Protein 6DBB (pdb70)

Solvent-accessible surface area: 63034 Å² total; per-residue (Å²): 142,70,62,32,108,82,0,8,75,49,1,99,12,75,43,86,143,53,57,33,145,66,15,71,1,51,3,1,8,50,15,46,81,35,12,50,0,50,52,15,68,60,67,34,1,101,134,44,4,63,27,0,51,90,4,9,74,96,0,102,107,14,85,16,48,44,10,0,46,1,1,99,22,8,0,66,11,0,104,116,10,56,46,29,0,1,31,0,0,0,18,1,4,3,5,24,46,72,47,0,60,33,2,0,56,56,0,0,58,0,0,60,59,0,40,38,11,4,189,86,23,143,27,107,119,65,97,36,158,128,118,27,45,112,45,50,16,34,29,58,18,30,3,0,0,0,0,14,6,21,25,12,48,2,0,2,16,6,2,28,0,1,4,0,0,3,0,0,0,0,0,1,0,2,17,2,12,63,83,1,0,2,0,0,1,0,0,34,25,1,2,50,60,0,16,132,36,0,71,168,97,44,91,31,39,13,14,78,82,0,6,15,6,1,10,1,100,178,67,0,7,93,27,1,6,59,20,97,89,0,39,0,0,0,0,23,21,63,30,64,43,0,112,118,12,30,60,53,5,72,155,62,170,24,83,33,3,27,9,12,4,0,3,2,0,0,0,0,0,61,51,11,70,24,89,77,0,13,167,20,0,6,112,8,2,0,4,13,1,0,4,39,38,10,1,1,4,2,0,1,0,34,137,71,11,10,146,112,0,5,71,96,0,44,162,26,13,80,91,14,119,9,8,52,2,79,116,105,62,11,49,0,4,1,0,8,26,141,71,18,29,62,51,0,56,113,0,2,40,15,0,131,138,58,50,12,58,30,109,34,1,95,96,38,128,53,65,83,92,66,1,16,0,1,49,4,0,6,0,79,8,98,141,29,14,67,0,0,65,101,52,11,54,0,2,4,0,4,0,8,48,11,76,94,35,101,76,0,10,93,48,1,37,59,5,52,9,1,3,0,0,0,0,1,2,102,37,132,176,35,12,95,72,0,94,45,116,73,2,12,46,18,25,15,40,22,43,51,96,9,0,42,16,55,144,30,44,34,38,25,0,0,69,83,74,0,28,39,9,64,3,1,0,67,69,9,14,62,26,0,3,111,142,24,94,44,70,60,87,149,44,231,147,144,118,155,48,165,74,85,193,140,145,210,99,67,33,104,75,1,10,70,45,0,96,12,77,36,84,142,54,59,34,144,65,15,73,1,53,4,1,16,53,15,46,80,36,13,50,0,50,52,17,71,59,68,35,1,99,133,43,4,63,28,0,49,94,4,10,76,94,0,104,106,15,84,18,48,45,10,0,48,1,2,98,17,9,0,54,13,0,107,127,25,62,53,26,0,1,58,0,0,0,20,1,4,3,5,23,47,75,41,0,58,34,3,0,57,51,0,0,59,0,1,60,61,0,41,38,9,4,188,84,23,145,26,109,118,64,98,36,162,130,107,26,45,113,48,48,18,36,27,57,16,30,3,0,0,0,0,14,5,20,26,13,48,2,0,2,19,7,1,25,0,2,6,0,0,3,0,0,0,0,0,1,0,3,17,3,11,64,85,1,0,2,0,0,1,0,0,32,22,0,1,45,46,0,13,139,77,0,78,150,94,41,102,45,39,10,12,77,81,0,6,15,5,1,8,2,102,177,71,0,8,89,24,2,6,60,20,96,89,0,38,0,0,0,0,22,20,61,30,63,46,0,96,97,12,29,125,54,5,71,159,58,169,25,81,32,4,26,9,11,4,0,4,2,0,0,0,0,0,64,51,11,68,28,87,77,0,12,166,21,0,7,114,7,2,0,3,12,2,0,4,39,37,11,0,1,4,2,0,1,0,36,139,70,13,22,88,114,0,6,71,91,0,46,164,27,13,83,92,14,91,10,7,64,1,58,98,98,62,12,46,0,5,1,1,7,24,143,68,18,30,62,53,0,56,119,0,2,42,13,0,131,148,57,44,11,121,31,110,33,1,98,95,36,134,52,68,85,93,67,1,17,6,2,49,4,0,6,0,70,8,101,59,29,30,64,0,0,64,102,51,13,55,0,2,4,1,5,0,8,44,12,85,82,34,93,80,0,11,92,48,1,36,60,4,50,10,1,3,0,0,0,0,1,2,101,35,127,174,34,12,94,75,0,93,47,118,74,3,13,44,18,25,16,40,22,44,50,96,10,0,41,14,56,144,26,43,34,38,25,0,0,70,82,74,0,29,40,9,61,3,0,0,68,70,9,12,63,26,0,3,111,142,21,93,44,69,60,87,152,40,232,141,150,120,158,50,164,84,84,102,136,143,209,99,31,107,95,17,10,75,48,1,97,14,76,41,85,142,51,62,30,143,65,13,79,0,45,4,2,13,56,15,46,78,34,16,48,0,50,54,18,67,74,69,35,1,106,135,44,3,61,25,0,45,95,4,9,78,92,0,103,108,14,85,18,50,44,10,0,47,0,3,100,17,11,0,62,10,0,105,123,14,60,64,41,0,0,24,0,0,0,22,1,5,3,8,23,54,74,43,0,58,32,3,0,57,53,0,0,57,0,2,66,58,0,39,38,12,4,188,87,23,141,27,106,118,66,98,33,161,128,116,26,46,111,46,49,19,34,29,58,18,30,2,0,0,0,0,17,7,20,29,13,45,2,0,3,21,6,4,25,0,3,6,0,0,4,0,0,0,0,0,1,0,2,11,4,14,52,89,1,0,2,0,0,1,0,0,32,25,0,2,49,65,0,15,134,62,1,79,150,87,48,99,44,39,12,12,80,84,0,5,15,6,3,8,2,99,69,75,1,6,104,30,2,2,58,22,96,91,0,39,0,0,1,0,21,20,61,28,58,40,0,113,120,12,31,63,53,5,71,96,61,169,23,84,34,4,26,10,13,5,0,4,2,0,0,0,0,0,63,54,10,70,23,89,78,0,12,164,20,0,6,110,7,3,0,5,12,1,0,5,42,36,10,0,1,5,2,0,0,0,32,141,74,12,24,90,113,0,4,70,90,0,42,163,26,11,80,92,12,116,8,7,71,2,89,51,111,64,11,51,0,4,1,0,7,23,141,68,16,30,56,52,0,56,121,0,2,40,13,0,129,144,57,52,11,101,28,87,33,1,97,89,37,97,56,43,86,91,66,1,11,4,1,48,4,0,6,0,72,10,100,58,29,30,64,0,0,65,108,52,13,51,0,2,4,0,5,1,7,50,12,84,78,27,83,79,0,8,92,48,1,38,61,5,52,10,2,3,1,0,0,0,0,2,102,36,129,173,34,12,95,69,0,91,50,117,84,3,12,45,19,26,16,38,22,45,47,96,10,1,40,15,54,140,29,46,34,37,26,0,0,70,80,72,0,30,39,9,60,3,0,0,69,69,8,13,61,27,0,4,110,144,24,92,45,70,60,87,152,43,232,145,147,122,150,52,159,82,84,101,138,145,210

Secondary structure (DSSP, 8-state):
---HHHHHHHTT--GGGTEEEEEEEE-TTT--EEEEE----HHHHHHHHHHHHHHHHHHTTS-HHHHHHHHHHHHHHHHHTHHHHHHHHHHHH---HHHHHHHHHHHHHHHHHHHHHTT----EEE--SSTTEEEEEEEEE-S-EEEE--SSSTTHHHHHHHHHHHHTT--EEEE--TT-HHHHHHHHHHHHHHHHHHHHHSTTTS-TTSEEE--SSHHHHHHHHH-TT--EEEEES-HHHHHHHHHHHHHTT-EEEEE----EEEEE-TT--HHHHHHHHHHHHHGGGG-STT-EEEEEEEGGGHHHHHHHHHHHHHH--BS-TTSTT--B--BSSHHHHHHHHHHHHHHHHTT-EEEE--EE--S-TT-BEE--EEEE-SS--HHHHS--SSSEEEEEEESSHHHHHHHHHTSS--SEEEEE-S-HHHHHHHHSTTS--SSEEEESS-TT---TTSEE--SGGG-S--EESTTGGGGGEEEEEEEEE---PPPP-TT-----/--HHHHHHHTT--GGGTEEEEEEEE-TTT--EEEEE----HHHHHHHHHHHHHHHHHHTTS-HHHHHHHHHHHHHHHHHTHHHHHHHHHHHH---HHHHHHHHHHHHHHHHHHHHHTT----EEE--SSTTEEEEEEEEE-S-EEEE--SSSTTHHHHHHHHHHHHTT--EEEE--TT-HHHHHHHHHHHHHHHHHHHHHSTTTS-TTSEEE---SHHHHHHHHH-TT--EEEEES-HHHHHHHHHHHHHTT-EEEEE----EEEEE-TT--HHHHHHHHHHHHHGGGG-STT-EEEEEEEGGGHHHHHHHHHHHHHHSPBS-TTSTT--B--BSSHHHHHHHHHHHHHHHHTT-EEES--EE--S-TT-BEE--EEEE-SS--HHHHS--SSSEEEEEEESSHHHHHHHHHTSS--SEEEEE-S-HHHHHHHHSTTS--SSEEEESS-TT---TTSEE--SGGG-S--EESTTGGGGGEEEEEEEEE---PPPP-TT-----/-HHHHHHHTT--GGGTEEEEEEEE-TTT--EEEEE----HHHHHHHHHHHHHHHHHHTTS-HHHHHHHHHHHHHHHHHTHHHHHHHHHHHH---HHHHHHHHHHHHHHHHHHHHHTT----EEE--SSTTEEEEEEEEE-S-EEEE--SSSTTHHHHHHHHHHHHTT--EEEE--TT-HHHHHHHHHHHHHHHHHHHHHSTTTS-TTSEEE--SSHHHHHHHHH-TT--EEEEES-HHHHHHHHHHHHHTT-EEEEE----EEEEE-TT--HHHHHHHHHHHHHGGGG-STT-EEEEEEEGGGHHHHHHHHHHHHHHSPBS-TTSTT--B--BSSHHHHHHHHHHHHHHHHTT-EEES--B---S-TT-B-B--EEEE-SS--HHHHS--SSSEEEEEEESSHHHHHHHHHTSS--SEEEEE-S-HHHHHHHHSTTS--SSEEEESS-TT---TTSEE--SGGG-S--EESTTGGGGGEEEEEEEEE---PPPP-TT-----

Foldseek 3Di:
DADLVSLCVLLVHDCVVFADADAFAAFLLFRDTPGHGDFDDLVSLVVLLVLQQVLLVQLQPFQLLLLLVLLLLLLVLLVSSLQSLLVLLCRQQVAFSVVSSVLSVLLSVLSVVLNVCLVDQDWFWDDDPDPQKTKTKHWTFDEEEEEEEERNSQPNSCSLVCSLLSSRSYAYEYEYPSSRVVSVSSSVSSSLVSVVVSCVVVPPRGDSSRYHYGYDDVSSVVSQLQDPRHQEYEHEEALVVQVVSVVNCVVSVGYYQFQHAALEEEEEDPAFDLVLVLVQLLCQQCASQLQDSLRYAEYEYAPVCCVPRVVSNVVVLVPAAEHRSHDDRHRHTFDNWDVLLVLQVVLVVVQVVQVKDKDWFAFDDPPHPTHTITRAIEIEGAACDDSSLDDRSGRYHYYYYDHDLLVSQCSRAVHQWAFFYEYGHPDVVSLVQLVDPSHRQWPHYYYSHGRPPDGQADWGFIDGSSNPGTTGHDVSSSSSIDMDMDMGRPDPDDDDCPPPDPDD/DDPVVLCVLLVHDCVVFADAAAFAAFLQFRHTPGHGDFDDLVRLVVLLVLQQVLLVQLQPQQLLLLLVLLLLLLVLLVVSLQSLLVLLCRQQVAFSVVSSVLSVLLSVLSVVLNVCLVDQDWFWDDDPDPQKTKTKHWGFDEEEEEEEERNSQPNSVSLVCSLLSSRSYAYEYEYPSSRVVSVSSSVSSSLVSVVVSCVVVPPRGDSSRYHYGYDDVSSVVSQLQPLRHQEYEHEEALVVQVVSVVSCVVSVGYYQFQHAALEEEEEDPAFPLVLVLVQLLCQQCASQLQDSLRYAEYEYAPVCCVPRVVSNVVVLVPAAEHRSHDPRHRHTFHNWDVLLVLQVVLVVVQVVQVKDKDWFAWDDPPRPTHTITRQMEIEGAACDDSSLDDRSGRYHYYYYDHDLLVSQCRRAVRQWAFFYEYGHPDVVSLVCLVDPSHRQWPHYYYSHGSPPDGQADWGFIDGSSNPGTTGHDVSSSSSIDMDMDMGRPDPDDDDCPPPPPDD/DLVVLCVQLVHDCVVFADAAFFAAFLQFRDGPGHGDFDDLVSLVVLQVLQQVQLVQLQPFQLLLLLVLLLLLLVLLVSSLQSLLVLLCRQQVAFSVVSSVLSVLLSVLSVVLNVCSVDQDWFWDDDPDPQKTKTKHWTFDEEEEEEEESNSQPNSCSLVCSLLSSRSYAYAYEYASSRVVSVSSSVSSSLVSVVVSCVVPPPRGDSSRYHYGYDHVVSVVSQLQDLRHQEYEHEEALVVQVVSVVNCVVSVGYYQFQHAALEEEEEDPAFPLVLVLVQLLCQQCASQLQDSLRHAEYEYAPVCCVPRVVSNVVVLVPADEHRSHDPRHRHTFHNWDVLLVLQVVLVVVQVVQVKDKDWFAFDDDPRPTHTITRQIEIEHAACDDSSLDDRSGRYHYYYYDHDLLVSQCSRAVRQWAFFYEYGHPDVVSLVQCVDPSHRQWPHYYYSHGSVPDGQADWGFIDGSSNPGTTGHDVSSSSSIDMDMDMGRPDPDDPDCPPPDPDD

Structure (mmCIF, N/CA/C/O backbone):
data_6DBB
#
_entry.id   6DBB
#
_cell.length_a   110.670
_cell.length_b   124.980
_cell.length_c   246.200
_cell.angle_alpha   90.000
_cell.angle_beta   90.000
_cell.angle_gamma   90.000
#
_symmetry.space_group_name_H-M   'I 2 2 2'
#
loop_
_entity.id
_entity.type
_entity.pdbx_description
1 polymer 'Putative aldehyde dehydrogenase family protein'
2 non-polymer NICOTINAMIDE-ADENINE-DINUCLEOTIDE
3 non-polymer 'BETA-6-HYDROXY-1,4,5,6-TETRHYDRONICOTINAMIDE ADENINE DINUCLEOTIDE'
4 non-polymer 1,2-ETHANEDIOL
5 water water
#
loop_
_atom_site.group_PDB
_atom_site.id
_atom_site.type_symbol
_atom_site.label_atom_id
_atom_site.label_alt_id
_atom_site.label_comp_id
_atom_site.label_asym_id
_atom_site.label_entity_id
_atom_site.label_seq_id
_atom_site.pdbx_PDB_ins_code
_atom_site.Cartn_x
_atom_site.Cartn_y
_atom_site.Cartn_z
_atom_site.occupancy
_atom_site.B_iso_or_equiv
_atom_site.auth_seq_id
_atom_site.auth_comp_id
_atom_site.auth_asym_id
_atom_site.auth_atom_id
_atom_site.pdbx_PDB_model_num
ATOM 1 N N . HIS A 1 8 ? 42.123 17.102 107.642 1.00 86.02 0 HIS A N 1
ATOM 2 C CA . HIS A 1 8 ? 42.172 16.870 106.200 1.00 89.31 0 HIS A CA 1
ATOM 3 C C . HIS A 1 8 ? 42.677 15.463 105.860 1.00 90.82 0 HIS A C 1
ATOM 4 O O . HIS A 1 8 ? 43.881 15.200 105.877 1.00 96.75 0 HIS A O 1
ATOM 6 N N . MET A 1 9 ? 41.746 14.562 105.555 1.00 80.80 1 MET A N 1
ATOM 7 C CA . MET A 1 9 ? 42.052 13.200 105.136 1.00 65.49 1 MET A CA 1
ATOM 8 C C . MET A 1 9 ? 41.786 13.077 103.643 1.00 55.54 1 MET A C 1
ATOM 9 O O . MET A 1 9 ? 40.697 13.427 103.177 1.00 62.11 1 MET A O 1
ATOM 14 N N . GLN A 1 10 ? 42.770 12.581 102.896 1.00 53.23 2 GLN A N 1
ATOM 15 C CA . GLN A 1 10 ? 42.589 12.422 101.462 1.00 51.25 2 GLN A CA 1
ATOM 16 C C . GLN A 1 10 ? 41.681 11.227 101.179 1.00 54.00 2 GLN A C 1
ATOM 17 O O . GLN A 1 10 ? 41.408 10.396 102.053 1.00 48.89 2 GLN A O 1
ATOM 19 N N . PHE A 1 11 ? 41.229 11.136 99.925 1.00 51.31 3 PHE A N 1
ATOM 20 C CA . PHE A 1 11 ? 40.258 10.109 99.550 1.00 45.30 3 PHE A CA 1
ATOM 21 C C . PHE A 1 11 ? 40.798 8.703 99.825 1.00 45.01 3 PHE A C 1
ATOM 22 O O . PHE A 1 11 ? 40.116 7.868 100.435 1.00 34.57 3 PHE A O 1
ATOM 30 N N . ASN A 1 12 ? 42.041 8.436 99.419 1.00 45.25 4 ASN A N 1
ATOM 31 C CA . ASN A 1 12 ? 42.608 7.111 99.637 1.00 43.93 4 ASN A CA 1
ATOM 32 C C . ASN A 1 12 ? 42.817 6.826 101.117 1.00 40.80 4 ASN A C 1
ATOM 33 O O . ASN A 1 12 ? 42.709 5.670 101.535 1.00 49.60 4 ASN A O 1
ATOM 38 N N . ASP A 1 13 ? 43.099 7.857 101.923 1.00 43.32 5 ASP A N 1
ATOM 39 C CA . ASP A 1 13 ? 43.164 7.668 103.372 1.00 42.79 5 ASP A CA 1
ATOM 40 C C . ASP A 1 13 ? 41.811 7.243 103.928 1.00 41.82 5 ASP A C 1
ATOM 41 O O . ASP A 1 13 ? 41.729 6.405 104.832 1.00 36.37 5 ASP A O 1
ATOM 46 N N . ILE A 1 14 ? 40.738 7.834 103.413 1.00 41.38 6 ILE A N 1
ATOM 47 C CA . ILE A 1 14 ? 39.397 7.478 103.859 1.00 35.15 6 ILE A CA 1
ATOM 48 C C . ILE A 1 14 ? 39.115 6.013 103.558 1.00 35.02 6 ILE A C 1
ATOM 49 O O . ILE A 1 14 ? 38.692 5.249 104.432 1.00 32.63 6 ILE A O 1
ATOM 54 N N . LEU A 1 15 ? 39.370 5.595 102.314 1.00 34.85 7 LEU A N 1
ATOM 55 C CA . LEU A 1 15 ? 39.163 4.198 101.949 1.00 36.27 7 LEU A CA 1
ATOM 56 C C . LEU A 1 15 ? 39.980 3.270 102.840 1.00 33.05 7 LEU A C 1
ATOM 57 O O . LEU A 1 15 ? 39.474 2.250 103.321 1.00 33.22 7 LEU A O 1
ATOM 62 N N . ALA A 1 16 ? 41.237 3.618 103.095 1.00 34.52 8 ALA A N 1
ATOM 63 C CA . ALA A 1 16 ? 42.072 2.736 103.898 1.00 38.08 8 ALA A CA 1
ATOM 64 C C . ALA A 1 16 ? 41.543 2.625 105.324 1.00 44.14 8 ALA A C 1
ATOM 65 O O . ALA A 1 16 ? 41.464 1.521 105.875 1.00 48.54 8 ALA A O 1
ATOM 67 N N . ALA A 1 17 ? 41.157 3.754 105.929 1.00 42.84 9 ALA A N 1
ATOM 68 C CA . ALA A 1 17 ? 40.631 3.738 107.293 1.00 40.03 9 ALA A CA 1
ATOM 69 C C . ALA A 1 17 ? 39.300 2.992 107.390 1.00 42.17 9 ALA A C 1
ATOM 70 O O . ALA A 1 17 ? 38.972 2.437 108.448 1.00 35.56 9 ALA A O 1
ATOM 72 N N . LEU A 1 18 ? 38.506 3.000 106.325 1.00 35.06 10 LEU A N 1
ATOM 73 C CA . LEU A 1 18 ? 37.278 2.216 106.285 1.00 35.02 10 LEU A CA 1
ATOM 74 C C . LEU A 1 18 ? 37.534 0.760 105.913 1.00 41.30 10 LEU A C 1
ATOM 75 O O . LEU A 1 18 ? 36.586 -0.028 105.874 1.00 40.88 10 LEU A O 1
ATOM 80 N N . ASP A 1 19 ? 38.788 0.400 105.630 1.00 40.49 11 ASP A N 1
ATOM 81 C CA . ASP A 1 19 ? 39.176 -0.946 105.185 1.00 44.48 11 ASP A CA 1
ATOM 82 C C . ASP A 1 19 ? 38.472 -1.327 103.884 1.00 42.31 11 ASP A C 1
ATOM 83 O O . ASP A 1 19 ? 38.107 -2.485 103.665 1.00 40.04 11 ASP A O 1
ATOM 88 N N . ILE A 1 20 ? 38.317 -0.353 102.999 1.00 33.78 12 ILE A N 1
ATOM 89 C CA . ILE A 1 20 ? 37.769 -0.590 101.672 1.00 35.78 12 ILE A CA 1
ATOM 90 C C . ILE A 1 20 ? 38.921 -0.824 100.701 1.00 36.16 12 ILE A C 1
ATOM 91 O O . ILE A 1 20 ? 39.782 0.042 100.526 1.00 37.14 12 ILE A O 1
ATOM 96 N N . ASP A 1 21 ? 38.925 -1.985 100.053 1.00 39.14 13 ASP A N 1
ATOM 97 C CA . ASP A 1 21 ? 39.885 -2.297 98.995 1.00 37.27 13 ASP A CA 1
ATOM 98 C C . ASP A 1 21 ? 39.210 -2.021 97.655 1.00 34.83 13 ASP A C 1
ATOM 99 O O . ASP A 1 21 ? 38.449 -2.851 97.148 1.00 32.01 13 ASP A O 1
ATOM 104 N N . LEU A 1 22 ? 39.520 -0.865 97.068 1.00 40.58 14 LEU A N 1
ATOM 105 C CA . LEU A 1 22 ? 38.860 -0.439 95.835 1.00 46.82 14 LEU A CA 1
ATOM 106 C C . LEU A 1 22 ? 39.085 -1.412 94.684 1.00 44.07 14 LEU A C 1
ATOM 107 O O . LEU A 1 22 ? 38.240 -1.507 93.785 1.00 45.40 14 LEU A O 1
ATOM 112 N N . ALA A 1 23 ? 40.195 -2.155 94.696 1.00 38.00 15 ALA A N 1
ATOM 113 C CA . ALA A 1 23 ? 40.449 -3.106 93.617 1.00 42.00 15 ALA A CA 1
ATOM 114 C C . ALA A 1 23 ? 39.312 -4.109 93.466 1.00 42.92 15 ALA A C 1
ATOM 115 O O . ALA A 1 23 ? 39.058 -4.602 92.363 1.00 49.75 15 ALA A O 1
ATOM 117 N N . GLN A 1 24 ? 38.606 -4.406 94.551 1.00 34.83 16 GLN A N 1
ATOM 118 C CA . GLN A 1 24 ? 37.499 -5.343 94.504 1.00 33.14 16 GLN A CA 1
ATOM 119 C C . GLN A 1 24 ? 36.227 -4.731 93.921 1.00 34.02 16 GLN A C 1
ATOM 120 O O . GLN A 1 24 ? 35.297 -5.474 93.593 1.00 38.14 16 GLN A O 1
ATOM 126 N N . TRP A 1 25 ? 36.165 -3.407 93.774 1.00 32.16 17 TRP A N 1
ATOM 127 C CA . TRP A 1 25 ? 34.965 -2.731 93.285 1.00 34.18 17 TRP A CA 1
ATOM 128 C C . TRP A 1 25 ? 35.174 -1.969 91.986 1.00 33.47 17 TRP A C 1
ATOM 129 O O . TRP A 1 25 ? 34.184 -1.523 91.389 1.00 32.64 17 TRP A O 1
ATOM 140 N N . LYS A 1 26 ? 36.423 -1.807 91.546 1.00 28.36 18 LYS A N 1
ATOM 141 C CA . LYS A 1 26 ? 36.752 -1.011 90.375 1.00 30.72 18 LYS A CA 1
ATOM 142 C C . LYS A 1 26 ? 36.200 -1.660 89.110 1.00 31.25 18 LYS A C 1
ATOM 143 O O . LYS A 1 26 ? 36.036 -2.881 89.031 1.00 29.69 18 LYS A O 1
ATOM 145 N N . GLY A 1 27 ? 35.942 -0.828 88.115 1.00 30.35 19 GLY A N 1
ATOM 146 C CA . GLY A 1 27 ? 35.498 -1.301 86.820 1.00 27.63 19 GLY A CA 1
ATOM 147 C C . GLY A 1 27 ? 35.453 -0.135 85.867 1.00 32.71 19 GLY A C 1
ATOM 148 O O . GLY A 1 27 ? 36.050 0.912 86.127 1.00 33.08 19 GLY A O 1
ATOM 149 N N . ASN A 1 28 ? 34.710 -0.291 84.770 1.00 32.38 20 ASN A N 1
ATOM 150 C CA . ASN A 1 28 ? 34.554 0.828 83.843 1.00 26.34 20 ASN A CA 1
ATOM 151 C C . ASN A 1 28 ? 33.106 0.985 83.410 1.00 34.44 20 ASN A C 1
ATOM 152 O O . ASN A 1 28 ? 32.809 1.170 82.224 1.00 37.50 20 ASN A O 1
ATOM 157 N N . ALA A 1 29 ? 32.178 0.841 84.348 1.00 30.03 21 ALA A N 1
ATOM 158 C CA . ALA A 1 29 ? 30.761 1.018 84.059 1.00 29.07 21 ALA A CA 1
ATOM 159 C C . ALA A 1 29 ? 30.153 2.229 84.738 1.00 31.21 21 ALA A C 1
ATOM 160 O O . ALA A 1 29 ? 29.405 2.969 84.102 1.00 37.36 21 ALA A O 1
ATOM 162 N N . LEU A 1 30 ? 30.459 2.469 86.011 1.00 25.71 22 LEU A N 1
ATOM 163 C CA . LEU A 1 30 ? 29.767 3.488 86.792 1.00 23.06 22 LEU A CA 1
ATOM 164 C C . LEU A 1 30 ? 30.789 4.480 87.326 1.00 28.20 22 LEU A C 1
ATOM 165 O O . LEU A 1 30 ? 31.679 4.102 88.092 1.00 31.58 22 LEU A O 1
ATOM 170 N N . THR A 1 31 ? 30.652 5.744 86.948 1.00 27.90 23 THR A N 1
ATOM 171 C CA . THR A 1 31 ? 31.577 6.773 87.400 1.00 25.42 23 THR A CA 1
ATOM 172 C C . THR A 1 31 ? 31.089 7.386 88.709 1.00 30.34 23 THR A C 1
ATOM 173 O O . THR A 1 31 ? 29.981 7.920 88.770 1.00 28.73 23 THR A O 1
ATOM 177 N N . ALA A 1 32 ? 31.928 7.316 89.745 1.00 32.09 24 ALA A N 1
ATOM 178 C CA . ALA A 1 32 ? 31.633 7.914 91.043 1.00 27.97 24 ALA A CA 1
ATOM 179 C C . ALA A 1 32 ? 32.259 9.302 91.081 1.00 30.01 24 ALA A C 1
ATOM 180 O O . ALA A 1 32 ? 33.480 9.439 91.176 1.00 28.36 24 ALA A O 1
ATOM 182 N N . ARG A 1 33 ? 31.410 10.323 91.026 1.00 27.62 25 ARG A N 1
ATOM 183 C CA . ARG A 1 33 ? 31.796 11.717 90.902 1.00 29.64 25 ARG A CA 1
ATOM 184 C C . ARG A 1 33 ? 31.530 12.442 92.219 1.00 28.90 25 ARG A C 1
ATOM 185 O O . ARG A 1 33 ? 30.570 12.130 92.932 1.00 26.12 25 ARG A O 1
ATOM 193 N N . SER A 1 34 ? 32.398 13.433 92.540 1.00 26.48 26 SER A N 1
ATOM 194 C CA . SER A 1 34 ? 32.230 14.313 93.695 1.00 28.17 26 SER A CA 1
ATOM 195 C C . SER A 1 34 ? 31.584 15.621 93.275 1.00 27.14 26 SER A C 1
ATOM 196 O O . SER A 1 34 ? 32.093 16.282 92.357 1.00 27.78 26 SER A O 1
ATOM 199 N N . PRO A 1 35 ? 30.481 16.026 93.910 1.00 22.83 27 PRO A N 1
ATOM 200 C CA . PRO A 1 35 ? 29.884 17.339 93.595 1.00 25.86 27 PRO A CA 1
ATOM 201 C C . PRO A 1 35 ? 30.761 18.508 93.988 1.00 24.41 27 PRO A C 1
ATOM 202 O O . PRO A 1 35 ? 30.513 19.637 93.532 1.00 25.26 27 PRO A O 1
ATOM 206 N N . LEU A 1 36 ? 31.766 18.271 94.827 1.00 24.63 28 LEU A N 1
ATOM 207 C CA . LEU A 1 36 ? 32.604 19.358 95.326 1.00 27.96 28 LEU A CA 1
ATOM 208 C C . LEU A 1 36 ? 33.344 20.053 94.199 1.00 28.59 28 LEU A C 1
ATOM 209 O O . LEU A 1 36 ? 33.452 21.285 94.178 1.00 27.55 28 LEU A O 1
ATOM 214 N N . ASP A 1 37 ? 33.897 19.274 93.284 1.00 28.07 29 ASP A N 1
ATOM 215 C CA . ASP A 1 37 ? 34.664 19.809 92.175 1.00 28.51 29 ASP A CA 1
ATOM 216 C C . ASP A 1 37 ? 34.321 19.141 90.853 1.00 28.76 29 ASP A C 1
ATOM 217 O O . ASP A 1 37 ? 34.982 19.429 89.857 1.00 36.73 29 ASP A O 1
ATOM 222 N N . GLY A 1 38 ? 33.341 18.230 90.816 1.00 29.85 30 GLY A N 1
ATOM 223 C CA . GLY A 1 38 ? 33.026 17.508 89.597 1.00 32.94 30 GLY A CA 1
ATOM 224 C C . GLY A 1 38 ? 33.993 16.398 89.239 1.00 38.08 30 GLY A C 1
ATOM 225 O O . GLY A 1 38 ? 33.792 15.728 88.219 1.00 38.36 30 GLY A O 1
ATOM 226 N N . ALA A 1 39 ? 35.027 16.171 90.041 1.00 34.80 31 ALA A N 1
ATOM 227 C CA . ALA A 1 39 ? 36.061 15.210 89.686 1.00 35.11 31 ALA A CA 1
ATOM 228 C C . ALA A 1 39 ? 35.576 13.777 89.876 1.00 33.59 31 ALA A C 1
ATOM 229 O O . ALA A 1 39 ? 34.719 13.493 90.717 1.00 26.87 31 ALA A O 1
ATOM 231 N N . THR A 1 40 ? 36.142 12.869 89.089 1.00 28.51 32 THR A N 1
ATOM 232 C CA . THR A 1 40 ? 35.898 11.444 89.278 1.00 32.11 32 THR A CA 1
ATOM 233 C C . THR A 1 40 ? 36.638 10.936 90.517 1.00 29.08 32 THR A C 1
ATOM 234 O O . THR A 1 40 ? 37.861 11.058 90.608 1.00 36.54 32 THR A O 1
ATOM 238 N N . LEU A 1 41 ? 35.899 10.361 91.473 1.00 28.62 33 LEU A N 1
ATOM 239 C CA . LEU A 1 41 ? 36.549 9.735 92.624 1.00 30.06 33 LEU A CA 1
ATOM 240 C C . LEU A 1 41 ? 37.060 8.344 92.285 1.00 34.29 33 LEU A C 1
ATOM 241 O O . LEU A 1 41 ? 38.143 7.944 92.733 1.00 35.38 33 LEU A O 1
ATOM 246 N N . ALA A 1 42 ? 36.291 7.604 91.496 1.00 32.08 34 ALA A N 1
ATOM 247 C CA . ALA A 1 42 ? 36.615 6.239 91.112 1.00 29.92 34 ALA A CA 1
ATOM 248 C C . ALA A 1 42 ? 35.644 5.838 90.014 1.00 30.57 34 ALA A C 1
ATOM 249 O O . ALA A 1 42 ? 34.588 6.459 89.844 1.00 26.74 34 ALA A O 1
ATOM 251 N N . THR A 1 43 ? 36.002 4.786 89.282 1.00 28.71 35 THR A N 1
ATOM 252 C CA . THR A 1 43 ? 35.102 4.167 88.316 1.00 30.05 35 THR A CA 1
ATOM 253 C C . THR A 1 43 ? 34.897 2.715 88.708 1.00 29.49 35 THR A C 1
ATOM 254 O O . THR A 1 43 ? 35.867 1.996 88.972 1.00 25.54 35 THR A O 1
ATOM 258 N N . LEU A 1 44 ? 33.640 2.285 88.715 1.00 27.10 36 LEU A N 1
ATOM 259 C CA . LEU A 1 44 ? 33.221 1.071 89.391 1.00 27.73 36 LEU A CA 1
ATOM 260 C C . LEU A 1 44 ? 32.584 0.073 88.434 1.00 28.89 36 LEU A C 1
ATOM 261 O O . LEU A 1 44 ? 32.014 0.439 87.400 1.00 27.47 36 LEU A O 1
ATOM 266 N N . ALA A 1 45 ? 32.675 -1.197 88.815 1.00 28.71 37 ALA A N 1
ATOM 267 C CA . ALA A 1 45 ? 31.867 -2.241 88.218 1.00 27.07 37 ALA A CA 1
ATOM 268 C C . ALA A 1 45 ? 30.436 -2.126 88.727 1.00 31.86 37 ALA A C 1
ATOM 269 O O . ALA A 1 45 ? 30.173 -1.518 89.770 1.00 27.51 37 ALA A O 1
ATOM 271 N N . VAL A 1 46 ? 29.497 -2.692 87.964 1.00 29.84 38 VAL A N 1
ATOM 272 C CA . VAL A 1 46 ? 28.090 -2.715 88.351 1.00 26.00 38 VAL A CA 1
ATOM 273 C C . VAL A 1 46 ? 27.539 -4.133 88.248 1.00 33.79 38 VAL A C 1
ATOM 274 O O . VAL A 1 46 ? 28.077 -4.988 87.540 1.00 29.00 38 VAL A O 1
ATOM 278 N N . ASP A 1 47 ? 26.432 -4.362 88.955 1.00 24.20 39 ASP A N 1
ATOM 279 C CA . ASP A 1 47 ? 25.707 -5.622 88.845 1.00 27.05 39 ASP A CA 1
ATOM 280 C C . ASP A 1 47 ? 24.942 -5.696 87.527 1.00 25.38 39 ASP A C 1
ATOM 281 O O . ASP A 1 47 ? 24.380 -4.697 87.067 1.00 33.66 39 ASP A O 1
ATOM 286 N N . THR A 1 48 ? 24.937 -6.890 86.911 1.00 27.42 40 THR A N 1
ATOM 287 C CA . THR A 1 48 ? 24.014 -7.210 85.821 1.00 22.95 40 THR A CA 1
ATOM 288 C C . THR A 1 48 ? 22.642 -7.539 86.412 1.00 25.12 40 THR A C 1
ATOM 289 O O . THR A 1 48 ? 22.528 -7.792 87.614 1.00 24.35 40 THR A O 1
ATOM 293 N N . PRO A 1 49 ? 21.575 -7.538 85.594 1.00 26.54 41 PRO A N 1
ATOM 294 C CA . PRO A 1 49 ? 20.295 -8.061 86.101 1.00 23.12 41 PRO A CA 1
ATOM 295 C C . PRO A 1 49 ? 20.417 -9.456 86.708 1.00 26.91 41 PRO A C 1
ATOM 296 O O . PRO A 1 49 ? 19.850 -9.704 87.775 1.00 21.83 41 PRO A O 1
ATOM 300 N N . ALA A 1 50 ? 21.181 -10.360 86.086 1.00 24.92 42 ALA A N 1
ATOM 301 C CA . ALA A 1 50 ? 21.345 -11.696 86.658 1.00 26.72 42 ALA A CA 1
ATOM 302 C C . ALA A 1 50 ? 22.091 -11.655 87.989 1.00 25.00 42 ALA A C 1
ATOM 303 O O . ALA A 1 50 ? 21.749 -12.407 88.912 1.00 26.46 42 ALA A O 1
ATOM 305 N N . ASP A 1 51 ? 23.123 -10.804 88.107 1.00 25.93 43 ASP A N 1
ATOM 306 C CA . ASP A 1 51 ? 23.784 -10.634 89.403 1.00 23.42 43 ASP A CA 1
ATOM 307 C C . ASP A 1 51 ? 22.766 -10.238 90.462 1.00 20.00 43 ASP A C 1
ATOM 308 O O . ASP A 1 51 ? 22.766 -10.771 91.578 1.00 24.88 43 ASP A O 1
ATOM 313 N N . ALA A 1 52 ? 21.901 -9.273 90.128 1.00 25.38 44 ALA A N 1
ATOM 314 C CA . ALA A 1 52 ? 20.910 -8.805 91.092 1.00 22.06 44 ALA A CA 1
ATOM 315 C C . ALA A 1 52 ? 19.990 -9.944 91.509 1.00 19.15 44 ALA A C 1
ATOM 316 O O . ALA A 1 52 ? 19.685 -10.107 92.696 1.00 22.07 44 ALA A O 1
ATOM 318 N N . GLU A 1 53 ? 19.538 -10.750 90.544 1.00 23.42 45 GLU A N 1
ATOM 319 C CA . GLU A 1 53 ? 18.690 -11.892 90.883 1.00 22.33 45 GLU A CA 1
ATOM 320 C C . GLU A 1 53 ? 19.414 -12.857 91.809 1.00 26.05 45 GLU A C 1
ATOM 321 O O . GLU A 1 53 ? 18.829 -13.369 92.773 1.00 22.17 45 GLU A O 1
ATOM 327 N N . ARG A 1 54 ? 20.682 -13.138 91.518 1.00 21.73 46 ARG A N 1
ATOM 328 C CA . ARG A 1 54 ? 21.431 -14.061 92.363 1.00 23.52 46 ARG A CA 1
ATOM 329 C C . ARG A 1 54 ? 21.547 -13.533 93.782 1.00 20.36 46 ARG A C 1
ATOM 330 O O . ARG A 1 54 ? 21.406 -14.296 94.742 1.00 27.50 46 ARG A O 1
ATOM 338 N N . LYS A 1 55 ? 21.821 -12.232 93.939 1.00 19.68 47 LYS A N 1
ATOM 339 C CA . LYS A 1 55 ? 21.900 -11.656 95.283 1.00 27.48 47 LYS A CA 1
ATOM 340 C C . LYS A 1 55 ? 20.554 -11.715 95.995 1.00 27.37 47 LYS A C 1
ATOM 341 O O . LYS A 1 55 ? 20.498 -11.939 97.209 1.00 21.09 47 LYS A O 1
ATOM 347 N N . ILE A 1 56 ? 19.458 -11.529 95.258 1.00 23.53 48 ILE A N 1
ATOM 348 C CA . ILE A 1 56 ? 18.143 -11.639 95.884 1.00 21.84 48 ILE A CA 1
ATOM 349 C C . ILE A 1 56 ? 17.892 -13.076 96.337 1.00 25.17 48 ILE A C 1
ATOM 350 O O . ILE A 1 56 ? 17.394 -13.305 97.446 1.00 19.68 48 ILE A O 1
ATOM 355 N N . ASP A 1 57 ? 18.271 -14.065 95.511 1.00 21.62 49 ASP A N 1
ATOM 356 C CA . ASP A 1 57 ? 18.163 -15.462 95.943 1.00 26.15 49 ASP A CA 1
ATOM 357 C C . ASP A 1 57 ? 18.963 -15.709 97.220 1.00 28.10 49 ASP A C 1
ATOM 358 O O . ASP A 1 57 ? 18.496 -16.402 98.135 1.00 25.06 49 ASP A O 1
ATOM 363 N N . ALA A 1 58 ? 20.185 -15.180 97.291 1.00 28.06 50 ALA A N 1
ATOM 364 C CA . ALA A 1 58 ? 20.994 -15.397 98.490 1.00 26.51 50 ALA A CA 1
ATOM 365 C C . ALA A 1 58 ? 20.377 -14.712 99.701 1.00 23.60 50 ALA A C 1
ATOM 366 O O . ALA A 1 58 ? 20.387 -15.269 100.806 1.00 24.78 50 ALA A O 1
ATOM 368 N N . ALA A 1 59 ? 19.829 -13.501 99.520 1.00 24.23 51 ALA A N 1
ATOM 369 C CA . ALA A 1 59 ? 19.187 -12.826 100.646 1.00 25.36 51 ALA A CA 1
ATOM 370 C C . ALA A 1 59 ? 17.963 -13.588 101.123 1.00 24.27 51 ALA A C 1
ATOM 371 O O . ALA A 1 59 ? 17.637 -13.551 102.316 1.00 26.05 51 ALA A O 1
ATOM 373 N N . HIS A 1 60 ? 17.247 -14.241 100.205 1.00 21.92 52 HIS A N 1
ATOM 374 C CA . HIS A 1 60 ? 16.088 -15.020 100.621 1.00 26.66 52 HIS A CA 1
ATOM 375 C C . HIS A 1 60 ? 16.524 -16.241 101.423 1.00 31.43 52 HIS A C 1
ATOM 376 O O . HIS A 1 60 ? 15.910 -16.573 102.447 1.00 28.26 52 HIS A O 1
ATOM 383 N N . ASP A 1 61 ? 17.590 -16.916 100.980 1.00 22.54 53 ASP A N 1
ATOM 384 C CA . ASP A 1 61 ? 18.133 -18.006 101.786 1.00 30.13 53 ASP A CA 1
ATOM 385 C C . ASP A 1 61 ? 18.587 -17.496 103.150 1.00 27.36 53 ASP A C 1
ATOM 386 O O . ASP A 1 61 ? 18.355 -18.148 104.172 1.00 28.67 53 ASP A O 1
ATOM 391 N N . ALA A 1 62 ? 19.216 -16.318 103.186 1.00 24.09 54 ALA A N 1
ATOM 392 C CA . ALA A 1 62 ? 19.602 -15.731 104.466 1.00 26.84 54 ALA A CA 1
ATOM 393 C C . ALA A 1 62 ? 18.375 -15.491 105.346 1.00 25.91 54 ALA A C 1
ATOM 394 O O . ALA A 1 62 ? 18.383 -15.820 106.538 1.00 25.18 54 ALA A O 1
ATOM 396 N N . PHE A 1 63 ? 17.304 -14.948 104.764 1.00 23.79 55 PHE A N 1
ATOM 397 C CA . PHE A 1 63 ? 16.074 -14.706 105.515 1.00 22.58 55 PHE A CA 1
ATOM 398 C C . PHE A 1 63 ? 15.557 -15.978 106.168 1.00 24.66 55 PHE A C 1
ATOM 399 O O . PHE A 1 63 ? 15.152 -15.959 107.340 1.00 22.88 55 PHE A O 1
ATOM 407 N N . LEU A 1 64 ? 15.584 -17.102 105.435 1.00 27.05 56 LEU A N 1
ATOM 408 C CA . LEU A 1 64 ? 15.048 -18.351 105.974 1.00 26.34 56 LEU A CA 1
ATOM 409 C C . LEU A 1 64 ? 15.786 -18.788 107.237 1.00 30.80 56 LEU A C 1
ATOM 410 O O . LEU A 1 64 ? 15.187 -19.404 108.126 1.00 30.52 56 LEU A O 1
ATOM 415 N N . LYS A 1 65 ? 17.078 -18.484 107.331 1.00 28.33 57 LYS A N 1
ATOM 416 C CA . LYS A 1 65 ? 17.836 -18.748 108.552 1.00 31.66 57 LYS A CA 1
ATOM 417 C C . LYS A 1 65 ? 17.591 -17.677 109.611 1.00 32.15 57 LYS A C 1
ATOM 418 O O . LYS A 1 65 ? 17.353 -17.991 110.779 1.00 33.67 57 LYS A O 1
ATOM 424 N N . TRP A 1 66 ? 17.656 -16.404 109.220 1.00 32.45 58 TRP A N 1
ATOM 425 C CA . TRP A 1 66 ? 17.602 -15.310 110.189 1.00 28.07 58 TRP A CA 1
ATOM 426 C C . TRP A 1 66 ? 16.249 -15.234 110.891 1.00 26.14 58 TRP A C 1
ATOM 427 O O . TRP A 1 66 ? 16.186 -14.876 112.072 1.00 25.69 58 TRP A O 1
ATOM 438 N N . ARG A 1 67 ? 15.164 -15.602 110.199 1.00 25.50 59 ARG A N 1
ATOM 439 C CA . ARG A 1 67 ? 13.827 -15.400 110.754 1.00 22.81 59 ARG A CA 1
ATOM 440 C C . ARG A 1 67 ? 13.550 -16.258 111.981 1.00 25.66 59 ARG A C 1
ATOM 441 O O . ARG A 1 67 ? 12.596 -15.975 112.708 1.00 29.80 59 ARG A O 1
ATOM 449 N N . THR A 1 68 ? 14.339 -17.296 112.233 1.00 21.63 60 THR A N 1
ATOM 450 C CA . THR A 1 68 ? 14.176 -18.084 113.446 1.00 27.18 60 THR A CA 1
ATOM 451 C C . THR A 1 68 ? 15.201 -17.751 114.521 1.00 28.88 60 THR A C 1
ATOM 452 O O . THR A 1 68 ? 15.183 -18.378 115.579 1.00 29.06 60 THR A O 1
ATOM 456 N N . VAL A 1 69 ? 16.097 -16.810 114.271 1.00 20.44 61 VAL A N 1
ATOM 457 C CA . VAL A 1 69 ? 17.002 -16.321 115.315 1.00 24.79 61 VAL A CA 1
ATOM 458 C C . VAL A 1 69 ? 16.218 -15.417 116.265 1.00 23.66 61 VAL A C 1
ATOM 459 O O . VAL A 1 69 ? 15.531 -14.491 115.797 1.00 26.81 61 VAL A O 1
ATOM 463 N N . PRO A 1 70 ? 16.275 -15.643 117.582 1.00 22.43 62 PRO A N 1
ATOM 464 C CA . PRO A 1 70 ? 15.531 -14.776 118.501 1.00 20.39 62 PRO A CA 1
ATOM 465 C C . PRO A 1 70 ? 15.839 -13.311 118.242 1.00 19.71 62 PRO A C 1
ATOM 466 O O . PRO A 1 70 ? 16.998 -12.930 118.056 1.00 26.71 62 PRO A O 1
ATOM 470 N N . ALA A 1 71 ? 14.791 -12.486 118.223 1.00 19.37 63 ALA A N 1
ATOM 471 C CA . ALA A 1 71 ? 15.002 -11.066 117.930 1.00 25.71 63 ALA A CA 1
ATOM 472 C C . ALA A 1 71 ? 16.014 -10.412 118.871 1.00 26.00 63 ALA A C 1
ATOM 473 O O . ALA A 1 71 ? 16.825 -9.607 118.383 1.00 24.01 63 ALA A O 1
ATOM 475 N N . PRO A 1 72 ? 16.044 -10.696 120.186 1.00 19.45 64 PRO A N 1
ATOM 476 C CA . PRO A 1 72 ? 17.100 -10.095 121.011 1.00 21.96 64 PRO A CA 1
ATOM 477 C C . PRO A 1 72 ? 18.490 -10.490 120.551 1.00 25.56 64 PRO A C 1
ATOM 478 O O . PRO A 1 72 ? 19.420 -9.688 120.667 1.00 21.51 64 PRO A O 1
ATOM 482 N N . VAL A 1 73 ? 18.653 -11.690 119.999 1.00 22.62 65 VAL A N 1
ATOM 483 C CA . VAL A 1 73 ? 19.942 -12.069 119.436 1.00 25.99 65 VAL A CA 1
ATOM 484 C C . VAL A 1 73 ? 20.207 -11.295 118.147 1.00 33.24 65 VAL A C 1
ATOM 485 O O . VAL A 1 73 ? 21.322 -10.816 117.911 1.00 20.70 65 VAL A O 1
ATOM 489 N N . ARG A 1 74 ? 19.181 -11.138 117.309 1.00 19.00 66 ARG A N 1
ATOM 490 C CA . ARG A 1 74 ? 19.315 -10.312 116.117 1.00 21.92 66 ARG A CA 1
ATOM 491 C C . ARG A 1 74 ? 19.699 -8.882 116.474 1.00 25.78 66 ARG A C 1
ATOM 492 O O . ARG A 1 74 ? 20.525 -8.261 115.790 1.00 24.37 66 ARG A O 1
ATOM 500 N N . GLY A 1 75 ? 19.143 -8.359 117.569 1.00 23.59 67 GLY A N 1
ATOM 501 C CA . GLY A 1 75 ? 19.496 -7.020 118.009 1.00 21.79 67 GLY A CA 1
ATOM 502 C C . GLY A 1 75 ? 20.953 -6.890 118.414 1.00 23.03 67 GLY A C 1
ATOM 503 O O . GLY A 1 75 ? 21.533 -5.810 118.324 1.00 22.99 67 GLY A O 1
ATOM 504 N N . GLU A 1 76 ? 21.566 -7.986 118.863 1.00 23.99 68 GLU A N 1
ATOM 505 C CA . GLU A 1 76 ? 22.963 -7.900 119.265 1.00 25.37 68 GLU A CA 1
ATOM 506 C C . GLU A 1 76 ? 23.863 -7.642 118.060 1.00 23.79 68 GLU A C 1
ATOM 507 O O . GLU A 1 76 ? 24.846 -6.900 118.162 1.00 25.06 68 GLU A O 1
ATOM 513 N N . LEU A 1 77 ? 23.541 -8.233 116.905 1.00 24.24 69 LEU A N 1
ATOM 514 C CA . LEU A 1 77 ? 24.278 -7.886 115.689 1.00 23.89 69 LEU A CA 1
ATOM 515 C C . LEU A 1 77 ? 24.140 -6.400 115.387 1.00 25.94 69 LEU A C 1
ATOM 516 O O . LEU A 1 77 ? 25.127 -5.726 115.058 1.00 24.85 69 LEU A O 1
ATOM 521 N N . VAL A 1 78 ? 22.925 -5.864 115.524 1.00 22.66 70 VAL A N 1
ATOM 522 C CA . VAL A 1 78 ? 22.716 -4.446 115.259 1.00 25.69 70 VAL A CA 1
ATOM 523 C C . VAL A 1 78 ? 23.452 -3.585 116.285 1.00 24.95 70 VAL A C 1
ATOM 524 O O . VAL A 1 78 ? 24.017 -2.542 115.941 1.00 22.52 70 VAL A O 1
ATOM 528 N N . ARG A 1 79 ? 23.491 -4.012 117.551 1.00 23.75 71 ARG A N 1
ATOM 529 C CA . ARG A 1 79 ? 24.279 -3.273 118.542 1.00 21.96 71 ARG A CA 1
ATOM 530 C C . ARG A 1 79 ? 25.754 -3.238 118.153 1.00 21.58 71 ARG A C 1
ATOM 531 O O . ARG A 1 79 ? 26.409 -2.190 118.221 1.00 23.27 71 ARG A O 1
ATOM 539 N N . VAL A 1 80 ? 26.300 -4.388 117.768 1.00 22.89 72 VAL A N 1
ATOM 540 C CA . VAL A 1 80 ? 27.687 -4.452 117.314 1.00 22.40 72 VAL A CA 1
ATOM 541 C C . VAL A 1 80 ? 27.888 -3.551 116.101 1.00 30.63 72 VAL A C 1
ATOM 542 O O . VAL A 1 80 ? 28.902 -2.848 115.990 1.00 28.79 72 VAL A O 1
ATOM 546 N N . PHE A 1 81 ? 26.926 -3.554 115.178 1.00 23.91 73 PHE A N 1
ATOM 547 C CA . PHE A 1 81 ? 27.024 -2.670 114.020 1.00 23.37 73 PHE A CA 1
ATOM 548 C C . PHE A 1 81 ? 27.079 -1.206 114.452 1.00 25.86 73 PHE A C 1
ATOM 549 O O . PHE A 1 81 ? 27.915 -0.438 113.961 1.00 25.55 73 PHE A O 1
ATOM 557 N N . GLY A 1 82 ? 26.229 -0.811 115.401 1.00 21.75 74 GLY A N 1
ATOM 558 C CA . GLY A 1 82 ? 26.316 0.538 115.950 1.00 23.03 74 GLY A CA 1
ATOM 559 C C . GLY A 1 82 ? 27.705 0.898 116.459 1.00 29.10 74 GLY A C 1
ATOM 560 O O . GLY A 1 82 ? 28.187 2.013 116.238 1.00 27.29 74 GLY A O 1
ATOM 561 N N . ASN A 1 83 ? 28.380 -0.045 117.133 1.00 24.96 75 ASN A N 1
ATOM 562 C CA . ASN A 1 83 ? 29.728 0.228 117.640 1.00 26.62 75 ASN A CA 1
ATOM 563 C C . ASN A 1 83 ? 30.756 0.332 116.512 1.00 29.75 75 ASN A C 1
ATOM 564 O O . ASN A 1 83 ? 31.711 1.116 116.606 1.00 29.97 75 ASN A O 1
ATOM 569 N N . VAL A 1 84 ? 30.612 -0.481 115.464 1.00 25.26 76 VAL A N 1
ATOM 570 C CA . VAL A 1 84 ? 31.491 -0.352 114.300 1.00 30.06 76 VAL A CA 1
ATOM 571 C C . VAL A 1 84 ? 31.342 1.033 113.669 1.00 29.50 76 VAL A C 1
ATOM 572 O O . VAL A 1 84 ? 32.334 1.692 113.318 1.00 24.07 76 VAL A O 1
ATOM 576 N N . LEU A 1 85 ? 30.102 1.502 113.528 1.00 23.36 77 LEU A N 1
ATOM 577 C CA . LEU A 1 85 ? 29.866 2.844 112.989 1.00 22.11 77 LEU A CA 1
ATOM 578 C C . LEU A 1 85 ? 30.493 3.925 113.868 1.00 25.65 77 LEU A C 1
ATOM 579 O O . LEU A 1 85 ? 31.074 4.891 113.355 1.00 26.44 77 LEU A O 1
ATOM 584 N N . ARG A 1 86 ? 30.383 3.787 115.200 1.00 24.76 78 ARG A N 1
ATOM 585 C CA . ARG A 1 86 ? 31.026 4.741 116.097 1.00 26.79 78 ARG A CA 1
ATOM 586 C C . ARG A 1 86 ? 32.520 4.796 115.851 1.00 28.30 78 ARG A C 1
ATOM 587 O O . ARG A 1 86 ? 33.114 5.877 115.830 1.00 33.26 78 ARG A O 1
ATOM 595 N N . GLU A 1 87 ? 33.149 3.632 115.692 1.00 25.63 79 GLU A N 1
ATOM 596 C CA . GLU A 1 87 ? 34.594 3.585 115.509 1.00 30.15 79 GLU A CA 1
ATOM 597 C C . GLU A 1 87 ? 35.018 4.264 114.207 1.00 34.53 79 GLU A C 1
ATOM 598 O O . GLU A 1 87 ? 36.095 4.859 114.144 1.00 35.08 79 GLU A O 1
ATOM 604 N N . HIS A 1 88 ? 34.182 4.210 113.169 1.00 23.08 80 HIS A N 1
ATOM 605 C CA . HIS A 1 88 ? 34.530 4.746 111.857 1.00 25.96 80 HIS A CA 1
ATOM 606 C C . HIS A 1 88 ? 33.757 6.011 111.501 1.00 27.42 80 HIS A C 1
ATOM 607 O O . HIS A 1 88 ? 33.676 6.371 110.318 1.00 27.25 80 HIS A O 1
ATOM 614 N N . LYS A 1 89 ? 33.188 6.689 112.500 1.00 24.07 81 LYS A N 1
ATOM 615 C CA . LYS A 1 89 ? 32.269 7.789 112.238 1.00 29.85 81 LYS A CA 1
ATOM 616 C C . LYS A 1 89 ? 32.939 8.908 111.448 1.00 31.19 81 LYS A C 1
ATOM 617 O O . LYS A 1 89 ? 32.359 9.434 110.491 1.00 28.59 81 LYS A O 1
ATOM 623 N N . ALA A 1 90 ? 34.150 9.311 111.849 1.00 25.58 82 ALA A N 1
ATOM 624 C CA . ALA A 1 90 ? 34.790 10.448 111.193 1.00 29.29 82 ALA A CA 1
ATOM 625 C C . ALA A 1 90 ? 35.018 10.170 109.710 1.00 32.60 82 ALA A C 1
ATOM 626 O O . ALA A 1 90 ? 34.683 10.997 108.852 1.00 33.78 82 ALA A O 1
ATOM 628 N N . GLU A 1 91 ? 35.569 8.995 109.385 1.00 35.30 83 GLU A N 1
ATOM 629 C CA . GLU A 1 91 ? 35.903 8.694 107.995 1.00 33.63 83 GLU A CA 1
ATOM 630 C C . GLU A 1 91 ? 34.651 8.502 107.151 1.00 28.64 83 GLU A C 1
ATOM 631 O O . GLU A 1 91 ? 34.589 8.973 106.011 1.00 31.86 83 GLU A O 1
ATOM 637 N N . LEU A 1 92 ? 33.643 7.814 107.687 1.00 24.90 84 LEU A N 1
ATOM 638 C CA . LEU A 1 92 ? 32.412 7.636 106.928 1.00 24.41 84 LEU A CA 1
ATOM 639 C C . LEU A 1 92 ? 31.735 8.974 106.689 1.00 28.34 84 LEU A C 1
ATOM 640 O O . LEU A 1 92 ? 31.285 9.259 105.573 1.00 28.52 84 LEU A O 1
ATOM 645 N N . GLY A 1 93 ? 31.683 9.818 107.725 1.00 28.22 85 GLY A N 1
ATOM 646 C CA . GLY A 1 93 ? 31.144 11.161 107.558 1.00 25.68 85 GLY A CA 1
ATOM 647 C C . GLY A 1 93 ? 31.871 11.950 106.484 1.00 31.62 85 GLY A C 1
ATOM 648 O O . GLY A 1 93 ? 31.243 12.658 105.690 1.00 30.04 85 GLY A O 1
ATOM 649 N N . ARG A 1 94 ? 33.204 11.839 106.441 1.00 27.40 86 ARG A N 1
ATOM 650 C CA . ARG A 1 94 ? 33.961 12.550 105.414 1.00 27.32 86 ARG A CA 1
ATOM 651 C C . ARG A 1 94 ? 33.604 12.036 104.026 1.00 32.43 86 ARG A C 1
ATOM 652 O O . ARG A 1 94 ? 33.489 12.818 103.074 1.00 29.94 86 ARG A O 1
ATOM 660 N N . LEU A 1 95 ? 33.375 10.729 103.902 1.00 29.44 87 LEU A N 1
ATOM 661 C CA . LEU A 1 95 ? 32.960 10.182 102.616 1.00 32.85 87 LEU A CA 1
ATOM 662 C C . LEU A 1 95 ? 31.586 10.713 102.202 1.00 31.62 87 LEU A C 1
ATOM 663 O O . LEU A 1 95 ? 31.357 11.003 101.023 1.00 23.97 87 LEU A O 1
ATOM 668 N N . VAL A 1 96 ? 30.661 10.862 103.160 1.00 23.96 88 VAL A N 1
ATOM 669 C CA . VAL A 1 96 ? 29.359 11.463 102.854 1.00 24.00 88 VAL A CA 1
ATOM 670 C C . VAL A 1 96 ? 29.540 12.881 102.309 1.00 25.73 88 VAL A C 1
ATOM 671 O O . VAL A 1 96 ? 28.891 13.286 101.328 1.00 26.69 88 VAL A O 1
ATOM 675 N N . THR A 1 97 ? 30.428 13.656 102.928 1.00 24.34 89 THR A N 1
ATOM 676 C CA . THR A 1 97 ? 30.715 14.999 102.431 1.00 28.76 89 THR A CA 1
ATOM 677 C C . THR A 1 97 ? 31.234 14.958 100.999 1.00 26.68 89 THR A C 1
ATOM 678 O O . THR A 1 97 ? 30.773 15.716 100.142 1.00 30.44 89 THR A O 1
ATOM 682 N N . LEU A 1 98 ? 32.181 14.063 100.709 1.00 29.23 90 LEU A N 1
ATOM 683 C CA . LEU A 1 98 ? 32.775 14.035 99.369 1.00 29.37 90 LEU A CA 1
ATOM 684 C C . LEU A 1 98 ? 31.766 13.645 98.302 1.00 29.93 90 LEU A C 1
ATOM 685 O O . LEU A 1 98 ? 31.842 14.127 97.163 1.00 31.07 90 LEU A O 1
ATOM 690 N N . GLU A 1 99 ? 30.830 12.765 98.637 1.00 26.66 91 GLU A N 1
ATOM 691 C CA . GLU A 1 99 ? 29.930 12.205 97.644 1.00 24.27 91 GLU A CA 1
ATOM 692 C C . GLU A 1 99 ? 28.572 12.899 97.590 1.00 27.92 91 GLU A C 1
ATOM 693 O O . GLU A 1 99 ? 28.020 13.078 96.502 1.00 29.63 91 GLU A O 1
ATOM 699 N N . ALA A 1 100 ? 28.020 13.322 98.731 1.00 29.77 92 ALA A N 1
ATOM 700 C CA . ALA A 1 100 ? 26.754 14.046 98.745 1.00 25.51 92 ALA A CA 1
ATOM 701 C C . ALA A 1 100 ? 26.938 15.556 98.811 1.00 29.27 92 ALA A C 1
ATOM 702 O O . ALA A 1 100 ? 25.971 16.294 98.574 1.00 24.44 92 ALA A O 1
ATOM 704 N N . GLY A 1 101 ? 28.146 16.032 99.129 1.00 21.76 93 GLY A N 1
ATOM 705 C CA . GLY A 1 101 ? 28.438 17.453 99.142 1.00 22.73 93 GLY A CA 1
ATOM 706 C C . GLY A 1 101 ? 28.015 18.219 100.374 1.00 28.69 93 GLY A C 1
ATOM 707 O O . GLY A 1 101 ? 28.119 19.447 100.375 1.00 30.01 93 GLY A O 1
ATOM 708 N N . LYS A 1 102 ? 27.551 17.561 101.430 1.00 25.35 94 LYS A N 1
ATOM 709 C CA A LYS A 1 102 ? 27.132 18.304 102.611 0.82 31.05 94 LYS A CA 1
ATOM 710 C CA B LYS A 1 102 ? 27.134 18.310 102.607 0.18 29.55 94 LYS A CA 1
ATOM 711 C C . LYS A 1 102 ? 28.331 18.630 103.501 1.00 26.59 94 LYS A C 1
ATOM 712 O O . LYS A 1 102 ? 29.369 17.961 103.469 1.00 30.56 94 LYS A O 1
ATOM 723 N N . ILE A 1 103 ? 28.180 19.691 104.297 1.00 26.28 95 ILE A N 1
ATOM 724 C CA . ILE A 1 103 ? 29.298 20.135 105.129 1.00 29.43 95 ILE A CA 1
ATOM 725 C C . ILE A 1 103 ? 29.666 19.056 106.162 1.00 35.35 95 ILE A C 1
ATOM 726 O O . ILE A 1 103 ? 28.860 18.180 106.528 1.00 31.35 95 ILE A O 1
ATOM 731 N N . THR A 1 104 ? 30.908 19.145 106.643 1.00 32.70 96 THR A N 1
ATOM 732 C CA . THR A 1 104 ? 31.495 18.099 107.483 1.00 34.43 96 THR A CA 1
ATOM 733 C C . THR A 1 104 ? 30.626 17.755 108.689 1.00 25.28 96 THR A C 1
ATOM 734 O O . THR A 1 104 ? 30.464 16.578 109.026 1.00 27.87 96 THR A O 1
ATOM 738 N N . SER A 1 105 ? 30.063 18.760 109.364 1.00 25.92 97 SER A N 1
ATOM 739 C CA . SER A 1 105 ? 29.230 18.448 110.526 1.00 29.70 97 SER A CA 1
ATOM 740 C C . SER A 1 105 ? 27.952 17.710 110.135 1.00 29.58 97 SER A C 1
ATOM 741 O O . SER A 1 105 ? 27.455 16.891 110.910 1.00 27.47 97 SER A O 1
ATOM 744 N N . GLU A 1 106 ? 27.403 17.969 108.945 1.00 28.62 98 GLU A N 1
ATOM 745 C CA . GLU A 1 106 ? 26.226 17.202 108.535 1.00 27.72 98 GLU A CA 1
ATOM 746 C C . GLU A 1 106 ? 26.603 15.806 108.071 1.00 24.33 98 GLU A C 1
ATOM 747 O O . GLU A 1 106 ? 25.808 14.870 108.213 1.00 29.42 98 GLU A O 1
ATOM 753 N N . GLY A 1 107 ? 27.794 15.646 107.495 1.00 24.25 99 GLY A N 1
ATOM 754 C CA . GLY A 1 107 ? 28.292 14.308 107.244 1.00 22.08 99 GLY A CA 1
ATOM 755 C C . GLY A 1 107 ? 28.388 13.506 108.526 1.00 28.19 99 GLY A C 1
ATOM 756 O O . GLY A 1 107 ? 27.903 12.377 108.602 1.00 26.65 99 GLY A O 1
ATOM 757 N N . LEU A 1 108 ? 29.008 14.096 109.556 1.00 27.78 100 LEU A N 1
ATOM 758 C CA . LEU A 1 108 ? 29.066 13.467 110.872 1.00 27.66 100 LEU A CA 1
ATOM 759 C C . LEU A 1 108 ? 27.667 13.234 111.426 1.00 29.46 100 LEU A C 1
ATOM 760 O O . LEU A 1 108 ? 27.361 12.156 111.945 1.00 30.10 100 LEU A O 1
ATOM 765 N N . GLY A 1 109 ? 26.807 14.247 111.346 1.00 29.78 101 GLY A N 1
ATOM 766 C CA . GLY A 1 109 ? 25.468 14.106 111.893 1.00 25.46 101 GLY A CA 1
ATOM 767 C C . GLY A 1 109 ? 24.673 12.995 111.236 1.00 27.08 101 GLY A C 1
ATOM 768 O O . GLY A 1 109 ? 23.884 12.320 111.902 1.00 21.55 101 GLY A O 1
ATOM 769 N N . GLU A 1 110 ? 24.873 12.782 109.925 1.00 21.00 102 GLU A N 1
ATOM 770 C CA . GLU A 1 110 ? 24.143 11.721 109.246 1.00 22.63 102 GLU A CA 1
ATOM 771 C C . GLU A 1 110 ? 24.594 10.348 109.716 1.00 25.63 102 GLU A C 1
ATOM 772 O O . GLU A 1 110 ? 23.763 9.460 109.928 1.00 24.39 102 GLU A O 1
ATOM 778 N N . VAL A 1 111 ? 25.905 10.152 109.882 1.00 22.46 103 VAL A N 1
ATOM 779 C CA . VAL A 1 111 ? 26.384 8.888 110.435 1.00 21.09 103 VAL A CA 1
ATOM 780 C C . VAL A 1 111 ? 25.847 8.694 111.853 1.00 21.96 103 VAL A C 1
ATOM 781 O O . VAL A 1 111 ? 25.453 7.585 112.234 1.00 27.91 103 VAL A O 1
ATOM 785 N N . GLN A 1 112 ? 25.790 9.773 112.646 1.00 23.70 104 GLN A N 1
ATOM 786 C CA . GLN A 1 112 ? 25.257 9.643 114.002 1.00 26.67 104 GLN A CA 1
ATOM 787 C C . GLN A 1 112 ? 23.808 9.173 113.981 1.00 27.40 104 GLN A C 1
ATOM 788 O O . GLN A 1 112 ? 23.390 8.440 114.885 1.00 26.15 104 GLN A O 1
ATOM 794 N N . GLU A 1 113 ? 23.033 9.560 112.954 1.00 21.15 105 GLU A N 1
ATOM 795 C CA . GLU A 1 113 ? 21.672 9.033 112.828 1.00 26.03 105 GLU A CA 1
ATOM 796 C C . GLU A 1 113 ? 21.684 7.517 112.670 1.00 24.46 105 GLU A C 1
ATOM 797 O O . GLU A 1 113 ? 20.834 6.819 113.242 1.00 25.80 105 GLU A O 1
ATOM 803 N N . MET A 1 114 ? 22.624 6.993 111.871 1.00 20.84 106 MET A N 1
ATOM 804 C CA . MET A 1 114 ? 22.762 5.543 111.742 1.00 22.09 106 MET A CA 1
ATOM 805 C C . MET A 1 114 ? 22.977 4.915 113.110 1.00 22.22 106 MET A C 1
ATOM 806 O O . MET A 1 114 ? 22.332 3.921 113.471 1.00 21.54 106 MET A O 1
ATOM 811 N N . ILE A 1 115 ? 23.897 5.492 113.878 1.00 22.13 107 ILE A N 1
ATOM 812 C CA . ILE A 1 115 ? 24.241 4.970 115.196 1.00 23.82 107 ILE A CA 1
ATOM 813 C C . ILE A 1 115 ? 23.039 5.033 116.124 1.00 21.44 107 ILE A C 1
ATOM 814 O O . ILE A 1 115 ? 22.733 4.073 116.838 1.00 23.62 107 ILE A O 1
ATOM 819 N N . ASP A 1 116 ? 22.321 6.154 116.111 1.00 22.58 108 ASP A N 1
ATOM 820 C CA . ASP A 1 116 ? 21.179 6.286 117.004 1.00 24.88 108 ASP A CA 1
ATOM 821 C C . ASP A 1 116 ? 20.086 5.277 116.669 1.00 23.54 108 ASP A C 1
ATOM 822 O O . ASP A 1 116 ? 19.437 4.747 117.575 1.00 22.39 108 ASP A O 1
ATOM 827 N N . ILE A 1 117 ? 19.851 5.004 115.382 1.00 21.90 109 ILE A N 1
ATOM 828 C CA . ILE A 1 117 ? 18.780 4.057 115.069 1.00 25.55 109 ILE A CA 1
ATOM 829 C C . ILE A 1 117 ? 19.195 2.638 115.446 1.00 26.44 109 ILE A C 1
ATOM 830 O O . ILE A 1 117 ? 18.340 1.819 115.806 1.00 22.96 109 ILE A O 1
ATOM 835 N N . CYS A 1 118 ? 20.497 2.322 115.385 1.00 25.45 110 CYS A N 1
ATOM 836 C CA . CYS A 1 118 ? 20.957 1.017 115.863 1.00 22.82 110 CYS A CA 1
ATOM 837 C C . CYS A 1 118 ? 20.565 0.802 117.325 1.00 26.23 110 CYS A C 1
ATOM 838 O O . CYS A 1 118 ? 19.989 -0.233 117.679 1.00 25.44 110 CYS A O 1
ATOM 841 N N . ASP A 1 119 ? 20.865 1.774 118.192 1.00 24.12 111 ASP A N 1
ATOM 842 C CA . ASP A 1 119 ? 20.519 1.616 119.606 1.00 30.32 111 ASP A CA 1
ATOM 843 C C . ASP A 1 119 ? 19.007 1.560 119.809 1.00 25.90 111 ASP A C 1
ATOM 844 O O . ASP A 1 119 ? 18.520 0.853 120.699 1.00 29.13 111 ASP A O 1
ATOM 849 N N . PHE A 1 120 ? 18.254 2.327 119.019 1.00 22.06 112 PHE A N 1
ATOM 850 C CA . PHE A 1 120 ? 16.801 2.244 119.098 1.00 21.94 112 PHE A CA 1
ATOM 851 C C . PHE A 1 120 ? 16.318 0.863 118.695 1.00 23.54 112 PHE A C 1
ATOM 852 O O . PHE A 1 120 ? 15.469 0.267 119.368 1.00 24.01 112 PHE A O 1
ATOM 860 N N . ALA A 1 121 ? 16.884 0.320 117.619 1.00 22.78 113 ALA A N 1
ATOM 861 C CA . ALA A 1 121 ? 16.500 -1.007 117.164 1.00 20.07 113 ALA A CA 1
ATOM 862 C C . ALA A 1 121 ? 16.892 -2.080 118.165 1.00 19.76 113 ALA A C 1
ATOM 863 O O . ALA A 1 121 ? 16.172 -3.072 118.318 1.00 22.87 113 ALA A O 1
ATOM 865 N N . VAL A 1 122 ? 18.013 -1.901 118.861 1.00 19.27 114 VAL A N 1
ATOM 866 C CA . VAL A 1 122 ? 18.360 -2.822 119.938 1.00 20.89 114 VAL A CA 1
ATOM 867 C C . VAL A 1 122 ? 17.242 -2.871 120.979 1.00 27.23 114 VAL A C 1
ATOM 868 O O . VAL A 1 122 ? 16.842 -3.952 121.434 1.00 21.93 114 VAL A O 1
ATOM 872 N N . GLY A 1 123 ? 16.690 -1.712 121.336 1.00 23.09 115 GLY A N 1
ATOM 873 C CA . GLY A 1 123 ? 15.547 -1.703 122.238 1.00 19.29 115 GLY A CA 1
ATOM 874 C C . GLY A 1 123 ? 14.358 -2.452 121.669 1.00 24.24 115 GLY A C 1
ATOM 875 O O . GLY A 1 123 ? 13.748 -3.292 122.342 1.00 20.30 115 GLY A O 1
ATOM 876 N N . LEU A 1 124 ? 14.029 -2.177 120.406 1.00 23.97 116 LEU A N 1
ATOM 877 C CA . LEU A 1 124 ? 12.919 -2.862 119.757 1.00 22.39 116 LEU A CA 1
ATOM 878 C C . LEU A 1 124 ? 13.120 -4.372 119.727 1.00 26.15 116 LEU A C 1
ATOM 879 O O . LEU A 1 124 ? 12.137 -5.123 119.689 1.00 21.85 116 LEU A O 1
ATOM 884 N N . SER A 1 125 ? 14.378 -4.837 119.702 1.00 23.06 117 SER A N 1
ATOM 885 C CA . SER A 1 125 ? 14.645 -6.269 119.575 1.00 22.69 117 SER A CA 1
ATOM 886 C C . SER A 1 125 ? 14.145 -7.058 120.775 1.00 24.08 117 SER A C 1
ATOM 887 O O . SER A 1 125 ? 14.047 -8.290 120.696 1.00 22.03 117 SER A O 1
ATOM 890 N N . ARG A 1 126 ? 13.852 -6.381 121.883 1.00 19.27 118 ARG A N 1
ATOM 891 C CA . ARG A 1 126 ? 13.227 -7.017 123.034 1.00 21.81 118 ARG A CA 1
ATOM 892 C C . ARG A 1 126 ? 11.735 -6.716 123.132 1.00 20.04 118 ARG A C 1
ATOM 893 O O . ARG A 1 126 ? 11.116 -6.983 124.169 1.00 20.61 118 ARG A O 1
ATOM 901 N N . GLN A 1 127 ? 11.139 -6.212 122.060 1.00 19.49 119 GLN A N 1
ATOM 902 C CA . GLN A 1 127 ? 9.733 -5.847 122.088 1.00 19.54 119 GLN A CA 1
ATOM 903 C C . GLN A 1 127 ? 9.023 -6.510 120.912 1.00 23.18 119 GLN A C 1
ATOM 904 O O . GLN A 1 127 ? 8.607 -7.674 121.003 1.00 21.89 119 GLN A O 1
ATOM 910 N N . LEU A 1 128 ? 8.915 -5.795 119.795 1.00 18.38 120 LEU A N 1
ATOM 911 C CA . LEU A 1 128 ? 8.174 -6.267 118.627 1.00 18.03 120 LEU A CA 1
ATOM 912 C C . LEU A 1 128 ? 6.770 -6.721 119.040 1.00 20.17 120 LEU A C 1
ATOM 913 O O . LEU A 1 128 ? 6.317 -7.817 118.721 1.00 20.26 120 LEU A O 1
ATOM 918 N N . TYR A 1 129 ? 6.066 -5.823 119.722 1.00 17.93 121 TYR A N 1
ATOM 919 C CA . TYR A 1 129 ? 4.849 -6.161 120.451 1.00 20.28 121 TYR A CA 1
ATOM 920 C C . TYR A 1 129 ? 3.674 -6.437 119.518 1.00 22.89 121 TYR A C 1
ATOM 921 O O . TYR A 1 129 ? 3.303 -5.598 118.696 1.00 20.96 121 TYR A O 1
ATOM 930 N N . GLY A 1 130 ? 3.052 -7.587 119.683 1.00 20.52 122 GLY A N 1
ATOM 931 C CA . GLY A 1 130 ? 1.674 -7.759 119.288 1.00 21.84 122 GLY A CA 1
ATOM 932 C C . GLY A 1 130 ? 0.774 -7.613 120.493 1.00 21.15 122 GLY A C 1
ATOM 933 O O . GLY A 1 130 ? 1.080 -6.872 121.428 1.00 23.02 122 GLY A O 1
ATOM 934 N N . LEU A 1 131 ? -0.330 -8.360 120.494 1.00 17.75 123 LEU A N 1
ATOM 935 C CA . LEU A 1 131 ? -1.348 -8.238 121.522 1.00 21.47 123 LEU A CA 1
ATOM 936 C C . LEU A 1 131 ? -1.796 -9.621 121.949 1.00 21.53 123 LEU A C 1
ATOM 937 O O . LEU A 1 131 ? -1.803 -10.559 121.151 1.00 20.29 123 LEU A O 1
ATOM 942 N N . THR A 1 132 ? -2.163 -9.745 123.217 1.00 18.36 124 THR A N 1
ATOM 943 C CA . THR A 1 132 ? -3.072 -10.801 123.636 1.00 22.09 124 THR A CA 1
ATOM 944 C C . THR A 1 132 ? -4.439 -10.138 123.793 1.00 23.93 124 THR A C 1
ATOM 945 O O . THR A 1 132 ? -4.536 -9.038 124.349 1.00 25.26 124 THR A O 1
ATOM 949 N N . ILE A 1 133 ? -5.479 -10.787 123.285 1.00 24.80 125 ILE A N 1
ATOM 950 C CA . ILE A 1 133 ? -6.783 -10.166 123.059 1.00 21.15 125 ILE A CA 1
ATOM 951 C C . ILE A 1 133 ? -7.867 -11.084 123.600 1.00 18.70 125 ILE A C 1
ATOM 952 O O . ILE A 1 133 ? -7.842 -12.293 123.347 1.00 18.96 125 ILE A O 1
ATOM 957 N N . ALA A 1 134 ? -8.836 -10.512 124.316 1.00 19.48 126 ALA A N 1
ATOM 958 C CA . ALA A 1 134 ? -9.976 -11.304 124.774 1.00 21.95 126 ALA A CA 1
ATOM 959 C C . ALA A 1 134 ? -10.658 -11.982 123.595 1.00 24.80 126 ALA A C 1
ATOM 960 O O . ALA A 1 134 ? -10.791 -11.399 122.518 1.00 23.22 126 ALA A O 1
ATOM 962 N N . SER A 1 135 ? -11.106 -13.214 123.807 1.00 24.27 127 SER A N 1
ATOM 963 C CA . SER A 1 135 ? -11.881 -13.945 122.817 1.00 22.94 127 SER A CA 1
ATOM 964 C C . SER A 1 135 ? -13.313 -14.125 123.307 1.00 24.79 127 SER A C 1
ATOM 965 O O . SER A 1 135 ? -13.552 -14.381 124.493 1.00 23.69 127 SER A O 1
ATOM 968 N N . GLU A 1 136 ? -14.264 -14.033 122.377 1.00 19.76 128 GLU A N 1
ATOM 969 C CA . GLU A 1 136 ? -15.669 -14.277 122.684 1.00 25.52 128 GLU A CA 1
ATOM 970 C C . GLU A 1 136 ? -15.988 -15.754 122.881 1.00 25.92 128 GLU A C 1
ATOM 971 O O . GLU A 1 136 ? -17.103 -16.075 123.308 1.00 23.07 128 GLU A O 1
ATOM 977 N N . ARG A 1 137 ? -15.048 -16.671 122.547 1.00 20.53 129 ARG A N 1
ATOM 978 C CA . ARG A 1 137 ? -15.348 -18.101 122.557 1.00 22.96 129 ARG A CA 1
ATOM 979 C C . ARG A 1 137 ? -14.873 -18.738 123.862 1.00 23.30 129 ARG A C 1
ATOM 980 O O . ARG A 1 137 ? -13.694 -18.583 124.240 1.00 25.28 129 ARG A O 1
ATOM 988 N N . PRO A 1 138 ? -15.736 -19.472 124.564 1.00 24.64 130 PRO A N 1
ATOM 989 C CA . PRO A 1 138 ? -15.298 -20.147 125.797 1.00 22.00 130 PRO A CA 1
ATOM 990 C C . PRO A 1 138 ? -14.192 -21.157 125.503 1.00 30.10 130 PRO A C 1
ATOM 991 O O . PRO A 1 138 ? -14.202 -21.834 124.478 1.00 23.76 130 PRO A O 1
ATOM 995 N N . GLY A 1 139 ? -13.232 -21.259 126.421 1.00 28.39 131 GLY A N 1
ATOM 996 C CA . GLY A 1 139 ? -12.137 -22.190 126.231 1.00 27.31 131 GLY A CA 1
ATOM 997 C C . GLY A 1 139 ? -11.277 -21.932 125.013 1.00 30.24 131 GLY A C 1
ATOM 998 O O . GLY A 1 139 ? -10.628 -22.863 124.512 1.00 23.65 131 GLY A O 1
ATOM 999 N N . HIS A 1 140 ? -11.276 -20.700 124.502 1.00 21.64 132 HIS A N 1
ATOM 1000 C CA . HIS A 1 140 ? -10.355 -20.266 123.463 1.00 24.44 132 HIS A CA 1
ATOM 1001 C C . HIS A 1 140 ? -9.563 -19.074 123.976 1.00 24.48 132 HIS A C 1
ATOM 1002 O O . HIS A 1 140 ? -10.040 -18.309 124.821 1.00 26.04 132 HIS A O 1
ATOM 1009 N N . ARG A 1 141 ? -8.374 -18.897 123.414 1.00 20.64 133 ARG A N 1
ATOM 1010 C CA . ARG A 1 141 ? -7.517 -17.748 123.658 1.00 22.29 133 ARG A CA 1
ATOM 1011 C C . ARG A 1 141 ? -7.172 -17.131 122.307 1.00 21.19 133 ARG A C 1
ATOM 1012 O O . ARG A 1 141 ? -7.074 -17.838 121.301 1.00 24.60 133 ARG A O 1
ATOM 1020 N N . MET A 1 142 ? -7.003 -15.813 122.273 1.00 20.30 134 MET A N 1
ATOM 1021 C CA . MET A 1 142 ? -6.691 -15.140 121.019 1.00 19.08 134 MET A CA 1
ATOM 1022 C C . MET A 1 142 ? -5.505 -14.206 121.204 1.00 22.26 134 MET A C 1
ATOM 1023 O O . MET A 1 142 ? -5.338 -13.582 122.257 1.00 21.01 134 MET A O 1
ATOM 1028 N N . MET A 1 143 ? -4.684 -14.097 120.162 1.00 19.77 135 MET A N 1
ATOM 1029 C CA . MET A 1 143 ? -3.552 -13.195 120.228 1.00 20.27 135 MET A CA 1
ATOM 1030 C C . MET A 1 143 ? -3.218 -12.735 118.822 1.00 23.20 135 MET A C 1
ATOM 1031 O O . MET A 1 143 ? -3.647 -13.323 117.826 1.00 21.28 135 MET A O 1
ATOM 1036 N N . GLU A 1 144 ? -2.402 -11.696 118.760 1.00 17.95 136 GLU A N 1
ATOM 1037 C CA . GLU A 1 144 ? -1.874 -11.175 117.510 1.00 18.40 136 GLU A CA 1
ATOM 1038 C C . GLU A 1 144 ? -0.356 -11.237 117.610 1.00 20.30 136 GLU A C 1
ATOM 1039 O O . GLU A 1 144 ? 0.224 -10.687 118.552 1.00 22.05 136 GLU A O 1
ATOM 1045 N N . THR A 1 145 ? 0.277 -11.937 116.669 1.00 21.53 137 THR A N 1
ATOM 1046 C CA . THR A 1 145 ? 1.727 -12.084 116.640 1.00 17.92 137 THR A CA 1
ATOM 1047 C C . THR A 1 145 ? 2.295 -11.439 115.385 1.00 27.74 137 THR A C 1
ATOM 1048 O O . THR A 1 145 ? 1.598 -11.237 114.386 1.00 20.74 137 THR A O 1
ATOM 1052 N N . TRP A 1 146 ? 3.575 -11.095 115.454 1.00 20.81 138 TRP A N 1
ATOM 1053 C CA . TRP A 1 146 ? 4.267 -10.467 114.342 1.00 21.37 138 TRP A CA 1
ATOM 1054 C C . TRP A 1 146 ? 5.431 -11.349 113.920 1.00 25.99 138 TRP A C 1
ATOM 1055 O O . TRP A 1 146 ? 6.119 -11.917 114.776 1.00 20.17 138 TRP A O 1
ATOM 1066 N N . HIS A 1 147 ? 5.644 -11.464 112.601 1.00 21.87 139 HIS A N 1
ATOM 1067 C CA . HIS A 1 147 ? 6.640 -12.390 112.072 1.00 23.12 139 HIS A CA 1
ATOM 1068 C C . HIS A 1 147 ? 7.510 -11.748 111.000 1.00 18.24 139 HIS A C 1
ATOM 1069 O O . HIS A 1 147 ? 7.030 -10.911 110.221 1.00 21.97 139 HIS A O 1
ATOM 1076 N N . PRO A 1 148 ? 8.792 -12.113 110.944 1.00 22.00 140 PRO A N 1
ATOM 1077 C CA . PRO A 1 148 ? 9.642 -11.651 109.839 1.00 22.94 140 PRO A CA 1
ATOM 1078 C C . PRO A 1 148 ? 8.950 -11.926 108.517 1.00 25.17 140 PRO A C 1
ATOM 1079 O O . PRO A 1 148 ? 8.314 -12.965 108.341 1.00 22.75 140 PRO A O 1
ATOM 1083 N N . ILE A 1 149 ? 9.019 -10.965 107.603 1.00 22.83 141 ILE A N 1
ATOM 1084 C CA . ILE A 1 149 ? 8.247 -11.055 106.373 1.00 21.43 141 ILE A CA 1
ATOM 1085 C C . ILE A 1 149 ? 9.080 -11.607 105.214 1.00 26.52 141 ILE A C 1
ATOM 1086 O O . ILE A 1 149 ? 8.572 -12.379 104.401 1.00 22.98 141 ILE A O 1
ATOM 1091 N N . GLY A 1 150 ? 10.355 -11.268 105.125 1.00 21.76 142 GLY A N 1
ATOM 1092 C CA . GLY A 1 150 ? 11.162 -11.787 104.029 1.00 23.94 142 GLY A CA 1
ATOM 1093 C C . GLY A 1 150 ? 12.232 -10.782 103.644 1.00 27.94 142 GLY A C 1
ATOM 1094 O O . GLY A 1 150 ? 12.634 -9.960 104.457 1.00 24.19 142 GLY A O 1
ATOM 1095 N N . VAL A 1 151 ? 12.678 -10.861 102.390 1.00 27.98 143 VAL A N 1
ATOM 1096 C CA . VAL A 1 151 ? 13.672 -9.915 101.898 1.00 24.88 143 VAL A CA 1
ATOM 1097 C C . VAL A 1 151 ? 13.078 -8.515 101.868 1.00 28.10 143 VAL A C 1
ATOM 1098 O O . VAL A 1 151 ? 11.995 -8.285 101.309 1.00 21.84 143 VAL A O 1
ATOM 1102 N N . CYS A 1 152 ? 13.794 -7.564 102.457 1.00 22.52 144 CYS A N 1
ATOM 1103 C CA . CYS A 1 152 ? 13.396 -6.163 102.427 1.00 19.35 144 CYS A CA 1
ATOM 1104 C C . CYS A 1 152 ? 14.259 -5.446 101.388 1.00 21.74 144 CYS A C 1
ATOM 1105 O O . CYS A 1 152 ? 15.475 -5.347 101.551 1.00 23.17 144 CYS A O 1
ATOM 1108 N N . GLY A 1 153 ? 13.635 -4.984 100.305 1.00 22.37 145 GLY A N 1
ATOM 1109 C CA . GLY A 1 153 ? 14.337 -4.155 99.336 1.00 19.63 145 GLY A CA 1
ATOM 1110 C C . GLY A 1 153 ? 14.430 -2.716 99.824 1.00 20.23 145 GLY A C 1
ATOM 1111 O O . GLY A 1 153 ? 13.492 -2.170 100.406 1.00 23.46 145 GLY A O 1
ATOM 1112 N N . VAL A 1 154 ? 15.589 -2.100 99.597 1.00 21.71 146 VAL A N 1
ATOM 1113 C CA . VAL A 1 154 ? 15.804 -0.710 99.986 1.00 18.96 146 VAL A CA 1
ATOM 1114 C C . VAL A 1 154 ? 16.333 0.053 98.775 1.00 21.72 146 VAL A C 1
ATOM 1115 O O . VAL A 1 154 ? 17.397 -0.277 98.241 1.00 18.35 146 VAL A O 1
ATOM 1119 N N . ILE A 1 155 ? 15.576 1.051 98.332 1.00 23.21 147 ILE A N 1
ATOM 1120 C CA . ILE A 1 155 ? 15.981 1.955 97.266 1.00 24.59 147 ILE A CA 1
ATOM 1121 C C . ILE A 1 155 ? 16.115 3.335 97.889 1.00 26.22 147 ILE A C 1
ATOM 1122 O O . ILE A 1 155 ? 15.163 3.838 98.495 1.00 23.30 147 ILE A O 1
ATOM 1127 N N . SER A 1 156 ? 17.300 3.929 97.786 1.00 18.64 148 SER A N 1
ATOM 1128 C CA . SER A 1 156 ? 17.583 5.162 98.502 1.00 19.74 148 SER A CA 1
ATOM 1129 C C . SER A 1 156 ? 18.027 6.258 97.545 1.00 22.78 148 SER A C 1
ATOM 1130 O O . SER A 1 156 ? 18.414 5.994 96.404 1.00 25.40 148 SER A O 1
ATOM 1133 N N . ALA A 1 157 ? 17.983 7.496 98.040 1.00 26.85 149 ALA A N 1
ATOM 1134 C CA . ALA A 1 157 ? 18.303 8.696 97.275 1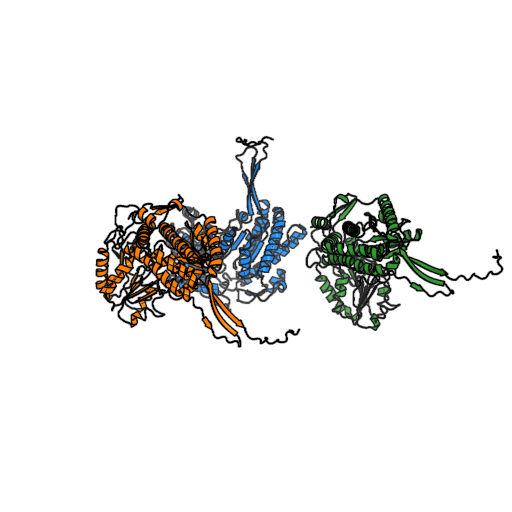.00 25.22 149 ALA A CA 1
ATOM 1135 C C . ALA A 1 157 ? 19.742 9.151 97.531 1.00 26.71 149 ALA A C 1
ATOM 1136 O O . ALA A 1 157 ? 20.432 8.655 98.426 1.00 24.71 149 ALA A O 1
ATOM 1138 N N . PHE A 1 158 ? 20.175 10.151 96.751 1.00 27.08 150 PHE A N 1
ATOM 1139 C CA . PHE A 1 158 ? 21.556 10.622 96.831 1.00 26.16 150 PHE A CA 1
ATOM 1140 C C . PHE A 1 158 ? 21.816 11.446 98.085 1.00 30.25 150 PHE A C 1
ATOM 1141 O O . PHE A 1 158 ? 22.967 11.543 98.527 1.00 25.88 150 PHE A O 1
ATOM 1149 N N . ASN A 1 159 ? 20.798 12.119 98.608 1.00 20.96 151 ASN A N 1
ATOM 1150 C CA . ASN A 1 159 ? 21.067 13.216 99.526 1.00 26.13 151 ASN A CA 1
ATOM 1151 C C . ASN A 1 159 ? 21.238 12.769 100.974 1.00 26.93 151 ASN A C 1
ATOM 1152 O O . ASN A 1 159 ? 21.821 13.519 101.762 1.00 30.90 151 ASN A O 1
ATOM 1157 N N . PHE A 1 160 ? 20.729 11.596 101.353 1.00 27.25 152 PHE A N 1
ATOM 1158 C CA . PHE A 1 160 ? 21.039 10.969 102.640 1.00 26.68 152 PHE A CA 1
ATOM 1159 C C . PHE A 1 160 ? 21.571 9.580 102.331 1.00 29.55 152 PHE A C 1
ATOM 1160 O O . PHE A 1 160 ? 20.896 8.563 102.540 1.00 24.77 152 PHE A O 1
ATOM 1168 N N . PRO A 1 161 ? 22.792 9.510 101.805 1.00 24.96 153 PRO A N 1
ATOM 1169 C CA . PRO A 1 161 ? 23.257 8.264 101.198 1.00 24.17 153 PRO A CA 1
ATOM 1170 C C . PRO A 1 161 ? 23.547 7.157 102.203 1.00 23.13 153 PRO A C 1
ATOM 1171 O O . PRO A 1 161 ? 23.729 6.014 101.764 1.00 25.16 153 PRO A O 1
ATOM 1175 N N . VAL A 1 162 ? 23.572 7.436 103.520 1.00 20.14 154 VAL A N 1
ATOM 1176 C CA . VAL A 1 162 ? 23.787 6.359 104.492 1.00 27.73 154 VAL A CA 1
ATOM 1177 C C . VAL A 1 162 ? 22.660 6.232 105.532 1.00 26.29 154 VAL A C 1
ATOM 1178 O O . VAL A 1 162 ? 22.381 5.121 105.997 1.00 22.89 154 VAL A O 1
ATOM 1182 N N . ALA A 1 163 ? 21.999 7.333 105.925 1.00 20.63 155 ALA A N 1
ATOM 1183 C CA . ALA A 1 163 ? 21.044 7.205 107.036 1.00 19.78 155 ALA A CA 1
ATOM 1184 C C . ALA A 1 163 ? 19.738 6.537 106.609 1.00 21.04 155 ALA A C 1
ATOM 1185 O O . ALA A 1 163 ? 19.154 5.781 107.385 1.00 26.24 155 ALA A O 1
ATOM 1187 N N . VAL A 1 164 ? 19.261 6.795 105.390 1.00 22.92 156 VAL A N 1
ATOM 1188 C CA . VAL A 1 164 ? 18.039 6.140 104.927 1.00 23.01 156 VAL A CA 1
ATOM 1189 C C . VAL A 1 164 ? 18.217 4.628 104.949 1.00 22.95 156 VAL A C 1
ATOM 1190 O O . VAL A 1 164 ? 17.369 3.894 105.467 1.00 20.98 156 VAL A O 1
ATOM 1194 N N . TRP A 1 165 ? 19.336 4.134 104.413 1.00 21.93 157 TRP A N 1
ATOM 1195 C CA . TRP A 1 165 ? 19.566 2.694 104.461 1.00 18.52 157 TRP A CA 1
ATOM 1196 C C . TRP A 1 165 ? 19.618 2.194 105.902 1.00 22.87 157 TRP A C 1
ATOM 1197 O O . TRP A 1 165 ? 18.992 1.182 106.230 1.00 28.29 157 TRP A O 1
ATOM 1208 N N . ALA A 1 166 ? 20.334 2.907 106.782 1.00 20.49 158 ALA A N 1
ATOM 1209 C CA . ALA A 1 166 ? 20.454 2.464 108.177 1.00 22.24 158 ALA A CA 1
ATOM 1210 C C . ALA A 1 166 ? 19.094 2.380 108.848 1.00 18.70 158 ALA A C 1
ATOM 1211 O O . ALA A 1 166 ? 18.808 1.420 109.574 1.00 22.42 158 ALA A O 1
ATOM 1213 N N . TRP A 1 167 ? 18.253 3.396 108.631 1.00 18.62 159 TRP A N 1
ATOM 121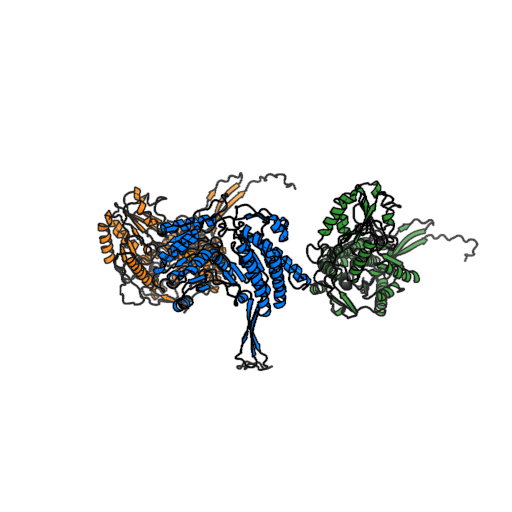4 C CA . TRP A 1 167 ? 16.896 3.402 109.172 1.00 19.12 159 TRP A CA 1
ATOM 1215 C C . TRP A 1 167 ? 16.126 2.156 108.769 1.00 24.94 159 TRP A C 1
ATOM 1216 O O . TRP A 1 167 ? 15.380 1.589 109.574 1.00 22.09 159 TRP A O 1
ATOM 1227 N N . ASN A 1 168 ? 16.255 1.744 107.504 1.00 21.00 160 ASN A N 1
ATOM 1228 C CA . ASN A 1 168 ? 15.541 0.561 107.044 1.00 19.99 160 ASN A CA 1
ATOM 1229 C C . ASN A 1 168 ? 16.232 -0.714 107.503 1.00 21.76 160 ASN A C 1
ATOM 1230 O O . ASN A 1 168 ? 15.572 -1.638 107.984 1.00 23.93 160 ASN A O 1
ATOM 1235 N N . ALA A 1 169 ? 17.560 -0.769 107.397 1.00 21.59 161 ALA A N 1
ATOM 1236 C CA . ALA A 1 169 ? 18.260 -2.022 107.681 1.00 24.13 161 ALA A CA 1
ATOM 1237 C C . ALA A 1 169 ? 18.269 -2.352 109.173 1.00 18.41 161 ALA A C 1
ATOM 1238 O O . ALA A 1 169 ? 18.149 -3.524 109.548 1.00 21.49 161 ALA A O 1
ATOM 1240 N N . ALA A 1 170 ? 18.442 -1.355 110.042 1.00 21.41 162 ALA A N 1
ATOM 1241 C CA . ALA A 1 170 ? 18.462 -1.659 111.475 1.00 23.14 162 ALA A CA 1
ATOM 1242 C C . ALA A 1 170 ? 17.155 -2.312 111.897 1.00 22.63 162 ALA A C 1
ATOM 1243 O O . ALA A 1 170 ? 17.148 -3.344 112.583 1.00 24.35 162 ALA A O 1
ATOM 1245 N N . LEU A 1 171 ? 16.038 -1.730 111.466 1.00 25.56 163 LEU A N 1
ATOM 1246 C CA . LEU A 1 171 ? 14.721 -2.283 111.775 1.00 21.67 163 LEU A CA 1
ATOM 1247 C C . LEU A 1 171 ? 14.513 -3.624 111.087 1.00 23.42 163 LEU A C 1
ATOM 1248 O O . LEU A 1 171 ? 14.075 -4.594 111.721 1.00 23.53 163 LEU A O 1
ATOM 1253 N N . ALA A 1 172 ? 14.848 -3.714 109.791 1.00 24.96 164 ALA A N 1
ATOM 1254 C CA . ALA A 1 172 ? 14.629 -4.971 109.071 1.00 24.84 164 ALA A CA 1
ATOM 1255 C C . ALA A 1 172 ? 15.407 -6.123 109.705 1.00 20.32 164 ALA A C 1
ATOM 1256 O O . ALA A 1 172 ? 14.865 -7.220 109.896 1.00 20.43 164 ALA A O 1
ATOM 1258 N N . PHE A 1 173 ? 16.688 -5.902 110.025 1.00 20.47 165 PHE A N 1
ATOM 1259 C CA . PHE A 1 173 ? 17.486 -6.973 110.634 1.00 21.27 165 PHE A CA 1
ATOM 1260 C C . PHE A 1 173 ? 16.889 -7.399 111.978 1.00 22.76 165 PHE A C 1
ATOM 1261 O O . PHE A 1 173 ? 16.721 -8.591 112.254 1.00 23.89 165 PHE A O 1
ATOM 1269 N N . VAL A 1 174 ? 16.541 -6.428 112.819 1.00 19.09 166 VAL A N 1
ATOM 1270 C CA . VAL A 1 174 ? 15.970 -6.756 114.120 1.00 20.55 166 VAL A CA 1
ATOM 1271 C C . VAL A 1 174 ? 14.643 -7.486 113.940 1.00 25.22 166 VAL A C 1
ATOM 1272 O O . VAL A 1 174 ? 14.321 -8.412 114.699 1.00 20.58 166 VAL A O 1
ATOM 1276 N N . CYS A 1 175 ? 13.898 -7.148 112.892 1.00 18.22 167 CYS A N 1
ATOM 1277 C CA . CYS A 1 175 ? 12.627 -7.795 112.607 1.00 22.31 167 CYS A CA 1
ATOM 1278 C C . CYS A 1 175 ? 12.784 -9.136 111.890 1.00 21.95 167 CYS A C 1
ATOM 1279 O O . CYS A 1 175 ? 11.776 -9.698 111.463 1.00 21.08 167 CYS A O 1
ATOM 1282 N N . GLY A 1 176 ? 14.005 -9.640 111.721 1.00 19.86 168 GLY A N 1
ATOM 1283 C CA . GLY A 1 176 ? 14.213 -10.942 111.128 1.00 22.48 168 GLY A CA 1
ATOM 1284 C C . GLY A 1 176 ? 14.265 -10.991 109.615 1.00 23.73 168 GLY A C 1
ATOM 1285 O O . GLY A 1 176 ? 14.186 -12.091 109.049 1.00 22.21 168 GLY A O 1
ATOM 1286 N N . ASP A 1 177 ? 14.413 -9.851 108.950 1.00 20.31 169 ASP A N 1
ATOM 1287 C CA . ASP A 1 177 ? 14.491 -9.755 107.498 1.00 20.34 169 ASP A CA 1
ATOM 1288 C C . ASP A 1 177 ? 15.945 -9.687 107.036 1.00 25.34 169 ASP A C 1
ATOM 1289 O O . ASP A 1 177 ? 16.821 -9.169 107.739 1.00 20.81 169 ASP A O 1
ATOM 1294 N N . SER A 1 178 ? 16.187 -10.168 105.823 1.00 21.65 170 SER A N 1
ATOM 1295 C CA . SER A 1 178 ? 17.393 -9.789 105.105 1.00 25.25 170 SER A CA 1
ATOM 1296 C C . SER A 1 178 ? 17.122 -8.492 104.335 1.00 31.47 170 SER A C 1
ATOM 1297 O O . SER A 1 178 ? 15.985 -8.033 104.247 1.00 29.30 170 SER A O 1
ATOM 1300 N N . VAL A 1 179 ? 18.178 -7.880 103.795 1.00 24.29 171 VAL A N 1
ATOM 1301 C CA . VAL A 1 179 ? 18.069 -6.594 103.107 1.00 20.63 171 VAL A CA 1
ATOM 1302 C C . VAL A 1 179 ? 18.818 -6.676 101.781 1.00 21.38 171 VAL A C 1
ATOM 1303 O O . VAL A 1 179 ? 19.960 -7.139 101.738 1.00 21.99 171 VAL A O 1
ATOM 1307 N N . VAL A 1 180 ? 18.182 -6.222 100.706 1.00 21.23 172 VAL A N 1
ATOM 1308 C CA . VAL A 1 180 ? 18.865 -5.995 99.434 1.00 21.05 172 VAL A CA 1
ATOM 1309 C C . VAL A 1 180 ? 18.788 -4.497 99.153 1.00 20.75 172 VAL A C 1
ATOM 1310 O O . VAL A 1 180 ? 17.690 -3.925 99.061 1.00 22.80 172 VAL A O 1
ATOM 1314 N N . TRP A 1 181 ? 19.948 -3.860 99.069 1.00 21.34 173 TRP A N 1
ATOM 1315 C CA . TRP A 1 181 ? 20.077 -2.412 98.974 1.00 18.79 173 TRP A CA 1
ATOM 1316 C C . TRP A 1 181 ? 20.515 -2.033 97.570 1.00 21.70 173 TRP A C 1
ATOM 1317 O O . TRP A 1 181 ? 21.577 -2.477 97.116 1.00 23.95 173 TRP A O 1
ATOM 1328 N N . LYS A 1 182 ? 19.727 -1.184 96.901 1.00 20.26 174 LYS A N 1
ATOM 1329 C CA . LYS A 1 182 ? 20.156 -0.558 95.653 1.00 19.94 174 LYS A CA 1
ATOM 1330 C C . LYS A 1 182 ? 20.276 0.938 95.894 1.00 19.88 174 LYS A C 1
ATOM 1331 O O . LYS A 1 182 ? 19.293 1.673 95.737 1.00 24.38 174 LYS A O 1
ATOM 1337 N N . PRO A 1 183 ? 21.457 1.441 96.245 1.00 26.31 175 PRO A N 1
ATOM 1338 C CA . PRO A 1 183 ? 21.608 2.876 96.495 1.00 19.32 175 PRO A CA 1
ATOM 1339 C C . PRO A 1 183 ? 21.508 3.672 95.199 1.00 28.72 175 PRO A C 1
ATOM 1340 O O . PRO A 1 183 ? 21.575 3.141 94.092 1.00 22.65 175 PRO A O 1
ATOM 1344 N N . SER A 1 184 ? 21.364 4.983 95.352 1.00 25.18 176 SER A N 1
ATOM 1345 C CA . SER A 1 184 ? 21.429 5.870 94.200 1.00 24.87 176 SER A CA 1
ATOM 1346 C C . SER A 1 184 ? 22.734 5.654 93.444 1.00 26.11 176 SER A C 1
ATOM 1347 O O . SER A 1 184 ? 23.803 5.522 94.042 1.00 24.94 176 SER A O 1
ATOM 1350 N N . GLU A 1 185 ? 22.637 5.592 92.117 1.00 22.36 177 GLU A N 1
ATOM 1351 C CA . GLU A 1 185 ? 23.827 5.544 91.286 1.00 20.81 177 GLU A CA 1
ATOM 1352 C C . GLU A 1 185 ? 24.697 6.786 91.460 1.00 27.10 177 GLU A C 1
ATOM 1353 O O . GLU A 1 185 ? 25.857 6.775 91.045 1.00 28.23 177 GLU A O 1
ATOM 1359 N N . LYS A 1 186 ? 24.178 7.847 92.078 1.00 22.40 178 LYS A N 1
ATOM 1360 C CA . LYS A 1 186 ? 24.987 9.028 92.347 1.00 23.15 178 LYS A CA 1
ATOM 1361 C C . LYS A 1 186 ? 25.878 8.893 93.582 1.00 23.58 178 LYS A C 1
ATOM 1362 O O . LYS A 1 186 ? 26.823 9.678 93.722 1.00 31.91 178 LYS A O 1
ATOM 1368 N N . THR A 1 187 ? 25.607 7.942 94.490 1.00 20.98 179 THR A N 1
ATOM 1369 C CA . THR A 1 187 ? 26.376 7.808 95.737 1.00 21.00 179 THR A CA 1
ATOM 1370 C C . THR A 1 187 ? 26.715 6.345 96.038 1.00 28.45 179 THR A C 1
ATOM 1371 O O . THR A 1 187 ? 26.327 5.800 97.077 1.00 23.39 179 THR A O 1
ATOM 1375 N N . PRO A 1 188 ? 27.469 5.682 95.157 1.00 23.04 180 PRO A N 1
ATOM 1376 C CA . PRO A 1 188 ? 27.798 4.269 95.398 1.00 22.92 180 PRO A CA 1
ATOM 1377 C C . PRO A 1 188 ? 28.877 4.057 96.451 1.00 26.20 180 PRO A C 1
ATOM 1378 O O . PRO A 1 188 ? 28.869 3.050 97.163 1.00 24.39 180 PRO A O 1
ATOM 1382 N N . LEU A 1 189 ? 29.812 4.999 96.568 1.00 23.98 181 LEU A N 1
ATOM 1383 C CA . LEU A 1 189 ? 30.955 4.784 97.447 1.00 21.78 181 LEU A CA 1
ATOM 1384 C C . LEU A 1 189 ? 30.533 4.768 98.912 1.00 24.08 181 LEU A C 1
ATOM 1385 O O . LEU A 1 189 ? 31.037 3.955 99.696 1.00 24.59 181 LEU A O 1
ATOM 1390 N N . THR A 1 190 ? 29.619 5.663 99.309 1.00 21.42 182 THR A N 1
ATOM 1391 C CA . THR A 1 190 ? 29.096 5.594 100.675 1.00 27.47 182 THR A CA 1
ATOM 1392 C C . THR A 1 190 ? 28.397 4.264 100.936 1.00 29.02 182 THR A C 1
ATOM 1393 O O . THR A 1 190 ? 28.463 3.733 102.053 1.00 23.79 182 THR A O 1
ATOM 1397 N N . ALA A 1 191 ? 27.724 3.713 99.917 1.00 23.41 183 ALA A N 1
ATOM 1398 C CA . ALA A 1 191 ? 27.051 2.428 100.081 1.00 22.53 183 ALA A CA 1
ATOM 1399 C C . ALA A 1 191 ? 28.060 1.297 100.229 1.00 21.95 183 ALA A C 1
ATOM 1400 O O . ALA A 1 191 ? 27.920 0.440 101.101 1.00 24.11 183 ALA A O 1
ATOM 1402 N N . ILE A 1 192 ? 29.094 1.284 99.382 1.00 21.87 184 ILE A N 1
ATOM 1403 C CA . ILE A 1 192 ? 30.167 0.313 99.542 1.00 23.13 184 ILE A CA 1
ATOM 1404 C C . ILE A 1 192 ? 30.717 0.362 100.965 1.00 23.93 184 ILE A C 1
ATOM 1405 O O . ILE A 1 192 ? 30.945 -0.678 101.590 1.00 21.75 184 ILE A O 1
ATOM 1410 N N . ALA A 1 193 ? 30.930 1.571 101.500 1.00 24.09 185 ALA A N 1
ATOM 1411 C CA . ALA A 1 193 ? 31.485 1.708 102.848 1.00 30.44 185 ALA A CA 1
ATOM 1412 C C . ALA A 1 193 ? 30.554 1.104 103.899 1.00 29.99 185 ALA A C 1
ATOM 1413 O O . ALA A 1 193 ? 30.989 0.344 104.772 1.00 28.67 185 ALA A O 1
ATOM 1415 N N . CYS A 1 194 ? 29.266 1.456 103.839 1.00 25.12 186 CYS A N 1
ATOM 1416 C CA . CYS A 1 194 ? 28.296 0.866 104.747 1.00 23.57 186 CYS A CA 1
ATOM 1417 C C . CYS A 1 194 ? 28.320 -0.649 104.651 1.00 24.34 186 CYS A C 1
ATOM 1418 O O . CYS A 1 194 ? 28.356 -1.338 105.677 1.00 22.80 186 CYS A O 1
ATOM 1421 N N . HIS A 1 195 ? 28.354 -1.184 103.421 1.00 22.49 187 HIS A N 1
ATOM 1422 C CA . HIS A 1 195 ? 28.358 -2.634 103.246 1.00 25.48 187 HIS A CA 1
ATOM 1423 C C . HIS A 1 195 ? 29.612 -3.248 103.849 1.00 24.93 187 HIS A C 1
ATOM 1424 O O . HIS A 1 195 ? 29.541 -4.267 104.545 1.00 31.23 187 HIS A O 1
ATOM 1431 N N . VAL A 1 196 ? 30.763 -2.613 103.630 1.00 23.42 188 VAL A N 1
ATOM 1432 C CA . VAL A 1 196 ? 32.012 -3.101 104.209 1.00 22.62 188 VAL A CA 1
ATOM 1433 C C . VAL A 1 196 ? 31.959 -3.044 105.733 1.00 27.45 188 VAL A C 1
ATOM 1434 O O . VAL A 1 196 ? 32.393 -3.978 106.420 1.00 24.88 188 VAL A O 1
ATOM 1438 N N . LEU A 1 197 ? 31.408 -1.963 106.293 1.00 24.71 189 LEU A N 1
ATOM 1439 C CA . LEU A 1 197 ? 31.333 -1.889 107.747 1.00 23.23 189 LEU A CA 1
ATOM 1440 C C . LEU A 1 197 ? 30.363 -2.926 108.304 1.00 27.06 189 LEU A C 1
ATOM 1441 O O . LEU A 1 197 ? 30.616 -3.496 109.370 1.00 26.09 189 LEU A O 1
ATOM 1446 N N . LEU A 1 198 ? 29.286 -3.221 107.578 1.00 26.29 190 LEU A N 1
ATOM 1447 C CA . LEU A 1 198 ? 28.391 -4.293 108.003 1.00 24.33 190 LEU A CA 1
ATOM 1448 C C . LEU A 1 198 ? 29.118 -5.628 108.052 1.00 23.65 190 LEU A C 1
ATOM 1449 O O . LEU A 1 198 ? 28.929 -6.414 108.990 1.00 24.15 190 LEU A O 1
ATOM 1454 N N . GLN A 1 199 ? 29.947 -5.902 107.038 1.00 24.13 191 GLN A N 1
ATOM 1455 C CA . GLN A 1 199 ? 30.709 -7.143 107.005 1.00 24.18 191 GLN A CA 1
ATOM 1456 C C . GLN A 1 199 ? 31.616 -7.239 108.216 1.00 30.88 191 GLN A C 1
ATOM 1457 O O . GLN A 1 199 ? 31.834 -8.328 108.760 1.00 37.61 191 GLN A O 1
ATOM 1463 N N . LYS A 1 200 ? 32.180 -6.105 108.632 1.00 29.85 192 LYS A N 1
ATOM 1464 C CA . LYS A 1 200 ? 32.993 -6.088 109.837 1.00 33.09 192 LYS A CA 1
ATOM 1465 C C . LYS A 1 200 ? 32.149 -6.440 111.054 1.00 29.02 192 LYS A C 1
ATOM 1466 O O . LYS A 1 200 ? 32.586 -7.205 111.919 1.00 29.76 192 LYS A O 1
ATOM 1472 N N . ALA A 1 201 ? 30.935 -5.889 111.142 1.00 26.96 193 ALA A N 1
ATOM 1473 C CA . ALA A 1 201 ? 30.046 -6.256 112.247 1.00 28.08 193 ALA A CA 1
ATOM 1474 C C . ALA A 1 201 ? 29.751 -7.751 112.248 1.00 29.74 193 ALA A C 1
ATOM 1475 O O . ALA A 1 201 ? 29.770 -8.398 113.305 1.00 31.55 193 ALA A O 1
ATOM 1477 N N . LEU A 1 202 ? 29.458 -8.311 111.072 1.00 27.52 194 LEU A N 1
ATOM 1478 C CA . LEU A 1 202 ? 29.171 -9.737 110.978 1.00 25.80 194 LEU A CA 1
ATOM 1479 C C . LEU A 1 202 ? 30.371 -10.565 111.434 1.00 32.06 194 LEU A C 1
ATOM 1480 O O . LEU A 1 202 ? 30.210 -11.595 112.100 1.00 28.52 194 LEU A O 1
ATOM 1485 N N . ARG A 1 203 ? 31.587 -10.120 111.110 1.00 30.87 195 ARG A N 1
ATOM 1486 C CA . ARG A 1 203 ? 32.757 -10.865 111.571 1.00 36.16 195 ARG A CA 1
ATOM 1487 C C . ARG A 1 203 ? 32.895 -10.813 113.092 1.00 34.81 195 ARG A C 1
ATOM 1488 O O . ARG A 1 203 ? 33.193 -11.832 113.728 1.00 43.40 195 ARG A O 1
ATOM 1496 N N . GLU A 1 204 ? 32.680 -9.643 113.698 1.00 29.92 196 GLU A N 1
ATOM 1497 C CA . GLU A 1 204 ? 32.732 -9.567 115.159 1.00 36.57 196 GLU A CA 1
ATOM 1498 C C . GLU A 1 204 ? 31.627 -10.408 115.787 1.00 41.20 196 GLU A C 1
ATOM 1499 O O . GLU A 1 204 ? 31.858 -11.113 116.780 1.00 35.73 196 GLU A O 1
ATOM 1501 N N . PHE A 1 205 ? 30.419 -10.346 115.214 1.00 32.88 197 PHE A N 1
ATOM 1502 C CA . PHE A 1 205 ? 29.290 -11.117 115.727 1.00 35.35 197 PHE A CA 1
ATOM 1503 C C . PHE A 1 205 ? 29.532 -12.615 115.591 1.00 31.06 197 PHE A C 1
ATOM 1504 O O . PHE A 1 205 ? 29.109 -13.405 116.444 1.00 33.00 197 PHE A O 1
ATOM 1512 N N . GLU A 1 206 ? 30.187 -13.031 114.512 1.00 28.31 198 GLU A N 1
ATOM 1513 C CA . GLU A 1 206 ? 30.450 -14.453 114.335 1.00 29.73 198 GLU A CA 1
ATOM 1514 C C . GLU A 1 206 ? 31.354 -14.999 115.441 1.00 44.85 198 GLU A C 1
ATOM 1515 O O . GLU A 1 206 ? 31.224 -16.167 115.826 1.00 36.49 198 GLU A O 1
ATOM 1521 N N . LYS A 1 207 ? 32.261 -14.172 115.972 1.00 46.92 199 LYS A N 1
ATOM 1522 C CA . LYS A 1 207 ? 33.127 -14.615 117.066 1.00 46.49 199 LYS A CA 1
ATOM 1523 C C . LYS A 1 207 ? 32.310 -15.010 118.287 1.00 41.16 199 LYS A C 1
ATOM 1524 O O . LYS A 1 207 ? 32.528 -16.071 118.883 1.00 45.28 199 LYS A O 1
ATOM 1530 N N . THR A 1 208 ? 31.366 -14.162 118.679 1.00 39.96 200 THR A N 1
ATOM 1531 C CA . THR A 1 208 ? 30.589 -14.402 119.883 1.00 44.32 200 THR A CA 1
ATOM 1532 C C . THR A 1 208 ? 29.351 -15.255 119.632 1.00 42.43 200 THR A C 1
ATOM 1533 O O . THR A 1 208 ? 28.821 -15.837 120.585 1.00 36.27 200 THR A O 1
ATOM 1537 N N . HIS A 1 209 ? 28.886 -15.355 118.384 1.00 40.71 201 HIS A N 1
ATOM 1538 C CA . HIS A 1 209 ? 27.670 -16.098 118.042 1.00 40.51 201 HIS A CA 1
ATOM 1539 C C . HIS A 1 209 ? 27.922 -16.977 116.822 1.00 38.16 201 HIS A C 1
ATOM 1540 O O . HIS A 1 209 ? 27.371 -16.734 115.742 1.00 34.72 201 HIS A O 1
ATOM 1547 N N . PRO A 1 210 ? 28.729 -18.026 116.970 1.00 36.62 202 PRO A N 1
ATOM 1548 C CA . PRO A 1 210 ? 29.127 -18.829 115.805 1.00 36.73 202 PRO A CA 1
ATOM 1549 C C . PRO A 1 210 ? 27.919 -19.468 115.137 1.00 38.70 202 PRO A C 1
ATOM 1550 O O . PRO A 1 210 ? 27.061 -20.050 115.799 1.00 36.34 202 PRO A O 1
ATOM 1554 N N . GLY A 1 211 ? 27.857 -19.349 113.813 1.00 36.97 203 GLY A N 1
ATOM 1555 C CA . GLY A 1 211 ? 26.817 -19.985 113.038 1.00 31.77 203 GLY A CA 1
ATOM 1556 C C . GLY A 1 211 ? 25.453 -19.323 113.084 1.00 39.74 203 GLY A C 1
ATOM 1557 O O . GLY A 1 211 ? 24.526 -19.832 112.449 1.00 33.68 203 GLY A O 1
ATOM 1558 N N . VAL A 1 212 ? 25.303 -18.189 113.772 1.00 35.44 204 VAL A N 1
ATOM 1559 C CA . VAL A 1 212 ? 23.973 -17.616 113.985 1.00 33.01 204 VAL A CA 1
ATOM 1560 C C . VAL A 1 212 ? 23.535 -16.739 112.815 1.00 31.41 204 VAL A C 1
ATOM 1561 O O . VAL A 1 212 ? 22.430 -16.901 112.289 1.00 31.19 204 VAL A O 1
ATOM 1565 N N . ALA A 1 213 ? 24.371 -15.777 112.403 1.00 32.56 205 ALA A N 1
ATOM 1566 C CA . ALA A 1 213 ? 23.942 -14.845 111.357 1.00 29.26 205 ALA A CA 1
ATOM 1567 C C . ALA A 1 213 ? 24.356 -15.359 109.979 1.00 30.05 205 ALA A C 1
ATOM 1568 O O . ALA A 1 213 ? 25.513 -15.760 109.797 1.00 27.82 205 ALA A O 1
ATOM 1570 N N . PRO A 1 214 ? 23.458 -15.365 108.991 1.00 30.11 206 PRO A N 1
ATOM 1571 C CA . PRO A 1 214 ? 23.861 -15.771 107.636 1.00 27.68 206 PRO A CA 1
ATOM 1572 C C . PRO A 1 214 ? 24.754 -14.718 107.015 1.00 23.19 206 PRO A C 1
ATOM 1573 O O . PRO A 1 214 ? 24.501 -13.519 107.135 1.00 24.19 206 PRO A O 1
ATOM 1577 N N . ALA A 1 215 ? 25.806 -15.177 106.336 1.00 25.27 207 ALA A N 1
ATOM 1578 C CA . ALA A 1 215 ? 26.740 -14.244 105.710 1.00 25.86 207 ALA A CA 1
ATOM 1579 C C . ALA A 1 215 ? 26.051 -13.340 104.690 1.00 23.00 207 ALA A C 1
ATOM 1580 O O . ALA A 1 215 ? 26.493 -12.212 104.469 1.00 30.37 207 ALA A O 1
ATOM 1582 N N . GLU A 1 216 ? 24.976 -13.812 104.061 1.00 29.95 208 GLU A N 1
ATOM 1583 C CA . GLU A 1 216 ? 24.302 -13.075 102.994 1.00 30.01 208 GLU A CA 1
ATOM 1584 C C . GLU A 1 216 ? 23.159 -12.194 103.506 1.00 28.58 208 GLU A C 1
ATOM 1585 O O . GLU A 1 216 ? 22.272 -11.817 102.725 1.00 25.74 208 GLU A O 1
ATOM 1591 N N . LEU A 1 217 ? 23.185 -11.839 104.791 1.00 25.67 209 LEU A N 1
ATOM 1592 C CA . LEU A 1 217 ? 22.081 -11.107 105.400 1.00 23.90 209 LEU A CA 1
ATOM 1593 C C . LEU A 1 217 ? 21.851 -9.773 104.710 1.00 21.43 209 LEU A C 1
ATOM 1594 O O . LEU A 1 217 ? 20.706 -9.388 104.446 1.00 24.23 209 LEU A O 1
ATOM 1599 N N . GLY A 1 218 ? 22.923 -9.051 104.394 1.00 20.42 210 GLY A N 1
ATOM 1600 C CA . GLY A 1 218 ? 22.822 -7.785 103.696 1.00 20.65 210 GLY A CA 1
ATOM 1601 C C . GLY A 1 218 ? 23.430 -7.922 102.309 1.00 29.86 210 GLY A C 1
ATOM 1602 O O . GLY A 1 218 ? 24.500 -8.504 102.151 1.00 28.58 210 GLY A O 1
ATOM 1603 N N . GLN A 1 219 ? 22.716 -7.414 101.312 1.00 26.71 211 GLN A N 1
ATOM 1604 C CA . GLN A 1 219 ? 23.207 -7.409 99.940 1.00 27.40 211 GLN A CA 1
ATOM 1605 C C . GLN A 1 219 ? 23.260 -5.976 99.433 1.00 24.22 211 GLN A C 1
ATOM 1606 O O . GLN A 1 219 ? 22.401 -5.152 99.772 1.00 26.28 211 GLN A O 1
ATOM 1612 N N . LEU A 1 220 ? 24.262 -5.698 98.609 1.00 24.34 212 LEU A N 1
ATOM 1613 C CA . LEU A 1 220 ? 24.460 -4.400 97.973 1.00 24.42 212 LEU A CA 1
ATOM 1614 C C . LEU A 1 220 ? 24.429 -4.587 96.466 1.00 26.37 212 LEU A C 1
ATOM 1615 O O . LEU A 1 220 ? 25.282 -5.293 95.916 1.00 27.24 212 LEU A O 1
ATOM 1620 N N . VAL A 1 221 ? 23.490 -3.913 95.802 1.00 25.06 213 VAL A N 1
ATOM 1621 C CA . VAL A 1 221 ? 23.312 -3.980 94.350 1.00 20.31 213 VAL A CA 1
ATOM 1622 C C . VAL A 1 221 ? 23.656 -2.615 93.762 1.00 21.58 213 VAL A C 1
ATOM 1623 O O . VAL A 1 221 ? 22.929 -1.637 93.977 1.00 23.45 213 VAL A O 1
ATOM 1627 N N . LEU A 1 222 ? 24.734 -2.545 92.983 1.00 20.69 214 LEU A N 1
ATOM 1628 C CA . LEU A 1 222 ? 25.201 -1.290 92.398 1.00 27.52 214 LEU A CA 1
ATOM 1629 C C . LEU A 1 222 ? 24.869 -1.263 90.918 1.00 27.61 214 LEU A C 1
ATOM 1630 O O . LEU A 1 222 ? 25.240 -2.182 90.182 1.00 26.53 214 LEU A O 1
ATOM 1635 N N . GLY A 1 223 ? 24.214 -0.200 90.472 1.00 28.32 215 GLY A N 1
ATOM 1636 C CA . GLY A 1 223 ? 23.935 -0.118 89.053 1.00 23.33 215 GLY A CA 1
ATOM 1637 C C . GLY A 1 223 ? 22.778 0.816 88.752 1.00 32.28 215 GLY A C 1
ATOM 1638 O O . GLY A 1 223 ? 22.368 1.620 89.595 1.00 28.97 215 GLY A O 1
ATOM 1639 N N . MET A 1 224 ? 22.279 0.683 87.524 1.00 28.04 216 MET A N 1
ATOM 1640 C CA . MET A 1 224 ? 21.342 1.614 86.923 1.00 31.03 216 MET A CA 1
ATOM 1641 C C . MET A 1 224 ? 19.908 1.089 87.056 1.00 30.84 216 MET A C 1
ATOM 1642 O O . MET A 1 224 ? 19.633 0.184 87.848 1.00 31.14 216 MET A O 1
ATOM 1647 N N . ARG A 1 225 ? 18.996 1.635 86.243 1.00 24.41 217 ARG A N 1
ATOM 1648 C CA . ARG A 1 225 ? 17.581 1.291 86.334 1.00 24.90 217 ARG A CA 1
ATOM 1649 C C . ARG A 1 225 ? 17.345 -0.199 86.165 1.00 26.56 217 ARG A C 1
ATOM 1650 O O . ARG A 1 225 ? 16.437 -0.760 86.791 1.00 34.28 217 ARG A O 1
ATOM 1658 N N . ASP A 1 226 ? 18.170 -0.863 85.356 1.00 23.06 218 ASP A N 1
ATOM 1659 C CA . ASP A 1 226 ? 17.909 -2.262 85.042 1.00 28.12 218 ASP A CA 1
ATOM 1660 C C . ASP A 1 226 ? 17.924 -3.119 86.311 1.00 30.77 218 ASP A C 1
ATOM 1661 O O . ASP A 1 226 ? 17.056 -3.985 86.486 1.00 33.58 218 ASP A O 1
ATOM 1666 N N . VAL A 1 227 ? 18.853 -2.854 87.243 1.00 26.07 219 VAL A N 1
ATOM 1667 C CA . VAL A 1 227 ? 18.858 -3.652 88.469 1.00 28.05 219 VAL A CA 1
ATOM 1668 C C . VAL A 1 227 ? 17.858 -3.106 89.483 1.00 25.78 219 VAL A C 1
ATOM 1669 O O . VAL A 1 227 ? 17.301 -3.863 90.286 1.00 26.83 219 VAL A O 1
ATOM 1673 N N . GLY A 1 228 ? 17.584 -1.811 89.464 1.00 20.47 220 GLY A N 1
ATOM 1674 C CA . GLY A 1 228 ? 16.506 -1.319 90.299 1.00 20.45 220 GLY A CA 1
ATOM 1675 C C . GLY A 1 228 ? 15.190 -1.976 89.954 1.00 28.54 220 GLY A C 1
ATOM 1676 O O . GLY A 1 228 ? 14.373 -2.251 90.839 1.00 26.70 220 GLY A O 1
ATOM 1677 N N . GLU A 1 229 ? 14.985 -2.278 88.670 1.00 21.96 221 GLU A N 1
ATOM 1678 C CA . GLU A 1 229 ? 13.742 -2.900 88.236 1.00 24.12 221 GLU A CA 1
ATOM 1679 C C . GLU A 1 229 ? 13.710 -4.390 88.543 1.00 26.56 221 GLU A C 1
ATOM 1680 O O . GLU A 1 229 ? 12.631 -4.943 88.782 1.00 29.58 221 GLU A O 1
ATOM 1686 N N . VAL A 1 230 ? 14.867 -5.054 88.554 1.00 22.14 222 VAL A N 1
ATOM 1687 C CA . VAL A 1 230 ? 14.910 -6.432 89.035 1.00 21.19 222 VAL A CA 1
ATOM 1688 C C . VAL A 1 230 ? 14.444 -6.490 90.481 1.00 26.13 222 VAL A C 1
ATOM 1689 O O . VAL A 1 230 ? 13.597 -7.316 90.850 1.00 21.54 222 VAL A O 1
ATOM 1693 N N . LEU A 1 231 ? 14.952 -5.575 91.309 1.00 20.66 223 LEU A N 1
ATOM 1694 C CA . LEU A 1 231 ? 14.595 -5.579 92.728 1.00 21.48 223 LEU A CA 1
ATOM 1695 C C . LEU A 1 231 ? 13.092 -5.374 92.934 1.00 19.59 223 LEU A C 1
ATOM 1696 O O . LEU A 1 231 ? 12.457 -6.101 93.705 1.00 23.17 223 LEU A O 1
ATOM 1701 N N . THR A 1 232 ? 12.508 -4.366 92.278 1.00 22.77 224 THR A N 1
ATOM 1702 C CA . THR A 1 232 ? 11.106 -4.059 92.554 1.00 23.30 224 THR A CA 1
ATOM 1703 C C . THR A 1 232 ? 10.179 -5.141 92.006 1.00 26.96 224 THR A C 1
ATOM 1704 O O . THR A 1 232 ? 9.121 -5.400 92.593 1.00 26.10 224 THR A O 1
ATOM 1708 N N . ALA A 1 233 ? 10.563 -5.796 90.908 1.00 20.32 225 ALA A N 1
ATOM 1709 C CA . ALA A 1 233 ? 9.735 -6.838 90.317 1.00 23.14 225 ALA A CA 1
ATOM 1710 C C . ALA A 1 233 ? 9.917 -8.209 90.963 1.00 30.98 225 ALA A C 1
ATOM 1711 O O . ALA A 1 233 ? 9.100 -9.101 90.710 1.00 25.24 225 ALA A O 1
ATOM 1713 N N . SER A 1 234 ? 10.917 -8.400 91.822 1.00 27.41 226 SER A N 1
ATOM 1714 C CA . SER A 1 234 ? 11.210 -9.745 92.316 1.00 22.33 226 SER A CA 1
ATOM 1715 C C . SER A 1 234 ? 10.113 -10.283 93.220 1.00 24.42 226 SER A C 1
ATOM 1716 O O . SER A 1 234 ? 9.799 -9.688 94.252 1.00 22.03 226 SER A O 1
ATOM 1719 N N . LYS A 1 235 ? 9.599 -11.471 92.878 1.00 22.14 227 LYS A N 1
ATOM 1720 C CA . LYS A 1 235 ? 8.574 -12.117 93.689 1.00 29.47 227 LYS A CA 1
ATOM 1721 C C . LYS A 1 235 ? 9.102 -12.611 95.033 1.00 21.44 227 LYS A C 1
ATOM 1722 O O . LYS A 1 235 ? 8.299 -13.056 95.850 1.00 22.64 227 LYS A O 1
ATOM 1724 N N . LYS A 1 236 ? 10.418 -12.562 95.278 1.00 23.12 228 LYS A N 1
ATOM 1725 C CA . LYS A 1 236 ? 10.989 -12.931 96.566 1.00 24.16 228 LYS A CA 1
ATOM 1726 C C . LYS A 1 236 ? 11.165 -11.736 97.509 1.00 27.74 228 LYS A C 1
ATOM 1727 O O . LYS A 1 236 ? 11.731 -11.888 98.597 1.00 25.32 228 LYS A O 1
ATOM 1733 N N . VAL A 1 237 ? 10.694 -10.557 97.127 1.00 24.51 229 VAL A N 1
ATOM 1734 C CA . VAL A 1 237 ? 10.893 -9.353 97.931 1.00 19.93 229 VAL A CA 1
ATOM 1735 C C . VAL A 1 237 ? 9.519 -8.826 98.333 1.00 24.55 229 VAL A C 1
ATOM 1736 O O . VAL A 1 237 ? 8.898 -8.070 97.570 1.00 22.46 229 VAL A O 1
ATOM 1740 N N . PRO A 1 238 ? 8.992 -9.199 99.504 1.00 20.38 230 PRO A N 1
ATOM 1741 C CA . PRO A 1 238 ? 7.602 -8.832 99.836 1.00 17.86 230 PRO A CA 1
ATOM 1742 C C . PRO A 1 238 ? 7.414 -7.395 100.266 1.00 21.58 230 PRO A C 1
ATOM 1743 O O . PRO A 1 238 ? 6.267 -6.929 100.303 1.00 23.75 230 PRO A O 1
ATOM 1747 N N . VAL A 1 239 ? 8.477 -6.674 100.593 1.00 18.55 231 VAL A N 1
ATOM 1748 C CA . VAL A 1 239 ? 8.355 -5.260 100.929 1.00 26.41 231 VAL A CA 1
ATOM 1749 C C . VAL A 1 239 ? 9.525 -4.498 100.315 1.00 24.04 231 VAL A C 1
ATOM 1750 O O . VAL A 1 239 ? 10.674 -4.956 100.355 1.00 19.06 231 VAL A O 1
ATOM 1754 N N . VAL A 1 240 ? 9.234 -3.331 99.742 1.00 23.11 232 VAL A N 1
ATOM 1755 C CA . VAL A 1 240 ? 10.266 -2.453 99.200 1.00 23.39 232 VAL A CA 1
ATOM 1756 C C . VAL A 1 240 ? 10.095 -1.077 99.824 1.00 25.79 232 VAL A C 1
ATOM 1757 O O . VAL A 1 240 ? 9.030 -0.457 99.693 1.00 20.85 232 VAL A O 1
ATOM 1761 N N . SER A 1 241 ? 11.142 -0.602 100.490 1.00 18.69 233 SER A N 1
ATOM 1762 C CA . SER A 1 241 ? 11.202 0.760 100.994 1.00 22.66 233 SER A CA 1
ATOM 1763 C C . SER A 1 241 ? 11.851 1.621 99.920 1.00 24.21 233 SER A C 1
ATOM 1764 O O . SER A 1 241 ? 13.014 1.391 99.555 1.00 21.97 233 SER A O 1
ATOM 1767 N N . ALA A 1 242 ? 11.114 2.602 99.407 1.00 21.93 234 ALA A N 1
ATOM 1768 C CA . ALA A 1 242 ? 11.606 3.391 98.283 1.00 21.84 234 ALA A CA 1
ATOM 1769 C C . ALA A 1 242 ? 11.579 4.869 98.635 1.00 24.30 234 ALA A C 1
ATOM 1770 O O . ALA A 1 242 ? 10.508 5.445 98.844 1.00 22.00 234 ALA A O 1
ATOM 1772 N N . THR A 1 243 ? 12.756 5.480 98.642 1.00 21.46 235 THR A N 1
ATOM 1773 C CA . THR A 1 243 ? 12.959 6.875 98.987 1.00 22.94 235 THR A CA 1
ATOM 1774 C C . THR A 1 243 ? 13.450 7.615 97.742 1.00 24.51 235 THR A C 1
ATOM 1775 O O . THR A 1 243 ? 14.459 7.223 97.145 1.00 18.94 235 THR A O 1
ATOM 1779 N N . GLY A 1 244 ? 12.731 8.659 97.334 1.00 18.86 236 GLY A N 1
ATOM 1780 C CA . GLY A 1 244 ? 13.121 9.382 96.128 1.00 25.09 236 GLY A CA 1
ATOM 1781 C C . GLY A 1 244 ? 12.022 10.299 95.637 1.00 23.30 236 GLY A C 1
ATOM 1782 O O . GLY A 1 244 ? 11.149 10.721 96.410 1.00 25.34 236 GLY A O 1
ATOM 1783 N N . SER A 1 245 ? 12.052 10.568 94.332 1.00 27.12 237 SER A N 1
ATOM 1784 C CA . SER A 1 245 ? 11.102 11.481 93.712 1.00 26.58 237 SER A CA 1
ATOM 1785 C C . SER A 1 245 ? 9.697 10.880 93.673 1.00 29.59 237 SER A C 1
ATOM 1786 O O . SER A 1 245 ? 9.512 9.657 93.713 1.00 25.25 237 SER A O 1
ATOM 1789 N N . VAL A 1 246 ? 8.701 11.767 93.530 1.00 26.71 238 VAL A N 1
ATOM 1790 C CA . VAL A 1 246 ? 7.317 11.321 93.362 1.00 25.46 238 VAL A CA 1
ATOM 1791 C C . VAL A 1 246 ? 7.207 10.378 92.170 1.00 29.39 238 VAL A C 1
ATOM 1792 O O . VAL A 1 246 ? 6.521 9.349 92.231 1.00 25.97 238 VAL A O 1
ATOM 1796 N N . ARG A 1 247 ? 7.889 10.704 91.067 1.00 26.40 239 ARG A N 1
ATOM 1797 C CA . ARG A 1 247 ? 7.768 9.884 89.864 1.00 25.07 239 ARG A CA 1
ATOM 1798 C C . ARG A 1 247 ? 8.334 8.487 90.092 1.00 28.69 239 ARG A C 1
ATOM 1799 O O . ARG A 1 247 ? 7.765 7.494 89.620 1.00 33.08 239 ARG A O 1
ATOM 1801 N N . MET A 1 248 ? 9.479 8.392 90.772 1.00 26.91 240 MET A N 1
ATOM 1802 C CA . MET A 1 248 ? 10.014 7.083 91.134 1.00 25.78 240 MET A CA 1
ATOM 1803 C C . MET A 1 248 ? 8.992 6.290 91.929 1.00 26.51 240 MET A C 1
ATOM 1804 O O . MET A 1 248 ? 8.757 5.105 91.660 1.00 24.28 240 MET A O 1
ATOM 1809 N N . GLY A 1 249 ? 8.382 6.936 92.927 1.00 24.89 241 GLY A N 1
ATOM 1810 C CA . GLY A 1 249 ? 7.459 6.234 93.798 1.00 25.07 241 GLY A CA 1
ATOM 1811 C C . GLY A 1 249 ? 6.245 5.718 93.056 1.00 28.04 241 GLY A C 1
ATOM 1812 O O . GLY A 1 249 ? 5.803 4.590 93.281 1.00 25.05 241 GLY A O 1
ATOM 1813 N N . GLN A 1 250 ? 5.706 6.525 92.142 1.00 23.90 242 GLN A N 1
ATOM 1814 C CA . GLN A 1 250 ? 4.596 6.064 91.314 1.00 23.32 242 GLN A CA 1
ATOM 1815 C C . GLN A 1 250 ? 4.964 4.818 90.526 1.00 26.26 242 GLN A C 1
ATOM 1816 O O . GLN A 1 250 ? 4.204 3.846 90.490 1.00 25.43 242 GLN A O 1
ATOM 1822 N N . GLU A 1 251 ? 6.145 4.820 89.906 1.00 24.25 243 GLU A N 1
ATOM 1823 C CA . GLU A 1 251 ? 6.549 3.674 89.104 1.00 27.58 243 GLU A CA 1
ATOM 1824 C C . GLU A 1 251 ? 6.784 2.447 89.977 1.00 25.40 243 GLU A C 1
ATOM 1825 O O . GLU A 1 251 ? 6.395 1.333 89.613 1.00 23.04 243 GLU A O 1
ATOM 1831 N N . VAL A 1 252 ? 7.418 2.629 91.136 1.00 19.47 244 VAL A N 1
ATOM 1832 C CA . VAL A 1 252 ? 7.648 1.497 92.019 1.00 19.89 244 VAL A CA 1
ATOM 1833 C C . VAL A 1 252 ? 6.320 0.945 92.527 1.00 23.09 244 VAL A C 1
ATOM 1834 O O . VAL A 1 252 ? 6.104 -0.273 92.547 1.00 23.38 244 VAL A O 1
ATOM 1838 N N . ALA A 1 253 ? 5.410 1.831 92.942 1.00 21.77 245 ALA A N 1
ATOM 1839 C CA . ALA A 1 253 ? 4.131 1.384 93.488 1.00 18.35 245 ALA A CA 1
ATOM 1840 C C . ALA A 1 253 ? 3.336 0.591 92.451 1.00 18.53 245 ALA A C 1
ATOM 1841 O O . ALA A 1 253 ? 2.677 -0.399 92.788 1.00 28.30 245 ALA A O 1
ATOM 1843 N N . LYS A 1 254 ? 3.405 0.996 91.181 1.00 21.37 246 LYS A N 1
ATOM 1844 C CA . LYS A 1 254 ? 2.738 0.235 90.127 1.00 19.07 246 LYS A CA 1
ATOM 1845 C C . LYS A 1 254 ? 3.294 -1.188 90.047 1.00 21.20 246 LYS A C 1
ATOM 1846 O O . LYS A 1 254 ? 2.534 -2.161 90.008 1.00 23.47 246 LYS A O 1
ATOM 1848 N N . VAL A 1 255 ? 4.622 -1.335 90.074 1.00 21.79 247 VAL A N 1
ATOM 1849 C CA . VAL A 1 255 ? 5.208 -2.682 90.019 1.00 19.02 247 VAL A CA 1
ATOM 1850 C C . VAL A 1 255 ? 4.847 -3.492 91.263 1.00 23.56 247 VAL A C 1
ATOM 1851 O O . VAL A 1 255 ? 4.488 -4.674 91.168 1.00 23.12 247 VAL A O 1
ATOM 1855 N N . LEU A 1 256 ? 4.943 -2.885 92.450 1.00 19.02 248 LEU A N 1
ATOM 1856 C CA . LEU A 1 256 ? 4.548 -3.594 93.666 1.00 22.14 248 LEU A CA 1
ATOM 1857 C C . LEU A 1 256 ? 3.087 -4.034 93.602 1.00 26.78 248 LEU A C 1
ATOM 1858 O O . LEU A 1 256 ? 2.750 -5.164 93.981 1.00 20.75 248 LEU A O 1
ATOM 1863 N N . SER A 1 257 ? 2.208 -3.155 93.113 1.00 24.01 249 SER A N 1
ATOM 1864 C CA . SER A 1 257 ? 0.785 -3.469 93.054 1.00 26.46 249 SER A CA 1
ATOM 1865 C C . SER A 1 257 ? 0.530 -4.676 92.173 1.00 25.72 249 SER A C 1
ATOM 1866 O O . SER A 1 257 ? -0.281 -5.544 92.515 1.00 24.83 249 SER A O 1
ATOM 1869 N N . GLN A 1 258 ? 1.231 -4.759 91.044 1.00 26.08 250 GLN A N 1
ATOM 1870 C CA . GLN A 1 258 ? 0.983 -5.847 90.105 1.00 25.07 250 GLN A CA 1
ATOM 1871 C C . GLN A 1 258 ? 1.252 -7.202 90.737 1.00 30.51 250 GLN A C 1
ATOM 1872 O O . GLN A 1 258 ? 0.582 -8.185 90.405 1.00 31.12 250 GLN A O 1
ATOM 1878 N N . ARG A 1 259 ? 2.187 -7.276 91.685 1.00 27.52 251 ARG A N 1
ATOM 1879 C CA . ARG A 1 259 ? 2.432 -8.526 92.390 1.00 25.59 251 ARG A CA 1
ATOM 1880 C C . ARG A 1 259 ? 1.941 -8.479 93.841 1.00 25.40 251 ARG A C 1
ATOM 1881 O O . ARG A 1 259 ? 2.324 -9.323 94.659 1.00 23.63 251 ARG A O 1
ATOM 1889 N N . LEU A 1 260 ? 1.089 -7.510 94.162 1.00 27.28 252 LEU A N 1
ATOM 1890 C CA . LEU A 1 260 ? 0.438 -7.394 95.473 1.00 24.70 252 LEU A CA 1
ATOM 1891 C C . LEU A 1 260 ? 1.449 -7.400 96.616 1.00 26.88 252 LEU A C 1
ATOM 1892 O O . LEU A 1 260 ? 1.288 -8.091 97.623 1.00 22.72 252 LEU A O 1
ATOM 1897 N N . ALA A 1 261 ? 2.503 -6.611 96.458 1.00 20.74 253 ALA A N 1
ATOM 1898 C CA . ALA A 1 261 ? 3.555 -6.527 97.459 1.00 21.68 253 ALA A CA 1
ATOM 1899 C C . ALA A 1 261 ? 3.466 -5.190 98.181 1.00 25.96 253 ALA A C 1
ATOM 1900 O O . ALA A 1 261 ? 2.728 -4.281 97.785 1.00 20.61 253 ALA A O 1
ATOM 1902 N N . ARG A 1 262 ? 4.214 -5.080 99.265 1.00 18.45 254 ARG A N 1
ATOM 1903 C CA . ARG A 1 262 ? 4.077 -3.946 100.159 1.00 17.27 254 ARG A CA 1
ATOM 1904 C C . ARG A 1 262 ? 5.126 -2.885 99.850 1.00 18.36 254 ARG A C 1
ATOM 1905 O O . ARG A 1 262 ? 6.295 -3.206 99.609 1.00 24.66 254 ARG A O 1
ATOM 1913 N N . GLY A 1 263 ? 4.708 -1.626 99.881 1.00 20.92 255 GLY A N 1
ATOM 1914 C CA . GLY A 1 263 ? 5.612 -0.499 99.690 1.00 22.76 255 GLY A CA 1
ATOM 1915 C C . GLY A 1 263 ? 5.717 0.367 100.930 1.00 23.90 255 GLY A C 1
ATOM 1916 O O . GLY A 1 263 ? 4.731 0.581 101.634 1.00 23.56 255 GLY A O 1
ATOM 1917 N N . ILE A 1 264 ? 6.926 0.841 101.206 1.00 24.10 256 ILE A N 1
ATOM 1918 C CA . ILE A 1 264 ? 7.154 1.927 102.152 1.00 23.21 256 ILE A CA 1
ATOM 1919 C C . ILE A 1 264 ? 7.621 3.100 101.304 1.00 21.78 256 ILE A C 1
ATOM 1920 O O . ILE A 1 264 ? 8.798 3.171 100.933 1.00 19.47 256 ILE A O 1
ATOM 1925 N N . LEU A 1 265 ? 6.706 4.002 100.942 1.00 23.37 257 LEU A N 1
ATOM 1926 C CA . LEU A 1 265 ? 7.008 5.047 99.964 1.00 23.72 257 LEU A CA 1
ATOM 1927 C C . LEU A 1 265 ? 7.339 6.348 100.684 1.00 26.69 257 LEU A C 1
ATOM 1928 O O . LEU A 1 265 ? 6.501 6.888 101.419 1.00 24.10 257 LEU A O 1
ATOM 1933 N N . GLU A 1 266 ? 8.546 6.849 100.456 1.00 22.38 258 GLU A N 1
ATOM 1934 C CA . GLU A 1 266 ? 9.076 8.059 101.083 1.00 23.93 258 GLU A CA 1
ATOM 1935 C C . GLU A 1 266 ? 9.477 9.011 99.964 1.00 28.69 258 GLU A C 1
ATOM 1936 O O . GLU A 1 266 ? 10.632 9.023 99.538 1.00 22.41 258 GLU A O 1
ATOM 1942 N N . LEU A 1 267 ? 8.530 9.817 99.493 1.00 20.02 259 LEU A N 1
ATOM 1943 C CA . LEU A 1 267 ? 8.742 10.555 98.268 1.00 22.37 259 LEU A CA 1
ATOM 1944 C C . LEU A 1 267 ? 8.989 12.041 98.582 1.00 28.37 259 LEU A C 1
ATOM 1945 O O . LEU A 1 267 ? 9.434 12.392 99.688 1.00 27.62 259 LEU A O 1
ATOM 1950 N N . GLY A 1 268 ? 8.741 12.906 97.607 1.00 19.87 260 GLY A N 1
ATOM 1951 C CA . GLY A 1 268 ? 9.177 14.282 97.741 1.00 28.40 260 GLY A CA 1
ATOM 1952 C C . GLY A 1 268 ? 8.372 15.078 98.759 1.00 34.79 260 GLY A C 1
ATOM 1953 O O . GLY A 1 268 ? 7.233 14.754 99.112 1.00 26.24 260 GLY A O 1
ATOM 1954 N N . GLY A 1 269 ? 8.986 16.169 99.227 1.00 27.17 261 GLY A N 1
ATOM 1955 C CA . GLY A 1 269 ? 8.310 17.144 100.051 1.00 27.69 261 GLY A CA 1
ATOM 1956 C C . GLY A 1 269 ? 8.289 18.504 99.363 1.00 26.21 261 GLY A C 1
ATOM 1957 O O . GLY A 1 269 ? 8.931 18.723 98.326 1.00 25.87 261 GLY A O 1
ATOM 1958 N N . ASN A 1 270 ? 7.514 19.406 99.941 1.00 20.40 262 ASN A N 1
ATOM 1959 C CA . ASN A 1 270 ? 7.414 20.791 99.502 1.00 29.89 262 ASN A CA 1
ATOM 1960 C C . ASN A 1 270 ? 6.975 21.589 100.729 1.00 27.68 262 ASN A C 1
ATOM 1961 O O . ASN A 1 270 ? 5.856 22.096 100.830 1.00 27.01 262 ASN A O 1
ATOM 1966 N N . ASN A 1 271 ? 7.885 21.704 101.690 1.00 22.02 263 ASN A N 1
ATOM 1967 C CA . ASN A 1 271 ? 7.517 21.942 103.078 1.00 20.81 263 ASN A CA 1
ATOM 1968 C C . ASN A 1 271 ? 7.369 23.425 103.378 1.00 24.38 263 ASN A C 1
ATOM 1969 O O . ASN A 1 271 ? 8.216 24.240 102.991 1.00 21.63 263 ASN A O 1
ATOM 1974 N N . GLY A 1 272 ? 6.284 23.761 104.076 1.00 25.15 264 GLY A N 1
ATOM 1975 C CA . GLY A 1 272 ? 5.949 25.140 104.356 1.00 26.23 264 GLY A CA 1
ATOM 1976 C C . GLY A 1 272 ? 5.905 25.459 105.832 1.00 25.80 264 GLY A C 1
ATOM 1977 O O . GLY A 1 272 ? 5.773 24.565 106.676 1.00 21.35 264 GLY A O 1
ATOM 1978 N N . MET A 1 273 ? 6.025 26.743 106.149 1.00 22.20 265 MET A N 1
ATOM 1979 C CA . MET A 1 273 ? 5.958 27.236 107.512 1.00 22.31 265 MET A CA 1
ATOM 1980 C C . MET A 1 273 ? 5.042 28.444 107.533 1.00 26.50 265 MET A C 1
ATOM 1981 O O . MET A 1 273 ? 5.204 29.351 106.712 1.00 24.04 265 MET A O 1
ATOM 1986 N N . ILE A 1 274 ? 4.079 28.446 108.454 1.00 23.09 266 ILE A N 1
ATOM 1987 C CA . ILE A 1 274 ? 3.251 29.616 108.729 1.00 25.47 266 ILE A CA 1
ATOM 1988 C C . ILE A 1 274 ? 3.890 30.396 109.871 1.00 29.17 266 ILE A C 1
ATOM 1989 O O . ILE A 1 274 ? 4.189 29.826 110.930 1.00 24.38 266 ILE A O 1
ATOM 1994 N N . VAL A 1 275 ? 4.090 31.698 109.668 1.00 28.82 267 VAL A N 1
ATOM 1995 C CA . VAL A 1 275 ? 4.600 32.593 110.706 1.00 27.83 267 VAL A CA 1
ATOM 1996 C C . VAL A 1 275 ? 3.467 33.526 111.105 1.00 32.11 267 VAL A C 1
ATOM 1997 O O . VAL A 1 275 ? 3.101 34.436 110.345 1.00 29.11 267 VAL A O 1
ATOM 2001 N N . ALA A 1 276 ? 2.921 33.319 112.320 1.00 27.40 268 ALA A N 1
ATOM 2002 C CA . ALA A 1 276 ? 1.746 34.039 112.805 1.00 25.10 268 ALA A CA 1
ATOM 2003 C C . ALA A 1 276 ? 2.156 35.279 113.600 1.00 25.71 268 ALA A C 1
ATOM 2004 O O . ALA A 1 276 ? 3.319 35.413 114.003 1.00 27.15 268 ALA A O 1
ATOM 2006 N N . PRO A 1 277 ? 1.219 36.214 113.837 1.00 29.64 269 PRO A N 1
ATOM 2007 C CA . PRO A 1 277 ? 1.607 37.523 114.402 1.00 27.98 269 PRO A CA 1
ATOM 2008 C C . PRO A 1 277 ? 2.361 37.466 115.719 1.00 32.78 269 PRO A C 1
ATOM 2009 O O . PRO A 1 277 ? 3.190 38.347 115.976 1.00 31.32 269 PRO A O 1
ATOM 2013 N N . SER A 1 278 ? 2.103 36.483 116.573 1.00 26.78 270 SER A N 1
ATOM 2014 C CA . SER A 1 278 ? 2.753 36.451 117.878 1.00 33.11 270 SER A CA 1
ATOM 2015 C C . SER A 1 278 ? 4.096 35.722 117.856 1.00 31.70 270 SER A C 1
ATOM 2016 O O . SER A 1 278 ? 4.665 35.474 118.920 1.00 28.51 270 SER A O 1
ATOM 2019 N N . ALA A 1 279 ? 4.601 35.348 116.684 1.00 26.06 271 ALA A N 1
ATOM 2020 C CA . ALA A 1 279 ? 5.807 34.530 116.637 1.00 25.48 271 ALA A CA 1
ATOM 2021 C C . ALA A 1 279 ? 7.000 35.265 117.240 1.00 32.75 271 ALA A C 1
ATOM 2022 O O . ALA A 1 279 ? 7.111 36.490 117.165 1.00 30.49 271 ALA A O 1
ATOM 2024 N N . ASP A 1 280 ? 7.898 34.496 117.850 1.00 27.98 272 ASP A N 1
ATOM 2025 C CA . ASP A 1 280 ? 9.198 34.996 118.298 1.00 34.68 272 ASP A CA 1
ATOM 2026 C C . ASP A 1 280 ? 10.088 35.204 117.071 1.00 30.97 272 ASP A C 1
ATOM 2027 O O . ASP A 1 280 ? 10.615 34.246 116.499 1.00 28.74 272 ASP A O 1
ATOM 2032 N N . LEU A 1 281 ? 10.276 36.464 116.671 1.00 28.51 273 LEU A N 1
ATOM 2033 C CA . LEU A 1 281 ? 10.958 36.744 115.405 1.00 29.28 273 LEU A CA 1
ATOM 2034 C C . LEU A 1 281 ? 12.448 36.422 115.475 1.00 28.92 273 LEU A C 1
ATOM 2035 O O . LEU A 1 281 ? 13.031 35.974 114.477 1.00 31.55 273 LEU A O 1
ATOM 2040 N N . ASP A 1 282 ? 13.093 36.669 116.625 1.00 29.98 274 ASP A N 1
ATOM 2041 C CA . ASP A 1 282 ? 14.483 36.232 116.798 1.00 29.46 274 ASP A CA 1
ATOM 2042 C C . ASP A 1 282 ? 14.613 34.747 116.517 1.00 29.68 274 ASP A C 1
ATOM 2043 O O . ASP A 1 282 ? 15.568 34.302 115.870 1.00 33.52 274 ASP A O 1
ATOM 2048 N N . LEU A 1 283 ? 13.641 33.964 116.983 1.00 28.28 275 LEU A N 1
ATOM 2049 C CA . LEU A 1 283 ? 13.650 32.533 116.717 1.00 27.74 275 LEU A CA 1
ATOM 2050 C C . LEU A 1 283 ? 13.343 32.241 115.250 1.00 29.89 275 LEU A C 1
ATOM 2051 O O . LEU A 1 283 ? 14.014 31.407 114.621 1.00 26.60 275 LEU A O 1
ATOM 2056 N N . VAL A 1 284 ? 12.347 32.932 114.686 1.00 29.51 276 VAL A N 1
ATOM 2057 C CA . VAL A 1 284 ? 11.926 32.669 113.310 1.00 27.11 276 VAL A CA 1
ATOM 2058 C C . VAL A 1 284 ? 13.086 32.864 112.338 1.00 25.22 276 VAL A C 1
ATOM 2059 O O . VAL A 1 284 ? 13.344 32.015 111.477 1.00 25.62 276 VAL A O 1
ATOM 2063 N N . VAL A 1 285 ? 13.790 33.994 112.439 1.00 25.84 277 VAL A N 1
ATOM 2064 C CA . VAL A 1 285 ? 14.802 34.298 111.428 1.00 26.11 277 VAL A CA 1
ATOM 2065 C C . VAL A 1 285 ? 15.859 33.198 111.391 1.00 30.11 277 VAL A C 1
ATOM 2066 O O . VAL A 1 285 ? 16.294 32.772 110.313 1.00 29.92 277 VAL A O 1
ATOM 2070 N N . ARG A 1 286 ? 16.227 32.660 112.559 1.00 27.94 278 ARG A N 1
ATOM 2071 C CA . ARG A 1 286 ? 17.188 31.555 112.597 1.00 28.10 278 ARG A CA 1
ATOM 2072 C C . ARG A 1 286 ? 16.570 30.264 112.066 1.00 27.66 278 ARG A C 1
ATOM 2073 O O . ARG A 1 286 ? 17.167 29.579 111.230 1.00 31.39 278 ARG A O 1
ATOM 2081 N N . ALA A 1 287 ? 15.366 29.919 112.533 1.00 25.36 279 ALA A N 1
ATOM 2082 C CA . ALA A 1 287 ? 14.748 28.662 112.118 1.00 23.68 279 ALA A CA 1
ATOM 2083 C C . ALA A 1 287 ? 14.498 28.634 110.610 1.00 23.59 279 ALA A C 1
ATOM 2084 O O . ALA A 1 287 ? 14.740 27.615 109.953 1.00 23.23 279 ALA A O 1
ATOM 2086 N N . VAL A 1 288 ? 14.032 29.753 110.049 1.00 23.97 280 VAL A N 1
ATOM 2087 C CA . VAL A 1 288 ? 13.801 29.853 108.607 1.00 23.99 280 VAL A CA 1
ATOM 2088 C C . VAL A 1 288 ? 15.112 29.706 107.846 1.00 24.55 280 VAL A C 1
ATOM 2089 O O . VAL A 1 288 ? 15.227 28.907 106.908 1.00 23.84 280 VAL A O 1
ATOM 2093 N N . THR A 1 289 ? 16.124 30.482 108.234 1.00 26.87 281 THR A N 1
ATOM 2094 C CA . THR A 1 289 ? 17.382 30.455 107.496 1.00 28.67 281 THR A CA 1
ATOM 2095 C C . THR A 1 289 ? 17.976 29.049 107.472 1.00 30.88 281 THR A C 1
ATOM 2096 O O . THR A 1 289 ? 18.340 28.530 106.410 1.00 30.77 281 THR A O 1
ATOM 2100 N N . PHE A 1 290 ? 18.062 28.403 108.634 1.00 25.97 282 PHE A N 1
ATOM 2101 C CA . PHE A 1 290 ? 18.736 27.106 108.694 1.00 23.76 282 PHE A CA 1
ATOM 2102 C C . PHE A 1 290 ? 17.951 26.007 107.992 1.00 24.61 282 PHE A C 1
ATOM 2103 O O . PHE A 1 290 ? 18.550 25.128 107.368 1.00 26.66 282 PHE A O 1
ATOM 2111 N N . ALA A 1 291 ? 16.617 26.014 108.101 1.00 22.95 283 ALA A N 1
ATOM 2112 C CA . ALA A 1 291 ? 15.834 24.970 107.444 1.00 23.43 283 ALA A CA 1
ATOM 2113 C C . ALA A 1 291 ? 15.758 25.174 105.934 1.00 22.55 283 ALA A C 1
ATOM 2114 O O . ALA A 1 291 ? 15.535 24.213 105.195 1.00 22.22 283 ALA A O 1
ATOM 2116 N N . ALA A 1 292 ? 15.883 26.411 105.458 1.00 23.04 284 ALA A N 1
ATOM 2117 C CA . ALA A 1 292 ? 15.774 26.646 104.017 1.00 28.10 284 ALA A CA 1
ATOM 2118 C C . ALA A 1 292 ? 17.103 26.467 103.288 1.00 32.19 284 ALA A C 1
ATOM 2119 O O . ALA A 1 292 ? 17.124 25.947 102.167 1.00 25.94 284 ALA A O 1
ATOM 2121 N N . VAL A 1 293 ? 18.216 26.920 103.869 1.00 28.89 285 VAL A N 1
ATOM 2122 C CA . VAL A 1 293 ? 19.484 26.855 103.150 1.00 25.07 285 VAL A CA 1
ATOM 2123 C C . VAL A 1 293 ? 20.310 25.628 103.521 1.00 23.67 285 VAL A C 1
ATOM 2124 O O . VAL A 1 293 ? 21.210 25.259 102.755 1.00 25.46 285 VAL A O 1
ATOM 2128 N N . GLY A 1 294 ? 20.007 24.961 104.634 1.00 23.32 286 GLY A N 1
ATOM 2129 C CA . GLY A 1 294 ? 20.780 23.801 105.034 1.00 23.09 286 GLY A CA 1
ATOM 2130 C C . GLY A 1 294 ? 20.891 22.768 103.929 1.00 28.33 286 GLY A C 1
ATOM 2131 O O . GLY A 1 294 ? 19.927 22.544 103.188 1.00 27.98 286 GLY A O 1
ATOM 2132 N N . THR A 1 295 ? 22.067 22.155 103.787 1.00 27.90 287 THR A N 1
ATOM 2133 C CA . THR A 1 295 ? 22.283 21.116 102.786 1.00 25.99 287 THR A CA 1
ATOM 2134 C C . THR A 1 295 ? 21.968 21.633 101.380 1.00 26.32 287 THR A C 1
ATOM 2135 O O . THR A 1 295 ? 21.544 20.878 100.503 1.00 24.07 287 THR A O 1
ATOM 2139 N N . ALA A 1 296 ? 22.150 22.942 101.171 1.00 27.62 288 ALA A N 1
ATOM 2140 C CA . ALA A 1 296 ? 21.852 23.594 99.892 1.00 25.82 288 ALA A CA 1
ATOM 2141 C C . ALA A 1 296 ? 20.434 23.278 99.419 1.00 28.51 288 ALA A C 1
ATOM 2142 O O . ALA A 1 296 ? 20.186 23.065 98.231 1.00 26.66 288 ALA A O 1
ATOM 2144 N N . GLY A 1 297 ? 19.497 23.235 100.363 1.00 23.60 289 GLY A N 1
ATOM 2145 C CA . GLY A 1 297 ? 18.110 22.977 100.020 1.00 25.30 289 GLY A CA 1
ATOM 2146 C C . GLY A 1 297 ? 17.838 21.580 99.516 1.00 27.72 289 GLY A C 1
ATOM 2147 O O . GLY A 1 297 ? 16.784 21.338 98.912 1.00 26.27 289 GLY A O 1
ATOM 2148 N N . GLN A 1 298 ? 18.751 20.642 99.772 1.00 24.73 290 GLN A N 1
ATOM 2149 C CA . GLN A 1 298 ? 18.641 19.265 99.308 1.00 23.28 290 GLN A CA 1
ATOM 2150 C C . GLN A 1 298 ? 18.302 18.312 100.447 1.00 26.08 290 GLN A C 1
ATOM 2151 O O . GLN A 1 298 ? 18.796 17.188 100.500 1.00 28.75 290 GLN A O 1
ATOM 2157 N N . ARG A 1 299 ? 17.489 18.755 101.399 1.00 21.97 291 ARG A N 1
ATOM 2158 C CA . ARG A 1 299 ? 16.846 17.810 102.298 1.00 22.19 291 ARG A CA 1
ATOM 2159 C C . ARG A 1 299 ? 15.426 17.609 101.821 1.00 28.53 291 ARG A C 1
ATOM 2160 O O . ARG A 1 299 ? 14.807 18.513 101.257 1.00 25.68 291 ARG A O 1
ATOM 2168 N N . CYS A 1 300 ? 14.882 16.434 102.084 1.00 25.28 292 CYS A N 1
ATOM 2169 C CA A CYS A 1 300 ? 13.480 16.201 101.753 0.49 26.92 292 CYS A CA 1
ATOM 2170 C CA B CYS A 1 300 ? 13.499 16.263 101.708 0.51 27.06 292 CYS A CA 1
ATOM 2171 C C . CYS A 1 300 ? 12.565 17.059 102.611 1.00 24.53 292 CYS A C 1
ATOM 2172 O O . CYS A 1 300 ? 11.469 17.426 102.174 1.00 24.60 292 CYS A O 1
ATOM 2177 N N . THR A 1 301 ? 13.009 17.391 103.823 1.00 19.93 293 THR A N 1
ATOM 2178 C CA . THR A 1 301 ? 12.301 18.271 104.739 1.00 20.01 293 THR A CA 1
ATOM 2179 C C . THR A 1 301 ? 12.703 19.746 104.590 1.00 24.73 293 THR A C 1
ATOM 2180 O O . THR A 1 301 ? 12.296 20.564 105.422 1.00 25.69 293 THR A O 1
ATOM 2184 N N . THR A 1 302 ? 13.464 20.108 103.551 1.00 23.20 294 THR A N 1
ATOM 2185 C CA . THR A 1 302 ? 13.899 21.497 103.384 1.00 21.21 294 THR A CA 1
ATOM 2186 C C . THR A 1 302 ? 12.696 22.429 103.376 1.00 21.36 294 THR A C 1
ATOM 2187 O O . THR A 1 302 ? 11.640 22.100 102.829 1.00 22.81 294 THR A O 1
ATOM 2191 N N . LEU A 1 303 ? 12.849 23.586 104.016 1.00 23.27 295 LEU A N 1
ATOM 2192 C CA . LEU A 1 303 ? 11.818 24.622 103.973 1.00 25.44 295 LEU A CA 1
ATOM 2193 C C . LEU A 1 303 ? 11.808 25.309 102.600 1.00 27.24 295 LEU A C 1
ATOM 2194 O O . LEU A 1 303 ? 12.816 25.893 102.189 1.00 22.48 295 LEU A O 1
ATOM 2199 N N . ARG A 1 304 ? 10.675 25.245 101.890 1.00 24.38 296 ARG A N 1
ATOM 2200 C CA . ARG A 1 304 ? 10.553 25.846 100.570 1.00 24.45 296 ARG A CA 1
ATOM 2201 C C . ARG A 1 304 ? 9.448 26.885 100.470 1.00 28.53 296 ARG A C 1
ATOM 2202 O O . ARG A 1 304 ? 9.415 27.625 99.479 1.00 26.40 296 ARG A O 1
ATOM 2210 N N . ARG A 1 305 ? 8.528 26.948 101.436 1.00 24.00 297 ARG A N 1
ATOM 2211 C CA . ARG A 1 305 ? 7.407 27.876 101.371 1.00 25.91 297 ARG A CA 1
ATOM 2212 C C . ARG A 1 305 ? 7.249 28.568 102.717 1.00 27.42 297 ARG A C 1
ATOM 2213 O O . ARG A 1 305 ? 7.192 27.906 103.762 1.00 26.71 297 ARG A O 1
ATOM 2221 N N . LEU A 1 306 ? 7.204 29.898 102.691 1.00 22.32 298 LEU A N 1
ATOM 2222 C CA . LEU A 1 306 ? 7.054 30.704 103.901 1.00 29.76 298 LEU A CA 1
ATOM 2223 C C . LEU A 1 306 ? 5.779 31.531 103.779 1.00 27.46 298 LEU A C 1
ATOM 2224 O O . LEU A 1 306 ? 5.637 32.317 102.839 1.00 25.46 298 LEU A O 1
ATOM 2229 N N . ILE A 1 307 ? 4.851 31.340 104.709 1.00 30.68 299 ILE A N 1
ATOM 2230 C CA . ILE A 1 307 ? 3.548 31.996 104.686 1.00 28.35 299 ILE A CA 1
ATOM 2231 C C . ILE A 1 307 ? 3.506 32.936 105.890 1.00 30.57 299 ILE A C 1
ATOM 2232 O O . ILE A 1 307 ? 3.230 32.508 107.018 1.00 24.82 299 ILE A O 1
ATOM 2237 N N . VAL A 1 308 ? 3.771 34.228 105.649 1.00 25.45 300 VAL A N 1
ATOM 2238 C CA A VAL A 1 308 ? 4.060 35.186 106.709 0.45 27.67 300 VAL A CA 1
ATOM 2239 C CA B VAL A 1 308 ? 4.075 35.216 106.686 0.55 27.78 300 VAL A CA 1
ATOM 2240 C C . VAL A 1 308 ? 2.888 36.154 106.853 1.00 33.76 300 VAL A C 1
ATOM 2241 O O . VAL A 1 308 ? 2.374 36.689 105.860 1.00 34.03 300 VAL A O 1
ATOM 2248 N N . HIS A 1 309 ? 2.472 36.385 108.096 1.00 28.55 301 HIS A N 1
ATOM 2249 C CA . HIS A 1 309 ? 1.389 37.330 108.327 1.00 25.79 301 HIS A CA 1
ATOM 2250 C C . HIS A 1 309 ? 1.815 38.734 107.917 1.00 28.77 301 HIS A C 1
ATOM 2251 O O . HIS A 1 309 ? 2.950 39.158 108.162 1.00 29.88 301 HIS A O 1
ATOM 2258 N N . ARG A 1 310 ? 0.878 39.459 107.307 1.00 32.30 302 ARG A N 1
ATOM 2259 C CA . ARG A 1 310 ? 1.170 40.771 106.738 1.00 32.77 302 ARG A CA 1
ATOM 2260 C C . ARG A 1 310 ? 1.825 41.709 107.746 1.00 33.32 302 ARG A C 1
ATOM 2261 O O . ARG A 1 310 ? 2.728 42.474 107.391 1.00 35.36 302 ARG A O 1
ATOM 2269 N N . SER A 1 311 ? 1.400 41.654 109.014 1.00 29.44 303 SER A N 1
ATOM 2270 C CA . SER A 1 311 ? 1.936 42.574 110.014 1.00 33.87 303 SER A CA 1
ATOM 2271 C C . SER A 1 311 ? 3.426 42.368 110.265 1.00 34.87 303 SER A C 1
ATOM 2272 O O . SER A 1 311 ? 4.068 43.250 110.844 1.00 38.65 303 SER A O 1
ATOM 2275 N N . LEU A 1 312 ? 3.990 41.236 109.847 1.00 34.17 304 LEU A N 1
ATOM 2276 C CA . LEU A 1 312 ? 5.379 40.910 110.149 1.00 32.87 304 LEU A CA 1
ATOM 2277 C C . LEU A 1 312 ? 6.327 41.135 108.982 1.00 36.29 304 LEU A C 1
ATOM 2278 O O . LEU A 1 312 ? 7.543 41.052 109.172 1.00 37.28 304 LEU A O 1
ATOM 2283 N N . VAL A 1 313 ? 5.806 41.368 107.779 1.00 37.33 305 VAL A N 1
ATOM 2284 C CA . VAL A 1 313 ? 6.647 41.330 106.583 1.00 39.07 305 VAL A CA 1
ATOM 2285 C C . VAL A 1 313 ? 7.762 42.367 106.668 1.00 38.13 305 VAL A C 1
ATOM 2286 O O . VAL A 1 313 ? 8.943 42.048 106.484 1.00 36.92 305 VAL A O 1
ATOM 2290 N N . GLU A 1 314 ? 7.410 43.622 106.959 1.00 34.85 306 GLU A N 1
ATOM 2291 C CA . GLU A 1 314 ? 8.416 44.679 106.944 1.00 38.82 306 GLU A CA 1
ATOM 2292 C C . GLU A 1 314 ? 9.499 44.442 107.991 1.00 40.72 306 GLU A C 1
ATOM 2293 O O . GLU A 1 314 ? 10.670 44.751 107.748 1.00 41.48 306 GLU A O 1
ATOM 2299 N N . GLN A 1 315 ? 9.137 43.861 109.138 1.00 38.01 307 GLN A N 1
ATOM 2300 C CA . GLN A 1 315 ? 10.125 43.534 110.167 1.00 46.22 307 GLN A CA 1
ATOM 2301 C C . GLN A 1 315 ? 10.961 42.318 109.781 1.00 45.18 307 GLN A C 1
ATOM 2302 O O . GLN A 1 315 ? 12.195 42.329 109.892 1.00 41.03 307 GLN A O 1
ATOM 2308 N N . LEU A 1 316 ? 10.299 41.246 109.349 1.00 35.70 308 LEU A N 1
ATOM 2309 C CA . LEU A 1 316 ? 10.959 39.945 109.296 1.00 34.76 308 LEU A CA 1
ATOM 2310 C C . LEU A 1 316 ? 11.799 39.756 108.038 1.00 34.26 308 LEU A C 1
ATOM 2311 O O . LEU A 1 316 ? 12.931 39.263 108.116 1.00 31.02 308 LEU A O 1
ATOM 2316 N N . LEU A 1 317 ? 11.275 40.145 106.880 1.00 31.10 309 LEU A N 1
ATOM 2317 C CA . LEU A 1 317 ? 11.952 39.808 105.631 1.00 34.09 309 LEU A CA 1
ATOM 2318 C C . LEU A 1 317 ? 13.347 40.420 105.509 1.00 34.78 309 LEU A C 1
ATOM 2319 O O . LEU A 1 317 ? 14.263 39.702 105.070 1.00 33.00 309 LEU A O 1
ATOM 2324 N N . PRO A 1 318 ? 13.591 41.688 105.865 1.00 31.82 310 PRO A N 1
ATOM 2325 C CA . PRO A 1 318 ? 14.974 42.187 105.799 1.00 32.88 310 PRO A CA 1
ATOM 2326 C C . PRO A 1 318 ? 15.916 41.441 106.717 1.00 33.86 310 PRO A C 1
ATOM 2327 O O . PRO A 1 318 ? 17.105 41.325 106.393 1.00 34.82 310 PRO A O 1
ATOM 2331 N N . ARG A 1 319 ? 15.424 40.925 107.852 1.00 36.72 311 ARG A N 1
ATOM 2332 C CA . ARG A 1 319 ? 16.281 40.128 108.728 1.00 34.89 311 ARG A CA 1
ATOM 2333 C C . ARG A 1 319 ? 16.660 38.807 108.070 1.00 34.73 311 ARG A C 1
ATOM 2334 O O . ARG A 1 319 ? 17.818 38.378 108.151 1.00 35.53 311 ARG A O 1
ATOM 2342 N N . ILE A 1 320 ? 15.707 38.157 107.398 1.00 31.29 312 ILE A N 1
ATOM 2343 C CA . ILE A 1 320 ? 16.027 36.921 106.687 1.00 30.54 312 ILE A CA 1
ATOM 2344 C C . ILE A 1 320 ? 16.976 37.203 105.524 1.00 30.11 312 ILE A C 1
ATOM 2345 O O . ILE A 1 320 ? 17.934 36.456 105.295 1.00 33.93 312 ILE A O 1
ATOM 2350 N N . GLU A 1 321 ? 16.735 38.289 104.780 1.00 27.33 313 GLU A N 1
ATOM 2351 C CA . GLU A 1 321 ? 17.634 38.643 103.682 1.00 32.26 313 GLU A CA 1
ATOM 2352 C C . GLU A 1 321 ? 19.039 38.921 104.195 1.00 27.93 313 GLU A C 1
ATOM 2353 O O . GLU A 1 321 ? 20.029 38.513 103.578 1.00 37.82 313 GLU A O 1
ATOM 2359 N N . LYS A 1 322 ? 19.141 39.627 105.320 1.00 33.70 314 LYS A N 1
ATOM 2360 C CA . LYS A 1 322 ? 20.441 39.889 105.924 1.00 34.50 314 LYS A CA 1
ATOM 2361 C C . LYS A 1 322 ? 21.147 38.585 106.290 1.00 38.74 314 LYS A C 1
ATOM 2362 O O . LYS A 1 322 ? 22.329 38.398 105.975 1.00 31.28 314 LYS A O 1
ATOM 2368 N N . ALA A 1 323 ? 20.432 37.653 106.936 1.00 31.59 315 ALA A N 1
ATOM 2369 C CA . ALA A 1 323 ? 21.033 36.352 107.240 1.00 29.52 315 ALA A CA 1
ATOM 2370 C C . ALA A 1 323 ? 21.462 35.636 105.959 1.00 30.73 315 ALA A C 1
ATOM 2371 O O . ALA A 1 323 ? 22.585 35.131 105.865 1.00 34.44 315 ALA A O 1
ATOM 2373 N N . TYR A 1 324 ? 20.570 35.580 104.963 1.00 30.89 316 TYR A N 1
ATOM 2374 C CA . TYR A 1 324 ? 20.890 34.938 103.687 1.00 27.88 316 TYR A CA 1
ATOM 2375 C C . TYR A 1 324 ? 22.200 35.464 103.103 1.00 32.41 316 TYR A C 1
ATOM 2376 O O . TYR A 1 324 ? 23.080 34.685 102.712 1.00 29.28 316 TYR A O 1
ATOM 2385 N N . ALA A 1 325 ? 22.347 36.789 103.027 1.00 29.61 317 ALA A N 1
ATOM 2386 C CA . ALA A 1 325 ? 23.534 37.345 102.385 1.00 28.45 317 ALA A CA 1
ATOM 2387 C C . ALA A 1 325 ? 24.803 36.981 103.141 1.00 36.60 317 ALA A C 1
ATOM 2388 O O . ALA A 1 325 ? 25.882 36.908 102.543 1.00 36.26 317 ALA A O 1
ATOM 2390 N N . SER A 1 326 ? 24.701 36.747 104.444 1.00 31.51 318 SER A N 1
ATOM 2391 C CA . SER A 1 326 ? 25.881 36.441 105.233 1.00 29.79 318 SER A CA 1
ATOM 2392 C C . SER A 1 326 ? 26.228 34.962 105.222 1.00 35.42 318 SER A C 1
ATOM 2393 O O . SER A 1 326 ? 27.281 34.587 105.751 1.00 33.04 318 SER A O 1
ATOM 2396 N N . VAL A 1 327 ? 25.382 34.117 104.630 1.00 28.06 319 VAL A N 1
ATOM 2397 C CA . VAL A 1 327 ? 25.648 32.683 104.618 1.00 27.48 319 VAL A CA 1
ATOM 2398 C C . VAL A 1 327 ? 26.844 32.386 103.723 1.00 33.74 319 VAL A C 1
ATOM 2399 O O . VAL A 1 327 ? 26.924 32.853 102.578 1.00 31.05 319 VAL A O 1
ATOM 2403 N N . LYS A 1 328 ? 27.774 31.591 104.232 1.00 26.74 320 LYS A N 1
ATOM 2404 C CA . LYS A 1 328 ? 28.956 31.242 103.457 1.00 26.87 320 LYS A CA 1
ATOM 2405 C C . LYS A 1 328 ? 28.659 30.069 102.520 1.00 29.21 320 LYS A C 1
ATOM 2406 O O . LYS A 1 328 ? 28.417 28.939 102.967 1.00 30.68 320 LYS A O 1
ATOM 2412 N N . VAL A 1 329 ? 28.727 30.333 101.220 1.00 26.22 321 VAL A N 1
ATOM 2413 C CA . VAL A 1 329 ? 28.641 29.305 100.192 1.00 27.07 321 VAL A CA 1
ATOM 2414 C C . VAL A 1 329 ? 30.063 28.953 99.790 1.00 27.13 321 VAL A C 1
ATOM 2415 O O . VAL A 1 329 ? 30.870 29.844 99.518 1.00 24.68 321 VAL A O 1
ATOM 2419 N N . GLY A 1 330 ? 30.394 27.669 99.789 1.00 29.66 322 GLY A N 1
ATOM 2420 C CA . GLY A 1 330 ? 31.738 27.292 99.401 1.00 29.07 322 GLY A CA 1
ATOM 2421 C C . GLY A 1 330 ? 31.945 25.801 99.535 1.00 29.80 322 GLY A C 1
ATOM 2422 O O . GLY A 1 330 ? 30.996 25.036 99.735 1.00 31.92 322 GLY A O 1
ATOM 2423 N N . ASN A 1 331 ? 33.207 25.401 99.416 1.00 25.02 323 ASN A N 1
ATOM 2424 C CA . ASN A 1 331 ? 33.571 23.992 99.487 1.00 23.81 323 ASN A CA 1
ATOM 2425 C C . ASN A 1 331 ? 33.272 23.448 100.876 1.00 29.67 323 ASN A C 1
ATOM 2426 O O . ASN A 1 331 ? 33.765 23.995 101.869 1.00 27.97 323 ASN A O 1
ATOM 2431 N N . PRO A 1 332 ? 32.473 22.385 100.989 1.00 30.92 324 PRO A N 1
ATOM 2432 C CA . PRO A 1 332 ? 32.022 21.921 102.306 1.00 31.14 324 PRO A CA 1
ATOM 2433 C C . PRO A 1 332 ? 33.125 21.350 103.170 1.00 36.66 324 PRO A C 1
ATOM 2434 O O . PRO A 1 332 ? 32.856 21.020 104.329 1.00 44.26 324 PRO A O 1
ATOM 2438 N N . LEU A 1 333 ? 34.342 21.195 102.652 1.00 35.19 325 LEU A N 1
ATOM 2439 C CA . LEU A 1 333 ? 35.459 20.822 103.509 1.00 38.91 325 LEU A CA 1
ATOM 2440 C C . LEU A 1 333 ? 35.972 21.996 104.325 1.00 45.20 325 LEU A C 1
ATOM 2441 O O . LEU A 1 333 ? 36.655 21.778 105.330 1.00 47.82 325 LEU A O 1
ATOM 2446 N N . GLU A 1 334 ? 35.659 23.229 103.927 1.00 49.02 326 GLU A N 1
ATOM 2447 C CA . GLU A 1 334 ? 36.198 24.399 104.611 1.00 46.42 326 GLU A CA 1
ATOM 2448 C C . GLU A 1 334 ? 35.389 24.695 105.865 1.00 47.48 326 GLU A C 1
ATOM 2449 O O . GLU A 1 334 ? 34.154 24.631 105.851 1.00 44.94 326 GLU A O 1
ATOM 2455 N N A GLU A 1 335 ? 36.106 24.928 106.961 0.50 46.10 327 GLU A N 1
ATOM 2456 N N B GLU A 1 335 ? 36.077 25.108 106.936 0.50 46.36 327 GLU A N 1
ATOM 2457 C CA A GLU A 1 335 ? 35.499 25.548 108.120 0.50 44.16 327 GLU A CA 1
ATOM 2458 C CA B GLU A 1 335 ? 35.458 25.149 108.265 0.50 44.48 327 GLU A CA 1
ATOM 2459 C C A GLU A 1 335 ? 34.949 26.905 107.710 0.50 37.30 327 GLU A C 1
ATOM 2460 C C B GLU A 1 335 ? 34.204 26.028 108.314 0.50 40.59 327 GLU A C 1
ATOM 2461 O O A GLU A 1 335 ? 35.580 27.654 106.953 0.50 27.38 327 GLU A O 1
ATOM 2462 O O B GLU A 1 335 ? 33.207 25.661 108.956 0.50 23.62 327 GLU A O 1
ATOM 2465 N N A GLY A 1 336 ? 33.750 27.206 108.198 0.50 36.02 328 GLY A N 1
ATOM 2466 N N B GLY A 1 336 ? 34.244 27.205 107.679 0.50 35.89 328 GLY A N 1
ATOM 2467 C CA A GLY A 1 336 ? 33.029 28.379 107.816 0.50 36.49 328 GLY A CA 1
ATOM 2468 C CA B GLY A 1 336 ? 33.198 28.204 107.793 0.50 36.62 328 GLY A CA 1
ATOM 2469 C C A GLY A 1 336 ? 31.966 28.140 106.761 0.50 35.88 328 GLY A C 1
ATOM 2470 C C B GLY A 1 336 ? 32.058 28.097 106.804 0.50 35.92 328 GLY A C 1
ATOM 2471 O O A GLY A 1 336 ? 30.993 28.901 106.708 0.50 35.81 328 GLY A O 1
ATOM 2472 O O B GLY A 1 336 ? 31.119 28.900 106.847 0.50 35.88 328 GLY A O 1
ATOM 2473 N N . THR A 1 337 ? 32.118 27.116 105.915 1.00 32.81 329 THR A N 1
ATOM 2474 C CA . THR A 1 337 ? 31.089 26.888 104.908 1.00 27.64 329 THR A CA 1
ATOM 2475 C C . THR A 1 337 ? 29.788 26.437 105.566 1.00 30.65 329 THR A C 1
ATOM 2476 O O . THR A 1 337 ? 29.789 25.544 106.417 1.00 31.42 329 THR A O 1
ATOM 2480 N N . LEU A 1 338 ? 28.683 27.091 105.211 1.00 28.99 330 LEU A N 1
ATOM 2481 C CA . LEU A 1 338 ? 27.370 26.584 105.584 1.00 27.06 330 LEU A CA 1
ATOM 2482 C C . LEU A 1 338 ? 26.647 25.920 104.420 1.00 34.10 330 LEU A C 1
ATOM 2483 O O . LEU A 1 338 ? 25.888 24.968 104.638 1.00 30.39 330 LEU A O 1
ATOM 2488 N N . VAL A 1 339 ? 26.885 26.369 103.187 1.00 29.19 331 VAL A N 1
ATOM 2489 C CA . VAL A 1 339 ? 26.173 25.861 102.021 1.00 24.87 331 VAL A CA 1
ATOM 2490 C C . VAL A 1 339 ? 27.194 25.308 101.042 1.00 32.02 331 VAL A C 1
ATOM 2491 O O . VAL A 1 339 ? 28.042 26.055 100.534 1.00 28.67 331 VAL A O 1
ATOM 2495 N N . GLY A 1 340 ? 27.134 23.992 100.807 1.00 26.13 332 GLY A N 1
ATOM 2496 C CA . GLY A 1 340 ? 27.948 23.341 99.807 1.00 23.35 332 GLY A CA 1
ATOM 2497 C C . GLY A 1 340 ? 27.261 23.367 98.455 1.00 28.78 332 GLY A C 1
ATOM 2498 O O . GLY A 1 340 ? 26.342 24.161 98.216 1.00 25.44 332 GLY A O 1
ATOM 2499 N N . PRO A 1 341 ? 27.668 22.477 97.552 1.00 25.33 333 PRO A N 1
ATOM 2500 C CA . PRO A 1 341 ? 27.157 22.524 96.177 1.00 23.19 333 PRO A CA 1
ATOM 2501 C C . PRO A 1 341 ? 25.838 21.781 95.991 1.00 28.81 333 PRO A C 1
ATOM 2502 O O . PRO A 1 341 ? 25.454 20.916 96.783 1.00 26.84 333 PRO A O 1
ATOM 2506 N N . LEU A 1 342 ? 25.158 22.124 94.900 1.00 22.24 334 LEU A N 1
ATOM 2507 C CA . LEU A 1 342 ? 24.127 21.245 94.373 1.00 24.48 334 LEU A CA 1
ATOM 2508 C C . LEU A 1 342 ? 24.786 19.988 93.820 1.00 25.70 334 LEU A C 1
ATOM 2509 O O . LEU A 1 342 ? 25.971 19.992 93.472 1.00 27.53 334 LEU A O 1
ATOM 2514 N N . VAL A 1 343 ? 23.998 18.914 93.694 1.00 20.07 335 VAL A N 1
ATOM 2515 C CA . VAL A 1 343 ? 24.581 17.608 93.378 1.00 21.43 335 VAL A CA 1
ATOM 2516 C C . VAL A 1 343 ? 25.144 17.562 91.944 1.00 29.47 335 VAL A C 1
ATOM 2517 O O . VAL A 1 343 ? 26.207 16.971 91.710 1.00 27.01 335 VAL A O 1
ATOM 2521 N N . ASP A 1 344 ? 24.464 18.166 90.963 1.00 24.96 336 ASP A N 1
ATOM 2522 C CA . ASP A 1 344 ? 24.925 18.043 89.574 1.00 21.54 336 ASP A CA 1
ATOM 2523 C C . ASP A 1 344 ? 24.274 19.121 88.703 1.00 27.50 336 ASP A C 1
ATOM 2524 O O . ASP A 1 344 ? 23.449 19.917 89.165 1.00 27.32 336 ASP A O 1
ATOM 2529 N N . ARG A 1 345 ? 24.643 19.112 87.413 1.00 26.85 337 ARG A N 1
ATOM 2530 C CA . ARG A 1 345 ? 24.169 20.138 86.489 1.00 24.86 337 ARG A CA 1
ATOM 2531 C C . ARG A 1 345 ? 22.652 20.115 86.357 1.00 22.46 337 ARG A C 1
ATOM 2532 O O . ARG A 1 345 ? 22.010 21.170 86.366 1.00 27.71 337 ARG A O 1
ATOM 2540 N N . ALA A 1 346 ? 22.062 18.920 86.241 1.00 20.92 338 ALA A N 1
ATOM 2541 C CA . ALA A 1 346 ? 20.613 18.830 86.102 1.00 23.96 338 ALA A CA 1
ATOM 2542 C C . ALA A 1 346 ? 19.912 19.558 87.242 1.00 23.33 338 ALA A C 1
ATOM 2543 O O . ALA A 1 346 ? 18.887 20.216 87.033 1.00 29.78 338 ALA A O 1
ATOM 2545 N N . SER A 1 347 ? 20.462 19.450 88.453 1.00 25.27 339 SER A N 1
ATOM 2546 C CA . SER A 1 347 ? 19.905 20.148 89.609 1.00 24.91 339 SER A CA 1
ATOM 2547 C C . SER A 1 347 ? 20.047 21.655 89.476 1.00 26.44 339 SER A C 1
ATOM 2548 O O . SER A 1 347 ? 19.107 22.412 89.768 1.00 26.47 339 SER A O 1
ATOM 2551 N N . PHE A 1 348 ? 21.233 22.115 89.069 1.00 26.82 340 PHE A N 1
ATOM 2552 C CA . PHE A 1 348 ? 21.432 23.543 88.841 1.00 23.22 340 PHE A CA 1
ATOM 2553 C C . PHE A 1 348 ? 20.472 24.059 87.776 1.00 23.82 340 PHE A C 1
ATOM 2554 O O . PHE A 1 348 ? 19.799 25.082 87.967 1.00 25.84 340 PHE A O 1
ATOM 2562 N N . ASP A 1 349 ? 20.373 23.350 86.650 1.00 20.55 341 ASP A N 1
ATOM 2563 C CA . ASP A 1 349 ? 19.499 23.813 85.573 1.00 21.07 341 ASP A CA 1
ATOM 2564 C C . ASP A 1 349 ? 18.048 23.899 86.040 1.00 28.97 341 ASP A C 1
ATOM 2565 O O . ASP A 1 349 ? 17.332 24.851 85.702 1.00 29.22 341 ASP A O 1
ATOM 2570 N N . ALA A 1 350 ? 17.587 22.901 86.801 1.00 20.37 342 ALA A N 1
ATOM 2571 C CA . ALA A 1 350 ? 16.212 22.937 87.296 1.00 22.26 342 ALA A CA 1
ATOM 2572 C C . ALA A 1 350 ? 16.005 24.109 88.244 1.00 24.51 342 ALA A C 1
ATOM 2573 O O . ALA A 1 350 ? 14.938 24.738 88.250 1.00 27.36 342 ALA A O 1
ATOM 2575 N N . MET A 1 351 ? 17.023 24.433 89.044 1.00 25.09 343 MET A N 1
ATOM 2576 C CA . MET A 1 351 ? 16.915 25.587 89.930 1.00 26.16 343 MET A CA 1
ATOM 2577 C C . MET A 1 351 ? 16.744 26.867 89.133 1.00 22.03 343 MET A C 1
ATOM 2578 O O . MET A 1 351 ? 15.854 27.681 89.409 1.00 27.07 343 MET A O 1
ATOM 2583 N N . GLN A 1 352 ? 17.615 27.076 88.154 1.00 23.25 344 GLN A N 1
ATOM 2584 C CA . GLN A 1 352 ? 17.553 28.304 87.386 1.00 27.12 344 GLN A CA 1
ATOM 2585 C C . GLN A 1 352 ? 16.259 28.376 86.583 1.00 29.35 344 GLN A C 1
ATOM 2586 O O . GLN A 1 352 ? 15.680 29.456 86.439 1.00 27.77 344 GLN A O 1
ATOM 2592 N N . LYS A 1 353 ? 15.770 27.232 86.102 1.00 26.39 345 LYS A N 1
ATOM 2593 C CA . LYS A 1 353 ? 14.471 27.200 85.431 1.00 30.27 345 LYS A CA 1
ATOM 2594 C C . LYS A 1 353 ? 13.342 27.595 86.381 1.00 29.71 345 LYS A C 1
ATOM 2595 O O . LYS A 1 353 ? 12.455 28.373 86.010 1.00 29.76 345 LYS A O 1
ATOM 2601 N N . ALA A 1 354 ? 13.356 27.067 87.609 1.00 28.57 346 ALA A N 1
ATOM 2602 C CA . ALA A 1 354 ? 12.344 27.445 88.592 1.00 31.27 346 ALA A CA 1
ATOM 2603 C C . ALA A 1 354 ? 12.350 28.947 88.837 1.00 30.69 346 ALA A C 1
ATOM 2604 O O . ALA A 1 354 ? 11.286 29.581 88.881 1.00 32.98 346 ALA A O 1
ATOM 2606 N N . LEU A 1 355 ? 13.542 29.534 88.990 1.00 26.13 347 LEU A N 1
ATOM 2607 C CA . LEU A 1 355 ? 13.626 30.968 89.232 1.00 22.44 347 LEU A CA 1
ATOM 2608 C C . LEU A 1 355 ? 13.081 31.744 88.046 1.00 26.48 347 LEU A C 1
ATOM 2609 O O . LEU A 1 355 ? 12.359 32.734 88.225 1.00 27.33 347 LEU A O 1
ATOM 2614 N N . ALA A 1 356 ? 13.405 31.304 86.823 1.00 27.89 348 ALA A N 1
ATOM 2615 C CA . ALA A 1 356 ? 12.865 31.969 85.637 1.00 33.32 348 ALA A CA 1
ATOM 2616 C C . ALA A 1 356 ? 11.340 31.903 85.634 1.00 30.21 348 ALA A C 1
ATOM 2617 O O . ALA A 1 356 ? 10.664 32.909 85.394 1.00 34.13 348 ALA A O 1
ATOM 2619 N N . ASP A 1 357 ? 10.780 30.724 85.938 1.00 27.36 349 ASP A N 1
ATOM 2620 C CA . ASP A 1 357 ? 9.330 30.601 86.077 1.00 30.04 349 ASP A CA 1
ATOM 2621 C C . ASP A 1 357 ? 8.788 31.534 87.156 1.00 32.59 349 ASP A C 1
ATOM 2622 O O . ASP A 1 357 ? 7.739 32.166 86.973 1.00 29.50 349 ASP A O 1
ATOM 2627 N N . ALA A 1 358 ? 9.474 31.611 88.298 1.00 26.25 350 ALA A N 1
ATOM 2628 C CA . ALA A 1 358 ? 9.007 32.471 89.379 1.00 26.44 350 ALA A CA 1
ATOM 2629 C C . ALA A 1 358 ? 8.877 33.915 88.908 1.00 29.09 350 ALA A C 1
ATOM 2630 O O . ALA A 1 358 ? 7.833 34.550 89.101 1.00 29.19 350 ALA A O 1
ATOM 2632 N N . ARG A 1 359 ? 9.902 34.428 88.224 1.00 29.37 351 ARG A N 1
ATOM 2633 C CA . ARG A 1 359 ? 9.830 35.795 87.706 1.00 33.62 351 ARG A CA 1
ATOM 2634 C C . ARG A 1 359 ? 8.669 35.975 86.730 1.00 38.46 351 ARG A C 1
ATOM 2635 O O . ARG A 1 359 ? 7.970 36.998 86.772 1.00 33.97 351 ARG A O 1
ATOM 2643 N N . GLU A 1 360 ? 8.462 35.009 85.828 1.00 36.09 352 GLU A N 1
ATOM 2644 C CA . GLU A 1 360 ? 7.342 35.110 84.892 1.00 34.42 352 GLU A CA 1
ATOM 2645 C C . GLU A 1 360 ? 6.019 35.171 85.632 1.00 35.09 352 GLU A C 1
ATOM 2646 O O . GLU A 1 360 ? 5.054 35.769 85.143 1.00 36.20 352 GLU A O 1
ATOM 2652 N N . GLN A 1 361 ? 5.959 34.546 86.803 1.00 36.35 353 GLN A N 1
ATOM 2653 C CA . GLN A 1 361 ? 4.765 34.489 87.627 1.00 31.50 353 GLN A CA 1
ATOM 2654 C C . GLN A 1 361 ? 4.721 35.609 88.659 1.00 32.79 353 GLN A C 1
ATOM 2655 O O . GLN A 1 361 ? 4.068 35.466 89.698 1.00 37.25 353 GLN A O 1
ATOM 2661 N N . GLY A 1 362 ? 5.416 36.715 88.404 1.00 34.25 354 GLY A N 1
ATOM 2662 C CA . GLY A 1 362 ? 5.323 37.880 89.255 1.00 34.07 354 GLY A CA 1
ATOM 2663 C C . GLY A 1 362 ? 6.231 37.879 90.463 1.00 36.05 354 GLY A C 1
ATOM 2664 O O . GLY A 1 362 ? 6.112 38.778 91.299 1.00 34.26 354 GLY A O 1
ATOM 2665 N N . GLY A 1 363 ? 7.139 36.911 90.584 1.00 28.97 355 GLY A N 1
ATOM 2666 C CA . GLY A 1 363 ? 8.014 36.859 91.749 1.00 29.26 355 GLY A CA 1
ATOM 2667 C C . GLY A 1 363 ? 9.200 37.812 91.650 1.00 36.10 355 GLY A C 1
ATOM 2668 O O . GLY A 1 363 ? 9.636 38.204 90.567 1.00 32.94 355 GLY A O 1
ATOM 2669 N N . GLU A 1 364 ? 9.716 38.208 92.815 1.00 32.50 356 GLU A N 1
ATOM 2670 C CA . GLU A 1 364 ? 10.909 39.046 92.916 1.00 36.91 356 GLU A CA 1
ATOM 2671 C C . GLU A 1 364 ? 11.983 38.236 93.636 1.00 33.59 356 GLU A C 1
ATOM 2672 O O . GLU A 1 364 ? 11.848 37.941 94.829 1.00 30.50 356 GLU A O 1
ATOM 2674 N N . VAL A 1 365 ? 13.050 37.888 92.902 1.00 31.58 357 VAL A N 1
ATOM 2675 C CA . VAL A 1 365 ? 14.082 36.942 93.333 1.00 30.88 357 VAL A CA 1
ATOM 2676 C C . VAL A 1 365 ? 15.247 37.704 93.948 1.00 35.63 357 VAL A C 1
ATOM 2677 O O . VAL A 1 365 ? 15.710 38.702 93.385 1.00 35.91 357 VAL A O 1
ATOM 2681 N N . LYS A 1 366 ? 15.741 37.226 95.090 1.00 31.39 358 LYS A N 1
ATOM 2682 C CA . LYS A 1 366 ? 17.035 37.642 95.623 1.00 32.13 358 LYS A CA 1
ATOM 2683 C C . LYS A 1 366 ? 17.925 36.422 95.840 1.00 30.05 358 LYS A C 1
ATOM 2684 O O . LYS A 1 366 ? 17.448 35.364 96.262 1.00 30.09 358 LYS A O 1
ATOM 2690 N N . GLY A 1 367 ? 19.218 36.566 95.569 1.00 30.31 359 GLY A N 1
ATOM 2691 C CA . GLY A 1 367 ? 20.074 35.394 95.607 1.00 32.09 359 GLY A CA 1
ATOM 2692 C C . GLY A 1 367 ? 19.816 34.488 94.406 1.00 34.90 359 GLY A C 1
ATOM 2693 O O . GLY A 1 367 ? 19.202 34.875 93.415 1.00 35.59 359 GLY A O 1
ATOM 2694 N N . GLY A 1 368 ? 20.315 33.257 94.508 1.00 27.89 360 GLY A N 1
ATOM 2695 C CA . GLY A 1 368 ? 20.122 32.276 93.458 1.00 28.65 360 GLY A CA 1
ATOM 2696 C C . GLY A 1 368 ? 21.198 32.231 92.387 1.00 32.31 360 GLY A C 1
ATOM 2697 O O . GLY A 1 368 ? 21.148 31.345 91.526 1.00 30.94 360 GLY A O 1
ATOM 2698 N N . GLU A 1 369 ? 22.160 33.151 92.397 1.00 22.79 361 GLU A N 1
ATOM 2699 C CA . GLU A 1 369 ? 23.166 33.154 91.341 1.00 31.54 361 GLU A CA 1
ATOM 2700 C C . GLU A 1 369 ? 24.249 32.113 91.620 1.00 32.12 361 GLU A C 1
ATOM 2701 O O . GLU A 1 369 ? 24.467 31.679 92.755 1.00 28.40 361 GLU A O 1
ATOM 2707 N N . ARG A 1 370 ? 24.932 31.707 90.556 1.00 32.88 362 ARG A N 1
ATOM 2708 C CA . ARG A 1 370 ? 25.981 30.708 90.683 1.00 28.56 362 ARG A CA 1
ATOM 2709 C C . ARG A 1 370 ? 27.215 31.313 91.336 1.00 28.87 362 ARG A C 1
ATOM 2710 O O . ARG A 1 370 ? 27.542 32.479 91.119 1.00 27.30 362 ARG A O 1
ATOM 2718 N N . VAL A 1 371 ? 27.893 30.514 92.153 1.00 28.66 363 VAL A N 1
ATOM 2719 C CA . VAL A 1 371 ? 29.120 30.917 92.831 1.00 32.73 363 VAL A CA 1
ATOM 2720 C C . VAL A 1 371 ? 30.266 30.156 92.179 1.00 29.95 363 VAL A C 1
ATOM 2721 O O . VAL A 1 371 ? 30.291 28.921 92.209 1.00 27.13 363 VAL A O 1
ATOM 2725 N N . ASP A 1 372 ? 31.185 30.885 91.547 1.00 29.99 364 ASP A N 1
ATOM 2726 C CA . ASP A 1 372 ? 32.291 30.275 90.816 1.00 26.36 364 ASP A CA 1
ATOM 2727 C C . ASP A 1 372 ? 33.335 29.751 91.798 1.00 31.41 364 ASP A C 1
ATOM 2728 O O . ASP A 1 372 ? 33.880 30.515 92.601 1.00 39.14 364 ASP A O 1
ATOM 2733 N N . VAL A 1 373 ? 33.637 28.456 91.709 1.00 33.78 365 VAL A N 1
ATOM 2734 C CA . VAL A 1 373 ? 34.691 27.836 92.496 1.00 31.31 365 VAL A CA 1
ATOM 2735 C C . VAL A 1 373 ? 35.808 27.285 91.613 1.00 30.54 365 VAL A C 1
ATOM 2736 O O . VAL A 1 373 ? 36.643 26.514 92.086 1.00 32.56 365 VAL A O 1
ATOM 2740 N N . GLY A 1 374 ? 35.821 27.642 90.325 1.00 30.44 366 GLY A N 1
ATOM 2741 C CA . GLY A 1 374 ? 36.878 27.233 89.421 1.00 26.16 366 GLY A CA 1
ATOM 2742 C C . GLY A 1 374 ? 36.653 25.927 88.700 1.00 33.16 366 GLY A C 1
ATOM 2743 O O . GLY A 1 374 ? 37.595 25.402 88.102 1.00 33.89 366 GLY A O 1
ATOM 2744 N N . HIS A 1 375 ? 35.456 25.349 88.786 1.00 30.56 367 HIS A N 1
ATOM 2745 C CA . HIS A 1 375 ? 35.124 24.091 88.126 1.00 27.56 367 HIS A CA 1
ATOM 2746 C C . HIS A 1 375 ? 33.821 24.223 87.362 1.00 35.00 367 HIS A C 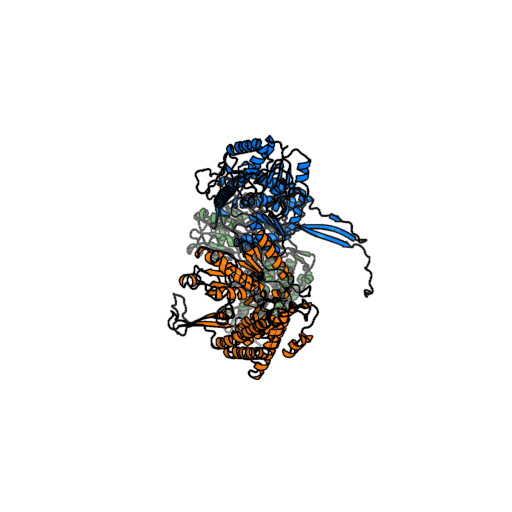1
ATOM 2747 O O . HIS A 1 375 ? 32.771 24.487 87.961 1.00 32.53 367 HIS A O 1
ATOM 2754 N N . ALA A 1 376 ? 33.878 23.994 86.053 1.00 31.18 368 ALA A N 1
ATOM 2755 C CA . ALA A 1 376 ? 32.669 24.115 85.262 1.00 26.59 368 ALA A CA 1
ATOM 2756 C C . ALA A 1 376 ? 31.662 23.017 85.587 1.00 29.33 368 ALA A C 1
ATOM 2757 O O . ALA A 1 376 ? 30.468 23.239 85.385 1.00 29.41 368 ALA A O 1
ATOM 2759 N N . ASP A 1 377 ? 32.101 21.866 86.122 1.00 28.07 369 ASP A N 1
ATOM 2760 C CA . ASP A 1 377 ? 31.202 20.761 86.457 1.00 31.28 369 ASP A CA 1
ATOM 2761 C C . ASP A 1 377 ? 30.908 20.665 87.956 1.00 27.20 369 ASP A C 1
ATOM 2762 O O . ASP A 1 377 ? 30.497 19.602 88.434 1.00 30.35 369 ASP A O 1
ATOM 2767 N N . ALA A 1 378 ? 31.113 21.739 88.708 1.00 25.21 370 ALA A N 1
ATOM 2768 C CA . ALA A 1 378 ? 30.689 21.818 90.102 1.00 32.72 370 ALA A CA 1
ATOM 2769 C C . ALA A 1 378 ? 29.730 22.993 90.232 1.00 29.80 370 ALA A C 1
ATOM 2770 O O . ALA A 1 378 ? 30.026 24.087 89.743 1.00 29.39 370 ALA A O 1
ATOM 2772 N N . TYR A 1 379 ? 28.595 22.786 90.899 1.00 23.73 371 TYR A N 1
ATOM 2773 C CA . TYR A 1 379 ? 27.516 23.777 90.869 1.00 22.38 371 TYR A CA 1
ATOM 2774 C C . TYR A 1 379 ? 27.190 24.283 92.274 1.00 25.55 371 TYR A C 1
ATOM 2775 O O . TYR A 1 379 ? 26.469 23.629 93.035 1.00 27.77 371 TYR A O 1
ATOM 2784 N N . TYR A 1 380 ? 27.719 25.457 92.601 1.00 23.86 372 TYR A N 1
ATOM 2785 C CA . TYR A 1 380 ? 27.416 26.171 93.828 1.00 27.95 372 TYR A CA 1
ATOM 2786 C C . TYR A 1 380 ? 26.496 27.348 93.527 1.00 29.34 372 TYR A C 1
ATOM 2787 O O . TYR A 1 380 ? 26.669 28.038 92.519 1.00 27.81 372 TYR A O 1
ATOM 2796 N N . VAL A 1 381 ? 25.514 27.580 94.399 1.00 24.54 373 VAL A N 1
ATOM 2797 C CA . VAL A 1 381 ? 24.590 28.694 94.229 1.00 29.00 373 VAL A CA 1
ATOM 2798 C C . VAL A 1 381 ? 24.367 29.403 95.558 1.00 31.52 373 VAL A C 1
ATOM 2799 O O . VAL A 1 381 ? 24.358 28.782 96.625 1.00 27.90 373 VAL A O 1
ATOM 2803 N N . ARG A 1 382 ? 24.140 30.712 95.481 1.00 27.57 374 ARG A N 1
ATOM 2804 C CA . ARG A 1 382 ? 23.567 31.417 96.619 1.00 29.03 374 ARG A CA 1
ATOM 2805 C C . ARG A 1 382 ? 22.114 30.981 96.822 1.00 29.72 374 ARG A C 1
ATOM 2806 O O . ARG A 1 382 ? 21.335 30.959 95.862 1.00 25.87 374 ARG A O 1
ATOM 2814 N N . PRO A 1 383 ? 21.709 30.651 98.042 1.00 26.01 375 PRO A N 1
ATOM 2815 C CA . PRO A 1 383 ? 20.291 30.379 98.302 1.00 25.56 375 PRO A CA 1
ATOM 2816 C C . PRO A 1 383 ? 19.420 31.529 97.816 1.00 26.21 375 PRO A C 1
ATOM 2817 O O . PRO A 1 383 ? 19.820 32.693 97.848 1.00 29.70 375 PRO A O 1
ATOM 2821 N N . ALA A 1 384 ? 18.239 31.201 97.311 1.00 28.34 376 ALA A N 1
ATOM 2822 C CA . ALA A 1 384 ? 17.338 32.216 96.783 1.00 27.25 376 ALA A CA 1
ATOM 2823 C C . ALA A 1 384 ? 16.126 32.385 97.692 1.00 28.18 376 ALA A C 1
ATOM 2824 O O . ALA A 1 384 ? 15.622 31.416 98.271 1.00 21.29 376 ALA A O 1
ATOM 2826 N N . ILE A 1 385 ? 15.654 33.619 97.817 1.00 28.74 377 ILE A N 1
ATOM 2827 C CA . ILE A 1 385 ? 14.404 33.890 98.509 1.00 27.83 377 ILE A CA 1
ATOM 2828 C C . ILE A 1 385 ? 13.570 34.754 97.578 1.00 30.87 377 ILE A C 1
ATOM 2829 O O . ILE A 1 385 ? 14.071 35.733 97.011 1.00 30.19 377 ILE A O 1
ATOM 2834 N N . VAL A 1 386 ? 12.323 34.347 97.355 1.00 33.82 378 VAL A N 1
ATOM 2835 C CA . VAL A 1 386 ? 11.506 34.883 96.274 1.00 28.90 378 VAL A CA 1
ATOM 2836 C C . VAL A 1 386 ? 10.190 35.380 96.857 1.00 26.94 378 VAL A C 1
ATOM 2837 O O . VAL A 1 386 ? 9.395 34.583 97.377 1.00 31.19 378 VAL A O 1
ATOM 2841 N N . ARG A 1 387 ? 9.948 36.687 96.752 1.00 26.88 379 ARG A N 1
ATOM 2842 C CA . ARG A 1 387 ? 8.663 37.253 97.140 1.00 34.21 379 ARG A CA 1
ATOM 2843 C C . ARG A 1 387 ? 7.637 36.925 96.062 1.00 32.38 379 ARG A C 1
ATOM 2844 O O . ARG A 1 387 ? 7.785 37.359 94.916 1.00 33.55 379 ARG A O 1
ATOM 2852 N N . MET A 1 388 ? 6.608 36.149 96.417 1.00 30.36 380 MET A N 1
ATOM 2853 C CA . MET A 1 388 ? 5.607 35.739 95.442 1.00 31.30 380 MET A CA 1
ATOM 2854 C C . MET A 1 388 ? 4.252 36.393 95.716 1.00 29.35 380 MET A C 1
ATOM 2855 O O . MET A 1 388 ? 3.801 36.408 96.867 1.00 34.57 380 MET A O 1
ATOM 2860 N N . PRO A 1 389 ? 3.551 36.881 94.684 1.00 29.40 381 PRO A N 1
ATOM 2861 C CA . PRO A 1 389 ? 2.220 37.469 94.927 1.00 29.73 381 PRO A CA 1
ATOM 2862 C C . PRO A 1 389 ? 1.178 36.428 95.305 1.00 33.73 381 PRO A C 1
ATOM 2863 O O . PRO A 1 389 ? 0.193 36.757 95.974 1.00 33.13 381 PRO A O 1
ATOM 2867 N N . LYS A 1 390 ? 1.365 35.182 94.892 1.00 27.19 382 LYS A N 1
ATOM 2868 C CA . LYS A 1 390 ? 0.503 34.086 95.300 1.00 26.14 382 LYS A CA 1
ATOM 2869 C C . LYS A 1 390 ? 1.324 32.817 95.171 1.00 32.23 382 LYS A C 1
ATOM 2870 O O . LYS A 1 390 ? 2.455 32.837 94.675 1.00 30.73 382 LYS A O 1
ATOM 2876 N N . GLN A 1 391 ? 0.764 31.713 95.663 1.00 26.81 383 GLN A N 1
ATOM 2877 C CA . GLN A 1 391 ? 1.408 30.404 95.532 1.00 28.86 383 GLN A CA 1
ATOM 2878 C C . GLN A 1 391 ? 1.067 29.826 94.157 1.00 29.35 383 GLN A C 1
ATOM 2879 O O . GLN A 1 391 ? 0.179 28.988 93.990 1.00 29.97 383 GLN A O 1
ATOM 2885 N N . SER A 1 392 ? 1.796 30.291 93.151 1.00 27.41 384 SER A N 1
ATOM 2886 C CA . SER A 1 392 ? 1.501 29.971 91.759 1.00 26.77 384 SER A CA 1
ATOM 2887 C C . SER A 1 392 ? 2.143 28.635 91.384 1.00 32.01 384 SER A C 1
ATOM 2888 O O . SER A 1 392 ? 2.663 27.909 92.237 1.00 28.99 384 SER A O 1
ATOM 2891 N N . ALA A 1 393 ? 2.130 28.309 90.085 1.00 26.24 385 ALA A N 1
ATOM 2892 C CA . ALA A 1 393 ? 2.459 26.954 89.646 1.00 28.22 385 ALA A CA 1
ATOM 2893 C C . ALA A 1 393 ? 3.873 26.546 90.059 1.00 27.98 385 ALA A C 1
ATOM 2894 O O . ALA A 1 393 ? 4.094 25.409 90.489 1.00 30.19 385 ALA A O 1
ATOM 2896 N N . VAL A 1 394 ? 4.844 27.458 89.945 1.00 24.50 386 VAL A N 1
ATOM 2897 C CA . VAL A 1 394 ? 6.227 27.094 90.254 1.00 23.69 386 VAL A CA 1
ATOM 2898 C C . VAL A 1 394 ? 6.395 26.755 91.728 1.00 26.03 386 VAL A C 1
ATOM 2899 O O . VAL A 1 394 ? 7.242 25.925 92.086 1.00 24.35 386 VAL A O 1
ATOM 2903 N N . VAL A 1 395 ? 5.592 27.368 92.607 1.00 29.42 387 VAL A N 1
ATOM 2904 C CA . VAL A 1 395 ? 5.713 27.091 94.037 1.00 22.77 387 VAL A CA 1
ATOM 2905 C C . VAL A 1 395 ? 5.194 25.697 94.354 1.00 28.19 387 VAL A C 1
ATOM 2906 O O . VAL A 1 395 ? 5.660 25.044 95.301 1.00 27.47 387 VAL A O 1
ATOM 2910 N N . GLU A 1 396 ? 4.240 25.204 93.569 1.00 21.15 388 GLU A N 1
ATOM 2911 C CA . GLU A 1 396 ? 3.721 23.866 93.814 1.00 24.91 388 GLU A CA 1
ATOM 2912 C C . GLU A 1 396 ? 4.703 22.762 93.415 1.00 29.86 388 GLU A C 1
ATOM 2913 O O . GLU A 1 396 ? 4.571 21.644 93.917 1.00 34.25 388 GLU A O 1
ATOM 2919 N N . ARG A 1 397 ? 5.678 23.041 92.541 1.00 28.41 389 ARG A N 1
ATOM 2920 C CA . ARG A 1 397 ? 6.706 22.058 92.190 1.00 29.32 389 ARG A CA 1
ATOM 2921 C C . ARG A 1 397 ? 7.724 21.941 93.304 1.00 29.70 389 ARG A C 1
ATOM 2922 O O . ARG A 1 397 ? 8.124 22.944 93.895 1.00 29.65 389 ARG A O 1
ATOM 2930 N N . GLU A 1 398 ? 8.201 20.723 93.539 1.00 26.49 390 GLU A N 1
ATOM 2931 C CA . GLU A 1 398 ? 9.372 20.543 94.384 1.00 26.41 390 GLU A CA 1
ATOM 2932 C C . GLU A 1 398 ? 10.611 20.765 93.529 1.00 28.54 390 GLU A C 1
ATOM 2933 O O . GLU A 1 398 ? 10.959 19.924 92.697 1.00 40.15 390 GLU A O 1
ATOM 2939 N N . THR A 1 399 ? 11.277 21.892 93.717 1.00 27.49 391 THR A N 1
ATOM 2940 C CA . THR A 1 399 ? 12.576 22.119 93.096 1.00 25.82 391 THR A CA 1
ATOM 2941 C C . THR A 1 399 ? 13.630 21.853 94.161 1.00 26.11 391 THR A C 1
ATOM 2942 O O . THR A 1 399 ? 13.705 22.568 95.167 1.00 25.50 391 THR A O 1
ATOM 2946 N N . PHE A 1 400 ? 14.431 20.814 93.943 1.00 27.61 392 PHE A N 1
ATOM 2947 C CA . PHE A 1 400 ? 15.343 20.310 94.963 1.00 23.06 392 PHE A CA 1
ATOM 2948 C C . PHE A 1 400 ? 16.597 21.188 94.979 1.00 24.52 392 PHE A C 1
ATOM 2949 O O . PHE A 1 400 ? 17.685 20.804 94.541 1.00 27.32 392 PHE A O 1
ATOM 2957 N N . ALA A 1 401 ? 16.415 22.394 95.510 1.00 18.41 393 ALA A N 1
ATOM 2958 C CA . ALA A 1 401 ? 17.417 23.452 95.489 1.00 25.99 393 ALA A CA 1
ATOM 2959 C C . ALA A 1 401 ? 17.024 24.504 96.525 1.00 28.60 393 ALA A C 1
ATOM 2960 O O . ALA A 1 401 ? 15.861 24.559 96.949 1.00 25.24 393 ALA A O 1
ATOM 2962 N N . PRO A 1 402 ? 17.967 25.367 96.949 1.00 26.91 394 PRO A N 1
ATOM 2963 C CA . PRO A 1 402 ? 17.614 26.358 97.970 1.00 23.44 394 PRO A CA 1
ATOM 2964 C C . PRO A 1 402 ? 16.858 27.520 97.359 1.00 25.55 394 PRO A C 1
ATOM 2965 O O . PRO A 1 402 ? 17.454 28.521 96.940 1.00 24.30 394 PRO A O 1
ATOM 2969 N N . ILE A 1 403 ? 15.540 27.376 97.286 1.00 25.31 395 ILE A N 1
ATOM 2970 C CA . ILE A 1 403 ? 14.637 28.446 96.880 1.00 26.38 395 ILE A CA 1
ATOM 2971 C C . ILE A 1 403 ? 13.535 28.496 97.918 1.00 25.38 395 ILE A C 1
ATOM 2972 O O . ILE A 1 403 ? 12.842 27.495 98.133 1.00 20.99 395 ILE A O 1
ATOM 2977 N N . LEU A 1 404 ? 13.375 29.646 98.560 1.00 23.62 396 LEU A N 1
ATOM 2978 C CA . LEU A 1 404 ? 12.327 29.859 99.552 1.00 26.17 396 LEU A CA 1
ATOM 2979 C C . LEU A 1 404 ? 11.322 30.851 98.979 1.00 25.54 396 LEU A C 1
ATOM 2980 O O . LEU A 1 404 ? 11.641 32.027 98.786 1.00 26.32 396 LEU A O 1
ATOM 2985 N N . TYR A 1 405 ? 10.122 30.370 98.681 1.00 22.72 397 TYR A N 1
ATOM 2986 C CA . TYR A 1 405 ? 9.044 31.223 98.191 1.00 25.08 397 TYR A CA 1
ATOM 2987 C C . TYR A 1 405 ? 8.261 31.815 99.364 1.00 26.84 397 TYR A C 1
ATOM 2988 O O . TYR A 1 405 ? 7.842 31.082 100.262 1.00 23.91 397 TYR A O 1
ATOM 2997 N N . VAL A 1 406 ? 8.044 33.130 99.337 1.00 27.78 398 VAL A N 1
ATOM 2998 C CA . VAL A 1 406 ? 7.423 33.873 100.434 1.00 29.69 398 VAL A CA 1
ATOM 2999 C C . VAL A 1 406 ? 6.068 34.416 99.980 1.00 27.82 398 VAL A C 1
ATOM 3000 O O . VAL A 1 406 ? 5.984 35.192 99.021 1.00 29.21 398 VAL A O 1
ATOM 3004 N N . MET A 1 407 ? 5.012 34.007 100.672 1.00 23.02 399 MET A N 1
ATOM 3005 C CA . MET A 1 407 ? 3.650 34.464 100.427 1.00 31.63 399 MET A CA 1
ATOM 3006 C C . MET A 1 407 ? 3.135 35.157 101.680 1.00 35.54 399 MET A C 1
ATOM 3007 O O . MET A 1 407 ? 3.433 34.727 102.801 1.00 31.66 399 MET A O 1
ATOM 3012 N N . VAL A 1 408 ? 2.358 36.211 101.491 1.00 29.67 400 VAL A N 1
ATOM 3013 C CA . VAL A 1 408 ? 1.750 36.962 102.588 1.00 31.59 400 VAL A CA 1
ATOM 3014 C C . VAL A 1 408 ? 0.345 36.438 102.831 1.00 32.88 400 VAL A C 1
ATOM 3015 O O . VAL A 1 408 ? -0.372 36.106 101.881 1.00 33.79 400 VAL A O 1
ATOM 3019 N N . TYR A 1 409 ? -0.076 36.417 104.095 1.00 29.58 401 TYR A N 1
ATOM 3020 C CA . TYR A 1 409 ? -1.449 36.074 104.429 1.00 28.90 401 TYR A CA 1
ATOM 3021 C C . TYR A 1 409 ? -2.010 37.063 105.439 1.00 28.03 401 TYR A C 1
ATOM 3022 O O . TYR A 1 409 ? -1.277 37.736 106.166 1.00 31.03 401 TYR A O 1
ATOM 3031 N N . ASP A 1 410 ? -3.335 37.148 105.466 1.00 26.96 402 ASP A N 1
ATOM 3032 C CA . ASP A 1 410 ? -4.049 37.930 106.465 1.00 34.42 402 ASP A CA 1
ATOM 3033 C C . ASP A 1 410 ? -4.808 37.044 107.440 1.00 32.59 402 ASP A C 1
ATOM 3034 O O . ASP A 1 410 ? -4.635 37.174 108.652 1.00 39.77 402 ASP A O 1
ATOM 3039 N N . ASN A 1 411 ? -5.614 36.114 106.941 1.00 30.67 403 ASN A N 1
ATOM 3040 C CA . ASN A 1 411 ? -6.493 35.319 107.786 1.00 29.51 403 ASN A CA 1
ATOM 3041 C C . ASN A 1 411 ? -5.931 33.916 107.955 1.00 28.35 403 ASN A C 1
ATOM 3042 O O . ASN A 1 411 ? -5.486 33.288 106.989 1.00 29.75 403 ASN A O 1
ATOM 3047 N N . PHE A 1 412 ? -5.986 33.432 109.199 1.00 28.16 404 PHE A N 1
ATOM 3048 C CA . PHE A 1 412 ? -5.339 32.178 109.578 1.00 26.69 404 PHE A CA 1
ATOM 3049 C C . PHE A 1 412 ? -5.899 30.992 108.801 1.00 29.34 404 PHE A C 1
ATOM 3050 O O . PHE A 1 412 ? -5.147 30.099 108.386 1.00 27.56 404 PHE A O 1
ATOM 3058 N N . ASP A 1 413 ? -7.222 30.944 108.619 1.00 30.52 405 ASP A N 1
ATOM 3059 C CA . ASP A 1 413 ? -7.816 29.847 107.861 1.00 31.19 405 ASP A CA 1
ATOM 3060 C C . ASP A 1 413 ? -7.302 29.841 106.431 1.00 27.50 405 ASP A C 1
ATOM 3061 O O . ASP A 1 413 ? -7.078 28.776 105.845 1.00 31.48 405 ASP A O 1
ATOM 3066 N N . ASP A 1 414 ? -7.129 31.027 105.850 1.00 24.92 406 ASP A N 1
ATOM 3067 C CA . ASP A 1 414 ? -6.593 31.136 104.497 1.00 26.08 406 ASP A CA 1
ATOM 3068 C C . ASP A 1 414 ? -5.143 30.663 104.439 1.00 31.08 406 ASP A C 1
ATOM 3069 O O . ASP A 1 414 ? -4.726 30.027 103.463 1.00 30.88 406 ASP A O 1
ATOM 3074 N N . ALA A 1 415 ? -4.355 30.978 105.470 1.00 26.97 407 ALA A N 1
ATOM 3075 C CA . ALA A 1 415 ? -2.978 30.499 105.501 1.00 29.12 407 ALA A CA 1
ATOM 3076 C C . ALA A 1 415 ? -2.935 28.977 105.499 1.00 25.17 407 ALA A C 1
ATOM 3077 O O . ALA A 1 415 ? -2.126 28.377 104.787 1.00 22.87 407 ALA A O 1
ATOM 3079 N N . ILE A 1 416 ? -3.820 28.339 106.272 1.00 26.98 408 ILE A N 1
ATOM 3080 C CA A ILE A 1 416 ? -3.886 26.878 106.310 0.58 26.83 408 ILE A CA 1
ATOM 3081 C CA B ILE A 1 416 ? -3.847 26.880 106.301 0.42 27.08 408 ILE A CA 1
ATOM 3082 C C . ILE A 1 416 ? -4.193 26.324 104.925 1.00 28.04 408 ILE A C 1
ATOM 3083 O O . ILE A 1 416 ? -3.584 25.344 104.475 1.00 25.71 408 ILE A O 1
ATOM 3092 N N . ASP A 1 417 ? -5.163 26.936 104.231 1.00 27.14 409 ASP A N 1
ATOM 3093 C CA . ASP A 1 417 ? -5.517 26.481 102.884 1.00 27.51 409 ASP A CA 1
ATOM 3094 C C . ASP A 1 417 ? -4.331 26.591 101.932 1.00 27.68 409 ASP A C 1
ATOM 3095 O O . ASP A 1 417 ? -4.056 25.664 101.161 1.00 27.45 409 ASP A O 1
ATOM 3100 N N . VAL A 1 418 ? -3.642 27.738 101.948 1.00 24.11 410 VAL A N 1
ATOM 3101 C CA . VAL A 1 418 ? -2.434 27.897 101.136 1.00 22.72 410 VAL A CA 1
ATOM 3102 C C . VAL A 1 418 ? -1.392 26.864 101.537 1.00 21.57 410 VAL A C 1
ATOM 3103 O O . VAL A 1 418 ? -0.734 26.256 100.684 1.00 26.25 410 VAL A O 1
ATOM 3107 N N . HIS A 1 419 ? -1.217 26.655 102.841 1.00 23.44 411 HIS A N 1
ATOM 3108 C CA . HIS A 1 419 ? -0.239 25.671 103.281 1.00 25.70 411 HIS A CA 1
ATOM 3109 C C . HIS A 1 419 ? -0.556 24.289 102.725 1.00 27.42 411 HIS A C 1
ATOM 3110 O O . HIS A 1 419 ? 0.347 23.549 102.309 1.00 24.80 411 HIS A O 1
ATOM 3117 N N . ASN A 1 420 ? -1.834 23.921 102.723 1.00 21.61 412 ASN A N 1
ATOM 3118 C CA . ASN A 1 420 ? -2.255 22.596 102.301 1.00 23.12 412 ASN A CA 1
ATOM 3119 C C . ASN A 1 420 ? -2.433 22.463 100.788 1.00 27.51 412 ASN A C 1
ATOM 3120 O O . ASN A 1 420 ? -2.745 21.368 100.319 1.00 21.81 412 ASN A O 1
ATOM 3125 N N . ALA A 1 421 ? -2.266 23.528 100.007 1.00 26.27 413 ALA A N 1
ATOM 3126 C CA . ALA A 1 421 ? -2.701 23.457 98.616 1.00 26.29 413 ALA A CA 1
ATOM 3127 C C . ALA A 1 421 ? -1.689 22.784 97.690 1.00 33.59 413 ALA A C 1
ATOM 3128 O O . ALA A 1 421 ? -2.012 22.525 96.527 1.00 42.28 413 ALA A O 1
ATOM 3130 N N . VAL A 1 422 ? -0.494 22.460 98.162 1.00 27.53 414 VAL A N 1
ATOM 3131 C CA . VAL A 1 422 ? 0.487 21.828 97.284 1.00 23.21 414 VAL A CA 1
ATOM 3132 C C . VAL A 1 422 ? 0.197 20.331 97.242 1.00 24.96 414 VAL A C 1
ATOM 3133 O O . VAL A 1 422 ? -0.505 19.817 98.122 1.00 27.13 414 VAL A O 1
ATOM 3137 N N . PRO A 1 423 ? 0.697 19.595 96.245 1.00 28.48 415 PRO A N 1
ATOM 3138 C CA . PRO A 1 423 ? 0.408 18.155 96.183 1.00 26.16 415 PRO A CA 1
ATOM 3139 C C . PRO A 1 423 ? 1.252 17.299 97.124 1.00 26.26 415 PRO A C 1
ATOM 3140 O O . PRO A 1 423 ? 0.895 16.134 97.337 1.00 25.24 415 PRO A O 1
ATOM 3144 N N . GLN A 1 424 ? 2.347 17.818 97.684 1.00 22.13 416 GLN A N 1
ATOM 3145 C CA . GLN A 1 424 ? 3.170 17.038 98.601 1.00 24.71 416 GLN A CA 1
ATOM 3146 C C . GLN A 1 424 ? 2.622 17.169 100.018 1.00 28.12 416 GLN A C 1
ATOM 3147 O O . GLN A 1 424 ? 1.745 17.993 100.290 1.00 24.68 416 GLN A O 1
ATOM 3153 N N . GLY A 1 425 ? 3.156 16.354 100.940 1.00 24.26 417 GLY A N 1
ATOM 3154 C CA . GLY A 1 425 ? 2.691 16.434 102.315 1.00 18.89 417 GLY A CA 1
ATOM 3155 C C . GLY A 1 425 ? 3.651 15.878 103.348 1.00 25.40 417 GLY A C 1
ATOM 3156 O O . GLY A 1 425 ? 3.238 15.102 104.207 1.00 19.34 417 GLY A O 1
ATOM 3157 N N . LEU A 1 426 ? 4.919 16.290 103.308 1.00 20.62 418 LEU A N 1
ATOM 3158 C CA . LEU A 1 426 ? 5.905 15.659 104.176 1.00 22.12 418 LEU A CA 1
ATOM 3159 C C . LEU A 1 426 ? 5.930 16.342 105.535 1.00 22.56 418 LEU A C 1
ATOM 3160 O O . LEU A 1 426 ? 5.332 15.826 106.487 1.00 23.50 418 LEU A O 1
ATOM 3165 N N . SER A 1 427 ? 6.592 17.492 105.655 1.00 19.18 419 SER A N 1
ATOM 3166 C CA . SER A 1 427 ? 6.690 18.157 106.945 1.00 23.30 419 SER A CA 1
ATOM 3167 C C . SER A 1 427 ? 6.150 19.577 106.853 1.00 26.32 419 SER A C 1
ATOM 3168 O O . SER A 1 427 ? 5.962 20.127 105.763 1.00 22.94 419 SER A O 1
ATOM 3171 N N . SER A 1 428 ? 5.926 20.173 108.029 1.00 19.17 420 SER A N 1
ATOM 3172 C CA . SER A 1 428 ? 5.231 21.447 108.142 1.00 24.27 420 SER A CA 1
ATOM 3173 C C . SER A 1 428 ? 5.512 22.030 109.514 1.00 24.07 420 SER A C 1
ATOM 3174 O O . SER A 1 428 ? 5.864 21.307 110.449 1.00 25.54 420 SER A O 1
ATOM 3177 N N . ALA A 1 429 ? 5.342 23.351 109.629 1.00 22.20 421 ALA A N 1
ATOM 3178 C CA . ALA A 1 429 ? 5.578 24.022 110.897 1.00 25.23 421 ALA A CA 1
ATOM 3179 C C . ALA A 1 429 ? 4.743 25.290 110.974 1.00 26.22 421 ALA A C 1
ATOM 3180 O O . ALA A 1 429 ? 4.448 25.930 109.959 1.00 21.77 421 ALA A O 1
ATOM 3182 N N . ILE A 1 430 ? 4.379 25.652 112.198 1.00 20.79 422 ILE A N 1
ATOM 3183 C CA . ILE A 1 430 ? 3.835 26.965 112.500 1.00 24.49 422 ILE A CA 1
ATOM 3184 C C . ILE A 1 430 ? 4.694 27.587 113.585 1.00 23.28 422 ILE A C 1
ATOM 3185 O O . ILE A 1 430 ? 5.095 26.912 114.537 1.00 23.77 422 ILE A O 1
ATOM 3190 N N . PHE A 1 431 ? 5.012 28.865 113.419 1.00 22.18 423 PHE A N 1
ATOM 3191 C CA . PHE A 1 431 ? 5.690 29.637 114.447 1.00 20.21 423 PHE A CA 1
ATOM 3192 C C . PHE A 1 431 ? 4.679 30.633 114.989 1.00 28.23 423 PHE A C 1
ATOM 3193 O O . PHE A 1 431 ? 4.186 31.492 114.246 1.00 23.08 423 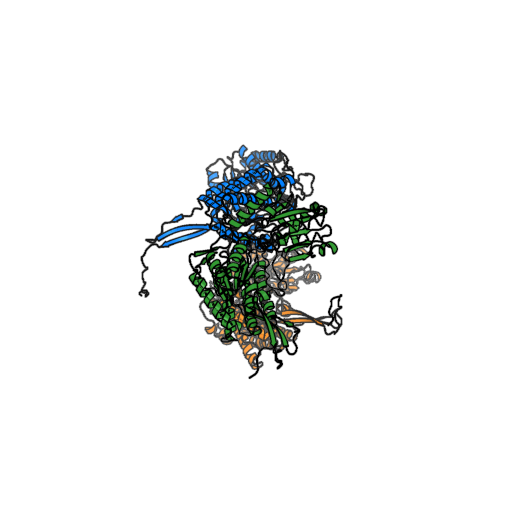PHE A O 1
ATOM 3201 N N . THR A 1 432 ? 4.348 30.478 116.268 1.00 21.05 424 THR A N 1
ATOM 3202 C CA . THR A 1 432 ? 3.355 31.276 116.968 1.00 23.26 424 THR A CA 1
ATOM 3203 C C . THR A 1 432 ? 3.555 31.042 118.455 1.00 26.12 424 THR A C 1
ATOM 3204 O O . THR A 1 432 ? 4.064 29.994 118.861 1.00 26.79 424 THR A O 1
ATOM 3208 N N . ASN A 1 433 ? 3.155 32.016 119.261 1.00 22.71 425 ASN A N 1
ATOM 3209 C CA . ASN A 1 433 ? 3.051 31.784 120.693 1.00 23.08 425 ASN A CA 1
ATOM 3210 C C . ASN A 1 433 ? 1.614 31.664 121.152 1.00 28.02 425 ASN A C 1
ATOM 3211 O O . ASN A 1 433 ? 1.366 31.529 122.353 1.00 31.08 425 ASN A O 1
ATOM 3216 N N . ASP A 1 434 ? 0.667 31.709 120.224 1.00 28.48 426 ASP A N 1
ATOM 3217 C CA . ASP A 1 434 ? -0.749 31.606 120.545 1.00 28.71 426 ASP A CA 1
ATOM 3218 C C . ASP A 1 434 ? -1.125 30.126 120.547 1.00 26.76 426 ASP A C 1
ATOM 3219 O O . ASP A 1 434 ? -1.068 29.464 119.503 1.00 26.14 426 ASP A O 1
ATOM 3224 N N . MET A 1 435 ? -1.479 29.598 121.725 1.00 26.98 427 MET A N 1
ATOM 3225 C CA . MET A 1 435 ? -1.792 28.172 121.830 1.00 29.92 427 MET A CA 1
ATOM 3226 C C . MET A 1 435 ? -2.962 27.784 120.932 1.00 27.63 427 MET A C 1
ATOM 3227 O O . MET A 1 435 ? -3.013 26.649 120.441 1.00 27.45 427 MET A O 1
ATOM 3232 N N . ARG A 1 436 ? -3.898 28.709 120.689 1.00 23.06 428 ARG A N 1
ATOM 3233 C CA . ARG A 1 436 ? -5.047 28.398 119.843 1.00 22.21 428 ARG A CA 1
ATOM 3234 C C . ARG A 1 436 ? -4.616 28.141 118.403 1.00 22.92 428 ARG A C 1
ATOM 3235 O O . ARG A 1 436 ? -5.080 27.191 117.771 1.00 25.03 428 ARG A O 1
ATOM 3243 N N . GLU A 1 437 ? -3.732 28.975 117.868 1.00 21.70 429 GLU A N 1
ATOM 3244 C CA . GLU A 1 437 ? -3.254 28.738 116.511 1.00 22.46 429 GLU A CA 1
ATOM 3245 C C . GLU A 1 437 ? -2.399 27.482 116.455 1.00 24.06 429 GLU A C 1
ATOM 3246 O O . GLU A 1 437 ? -2.472 26.722 115.486 1.00 24.35 429 GLU A O 1
ATOM 3252 N N . ALA A 1 438 ? -1.585 27.242 117.491 1.00 22.74 430 ALA A N 1
ATOM 3253 C CA . ALA A 1 438 ? -0.715 26.069 117.486 1.00 22.60 430 ALA A CA 1
ATOM 3254 C C . ALA A 1 438 ? -1.536 24.788 117.447 1.00 23.40 430 ALA A C 1
ATOM 3255 O O . ALA A 1 438 ? -1.259 23.883 116.657 1.00 25.60 430 ALA A O 1
ATOM 3257 N N . GLU A 1 439 ? -2.564 24.705 118.291 1.00 21.85 431 GLU A N 1
ATOM 3258 C CA . GLU A 1 439 ? -3.420 23.522 118.320 1.00 20.07 431 GLU A CA 1
ATOM 3259 C C . GLU A 1 439 ? -4.243 23.398 117.042 1.00 25.07 431 GLU A C 1
ATOM 3260 O O . GLU A 1 439 ? -4.389 22.299 116.498 1.00 24.74 431 GLU A O 1
ATOM 3266 N N . GLN A 1 440 ? -4.795 24.509 116.546 1.00 20.57 432 GLN A N 1
ATOM 3267 C CA . GLN A 1 440 ? -5.533 24.445 115.290 1.00 22.91 432 GLN A CA 1
ATOM 3268 C C . GLN A 1 440 ? -4.656 23.885 114.171 1.00 24.96 432 GLN A C 1
ATOM 3269 O O . GLN A 1 440 ? -5.092 23.023 113.395 1.00 24.14 432 GLN A O 1
ATOM 3275 N N . PHE A 1 441 ? -3.390 24.304 114.125 1.00 23.38 433 PHE A N 1
ATOM 3276 C CA . PHE A 1 441 ? -2.480 23.837 113.083 1.00 22.66 433 PHE A CA 1
ATOM 3277 C C . PHE A 1 441 ? -2.241 22.334 113.167 1.00 27.80 433 PHE A C 1
ATOM 3278 O O . PHE A 1 441 ? -2.090 21.676 112.129 1.00 22.37 433 PHE A O 1
ATOM 3286 N N . MET A 1 442 ? -2.207 21.776 114.386 1.00 19.96 434 MET A N 1
ATOM 3287 C CA . MET A 1 442 ? -1.994 20.352 114.623 1.00 21.06 434 MET A CA 1
ATOM 3288 C C . MET A 1 442 ? -3.282 19.538 114.596 1.00 25.57 434 MET A C 1
ATOM 3289 O O . MET A 1 442 ? -3.212 18.303 114.669 1.00 22.92 434 MET A O 1
ATOM 3294 N N . SER A 1 443 ? -4.441 20.195 114.495 1.00 23.24 435 SER A N 1
ATOM 3295 C CA . SER A 1 443 ? -5.740 19.539 114.555 1.00 25.73 435 SER A CA 1
ATOM 3296 C C . SER A 1 443 ? -6.097 18.917 113.209 1.00 27.85 435 SER A C 1
ATOM 3297 O O . SER A 1 443 ? -5.365 19.040 112.221 1.00 23.09 435 SER A O 1
ATOM 3300 N N . ALA A 1 444 ? -7.270 18.274 113.162 1.00 26.30 436 ALA A N 1
ATOM 3301 C CA . ALA A 1 444 ? -7.691 17.570 111.948 1.00 26.12 436 ALA A CA 1
ATOM 3302 C C . ALA A 1 444 ? -7.846 18.520 110.767 1.00 25.97 436 ALA A C 1
ATOM 3303 O O . ALA A 1 444 ? -7.571 18.144 109.619 1.00 24.39 436 ALA A O 1
ATOM 3305 N N . ALA A 1 445 ? -8.286 19.751 111.017 1.00 20.46 437 ALA A N 1
ATOM 3306 C CA . ALA A 1 445 ? -8.442 20.721 109.941 1.00 24.02 437 ALA A CA 1
ATOM 3307 C C . ALA A 1 445 ? -7.202 21.574 109.748 1.00 22.14 437 ALA A C 1
ATOM 3308 O O . ALA A 1 445 ? -7.264 22.572 109.037 1.00 23.20 437 ALA A O 1
ATOM 3310 N N . GLY A 1 446 ? -6.081 21.217 110.369 1.00 28.18 438 GLY A N 1
ATOM 3311 C CA . GLY A 1 446 ? -4.883 22.022 110.210 1.00 21.64 438 GLY A CA 1
ATOM 3312 C C . GLY A 1 446 ? -3.963 21.514 109.116 1.00 31.78 438 GLY A C 1
ATOM 3313 O O . GLY A 1 446 ? -4.419 21.179 108.010 1.00 23.71 438 GLY A O 1
ATOM 3314 N N . SER A 1 447 ? -2.662 21.446 109.416 1.00 25.22 439 SER A N 1
ATOM 3315 C CA . SER A 1 447 ? -1.709 20.958 108.432 1.00 20.35 439 SER A CA 1
ATOM 3316 C C . SER A 1 447 ? -2.079 19.546 108.019 1.00 24.48 439 SER A C 1
ATOM 3317 O O . SER A 1 447 ? -2.499 18.739 108.845 1.00 18.04 439 SER A O 1
ATOM 3320 N N . ASP A 1 448 ? -1.954 19.256 106.725 1.00 21.11 440 ASP A N 1
ATOM 3321 C CA . ASP A 1 448 ? -2.292 17.936 106.211 1.00 21.50 440 ASP A CA 1
ATOM 3322 C C . ASP A 1 448 ? -1.079 17.016 106.108 1.00 23.35 440 ASP A C 1
ATOM 3323 O O . ASP A 1 448 ? -1.159 15.979 105.445 1.00 23.35 440 ASP A O 1
ATOM 3328 N N . CYS A 1 449 ? 0.042 17.383 106.726 1.00 23.88 441 CYS A N 1
ATOM 3329 C CA . CYS A 1 449 ? 1.315 16.710 106.505 1.00 23.07 441 CYS A CA 1
ATOM 3330 C C . CYS A 1 449 ? 1.552 15.582 107.514 1.00 22.37 441 CYS A C 1
ATOM 3331 O O . CYS A 1 449 ? 0.856 15.446 108.514 1.00 22.13 441 CYS A O 1
ATOM 3334 N N . GLY A 1 450 ? 2.563 14.752 107.230 1.00 22.13 442 GLY A N 1
ATOM 3335 C CA . GLY A 1 450 ? 2.922 13.688 108.153 1.00 19.66 442 GLY A CA 1
ATOM 3336 C C . GLY A 1 450 ? 3.732 14.155 109.341 1.00 22.20 442 GLY A C 1
ATOM 3337 O O . GLY A 1 450 ? 3.771 13.467 110.368 1.00 19.72 442 GLY A O 1
ATOM 3338 N N . ILE A 1 451 ? 4.377 15.311 109.215 1.00 19.29 443 ILE A N 1
ATOM 3339 C CA . ILE A 1 451 ? 5.152 15.938 110.275 1.00 22.48 443 ILE A CA 1
ATOM 3340 C C . ILE A 1 451 ? 4.615 17.354 110.437 1.00 19.64 443 ILE A C 1
ATOM 3341 O O . ILE A 1 451 ? 4.592 18.127 109.473 1.00 21.20 443 ILE A O 1
ATOM 3346 N N . VAL A 1 452 ? 4.156 17.682 111.646 1.00 19.50 444 VAL A N 1
ATOM 3347 C CA . VAL A 1 452 ? 3.456 18.942 111.908 1.00 24.63 444 VAL A CA 1
ATOM 3348 C C . VAL A 1 452 ? 3.998 19.536 113.200 1.00 30.22 444 VAL A C 1
ATOM 3349 O O . VAL A 1 452 ? 3.684 19.050 114.295 1.00 23.00 444 VAL A O 1
ATOM 3353 N N . ASN A 1 453 ? 4.838 20.563 113.082 1.00 28.69 445 ASN A N 1
ATOM 3354 C CA . ASN A 1 453 ? 5.628 21.075 114.193 1.00 25.49 445 ASN A CA 1
ATOM 3355 C C . ASN A 1 453 ? 5.198 22.474 114.613 1.00 26.64 445 ASN A C 1
ATOM 3356 O O . ASN A 1 453 ? 4.605 23.228 113.841 1.00 21.94 445 ASN A O 1
ATOM 3361 N N . VAL A 1 454 ? 5.552 22.832 115.848 1.00 23.47 446 VAL A N 1
ATOM 3362 C CA . VAL A 1 454 ? 5.255 24.153 116.389 1.00 23.02 446 VAL A CA 1
ATOM 3363 C C . VAL A 1 454 ? 6.546 24.758 116.920 1.00 20.56 446 VAL A C 1
ATOM 3364 O O . VAL A 1 454 ? 7.139 24.222 117.865 1.00 22.69 446 VAL A O 1
ATOM 3368 N N . ASN A 1 455 ? 6.961 25.885 116.336 1.00 20.35 447 ASN A N 1
ATOM 3369 C CA . ASN A 1 455 ? 8.132 26.660 116.756 1.00 23.64 447 ASN A CA 1
ATOM 3370 C C . ASN A 1 455 ? 9.436 25.885 116.575 1.00 23.92 447 ASN A C 1
ATOM 3371 O O . ASN A 1 455 ? 10.461 26.209 117.189 1.00 21.13 447 ASN A O 1
ATOM 3376 N N . ILE A 1 456 ? 9.398 24.834 115.776 1.00 23.18 448 ILE A N 1
ATOM 3377 C CA . ILE A 1 456 ? 10.592 24.176 115.263 1.00 26.64 448 ILE A CA 1
ATOM 3378 C C . ILE A 1 456 ? 10.341 23.928 113.783 1.00 31.68 448 ILE A C 1
ATOM 3379 O O . ILE A 1 456 ? 9.209 23.646 113.380 1.00 30.20 448 ILE A O 1
ATOM 3384 N N . GLY A 1 457 ? 11.383 24.092 112.977 1.00 24.19 449 GLY A N 1
ATOM 3385 C CA . GLY A 1 457 ? 11.284 24.090 111.536 1.00 24.69 449 GLY A CA 1
ATOM 3386 C C . GLY A 1 457 ? 10.939 22.726 110.955 1.00 25.32 449 GLY A C 1
ATOM 3387 O O . GLY A 1 457 ? 10.649 21.756 111.653 1.00 25.11 449 GLY A O 1
ATOM 3388 N N . THR A 1 458 ? 10.974 22.671 109.622 1.00 22.06 450 THR A N 1
ATOM 3389 C CA . THR A 1 458 ? 10.458 21.525 108.891 1.00 20.00 450 THR A CA 1
ATOM 3390 C C . THR A 1 458 ? 11.397 20.326 108.898 1.00 22.34 450 THR A C 1
ATOM 3391 O O . THR A 1 458 ? 10.960 19.225 108.556 1.00 23.91 450 THR A O 1
ATOM 3395 N N . SER A 1 459 ? 12.653 20.497 109.287 1.00 22.33 451 SER A N 1
ATOM 3396 C CA . SER A 1 459 ? 13.543 19.367 109.528 1.00 24.18 451 SER A CA 1
ATOM 3397 C C . SER A 1 459 ? 13.473 18.887 110.971 1.00 24.78 451 SER A C 1
ATOM 3398 O O . SER A 1 459 ? 14.318 18.090 111.381 1.00 27.85 451 SER A O 1
ATOM 3401 N N . GLY A 1 460 ? 12.503 19.372 111.754 1.00 28.27 452 GLY A N 1
ATOM 3402 C CA . GLY A 1 460 ? 12.358 18.937 113.134 1.00 24.38 452 GLY A CA 1
ATOM 3403 C C . GLY A 1 460 ? 11.766 17.541 113.246 1.00 30.87 452 GLY A C 1
ATOM 3404 O O . GLY A 1 460 ? 10.539 17.371 113.226 1.00 30.33 452 GLY A O 1
ATOM 3405 N N . ALA A 1 461 ? 12.629 16.529 113.329 1.00 31.69 453 ALA A N 1
ATOM 3406 C CA . ALA A 1 461 ? 12.197 15.144 113.481 1.00 30.34 453 ALA A CA 1
ATOM 3407 C C . ALA A 1 461 ? 13.337 14.375 114.134 1.00 30.71 453 ALA A C 1
ATOM 3408 O O . ALA A 1 461 ? 14.501 14.773 114.057 1.00 31.28 453 ALA A O 1
ATOM 3410 N N . GLU A 1 462 ? 12.988 13.280 114.802 1.00 29.21 454 GLU A N 1
ATOM 3411 C CA . GLU A 1 462 ? 13.989 12.495 115.503 1.00 22.11 454 GLU A CA 1
ATOM 3412 C C . GLU A 1 462 ? 13.615 11.024 115.441 1.00 20.90 454 GLU A C 1
ATOM 3413 O O . GLU A 1 462 ? 12.479 10.656 115.111 1.00 28.07 454 GLU A O 1
ATOM 3419 N N . ILE A 1 463 ? 14.588 10.195 115.836 1.00 21.38 455 ILE A N 1
ATOM 3420 C CA . ILE A 1 463 ? 14.500 8.734 115.768 1.00 22.05 455 ILE A CA 1
ATOM 3421 C C . ILE A 1 463 ? 13.182 8.217 116.331 1.00 26.48 455 ILE A C 1
ATOM 3422 O O . ILE A 1 463 ? 12.559 7.316 115.757 1.00 27.03 455 ILE A O 1
ATOM 3427 N N . GLY A 1 464 ? 12.754 8.744 117.479 1.00 22.55 456 GLY A N 1
ATOM 3428 C CA . GLY A 1 464 ? 11.616 8.151 118.177 1.00 20.75 456 GLY A CA 1
ATOM 3429 C C . GLY A 1 464 ? 10.267 8.340 117.483 1.00 21.32 456 GLY A C 1
ATOM 3430 O O . GLY A 1 464 ? 9.303 7.651 117.832 1.00 24.36 456 GLY A O 1
ATOM 3431 N N . GLY A 1 465 ? 10.171 9.259 116.531 1.00 20.14 457 GLY A N 1
ATOM 3432 C CA . GLY A 1 465 ? 8.925 9.524 115.833 1.00 21.69 457 GLY A CA 1
ATOM 3433 C C . GLY A 1 465 ? 8.866 8.793 114.501 1.00 32.13 457 GLY A C 1
ATOM 3434 O O . GLY A 1 465 ? 9.893 8.529 113.876 1.00 24.32 457 GLY A O 1
ATOM 3435 N N . ALA A 1 466 ? 7.650 8.449 114.074 1.00 26.65 458 ALA A N 1
ATOM 3436 C CA . ALA A 1 466 ? 7.487 7.899 112.736 1.00 26.03 458 ALA A CA 1
ATOM 3437 C C . ALA A 1 466 ? 7.765 8.996 111.715 1.00 26.13 458 ALA A C 1
ATOM 3438 O O . ALA A 1 466 ? 7.286 10.131 111.853 1.00 23.26 458 ALA A O 1
ATOM 3440 N N . PHE A 1 467 ? 8.570 8.674 110.708 1.00 24.86 459 PHE A N 1
ATOM 3441 C CA . PHE A 1 467 ? 9.017 9.654 109.728 1.00 26.34 459 PHE A CA 1
ATOM 3442 C C . PHE A 1 467 ? 8.412 9.340 108.363 1.00 24.68 459 PHE A C 1
ATOM 3443 O O . PHE A 1 467 ? 8.602 8.240 107.839 1.00 22.53 459 PHE A O 1
ATOM 3451 N N . GLY A 1 468 ? 7.749 10.322 107.768 1.00 20.90 460 GLY A N 1
ATOM 3452 C CA . GLY A 1 468 ? 7.098 10.133 106.486 1.00 26.35 460 GLY A CA 1
ATOM 3453 C C . GLY A 1 468 ? 5.982 11.144 106.317 1.00 29.33 460 GLY A C 1
ATOM 3454 O O . GLY A 1 468 ? 5.704 11.947 107.211 1.00 22.18 460 GLY A O 1
ATOM 3455 N N . GLY A 1 469 ? 5.329 11.086 105.143 1.00 17.40 461 GLY A N 1
ATOM 3456 C CA . GLY A 1 469 ? 4.353 12.098 104.785 1.00 20.34 461 GLY A CA 1
ATOM 3457 C C . GLY A 1 469 ? 3.118 11.536 104.102 1.00 21.65 461 GLY A C 1
ATOM 3458 O O . GLY A 1 469 ? 2.991 10.330 103.891 1.00 22.10 461 GLY A O 1
ATOM 3459 N N . GLU A 1 470 ? 2.215 12.447 103.743 1.00 22.23 462 GLU A N 1
ATOM 3460 C CA . GLU A 1 470 ? 0.940 12.124 103.115 1.00 27.83 462 GLU A CA 1
ATOM 3461 C C . GLU A 1 470 ? 0.900 12.635 101.673 1.00 24.94 462 GLU A C 1
ATOM 3462 O O . GLU A 1 470 ? 1.870 13.194 101.156 1.00 23.31 462 GLU A O 1
ATOM 3468 N N . LYS A 1 471 ? -0.254 12.459 101.036 1.00 19.23 463 LYS A N 1
ATOM 3469 C CA . LYS A 1 471 ? -0.486 13.000 99.687 1.00 23.30 463 LYS A CA 1
ATOM 3470 C C . LYS A 1 471 ? 0.591 12.407 98.779 1.00 23.04 463 LYS A C 1
ATOM 3471 O O . LYS A 1 471 ? 0.910 11.216 98.903 1.00 23.24 463 LYS A O 1
ATOM 3477 N N . GLU A 1 472 ? 1.192 13.197 97.895 1.00 22.93 464 GLU A N 1
ATOM 3478 C CA . GLU A 1 472 ? 2.195 12.650 96.996 1.00 24.01 464 GLU A CA 1
ATOM 3479 C C . GLU A 1 472 ? 3.463 12.198 97.716 1.00 24.66 464 GLU A C 1
ATOM 3480 O O . GLU A 1 472 ? 4.301 11.541 97.095 1.00 22.35 464 GLU A O 1
ATOM 3486 N N . THR A 1 473 ? 3.630 12.513 99.005 1.00 21.80 465 THR A N 1
ATOM 3487 C CA . THR A 1 473 ? 4.803 11.992 99.702 1.00 21.06 465 THR A CA 1
ATOM 3488 C C . THR A 1 473 ? 4.731 10.476 99.870 1.00 25.28 465 THR A C 1
ATOM 3489 O O . THR A 1 473 ? 5.766 9.845 100.118 1.00 26.14 465 THR A O 1
ATOM 3493 N N . GLY A 1 474 ? 3.550 9.864 99.705 1.00 25.80 466 GLY A N 1
ATOM 3494 C CA . GLY A 1 474 ? 3.462 8.425 99.513 1.00 24.81 466 GLY A CA 1
ATOM 3495 C C . GLY A 1 474 ? 2.993 7.599 100.705 1.00 26.37 466 GLY A C 1
ATOM 3496 O O . GLY A 1 474 ? 2.723 6.404 100.532 1.00 24.69 466 GLY A O 1
ATOM 3497 N N . GLY A 1 475 ? 2.928 8.165 101.910 1.00 23.86 467 GLY A N 1
ATOM 3498 C CA . GLY A 1 475 ? 2.279 7.494 103.019 1.00 23.13 467 GLY A CA 1
ATOM 3499 C C . GLY A 1 475 ? 3.150 6.566 103.843 1.00 27.13 467 GLY A C 1
ATOM 3500 O O . GLY A 1 475 ? 2.686 6.069 104.879 1.00 21.79 467 GLY A O 1
ATOM 3501 N N . GLY A 1 476 ? 4.368 6.266 103.403 1.00 23.38 468 GLY A N 1
ATOM 3502 C CA . GLY A 1 476 ? 5.214 5.375 104.171 1.00 21.52 468 GLY A CA 1
ATOM 3503 C C . GLY A 1 476 ? 5.698 6.017 105.454 1.00 22.53 468 GLY A C 1
ATOM 3504 O O . GLY A 1 476 ? 5.733 7.238 105.597 1.00 22.37 468 GLY A O 1
ATOM 3505 N N . ARG A 1 477 ? 6.073 5.180 106.422 1.00 21.01 469 ARG A N 1
ATOM 3506 C CA . ARG A 1 477 ? 6.687 5.683 107.648 1.00 26.72 469 ARG A CA 1
ATOM 3507 C C . ARG A 1 477 ? 7.932 4.869 107.960 1.00 25.79 469 ARG A C 1
ATOM 3508 O O . ARG A 1 477 ? 7.935 3.646 107.804 1.00 26.04 469 ARG A O 1
ATOM 3516 N N . GLU A 1 478 ? 8.974 5.553 108.429 1.00 22.20 470 GLU A N 1
ATOM 3517 C CA . GLU A 1 478 ? 10.214 4.915 108.837 1.00 23.02 470 GLU A CA 1
ATOM 3518 C C . GLU A 1 478 ? 10.551 5.307 110.266 1.00 24.73 470 GLU A C 1
ATOM 3519 O O . GLU A 1 478 ? 9.995 6.261 110.808 1.00 24.26 470 GLU A O 1
ATOM 3525 N N . SER A 1 479 ? 11.456 4.526 110.867 1.00 23.27 471 SER A N 1
ATOM 3526 C CA . SER A 1 479 ? 12.125 4.816 112.133 1.00 22.16 471 SER A CA 1
ATOM 3527 C C . SER A 1 479 ? 11.257 4.556 113.366 1.00 21.22 471 SER A C 1
ATOM 3528 O O . SER A 1 479 ? 11.165 3.412 113.818 1.00 26.65 471 SER A O 1
ATOM 3531 N N . GLY A 1 480 ? 10.630 5.589 113.928 1.00 23.04 472 GLY A N 1
ATOM 3532 C CA . GLY A 1 480 ? 10.105 5.532 115.281 1.00 22.62 472 GLY A CA 1
ATOM 3533 C C . GLY A 1 480 ? 8.672 5.035 115.378 1.00 25.99 472 GLY A C 1
ATOM 3534 O O . GLY A 1 480 ? 8.082 4.531 114.420 1.00 20.48 472 GLY A O 1
ATOM 3535 N N . SER A 1 481 ? 8.108 5.186 116.586 1.00 23.14 473 SER A N 1
ATOM 3536 C CA . SER A 1 481 ? 6.775 4.673 116.891 1.00 24.12 473 SER A CA 1
ATOM 3537 C C . SER A 1 481 ? 6.674 3.211 116.484 1.00 25.35 473 SER A C 1
ATOM 3538 O O . SER A 1 481 ? 7.617 2.448 116.716 1.00 24.33 473 SER A O 1
ATOM 3541 N N . ASP A 1 482 ? 5.567 2.798 115.853 1.00 19.75 474 ASP A N 1
ATOM 3542 C CA . ASP A 1 482 ? 5.449 1.416 115.396 1.00 19.10 474 ASP A CA 1
ATOM 3543 C C . ASP A 1 482 ? 5.712 1.267 113.898 1.00 23.51 474 ASP A C 1
ATOM 3544 O O . ASP A 1 482 ? 5.186 0.345 113.261 1.00 20.83 474 ASP A O 1
ATOM 3549 N N . ALA A 1 483 ? 6.584 2.112 113.338 1.00 25.57 475 ALA A N 1
ATOM 3550 C CA . ALA A 1 483 ? 6.991 1.949 111.941 1.00 25.02 475 ALA A CA 1
ATOM 3551 C C . ALA A 1 483 ? 7.552 0.555 111.667 1.00 28.44 475 ALA A C 1
ATOM 3552 O O . ALA A 1 483 ? 7.436 0.047 110.538 1.00 21.98 475 ALA A O 1
ATOM 3554 N N . TRP A 1 484 ? 8.141 -0.082 112.690 1.00 18.74 476 TRP A N 1
ATOM 3555 C CA . TRP A 1 484 ? 8.726 -1.414 112.534 1.00 18.18 476 TRP A CA 1
ATOM 3556 C C . TRP A 1 484 ? 7.734 -2.440 111.976 1.00 21.53 476 TRP A C 1
ATOM 3557 O O . TRP A 1 484 ? 8.153 -3.418 111.349 1.00 22.58 476 TRP A O 1
ATOM 3568 N N . LYS A 1 485 ? 6.426 -2.243 112.187 1.00 19.07 477 LYS A N 1
ATOM 3569 C CA . LYS A 1 485 ? 5.437 -3.212 111.698 1.00 23.03 477 LYS A CA 1
ATOM 3570 C C . LYS A 1 485 ? 5.476 -3.365 110.187 1.00 22.59 477 LYS A C 1
ATOM 3571 O O . LYS A 1 485 ? 5.089 -4.414 109.661 1.00 20.52 477 LYS A O 1
ATOM 3577 N N . ALA A 1 486 ? 5.937 -2.343 109.470 1.00 21.30 478 ALA A N 1
ATOM 3578 C CA . ALA A 1 486 ? 6.021 -2.456 108.014 1.00 24.02 478 ALA A CA 1
ATOM 3579 C C . ALA A 1 486 ? 7.092 -3.442 107.557 1.00 25.61 478 ALA A C 1
ATOM 3580 O O . ALA A 1 486 ? 7.137 -3.766 106.367 1.00 17.95 478 ALA A O 1
ATOM 3582 N N . TYR A 1 487 ? 7.939 -3.941 108.459 1.00 17.75 479 TYR A N 1
ATOM 3583 C CA . TYR A 1 487 ? 8.950 -4.935 108.102 1.00 17.83 479 TYR A CA 1
ATOM 3584 C C . TYR A 1 487 ? 8.542 -6.344 108.520 1.00 24.79 479 TYR A C 1
ATOM 3585 O O . TYR A 1 487 ? 9.341 -7.281 108.409 1.00 20.73 479 TYR A O 1
ATOM 3594 N N . MET A 1 488 ? 7.316 -6.512 109.001 1.00 20.49 480 MET A N 1
ATOM 3595 C CA . MET A 1 488 ? 6.852 -7.793 109.496 1.00 23.95 480 MET A CA 1
ATOM 3596 C C . MET A 1 488 ? 5.431 -8.032 108.993 1.00 21.60 480 MET A C 1
ATOM 3597 O O . MET A 1 488 ? 4.767 -7.123 108.485 1.00 20.57 480 MET A O 1
ATOM 3602 N N . ARG A 1 489 ? 4.943 -9.258 109.158 1.00 18.57 481 ARG A N 1
ATOM 3603 C CA . ARG A 1 489 ? 3.574 -9.587 108.779 1.00 19.91 481 ARG A CA 1
ATOM 3604 C C . ARG A 1 489 ? 2.763 -9.940 110.021 1.00 22.12 481 ARG A C 1
ATOM 3605 O O . ARG A 1 489 ? 3.232 -10.675 110.891 1.00 18.95 481 ARG A O 1
ATOM 3613 N N . ARG A 1 490 ? 1.551 -9.404 110.102 1.00 21.51 482 ARG A N 1
ATOM 3614 C CA . ARG A 1 490 ? 0.669 -9.666 111.234 1.00 28.94 482 ARG A CA 1
ATOM 3615 C C . ARG A 1 490 ? -0.039 -11.014 111.094 1.00 25.69 482 ARG A C 1
ATOM 3616 O O . ARG A 1 490 ? -0.523 -11.368 110.017 1.00 22.01 482 ARG A O 1
ATOM 3624 N N . ALA A 1 491 ? -0.149 -11.749 112.203 1.00 20.55 483 ALA A N 1
ATOM 3625 C CA . ALA A 1 491 ? -0.986 -12.944 112.240 1.00 20.96 483 ALA A CA 1
ATOM 3626 C C . ALA A 1 491 ? -1.942 -12.835 113.418 1.00 27.25 483 ALA A C 1
ATOM 3627 O O . ALA A 1 491 ? -1.528 -12.471 114.529 1.00 25.02 483 ALA A O 1
ATOM 3629 N N . THR A 1 492 ? -3.210 -13.181 113.178 1.00 23.10 484 THR A N 1
ATOM 3630 C CA . THR A 1 492 ? -4.219 -13.295 114.233 1.00 21.34 484 THR A CA 1
ATOM 3631 C C . THR A 1 492 ? -4.390 -14.779 114.542 1.00 21.03 484 THR A C 1
ATOM 3632 O O . THR A 1 492 ? -4.674 -15.579 113.637 1.00 19.29 484 THR A O 1
ATOM 3636 N N . ASN A 1 493 ? -4.167 -15.158 115.799 1.00 18.87 485 ASN A N 1
ATOM 3637 C CA . ASN A 1 493 ? -4.170 -16.560 116.197 1.00 23.47 485 ASN A CA 1
ATOM 3638 C C . ASN A 1 493 ? -5.314 -16.789 117.170 1.00 27.40 485 ASN A C 1
ATOM 3639 O O . ASN A 1 493 ? -5.367 -16.151 118.229 1.00 24.54 485 ASN A O 1
ATOM 3644 N N . THR A 1 494 ? -6.194 -17.729 116.844 1.00 20.28 486 THR A N 1
ATOM 3645 C CA . THR A 1 494 ? -7.188 -18.215 117.793 1.00 20.92 486 THR A CA 1
ATOM 3646 C C . THR A 1 494 ? -6.879 -19.663 118.131 1.00 21.54 486 THR A C 1
ATOM 3647 O O . THR A 1 494 ? -6.691 -20.491 117.232 1.00 21.64 486 THR A O 1
ATOM 3651 N N . ILE A 1 495 ? -6.831 -19.960 119.425 1.00 22.07 487 ILE A N 1
ATOM 3652 C CA . ILE A 1 495 ? -6.418 -21.260 119.935 1.00 22.79 487 ILE A CA 1
ATOM 3653 C C . ILE A 1 495 ? -7.581 -21.844 120.724 1.00 27.27 487 ILE A C 1
ATOM 3654 O O . ILE A 1 495 ? -8.001 -21.270 121.736 1.00 24.19 487 ILE A O 1
ATOM 3659 N N . ASN A 1 496 ? -8.097 -22.983 120.269 1.00 24.46 488 ASN A N 1
ATOM 3660 C CA . ASN A 1 496 ? -9.176 -23.701 120.951 1.00 25.18 488 ASN A CA 1
ATOM 3661 C C . ASN A 1 496 ? -8.544 -24.789 121.807 1.00 26.05 488 ASN A C 1
ATOM 3662 O O . ASN A 1 496 ? -7.988 -25.750 121.276 1.00 27.07 488 ASN A O 1
ATOM 3667 N N . TYR A 1 497 ? -8.628 -24.645 123.126 1.00 32.07 489 TYR A N 1
ATOM 3668 C CA . TYR A 1 497 ? -8.149 -25.684 124.027 1.00 27.56 489 TYR A CA 1
ATOM 3669 C C . TYR A 1 497 ? -9.300 -26.372 124.747 1.00 30.82 489 TYR A C 1
ATOM 3670 O O . TYR A 1 497 ? -9.067 -27.117 125.702 1.00 29.70 489 TYR A O 1
ATOM 3679 N N . SER A 1 498 ? -10.529 -26.159 124.286 1.00 30.00 490 SER A N 1
ATOM 3680 C CA . SER A 1 498 ? -11.694 -26.829 124.841 1.00 35.25 490 SER A CA 1
ATOM 3681 C C . SER A 1 498 ? -11.873 -28.205 124.216 1.00 35.87 490 SER A C 1
ATOM 3682 O O . SER A 1 498 ? -11.493 -28.449 123.068 1.00 38.30 490 SER A O 1
ATOM 3685 N N . ARG A 1 499 ? -12.487 -29.104 124.971 1.00 36.85 491 ARG A N 1
ATOM 3686 C CA . ARG A 1 499 ? -12.828 -30.422 124.456 1.00 41.18 491 ARG A CA 1
ATOM 3687 C C . ARG A 1 499 ? -14.248 -30.496 123.906 1.00 47.32 491 ARG A C 1
ATOM 3688 O O . ARG A 1 499 ? -14.678 -31.573 123.475 1.00 50.17 491 ARG A O 1
ATOM 3696 N N . GLN A 1 500 ? -14.977 -29.379 123.903 1.00 39.68 492 GLN A N 1
ATOM 3697 C CA . GLN A 1 500 ? -16.382 -29.375 123.517 1.00 42.89 492 GLN A CA 1
ATOM 3698 C C . GLN A 1 500 ? -16.538 -29.457 122.004 1.00 41.75 492 GLN A C 1
ATOM 3699 O O . GLN A 1 500 ? -15.844 -28.759 121.264 1.00 38.17 492 GLN A O 1
ATOM 3705 N N . LEU A 1 501 ? -17.440 -30.333 121.549 1.00 46.35 493 LEU A N 1
ATOM 3706 C CA . LEU A 1 501 ? -17.788 -30.544 120.147 1.00 38.89 493 LEU A CA 1
ATOM 3707 C C . LEU A 1 501 ? -18.842 -29.537 119.705 1.00 38.24 493 LEU A C 1
ATOM 3708 O O . LEU A 1 501 ? -19.742 -29.199 120.481 1.00 37.91 493 LEU A O 1
ATOM 3713 N N . PRO A 1 502 ? -18.738 -29.059 118.471 1.00 40.87 494 PRO A N 1
ATOM 3714 C CA . PRO A 1 502 ? -19.795 -28.215 117.915 1.00 37.06 494 PRO A CA 1
ATOM 3715 C C . PRO A 1 502 ? -21.081 -29.012 117.769 1.00 37.48 494 PRO A C 1
ATOM 3716 O O . PRO A 1 502 ? -21.073 -30.242 117.655 1.00 36.52 494 PRO A O 1
ATOM 3720 N N . LEU A 1 503 ? -22.197 -28.290 117.753 1.00 36.04 495 LEU A N 1
ATOM 3721 C CA . LEU A 1 503 ? -23.486 -28.952 117.591 1.00 43.06 495 LEU A CA 1
ATOM 3722 C C . LEU A 1 503 ? -23.556 -29.647 116.234 1.00 40.04 495 LEU A C 1
ATOM 3723 O O . LEU A 1 503 ? -23.028 -29.166 115.228 1.00 34.82 495 LEU A O 1
ATOM 3728 N N . ALA A 1 504 ? -24.248 -30.780 116.207 1.00 44.05 496 ALA A N 1
ATOM 3729 C CA . ALA A 1 504 ? -24.263 -31.596 115.002 1.00 42.42 496 ALA A CA 1
ATOM 3730 C C . ALA A 1 504 ? -25.059 -30.939 113.876 1.00 41.99 496 ALA A C 1
ATOM 3731 O O . ALA A 1 504 ? -24.784 -31.201 112.699 1.00 39.53 496 ALA A O 1
ATOM 3733 N N . GLN A 1 505 ? -26.026 -30.077 114.211 1.00 38.78 497 GLN A N 1
ATOM 3734 C CA . GLN A 1 505 ? -26.913 -29.465 113.211 1.00 36.61 497 GLN A CA 1
ATOM 3735 C C . GLN A 1 505 ? -27.551 -30.526 112.315 1.00 41.39 497 GLN A C 1
ATOM 3736 O O . GLN A 1 505 ? -27.695 -30.345 111.106 1.00 41.58 497 GLN A O 1
ATOM 3742 N N . GLY A 1 506 ? -27.909 -31.665 112.908 1.00 37.17 498 GLY A N 1
ATOM 3743 C CA . GLY A 1 506 ? -28.540 -32.739 112.161 1.00 38.50 498 GLY A CA 1
ATOM 3744 C C . GLY A 1 506 ? -27.635 -33.477 111.199 1.00 41.29 498 GLY A C 1
ATOM 3745 O O . GLY A 1 506 ? -28.105 -34.373 110.493 1.00 39.22 498 GLY A O 1
ATOM 3746 N N . VAL A 1 507 ? -26.373 -33.113 111.121 1.00 37.06 499 VAL A N 1
ATOM 3747 C CA . VAL A 1 507 ? -25.399 -33.848 110.328 1.00 37.03 499 VAL A CA 1
ATOM 3748 C C . VAL A 1 507 ? -24.997 -35.111 111.080 1.00 41.38 499 VAL A C 1
ATOM 3749 O O . VAL A 1 507 ? -24.900 -35.115 112.315 1.00 38.33 499 VAL A O 1
ATOM 3753 N N . LYS A 1 508 ? -24.760 -36.195 110.341 1.00 41.92 500 LYS A N 1
ATOM 3754 C CA . LYS A 1 508 ? -24.429 -37.491 110.940 1.00 40.33 500 LYS A CA 1
ATOM 3755 C C . LYS A 1 508 ? -22.929 -37.571 111.208 1.00 47.19 500 LYS A C 1
ATOM 3756 O O . LYS A 1 508 ? -22.130 -37.815 110.299 1.00 39.87 500 LYS A O 1
ATOM 3762 N N . PHE A 1 509 ? -22.543 -37.359 112.467 1.00 39.49 501 PHE A N 1
ATOM 3763 C CA . PHE A 1 509 ? -21.149 -37.450 112.869 1.00 46.54 501 PHE A CA 1
ATOM 3764 C C . PHE A 1 509 ? -20.849 -38.688 113.700 1.00 52.33 501 PHE A C 1
ATOM 3765 O O . PHE A 1 509 ? -19.681 -38.925 114.028 1.00 58.39 501 PHE A O 1
ATOM 3773 N N . ASP A 1 510 ? -21.861 -39.469 114.055 1.00 49.34 502 ASP A N 1
ATOM 3774 C CA . ASP A 1 510 ? -21.643 -40.612 114.925 1.00 63.33 502 ASP A CA 1
ATOM 3775 C C . ASP A 1 510 ? -20.816 -41.678 114.220 1.00 65.92 502 ASP A C 1
ATOM 3776 O O . ASP A 1 510 ? -20.895 -41.861 113.002 1.00 59.89 502 ASP A O 1
ATOM 3781 N N . VAL A 1 511 ? -20.020 -42.395 115.002 1.00 73.34 503 VAL A N 1
ATOM 3782 C CA . VAL A 1 511 ? -19.233 -43.478 114.443 1.00 76.93 503 VAL A CA 1
ATOM 3783 C C . VAL A 1 511 ? -20.104 -44.720 114.378 1.00 81.72 503 VAL A C 1
ATOM 3784 O O . VAL A 1 511 ? -20.129 -45.400 113.352 1.00 85.24 503 VAL A O 1
ATOM 3789 N N . MET B 1 9 ? -44.644 -1.137 61.413 1.00 90.79 1 MET B N 1
ATOM 3790 C CA . MET B 1 9 ? -44.568 -2.458 62.031 1.00 86.03 1 MET B CA 1
ATOM 3791 C C . MET B 1 9 ? -43.977 -2.398 63.446 1.00 80.75 1 MET B C 1
ATOM 3792 O O . MET B 1 9 ? -42.979 -1.715 63.694 1.00 85.55 1 MET B O 1
ATOM 3797 N N . GLN B 1 10 ? -44.609 -3.127 64.365 1.00 67.84 2 GLN B N 1
ATOM 3798 C CA . GLN B 1 10 ? -44.205 -3.154 65.763 1.00 53.18 2 GLN B CA 1
ATOM 3799 C C . GLN B 1 10 ? -42.915 -3.953 65.947 1.00 51.54 2 GLN B C 1
ATOM 3800 O O . GLN B 1 10 ? -42.399 -4.600 65.029 1.00 50.34 2 GLN B O 1
ATOM 3802 N N . PHE B 1 11 ? -42.396 -3.890 67.172 1.00 44.86 3 PHE B N 1
ATOM 3803 C CA . PHE B 1 11 ? -41.129 -4.536 67.491 1.00 45.00 3 PHE B CA 1
ATOM 3804 C C . PHE B 1 11 ? -41.169 -6.025 67.166 1.00 45.05 3 PHE B C 1
ATOM 3805 O O . PHE B 1 11 ? -40.252 -6.560 66.530 1.00 38.20 3 PHE B O 1
ATOM 3813 N N . ASN B 1 12 ? -42.249 -6.703 67.563 1.00 40.73 4 ASN B N 1
ATOM 3814 C CA . ASN B 1 12 ? -42.358 -8.137 67.325 1.00 42.85 4 ASN B CA 1
ATOM 3815 C C . ASN B 1 12 ? -42.482 -8.459 65.840 1.00 40.29 4 ASN B C 1
ATOM 3816 O O . ASN B 1 12 ? -42.019 -9.519 65.406 1.00 41.52 4 ASN B O 1
ATOM 3821 N N . ASP B 1 13 ? -43.104 -7.575 65.049 1.00 38.68 5 ASP B N 1
ATOM 3822 C CA . ASP B 1 13 ? -43.103 -7.767 63.601 1.00 40.73 5 ASP B CA 1
ATOM 3823 C C . ASP B 1 13 ? -41.687 -7.688 63.037 1.00 37.69 5 ASP B C 1
ATOM 3824 O O . ASP B 1 13 ? -41.324 -8.453 62.133 1.00 34.20 5 ASP B O 1
ATOM 3829 N N . ILE B 1 14 ? -40.873 -6.763 63.550 1.00 37.32 6 ILE B N 1
ATOM 3830 C CA . ILE B 1 14 ? -39.495 -6.647 63.071 1.00 38.26 6 ILE B CA 1
ATOM 3831 C C . ILE B 1 14 ? -38.726 -7.936 63.331 1.00 38.73 6 ILE B C 1
ATOM 3832 O O . ILE B 1 14 ? -38.028 -8.448 62.447 1.00 36.07 6 ILE B O 1
ATOM 3837 N N . LEU B 1 15 ? -38.825 -8.465 64.554 1.00 39.75 7 LEU B N 1
ATOM 3838 C CA . LEU B 1 15 ? -38.143 -9.713 64.889 1.00 38.64 7 LEU B CA 1
ATOM 3839 C C . LEU B 1 15 ? -38.579 -10.857 63.983 1.00 36.14 7 LEU B C 1
ATOM 3840 O O . LEU B 1 15 ? -37.744 -11.646 63.528 1.00 41.82 7 LEU B O 1
ATOM 3845 N N . ALA B 1 16 ? -39.881 -10.975 63.725 1.00 37.25 8 ALA B N 1
ATOM 3846 C CA . ALA B 1 16 ? -40.374 -12.063 62.885 1.00 43.91 8 ALA B CA 1
ATOM 3847 C C . ALA B 1 16 ? -39.870 -11.932 61.452 1.00 47.67 8 ALA B C 1
ATOM 3848 O O . ALA B 1 16 ? -39.481 -12.929 60.835 1.00 49.35 8 ALA B O 1
ATOM 3850 N N . ALA B 1 17 ? -39.883 -10.715 60.901 1.00 40.18 9 ALA B N 1
ATOM 3851 C CA . ALA B 1 17 ? -39.378 -10.527 59.546 1.00 44.78 9 ALA B CA 1
ATOM 3852 C C . ALA B 1 17 ? -37.889 -10.822 59.472 1.00 43.67 9 ALA B C 1
ATOM 3853 O O . ALA B 1 17 ? -37.401 -11.327 58.453 1.00 48.77 9 ALA B O 1
ATOM 3855 N N . LEU B 1 18 ? -37.156 -10.541 60.541 1.00 35.89 10 LEU B N 1
ATOM 3856 C CA . LEU B 1 18 ? -35.746 -10.883 60.584 1.00 39.26 10 LEU B CA 1
ATOM 3857 C C . LEU B 1 18 ? -35.514 -12.339 60.964 1.00 40.69 10 LEU B C 1
ATOM 3858 O O . LEU B 1 18 ? -34.361 -12.772 61.002 1.00 34.06 10 LEU B O 1
ATOM 3863 N N . ASP B 1 19 ? -36.576 -13.084 61.274 1.00 45.78 11 ASP B N 1
ATOM 3864 C CA . ASP B 1 19 ? -36.470 -14.479 61.703 1.00 51.62 11 ASP B CA 1
ATOM 3865 C C . ASP B 1 19 ? -35.602 -14.618 62.958 1.00 44.66 11 ASP B C 1
ATOM 3866 O O . ASP B 1 19 ? -34.775 -15.525 63.080 1.00 38.24 11 ASP B O 1
ATOM 3871 N N . ILE B 1 20 ? -35.765 -13.685 63.883 1.00 34.94 12 ILE B N 1
ATOM 3872 C CA . ILE B 1 20 ? -35.125 -13.749 65.190 1.00 34.60 12 ILE B CA 1
ATOM 3873 C C . ILE B 1 20 ? -36.129 -14.372 66.150 1.00 43.03 12 ILE B C 1
ATOM 3874 O O . ILE B 1 20 ? -37.260 -13.886 66.280 1.00 46.93 12 ILE B O 1
ATOM 3879 N N . ASP B 1 21 ? -35.745 -15.469 66.783 1.00 44.31 13 ASP B N 1
ATOM 3880 C CA . ASP B 1 21 ? -36.552 -16.086 67.832 1.00 44.64 13 ASP B CA 1
ATOM 3881 C C . ASP B 1 21 ? -35.985 -15.609 69.161 1.00 44.66 13 ASP B C 1
ATOM 3882 O O . ASP B 1 21 ? -34.992 -16.148 69.655 1.00 40.36 13 ASP B O 1
ATOM 3887 N N . LEU B 1 22 ? -36.630 -14.601 69.744 1.00 49.20 14 LEU B N 1
ATOM 3888 C CA . LEU B 1 22 ? -36.097 -13.973 70.947 1.00 53.28 14 LEU B CA 1
ATOM 3889 C C . LEU B 1 22 ? -36.007 -14.943 72.118 1.00 50.06 14 LEU B C 1
ATOM 3890 O O . LEU B 1 22 ? -35.213 -14.714 73.038 1.00 47.56 14 LEU B O 1
ATOM 3895 N N . ALA B 1 23 ? -36.810 -16.010 72.115 1.00 43.85 15 ALA B N 1
ATOM 3896 C CA . ALA B 1 23 ? -36.736 -16.995 73.189 1.00 42.92 15 ALA B CA 1
ATOM 3897 C C . ALA B 1 23 ? -35.335 -17.576 73.329 1.00 47.24 15 ALA B C 1
ATOM 3898 O O . ALA B 1 23 ? -34.926 -17.951 74.433 1.00 58.67 15 ALA B O 1
ATOM 3900 N N . GLN B 1 24 ? -34.575 -17.636 72.239 1.00 37.92 16 GLN B N 1
ATOM 3901 C CA . GLN B 1 24 ? -33.229 -18.182 72.293 1.00 35.17 16 GLN B CA 1
ATOM 3902 C C . GLN B 1 24 ? -32.213 -17.201 72.863 1.00 38.13 16 GLN B C 1
ATOM 3903 O O . GLN B 1 24 ? -31.058 -17.581 73.078 1.00 40.10 16 GLN B O 1
ATOM 3909 N N . TRP B 1 25 ? -32.591 -15.940 73.062 1.00 36.85 17 TRP B N 1
ATOM 3910 C CA . TRP B 1 25 ? -31.677 -14.936 73.584 1.00 34.30 17 TRP B CA 1
ATOM 3911 C C . TRP B 1 25 ? -32.119 -14.333 74.907 1.00 31.13 17 TRP B C 1
ATOM 3912 O O . TRP B 1 25 ? -31.327 -13.612 75.522 1.00 28.55 17 TRP B O 1
ATOM 3923 N N . LYS B 1 26 ? -33.351 -14.603 75.353 1.00 25.88 18 LYS B N 1
ATOM 3924 C CA . LYS B 1 26 ? -33.926 -13.971 76.531 1.00 33.57 18 LYS B CA 1
ATOM 3925 C C . LYS B 1 26 ? -33.162 -14.385 77.782 1.00 28.71 18 LYS B C 1
ATOM 3926 O O . LYS B 1 26 ? -32.537 -15.445 77.837 1.00 31.66 18 LYS B O 1
ATOM 3928 N N . GLY B 1 27 ? -33.233 -13.535 78.792 1.00 30.32 19 GLY B N 1
ATOM 3929 C CA . GLY B 1 27 ? -32.630 -13.836 80.074 1.00 28.27 19 GLY B CA 1
ATOM 3930 C C . GLY B 1 27 ? -33.024 -12.777 81.072 1.00 32.12 19 GLY B C 1
ATOM 3931 O O . GLY B 1 27 ? -34.001 -12.056 80.868 1.00 30.71 19 GLY B O 1
ATOM 3932 N N . ASN B 1 28 ? -32.243 -12.656 82.146 1.00 31.93 20 ASN B N 1
ATOM 3933 C CA . ASN B 1 28 ? -32.498 -11.595 83.120 1.00 28.41 20 ASN B CA 1
ATOM 3934 C C . ASN B 1 28 ? -31.209 -10.885 83.513 1.00 36.34 20 ASN B C 1
ATOM 3935 O O . ASN B 1 28 ? -31.019 -10.507 84.678 1.00 36.16 20 ASN B O 1
ATOM 3940 N N . ALA B 1 29 ? -30.313 -10.670 82.549 1.00 31.28 21 ALA B N 1
ATOM 3941 C CA . ALA B 1 29 ? -29.030 -10.027 82.813 1.00 27.97 21 ALA B CA 1
ATOM 3942 C C . ALA B 1 29 ? -28.896 -8.644 82.199 1.00 33.49 21 ALA B C 1
ATOM 3943 O O . ALA B 1 29 ? -28.417 -7.715 82.859 1.00 31.34 21 ALA B O 1
ATOM 3945 N N . LEU B 1 30 ? -29.293 -8.487 80.939 1.00 27.26 22 LEU B N 1
ATOM 3946 C CA . LEU B 1 30 ? -29.013 -7.279 80.172 1.00 25.35 22 LEU B CA 1
ATOM 3947 C C . LEU B 1 30 ? -30.325 -6.733 79.631 1.00 22.41 22 LEU B C 1
ATOM 3948 O O . LEU B 1 30 ? -31.027 -7.437 78.902 1.00 29.40 22 LEU B O 1
ATOM 3953 N N . THR B 1 31 ? -30.670 -5.502 79.995 1.00 25.44 23 THR B N 1
ATOM 3954 C CA . THR B 1 31 ? -31.907 -4.890 79.529 1.00 28.73 23 THR B CA 1
ATOM 3955 C C . THR B 1 31 ? -31.637 -4.136 78.232 1.00 29.41 23 THR B C 1
ATOM 3956 O O . THR B 1 31 ? -30.785 -3.253 78.190 1.00 28.34 23 THR B O 1
ATOM 3960 N N . ALA B 1 32 ? -32.355 -4.495 77.179 1.00 28.75 24 ALA B N 1
ATOM 3961 C CA . ALA B 1 32 ? -32.247 -3.820 75.891 1.00 25.33 24 ALA B CA 1
ATOM 3962 C C . ALA B 1 32 ? -33.342 -2.764 75.844 1.00 31.87 24 ALA B C 1
ATOM 3963 O O . ALA B 1 32 ? -34.532 -3.100 75.805 1.00 30.47 24 ALA B O 1
ATOM 3965 N N . ARG B 1 33 ? -32.952 -1.493 75.910 1.00 24.55 25 ARG B N 1
ATOM 3966 C CA . ARG B 1 33 ? -33.901 -0.389 76.000 1.00 32.56 25 ARG B CA 1
ATOM 3967 C C . ARG B 1 33 ? -33.888 0.418 74.705 1.00 31.32 25 ARG B C 1
ATOM 3968 O O . ARG B 1 33 ? -32.894 0.428 73.976 1.00 28.83 25 ARG B O 1
ATOM 3976 N N . SER B 1 34 ? -35.035 1.052 74.388 1.00 28.21 26 SER B N 1
ATOM 3977 C CA . SER B 1 34 ? -35.152 1.977 73.258 1.00 31.03 26 SER B CA 1
ATOM 3978 C C . SER B 1 34 ? -35.011 3.431 73.691 1.00 26.33 26 SER B C 1
ATOM 3979 O O . SER B 1 34 ? -35.756 3.874 74.575 1.00 27.19 26 SER B O 1
ATOM 3982 N N . PRO B 1 35 ? -34.117 4.212 73.072 1.00 26.04 27 PRO B N 1
ATOM 3983 C CA . PRO B 1 35 ? -34.037 5.649 73.386 1.00 26.67 27 PRO B CA 1
ATOM 3984 C C . PRO B 1 35 ? -35.265 6.462 72.982 1.00 30.61 27 PRO B C 1
ATOM 3985 O O . PRO B 1 35 ? -35.395 7.608 73.443 1.00 32.87 27 PRO B O 1
ATOM 3989 N N . LEU B 1 36 ? -36.152 5.922 72.138 1.00 28.55 28 LEU B N 1
ATOM 3990 C CA . LEU B 1 36 ? -37.328 6.671 71.711 1.00 30.03 28 LEU B CA 1
ATOM 3991 C C . LEU B 1 36 ? -38.210 7.019 72.903 1.00 30.86 28 LEU B C 1
ATOM 3992 O O . LEU B 1 36 ? -38.693 8.149 73.022 1.00 32.09 28 LEU B O 1
ATOM 3997 N N . ASP B 1 37 ? -38.414 6.065 73.810 1.00 30.41 29 ASP B N 1
ATOM 3998 C CA . ASP B 1 37 ? -39.237 6.296 74.989 1.00 36.07 29 ASP B CA 1
ATOM 3999 C C . ASP B 1 37 ? -38.596 5.789 76.274 1.00 33.31 29 ASP B C 1
ATOM 4000 O O . ASP B 1 37 ? -39.225 5.880 77.330 1.00 36.89 29 ASP B O 1
ATOM 4005 N N . GLY B 1 38 ? -37.372 5.270 76.223 1.00 34.10 30 GLY B N 1
ATOM 4006 C CA . GLY B 1 38 ? -36.762 4.719 77.416 1.00 37.83 30 GLY B CA 1
ATOM 4007 C C . GLY B 1 38 ? -37.278 3.354 77.815 1.00 38.64 30 GLY B C 1
ATOM 4008 O O . GLY B 1 38 ? -36.828 2.813 78.833 1.00 33.78 30 GLY B O 1
ATOM 4009 N N . ALA B 1 39 ? -38.216 2.792 77.059 1.00 29.81 31 ALA B N 1
ATOM 4010 C CA . ALA B 1 39 ? -38.857 1.539 77.421 1.00 33.35 31 ALA B CA 1
ATOM 4011 C C . ALA B 1 39 ? -37.962 0.343 77.140 1.00 33.33 31 ALA B C 1
ATOM 4012 O O . ALA B 1 39 ? -37.153 0.346 76.211 1.00 30.20 31 ALA B O 1
ATOM 4014 N N . THR B 1 40 ? -38.165 -0.710 77.925 1.00 33.31 32 THR B N 1
ATOM 4015 C CA . THR B 1 40 ? -37.484 -1.980 77.712 1.00 32.28 32 THR B CA 1
ATOM 4016 C C . THR B 1 40 ? -38.015 -2.669 76.454 1.00 33.56 32 THR B C 1
ATOM 4017 O O . THR B 1 40 ? -39.217 -2.920 76.334 1.00 32.70 32 THR B O 1
ATOM 4021 N N . LEU B 1 41 ? -37.126 -2.965 75.511 1.00 31.20 33 LEU B N 1
ATOM 4022 C CA . LEU B 1 41 ? -37.520 -3.771 74.358 1.00 34.58 33 LEU B CA 1
ATOM 4023 C C . LEU B 1 41 ? -37.515 -5.255 74.692 1.00 36.70 33 LEU B C 1
ATOM 4024 O O . LEU B 1 41 ? -38.421 -5.989 74.283 1.00 36.57 33 LEU B O 1
ATOM 4029 N N . ALA B 1 42 ? -36.517 -5.701 75.455 1.00 26.71 34 ALA B N 1
ATOM 4030 C CA . ALA B 1 42 ? -36.362 -7.098 75.840 1.00 28.07 34 ALA B CA 1
ATOM 4031 C C . ALA B 1 42 ? -35.287 -7.179 76.924 1.00 25.63 34 ALA B C 1
ATOM 4032 O O . ALA B 1 42 ? -34.479 -6.259 77.095 1.00 27.11 34 ALA B O 1
ATOM 4034 N N . THR B 1 43 ? -35.276 -8.292 77.646 1.00 27.75 35 THR B N 1
ATOM 4035 C CA . THR B 1 43 ? -34.227 -8.573 78.621 1.00 29.88 35 THR B CA 1
ATOM 4036 C C . THR B 1 43 ? -33.532 -9.869 78.239 1.00 27.97 35 THR B C 1
ATOM 4037 O O . THR B 1 43 ? -34.193 -10.888 78.008 1.00 28.37 35 THR B O 1
ATOM 4041 N N . LEU B 1 44 ? -32.202 -9.832 78.220 1.00 23.80 36 LEU B N 1
ATOM 4042 C CA . LEU B 1 44 ? -31.378 -10.814 77.533 1.00 23.45 36 LEU B CA 1
ATOM 4043 C C . LEU B 1 44 ? -30.416 -11.510 78.488 1.00 30.75 36 LEU B C 1
ATOM 4044 O O . LEU B 1 44 ? -30.026 -10.958 79.524 1.00 31.18 36 LEU B O 1
ATOM 4049 N N . ALA B 1 45 ? -30.016 -12.726 78.109 1.00 25.45 37 ALA B N 1
ATOM 4050 C CA . ALA B 1 45 ? -28.878 -13.396 78.719 1.00 25.30 37 ALA B CA 1
ATOM 4051 C C . ALA B 1 45 ? -27.569 -12.791 78.209 1.00 30.64 37 ALA B C 1
ATOM 4052 O O . ALA B 1 45 ? -27.506 -12.204 77.123 1.00 28.78 37 ALA B O 1
ATOM 4054 N N . VAL B 1 46 ? -26.504 -12.965 78.994 1.00 27.31 38 VAL B N 1
ATOM 4055 C CA . VAL B 1 46 ? -25.179 -12.485 78.612 1.00 26.11 38 VAL B CA 1
ATOM 4056 C C . VAL B 1 46 ? -24.200 -13.645 78.699 1.00 30.21 38 VAL B C 1
ATOM 4057 O O . VAL B 1 46 ? -24.462 -14.666 79.335 1.00 27.14 38 VAL B O 1
ATOM 4061 N N . ASP B 1 47 ? -23.077 -13.491 78.011 1.00 28.05 39 ASP B N 1
ATOM 4062 C CA . ASP B 1 47 ? -21.984 -14.446 78.117 1.00 30.05 39 ASP B CA 1
ATOM 4063 C C . ASP B 1 47 ? -21.229 -14.261 79.430 1.00 24.48 39 ASP B C 1
ATOM 4064 O O . ASP B 1 47 ? -21.017 -13.135 79.885 1.00 25.06 39 ASP B O 1
ATOM 4069 N N . THR B 1 48 ? -20.834 -15.372 80.041 1.00 26.98 40 THR B N 1
ATOM 4070 C CA . THR B 1 48 ? -19.853 -15.319 81.114 1.00 23.93 40 THR B CA 1
ATOM 4071 C C . THR B 1 48 ? -18.457 -15.168 80.505 1.00 30.53 40 THR B C 1
ATOM 4072 O O . THR B 1 48 ? -18.266 -15.413 79.311 1.00 26.64 40 THR B O 1
ATOM 4076 N N . PRO B 1 49 ? -17.457 -14.775 81.304 1.00 26.05 41 PRO B N 1
ATOM 4077 C CA . PRO B 1 49 ? -16.067 -14.832 80.803 1.00 22.91 41 PRO B CA 1
ATOM 4078 C C . PRO B 1 49 ? -15.687 -16.187 80.215 1.00 23.43 41 PRO B C 1
ATOM 4079 O O . PRO B 1 49 ? -15.061 -16.244 79.148 1.00 25.99 41 PRO B O 1
ATOM 4083 N N . ALA B 1 50 ? -16.095 -17.288 80.844 1.00 27.98 42 ALA B N 1
ATOM 4084 C CA . ALA B 1 50 ? -15.791 -18.597 80.273 1.00 28.57 42 ALA B CA 1
ATOM 4085 C C . ALA B 1 50 ? -16.507 -18.812 78.938 1.00 31.42 42 ALA B C 1
ATOM 4086 O O . ALA B 1 50 ? -15.925 -19.403 78.018 1.00 28.99 42 ALA B O 1
ATOM 4088 N N . ASP B 1 51 ? -17.770 -18.361 78.813 1.00 25.78 43 ASP B N 1
ATOM 4089 C CA . ASP B 1 51 ? -18.467 -18.448 77.520 1.00 27.51 43 ASP B CA 1
ATOM 4090 C C . ASP B 1 51 ? -17.679 -17.730 76.431 1.00 22.60 43 ASP B C 1
ATOM 4091 O O . ASP B 1 51 ? -17.498 -18.253 75.329 1.00 27.50 43 ASP B O 1
ATOM 4096 N N . ALA B 1 52 ? -17.219 -16.513 76.726 1.00 25.88 44 ALA B N 1
ATOM 4097 C CA . ALA B 1 52 ? -16.491 -15.717 75.742 1.00 24.82 44 ALA B CA 1
ATOM 4098 C C . ALA B 1 52 ? -15.207 -16.410 75.316 1.00 23.65 44 ALA B C 1
ATOM 4099 O O . ALA B 1 52 ? -14.869 -16.442 74.124 1.00 22.61 44 ALA B O 1
ATOM 4101 N N . GLU B 1 53 ? -14.468 -16.952 76.281 1.00 22.51 45 GLU B N 1
ATOM 4102 C CA . GLU B 1 53 ? -13.264 -17.699 75.941 1.00 23.09 45 GLU B CA 1
ATOM 4103 C C . GLU B 1 53 ? -13.601 -18.893 75.058 1.00 29.36 45 GLU B C 1
ATOM 4104 O O . GLU B 1 53 ? -12.899 -19.164 74.078 1.00 26.00 45 GLU B O 1
ATOM 4110 N N . ARG B 1 54 ? -14.675 -19.622 75.387 1.00 24.21 46 ARG B N 1
ATOM 4111 C CA . ARG B 1 54 ? -15.069 -20.750 74.544 1.00 24.22 46 ARG B CA 1
ATOM 4112 C C . ARG B 1 54 ? -15.374 -20.287 73.120 1.00 23.39 46 ARG B C 1
ATOM 4113 O O . ARG B 1 54 ? -14.962 -20.933 72.155 1.00 24.07 46 ARG B O 1
ATOM 4121 N N . LYS B 1 55 ? -16.078 -19.160 72.963 1.00 22.51 47 LYS B N 1
ATOM 4122 C CA . LYS B 1 55 ? -16.353 -18.666 71.608 1.00 30.46 47 LYS B CA 1
ATOM 4123 C C . LYS B 1 55 ? -15.075 -18.227 70.883 1.00 30.29 47 LYS B C 1
ATOM 4124 O O . LYS B 1 55 ? -14.977 -18.363 69.659 1.00 27.30 47 LYS B O 1
ATOM 4130 N N . ILE B 1 56 ? -14.105 -17.672 71.608 1.00 26.88 48 ILE B N 1
ATOM 4131 C CA . ILE B 1 56 ? -12.837 -17.312 70.985 1.00 23.78 48 ILE B CA 1
ATOM 4132 C C . ILE B 1 56 ? -12.092 -18.564 70.523 1.00 24.85 48 ILE B C 1
ATOM 4133 O O . ILE B 1 56 ? -11.560 -18.607 69.406 1.00 27.47 48 ILE B O 1
ATOM 4138 N N . ASP B 1 57 ? -12.073 -19.622 71.350 1.00 23.08 49 ASP B N 1
ATOM 4139 C CA . ASP B 1 57 ? -11.467 -20.879 70.904 1.00 27.06 49 ASP B CA 1
ATOM 4140 C C . ASP B 1 57 ? -12.148 -21.404 69.644 1.00 28.89 49 ASP B C 1
ATOM 4141 O O . ASP B 1 57 ? -11.483 -21.915 68.728 1.00 26.31 49 ASP B O 1
ATOM 4146 N N . ALA B 1 58 ? -13.478 -21.339 69.598 1.00 25.95 50 ALA B N 1
ATOM 4147 C CA . ALA B 1 58 ? -14.175 -21.843 68.413 1.00 29.03 50 ALA B CA 1
ATOM 4148 C C . ALA B 1 58 ? -13.878 -20.972 67.200 1.00 22.63 50 ALA B C 1
ATOM 4149 O O . ALA B 1 58 ? -13.712 -21.479 66.086 1.00 29.76 50 ALA B O 1
ATOM 4151 N N . ALA B 1 59 ? -13.768 -19.662 67.397 1.00 21.96 51 ALA B N 1
ATOM 4152 C CA . ALA B 1 59 ? -13.395 -18.805 66.279 1.00 21.22 51 ALA B CA 1
ATOM 4153 C C . ALA B 1 59 ? -11.981 -19.100 65.800 1.00 25.49 51 ALA B C 1
ATOM 4154 O O . ALA B 1 59 ? -11.692 -18.983 64.604 1.00 25.25 51 ALA B O 1
ATOM 4156 N N . HIS B 1 60 ? -11.081 -19.468 66.713 1.00 23.85 52 HIS B N 1
ATOM 4157 C CA . HIS B 1 60 ? -9.724 -19.778 66.285 1.00 27.73 52 HIS B CA 1
ATOM 4158 C C . HIS B 1 60 ? -9.688 -21.057 65.455 1.00 25.64 52 HIS B C 1
ATOM 4159 O O . HIS B 1 60 ? -9.019 -21.108 64.418 1.00 26.30 52 HIS B O 1
ATOM 4166 N N . ASP B 1 61 ? -10.424 -22.087 65.878 1.00 26.25 53 ASP B N 1
ATOM 4167 C CA . ASP B 1 61 ? -10.553 -23.290 65.057 1.00 27.41 53 ASP B CA 1
ATOM 4168 C C . ASP B 1 61 ? -11.164 -22.971 63.697 1.00 28.01 53 ASP B C 1
ATOM 4169 O O . ASP B 1 61 ? -10.737 -23.518 62.674 1.00 28.48 53 ASP B O 1
ATOM 4174 N N . ALA B 1 62 ? -12.171 -22.095 63.665 1.00 24.74 54 ALA B N 1
ATOM 4175 C CA . ALA B 1 62 ? -12.750 -21.675 62.391 1.00 22.66 54 ALA B CA 1
ATOM 4176 C C . ALA B 1 62 ? -11.693 -21.014 61.504 1.00 31.05 54 ALA B C 1
ATOM 4177 O O . ALA B 1 62 ? -11.583 -21.317 60.311 1.00 29.62 54 ALA B O 1
ATOM 4179 N N . PHE B 1 63 ? -10.897 -20.113 62.083 1.00 28.16 55 PHE B N 1
ATOM 4180 C CA . PHE B 1 63 ? -9.837 -19.447 61.330 1.00 23.55 55 PHE B CA 1
ATOM 4181 C C . PHE B 1 63 ? -8.885 -20.456 60.696 1.00 23.14 55 PHE B C 1
ATOM 4182 O O . PHE B 1 63 ? -8.534 -20.330 59.519 1.00 26.13 55 PHE B O 1
ATOM 4190 N N . LEU B 1 64 ? -8.490 -21.487 61.450 1.00 23.53 56 LEU B N 1
ATOM 4191 C CA . LEU B 1 64 ? -7.539 -22.461 60.920 1.00 27.91 56 LEU B CA 1
ATOM 4192 C C . LEU B 1 64 ? -8.089 -23.140 59.674 1.00 27.68 56 LEU B C 1
ATOM 4193 O O . LEU B 1 64 ? -7.323 -23.515 58.782 1.00 28.38 56 LEU B O 1
ATOM 4198 N N . LYS B 1 65 ? -9.409 -23.291 59.590 1.00 24.71 57 LYS B N 1
ATOM 4199 C CA . LYS B 1 65 ? -10.033 -23.806 58.373 1.00 29.76 57 LYS B CA 1
ATOM 4200 C C . LYS B 1 65 ? -10.176 -22.718 57.305 1.00 27.98 57 LYS B C 1
ATOM 4201 O O . LYS B 1 65 ? -9.798 -22.918 56.147 1.00 30.34 57 LYS B O 1
ATOM 4207 N N . TRP B 1 66 ? -10.702 -21.554 57.685 1.00 28.81 58 TRP B N 1
ATOM 4208 C CA . TRP B 1 66 ? -11.061 -20.516 56.716 1.00 29.15 58 TRP B CA 1
ATOM 4209 C C . TRP B 1 66 ? -9.840 -19.965 55.988 1.00 26.21 58 TRP B C 1
ATOM 4210 O O . TRP B 1 66 ? -9.931 -19.587 54.811 1.00 22.08 58 TRP B O 1
ATOM 4221 N N . ARG B 1 67 ? -8.691 -19.922 56.666 1.00 25.80 59 ARG B N 1
ATOM 4222 C CA . ARG B 1 67 ? -7.502 -19.288 56.113 1.00 26.87 59 ARG B CA 1
ATOM 4223 C C . ARG B 1 67 ? -6.952 -20.006 54.883 1.00 25.57 59 ARG B C 1
ATOM 4224 O O . ARG B 1 67 ? -6.141 -19.421 54.156 1.00 23.54 59 ARG B O 1
ATOM 4232 N N . THR B 1 68 ? -7.351 -21.249 54.627 1.00 28.37 60 THR B N 1
ATOM 4233 C CA . THR B 1 68 ? -6.920 -21.920 53.405 1.00 28.44 60 THR B CA 1
ATOM 4234 C C . THR B 1 68 ? -8.000 -21.953 52.336 1.00 29.24 60 THR B C 1
ATOM 4235 O O . THR B 1 68 ? -7.754 -22.469 51.245 1.00 27.56 60 THR B O 1
ATOM 4239 N N . VAL B 1 69 ? -9.175 -21.412 52.611 1.00 23.48 61 VAL B N 1
ATOM 4240 C CA . VAL B 1 69 ? -10.181 -21.278 51.551 1.00 25.75 61 VAL B CA 1
ATOM 4241 C C . VAL B 1 69 ? -9.753 -20.153 50.614 1.00 23.02 61 VAL B C 1
ATOM 4242 O O . VAL B 1 69 ? -9.428 -19.054 51.099 1.00 26.13 61 VAL B O 1
ATOM 4246 N N . PRO B 1 70 ? -9.701 -20.371 49.292 1.00 25.24 62 PRO B N 1
ATOM 4247 C CA . PRO B 1 70 ? -9.286 -19.296 48.380 1.00 23.23 62 PRO B CA 1
ATOM 4248 C C . PRO B 1 70 ? -10.078 -18.031 48.642 1.00 27.84 62 PRO B C 1
ATOM 4249 O O . PRO B 1 70 ? -11.301 -18.075 48.803 1.00 27.09 62 PRO B O 1
ATOM 4253 N N . ALA B 1 71 ? -9.382 -16.895 48.654 1.00 22.25 63 ALA B N 1
ATOM 4254 C CA . ALA B 1 71 ? -10.062 -15.632 48.930 1.00 29.12 63 ALA B CA 1
ATOM 4255 C C . ALA B 1 71 ? -11.258 -15.376 48.017 1.00 27.33 63 ALA B C 1
ATOM 4256 O O . ALA B 1 71 ? -12.279 -14.886 48.524 1.00 27.76 63 ALA B O 1
ATOM 4258 N N . PRO B 1 72 ? -11.218 -15.664 46.705 1.00 23.39 64 PRO B N 1
ATOM 4259 C CA . PRO B 1 72 ? -12.427 -15.449 45.887 1.00 22.83 64 PRO B CA 1
ATOM 4260 C C . PRO B 1 72 ? -13.602 -16.296 46.325 1.00 28.00 64 PRO B C 1
ATOM 4261 O O . PRO B 1 72 ? -14.754 -15.885 46.136 1.00 26.38 64 PRO B O 1
ATOM 4265 N N . VAL B 1 73 ? -13.344 -17.484 46.880 1.00 28.13 65 VAL B N 1
ATOM 4266 C CA . VAL B 1 73 ? -14.417 -18.304 47.432 1.00 25.20 65 VAL B CA 1
ATOM 4267 C C . VAL B 1 73 ? -14.938 -17.694 48.732 1.00 27.33 65 VAL B C 1
ATOM 4268 O O . VAL B 1 73 ? -16.150 -17.669 48.980 1.00 28.16 65 VAL B O 1
ATOM 4272 N N . ARG B 1 74 ? -14.030 -17.199 49.584 1.00 23.74 66 ARG B N 1
ATOM 4273 C CA . ARG B 1 74 ? -14.442 -16.471 50.778 1.00 23.05 66 ARG B CA 1
ATOM 4274 C C . ARG B 1 74 ? -15.287 -15.260 50.406 1.00 27.76 66 ARG B C 1
ATOM 4275 O O . ARG B 1 74 ? -16.254 -14.931 51.101 1.00 26.05 66 ARG B O 1
ATOM 4283 N N . GLY B 1 75 ? -14.944 -14.591 49.303 1.00 23.78 67 GLY B N 1
ATOM 4284 C CA . GLY B 1 75 ? -15.715 -13.438 48.878 1.00 24.35 67 GLY B CA 1
ATOM 4285 C C . GLY B 1 75 ? -17.129 -13.793 48.467 1.00 26.42 67 GLY B C 1
ATOM 4286 O O . GLY B 1 75 ? -18.034 -12.959 48.545 1.00 24.93 67 GLY B O 1
ATOM 4287 N N . GLU B 1 76 ? -17.336 -15.019 47.998 1.00 26.19 68 GLU B N 1
ATOM 4288 C CA . GLU B 1 76 ? -18.680 -15.417 47.600 1.00 26.42 68 GLU B CA 1
ATOM 4289 C C . GLU B 1 76 ? -19.599 -15.506 48.813 1.00 26.77 68 GLU B C 1
ATOM 4290 O O . GLU B 1 76 ? -20.775 -15.133 48.731 1.00 26.45 68 GLU B O 1
ATOM 4296 N N . LEU B 1 77 ? -19.077 -15.954 49.960 1.00 28.66 69 LEU B N 1
ATOM 4297 C CA . LEU B 1 77 ? -19.878 -15.900 51.180 1.00 28.20 69 LEU B CA 1
ATOM 4298 C C . LEU B 1 77 ? -20.303 -14.467 51.483 1.00 27.20 69 LEU B C 1
ATOM 4299 O O . LEU B 1 77 ? -21.471 -14.208 51.800 1.00 27.21 69 LEU B O 1
ATOM 4304 N N . VAL B 1 78 ? -19.374 -13.519 51.353 1.00 25.83 70 VAL B N 1
ATOM 4305 C CA . VAL B 1 78 ? -19.677 -12.113 51.614 1.00 20.55 70 VAL B CA 1
ATOM 4306 C C . VAL B 1 78 ? -20.671 -11.562 50.596 1.00 30.64 70 VAL B C 1
ATOM 4307 O O . VAL B 1 78 ? -21.543 -10.753 50.944 1.00 27.00 70 VAL B O 1
ATOM 4311 N N . ARG B 1 79 ? -20.566 -11.982 49.329 1.00 21.61 71 ARG B N 1
ATOM 4312 C CA . ARG B 1 79 ? -21.558 -11.571 48.336 1.00 27.57 71 ARG B CA 1
ATOM 4313 C C . ARG B 1 79 ? -22.961 -12.052 48.715 1.00 26.21 71 ARG B C 1
ATOM 4314 O O . ARG B 1 79 ? -23.940 -11.297 48.619 1.00 24.74 71 ARG B O 1
ATOM 4322 N N . VAL B 1 80 ? -23.081 -13.320 49.113 1.00 24.03 72 VAL B N 1
ATOM 4323 C CA . VAL B 1 80 ? -24.368 -13.852 49.554 1.00 27.27 72 VAL B CA 1
ATOM 4324 C C . VAL B 1 80 ? -24.884 -13.057 50.748 1.00 30.95 72 VAL B C 1
ATOM 4325 O O . VAL B 1 80 ? -26.074 -12.720 50.825 1.00 25.26 72 VAL B O 1
ATOM 4329 N N . PHE B 1 81 ? -23.994 -12.723 51.685 1.00 23.07 73 PHE B N 1
ATOM 4330 C CA . PHE B 1 81 ? -24.403 -11.929 52.839 1.00 24.86 73 PHE B CA 1
ATOM 4331 C C . PHE B 1 81 ? -24.956 -10.577 52.400 1.00 31.35 73 PHE B C 1
ATOM 4332 O O . PHE B 1 81 ? -25.999 -10.135 52.893 1.00 23.65 73 PHE B O 1
ATOM 4340 N N . GLY B 1 82 ? -24.277 -9.914 51.460 1.00 24.56 74 GLY B N 1
ATOM 4341 C CA . GLY B 1 82 ? -24.818 -8.686 50.912 1.00 25.92 74 GLY B CA 1
ATOM 4342 C C . GLY B 1 82 ? -26.240 -8.853 50.413 1.00 29.71 74 GLY B C 1
ATOM 4343 O O . GLY B 1 82 ? -27.098 -8.004 50.669 1.00 30.47 74 GLY B O 1
ATOM 4344 N N . ASN B 1 83 ? -26.526 -9.976 49.734 1.00 24.04 75 ASN B N 1
ATOM 4345 C CA . ASN B 1 83 ? -27.884 -10.212 49.254 1.00 25.13 75 ASN B CA 1
ATOM 4346 C C . ASN B 1 83 ? -28.858 -10.471 50.403 1.00 35.54 75 ASN B C 1
ATOM 4347 O O . ASN B 1 83 ? -30.001 -10.005 50.363 1.00 26.12 75 ASN B O 1
ATOM 4352 N N . VAL B 1 84 ? -28.429 -11.191 51.445 1.00 26.64 76 VAL B N 1
ATOM 4353 C CA . VAL B 1 84 ? -29.296 -11.354 52.611 1.00 29.22 76 VAL B CA 1
ATOM 4354 C C . VAL B 1 84 ? -29.619 -9.994 53.216 1.00 29.75 76 VAL B C 1
ATOM 4355 O O . VAL B 1 84 ? -30.771 -9.703 53.558 1.00 28.71 76 VAL B O 1
ATOM 4359 N N . LEU B 1 85 ? -28.613 -9.130 53.334 1.00 27.21 77 LEU B N 1
ATOM 4360 C CA . LEU B 1 85 ? -28.854 -7.786 53.851 1.00 28.73 77 LEU B CA 1
ATOM 4361 C C . LEU B 1 85 ? -29.830 -7.016 52.964 1.00 32.55 77 LEU B C 1
ATOM 4362 O O . LEU B 1 85 ? -30.725 -6.319 53.465 1.00 29.53 77 LEU B O 1
ATOM 4367 N N . ARG B 1 86 ? -29.687 -7.147 51.644 1.00 27.62 78 ARG B N 1
ATOM 4368 C CA . ARG B 1 86 ? -30.633 -6.510 50.736 1.00 36.00 78 ARG B CA 1
ATOM 4369 C C . ARG B 1 86 ? -32.063 -6.948 51.012 1.00 40.54 78 ARG B C 1
ATOM 4370 O O . ARG B 1 86 ? -32.971 -6.110 51.043 1.00 36.41 78 ARG B O 1
ATOM 4378 N N . GLU B 1 87 ? -32.296 -8.249 51.205 1.00 38.96 79 GLU B N 1
ATOM 4379 C CA A GLU B 1 87 ? -33.652 -8.759 51.382 0.73 42.52 79 GLU B CA 1
ATOM 4380 C CA B GLU B 1 87 ? -33.682 -8.670 51.344 0.27 43.06 79 GLU B CA 1
ATOM 4381 C C . GLU B 1 87 ? -34.276 -8.326 52.704 1.00 40.84 79 GLU B C 1
ATOM 4382 O O . GLU B 1 87 ? -35.500 -8.355 52.837 1.00 34.09 79 GLU B O 1
ATOM 4393 N N . HIS B 1 88 ? -33.464 -7.946 53.692 1.00 30.21 80 HIS B N 1
ATOM 4394 C CA . HIS B 1 88 ? -33.976 -7.582 55.009 1.00 28.35 80 HIS B CA 1
ATOM 4395 C C . HIS B 1 88 ? -33.705 -6.124 55.369 1.00 33.00 80 HIS B C 1
ATOM 4396 O O . HIS B 1 88 ? -33.817 -5.753 56.544 1.00 31.86 80 HIS B O 1
ATOM 4403 N N . LYS B 1 89 ? -33.393 -5.285 54.373 1.00 34.22 81 LYS B N 1
ATOM 4404 C CA . LYS B 1 89 ? -32.902 -3.932 54.634 1.00 29.64 81 LYS B CA 1
ATOM 4405 C C . LYS B 1 89 ? -33.901 -3.110 55.443 1.00 34.33 81 LYS B C 1
ATOM 4406 O O . LYS B 1 89 ? -33.532 -2.472 56.435 1.00 31.63 81 LYS B O 1
ATOM 4412 N N . ALA B 1 90 ? -35.176 -3.122 55.044 1.00 29.07 82 ALA B N 1
ATOM 4413 C CA . ALA B 1 90 ? -36.170 -2.285 55.713 1.00 31.23 82 ALA B CA 1
ATOM 4414 C C . ALA B 1 90 ? -36.308 -2.655 57.187 1.00 35.23 82 ALA B C 1
ATOM 4415 O O . ALA B 1 90 ? -36.334 -1.782 58.066 1.00 32.90 82 ALA B O 1
ATOM 4417 N N . GLU B 1 91 ? -36.427 -3.952 57.477 1.00 32.90 83 GLU B N 1
ATOM 4418 C CA . GLU B 1 91 ? -36.644 -4.372 58.857 1.00 30.87 83 GLU B CA 1
ATOM 4419 C C . GLU B 1 91 ? -35.400 -4.149 59.700 1.00 29.23 83 GLU B C 1
ATOM 4420 O O . GLU B 1 91 ? -35.503 -3.772 60.870 1.00 29.49 83 GLU B O 1
ATOM 4426 N N . LEU B 1 92 ? -34.213 -4.422 59.140 1.00 31.17 84 LEU B N 1
ATOM 4427 C CA . LEU B 1 92 ? -32.998 -4.166 59.900 1.00 29.39 84 LEU B CA 1
ATOM 4428 C C . LEU B 1 92 ? -32.830 -2.673 60.161 1.00 33.43 84 LEU B C 1
ATOM 4429 O O . LEU B 1 92 ? -32.478 -2.267 61.278 1.00 29.70 84 LEU B O 1
ATOM 4434 N N . GLY B 1 93 ? -33.089 -1.846 59.140 1.00 25.91 85 GLY B N 1
ATOM 4435 C CA . GLY B 1 93 ? -33.044 -0.404 59.333 1.00 27.97 85 GLY B CA 1
ATOM 4436 C C . GLY B 1 93 ? -33.990 0.065 60.421 1.00 29.47 85 GLY B C 1
ATOM 4437 O O . GLY B 1 93 ? -33.639 0.921 61.239 1.00 28.22 85 GLY B O 1
ATOM 4438 N N . ARG B 1 94 ? -35.200 -0.495 60.456 1.00 30.49 86 ARG B N 1
ATOM 4439 C CA . ARG B 1 94 ? -36.150 -0.096 61.485 1.00 28.32 86 ARG B CA 1
ATOM 4440 C C . ARG B 1 94 ? -35.643 -0.481 62.872 1.00 28.79 86 ARG B C 1
ATOM 4441 O O . ARG B 1 94 ? -35.805 0.278 63.834 1.00 31.55 86 ARG B O 1
ATOM 4449 N N . LEU B 1 95 ? -34.988 -1.636 62.988 1.00 26.37 87 LEU B N 1
ATOM 4450 C CA . LEU B 1 95 ? -34.426 -2.034 64.277 1.00 30.69 87 LEU B CA 1
ATOM 4451 C C . LEU B 1 95 ? -33.303 -1.090 64.716 1.00 29.33 87 LEU B C 1
ATOM 4452 O O . LEU B 1 95 ? -33.172 -0.786 65.908 1.00 28.16 87 LEU B O 1
ATOM 4457 N N . VAL B 1 96 ? -32.483 -0.619 63.772 1.00 27.49 88 VAL B N 1
ATOM 4458 C CA . VAL B 1 96 ? -31.477 0.394 64.097 1.00 23.97 88 VAL B CA 1
ATOM 4459 C C . VAL B 1 96 ? -32.145 1.657 64.631 1.00 29.17 88 VAL B C 1
ATOM 4460 O O . VAL B 1 96 ? -31.672 2.275 65.596 1.00 26.17 88 VAL B O 1
ATOM 4464 N N . THR B 1 97 ? -33.242 2.075 64.001 1.00 28.18 89 THR B N 1
ATOM 4465 C CA . THR B 1 97 ? -33.973 3.228 64.512 1.00 26.88 89 THR B CA 1
ATOM 4466 C C . THR B 1 97 ? -34.437 2.980 65.945 1.00 30.08 89 THR B C 1
ATOM 4467 O O . THR B 1 97 ? -34.264 3.833 66.820 1.00 33.25 89 THR B O 1
ATOM 4471 N N . LEU B 1 98 ? -35.005 1.805 66.216 1.00 28.73 90 LEU B N 1
ATOM 4472 C CA . LEU B 1 98 ? -35.545 1.565 67.555 1.00 34.48 90 LEU B CA 1
ATOM 4473 C C . LEU B 1 98 ? -34.458 1.551 68.616 1.00 29.97 90 LEU B C 1
ATOM 4474 O O . LEU B 1 98 ? -34.699 1.974 69.751 1.00 33.66 90 LEU B O 1
ATOM 4479 N N . GLU B 1 99 ? -33.270 1.057 68.281 1.00 28.61 91 GLU B N 1
ATOM 4480 C CA . GLU B 1 99 ? -32.245 0.838 69.288 1.00 26.85 91 GLU B CA 1
ATOM 4481 C C . GLU B 1 99 ? -31.232 1.975 69.366 1.00 28.72 91 GLU B C 1
ATOM 4482 O O . GLU B 1 99 ? -30.787 2.320 70.465 1.00 27.02 91 GLU B O 1
ATOM 4488 N N . ALA B 1 100 ? -30.871 2.592 68.237 1.00 24.63 92 ALA B N 1
ATOM 4489 C CA . ALA B 1 100 ? -29.972 3.739 68.244 1.00 23.66 92 ALA B CA 1
ATOM 4490 C C . ALA B 1 100 ? -30.704 5.078 68.183 1.00 25.95 92 ALA B C 1
ATOM 4491 O O . ALA B 1 100 ? -30.079 6.122 68.412 1.00 28.43 92 ALA B O 1
ATOM 4493 N N . GLY B 1 101 ? -31.999 5.082 67.874 1.00 24.15 93 GLY B N 1
ATOM 4494 C CA . GLY B 1 101 ? -32.760 6.318 67.861 1.00 25.54 93 GLY B CA 1
ATOM 4495 C C . GLY B 1 101 ? -32.599 7.176 66.622 1.00 30.16 93 GLY B C 1
ATOM 4496 O O . GLY B 1 101 ? -33.079 8.311 66.615 1.00 28.54 93 GLY B O 1
ATOM 4497 N N . LYS B 1 102 ? -31.940 6.693 65.574 1.00 24.88 94 LYS B N 1
ATOM 4498 C CA . LYS B 1 102 ? -31.756 7.537 64.404 1.00 28.61 94 LYS B CA 1
ATOM 4499 C C . LYS B 1 102 ? -32.984 7.447 63.497 1.00 29.93 94 LYS B C 1
ATOM 4500 O O . LYS B 1 102 ? -33.735 6.469 63.530 1.00 25.99 94 LYS B O 1
ATOM 4506 N N . ILE B 1 103 ? -33.202 8.500 62.704 1.00 26.77 95 ILE B N 1
ATOM 4507 C CA . ILE B 1 103 ? -34.414 8.557 61.884 1.00 30.97 95 ILE B CA 1
ATOM 4508 C C . ILE B 1 103 ? -34.407 7.431 60.854 1.00 33.86 95 ILE B C 1
ATOM 4509 O O . ILE B 1 103 ? -33.359 6.882 60.490 1.00 26.66 95 ILE B O 1
ATOM 4514 N N . THR B 1 104 ? -35.606 7.107 60.360 1.00 28.08 96 THR B N 1
ATOM 4515 C CA . THR B 1 104 ? -35.790 5.940 59.500 1.00 30.66 96 THR B CA 1
ATOM 4516 C C . THR B 1 104 ? -34.836 5.929 58.311 1.00 30.59 96 THR B C 1
ATOM 4517 O O . THR B 1 104 ? -34.233 4.893 58.006 1.00 36.07 96 THR B O 1
ATOM 4521 N N . SER B 1 105 ? -34.659 7.072 57.641 1.00 35.26 97 SER B N 1
ATOM 4522 C CA . SER B 1 105 ? -33.784 7.084 56.469 1.00 32.13 97 SER B CA 1
ATOM 4523 C C . SER B 1 105 ? -32.319 6.857 56.844 1.00 31.93 97 SER B C 1
ATOM 4524 O O . SER B 1 105 ? -31.554 6.324 56.030 1.00 31.33 97 SER B O 1
ATOM 4527 N N . GLU B 1 106 ? -31.894 7.264 58.048 1.00 29.38 98 GLU B N 1
ATOM 4528 C CA . GLU B 1 106 ? -30.518 6.963 58.441 1.00 33.88 98 GLU B CA 1
ATOM 4529 C C . GLU B 1 106 ? -30.368 5.507 58.854 1.00 34.25 98 GLU B C 1
ATOM 4530 O O . GLU B 1 106 ? -29.301 4.911 58.635 1.00 32.50 98 GLU B O 1
ATOM 4536 N N . GLY B 1 107 ? -31.424 4.913 59.420 1.00 32.53 99 GLY B N 1
ATOM 4537 C CA . GLY B 1 107 ? -31.418 3.473 59.637 1.00 30.20 99 GLY B CA 1
ATOM 4538 C C . GLY B 1 107 ? -31.209 2.699 58.348 1.00 27.85 99 GLY B C 1
ATOM 4539 O O . GLY B 1 107 ? -30.328 1.841 58.260 1.00 28.74 99 GLY B O 1
ATOM 4540 N N . LEU B 1 108 ? -31.997 3.023 57.318 1.00 29.74 100 LEU B N 1
ATOM 4541 C CA . LEU B 1 108 ? -31.822 2.407 56.006 1.00 25.82 100 LEU B CA 1
ATOM 4542 C C . LEU B 1 108 ? -30.422 2.673 55.468 1.00 30.60 100 LEU B C 1
ATOM 4543 O O . LEU B 1 108 ? -29.744 1.757 54.992 1.00 32.46 100 LEU B O 1
ATOM 4548 N N . GLY B 1 109 ? -29.967 3.924 55.554 1.00 27.08 101 GLY B N 1
ATOM 4549 C CA . GLY B 1 109 ? -28.647 4.257 55.043 1.00 24.91 101 GLY B CA 1
ATOM 4550 C C . GLY B 1 109 ? -27.533 3.480 55.724 1.00 28.48 101 GLY B C 1
ATOM 4551 O O . GLY B 1 109 ? -26.544 3.111 55.085 1.00 30.27 101 GLY B O 1
ATOM 4552 N N . GLU B 1 110 ? -27.677 3.212 57.029 1.00 23.42 102 GLU B N 1
ATOM 4553 C CA . GLU B 1 110 ? -26.634 2.460 57.716 1.00 26.69 102 GLU B CA 1
ATOM 4554 C C . GLU B 1 110 ? -26.595 1.025 57.215 1.00 32.15 102 GLU B C 1
ATOM 4555 O O . GLU B 1 110 ? -25.514 0.447 57.061 1.00 27.02 102 GLU B O 1
ATOM 4561 N N . VAL B 1 111 ? -27.765 0.423 56.969 1.00 30.94 103 VAL B N 1
ATOM 4562 C CA . VAL B 1 111 ? -27.777 -0.915 56.386 1.00 23.28 103 VAL B CA 1
ATOM 4563 C C . VAL B 1 111 ? -27.160 -0.901 54.988 1.00 24.70 103 VAL B C 1
ATOM 4564 O O . VAL B 1 111 ? -26.423 -1.822 54.612 1.00 26.40 103 VAL B O 1
ATOM 4568 N N . GLN B 1 112 ? -27.436 0.146 54.201 1.00 26.44 104 GLN B N 1
ATOM 4569 C CA . GLN B 1 112 ? -26.871 0.214 52.853 1.00 30.12 104 GLN B CA 1
ATOM 4570 C C . GLN B 1 112 ? -25.353 0.295 52.895 1.00 27.35 104 GLN B C 1
ATOM 4571 O O . GLN B 1 112 ? -24.685 -0.209 51.988 1.00 27.30 104 GLN B O 1
ATOM 4577 N N . GLU B 1 113 ? -24.785 0.924 53.931 1.00 31.38 105 GLU B N 1
ATOM 4578 C CA . GLU B 1 113 ? -23.331 0.879 54.092 1.00 29.33 105 GLU B CA 1
ATOM 4579 C C . GLU B 1 113 ? -22.848 -0.556 54.238 1.00 25.60 105 GLU B C 1
ATOM 4580 O O . GLU B 1 113 ? -21.809 -0.927 53.674 1.00 27.96 105 GLU B O 1
ATOM 4586 N N . MET B 1 114 ? -23.570 -1.373 55.017 1.00 28.09 106 MET B N 1
ATOM 4587 C CA . MET B 1 114 ? -23.215 -2.786 55.135 1.00 27.09 106 MET B CA 1
ATOM 4588 C C . MET B 1 114 ? -23.211 -3.441 53.765 1.00 27.65 106 MET B C 1
ATOM 4589 O O . MET B 1 114 ? -22.276 -4.171 53.404 1.00 23.45 106 MET B O 1
ATOM 4594 N N . ILE B 1 115 ? -24.267 -3.188 52.990 1.00 21.84 107 ILE B N 1
ATOM 4595 C CA . ILE B 1 115 ? -24.399 -3.801 51.674 1.00 22.34 107 ILE B CA 1
ATOM 4596 C C . ILE B 1 115 ? -23.269 -3.339 50.764 1.00 32.06 107 ILE B C 1
ATOM 4597 O O . ILE B 1 115 ? -22.647 -4.145 50.063 1.00 29.82 107 ILE B O 1
ATOM 4602 N N . ASP B 1 116 ? -22.969 -2.037 50.780 1.00 29.90 108 ASP B N 1
ATOM 4603 C CA . ASP B 1 116 ? -21.927 -1.511 49.905 1.00 26.25 108 ASP B CA 1
ATOM 4604 C C . ASP B 1 116 ? -20.554 -2.085 50.244 1.00 26.90 108 ASP B C 1
ATOM 4605 O O . ASP B 1 116 ? -19.757 -2.373 49.340 1.00 28.14 108 ASP B O 1
ATOM 4610 N N . ILE B 1 117 ? -20.242 -2.254 51.531 1.00 20.78 109 ILE B N 1
ATOM 4611 C CA . ILE B 1 117 ? -18.911 -2.796 51.841 1.00 21.28 109 ILE B CA 1
ATOM 4612 C C . ILE B 1 117 ? -18.815 -4.264 51.442 1.00 23.63 109 ILE B C 1
ATOM 4613 O O . ILE B 1 117 ? -17.734 -4.738 51.073 1.00 28.33 109 ILE B O 1
ATOM 4618 N N . CYS B 1 118 ? -19.927 -5.008 51.489 1.00 24.95 110 CYS B N 1
ATOM 4619 C CA . CYS B 1 118 ? -19.909 -6.385 51.001 1.00 27.34 110 CYS B CA 1
ATOM 4620 C C . CYS B 1 118 ? -19.466 -6.438 49.540 1.00 29.63 110 CYS B C 1
ATOM 4621 O O . CYS B 1 118 ? -18.554 -7.192 49.184 1.00 26.94 110 CYS B O 1
ATOM 4624 N N . ASP B 1 119 ? -20.081 -5.622 48.685 1.00 21.52 111 ASP B N 1
ATOM 4625 C CA . ASP B 1 119 ? -19.708 -5.632 47.273 1.00 27.87 111 ASP B CA 1
ATOM 4626 C C . ASP B 1 119 ? -18.270 -5.171 47.077 1.00 28.67 111 ASP B C 1
ATOM 4627 O O . ASP B 1 119 ? -17.556 -5.692 46.212 1.00 31.26 111 ASP B O 1
ATOM 4632 N N . PHE B 1 120 ? -17.823 -4.201 47.879 1.00 26.62 112 PHE B N 1
ATOM 4633 C CA . PHE B 1 120 ? -16.437 -3.770 47.783 1.00 29.11 112 PHE B CA 1
ATOM 4634 C C . PHE B 1 120 ? -15.505 -4.910 48.167 1.00 25.54 112 PHE B C 1
ATOM 4635 O O . PHE B 1 120 ? -14.507 -5.163 47.484 1.00 25.29 112 PHE B O 1
ATOM 4643 N N . ALA B 1 121 ? -15.830 -5.625 49.249 1.00 24.79 113 ALA B N 1
ATOM 4644 C CA . ALA B 1 121 ? -14.997 -6.742 49.694 1.00 22.88 113 ALA B CA 1
ATOM 4645 C C . ALA B 1 121 ? -15.008 -7.893 48.691 1.00 21.46 113 ALA B C 1
ATOM 4646 O O . ALA B 1 121 ? -14.005 -8.605 48.571 1.00 23.43 113 ALA B O 1
ATOM 4648 N N . VAL B 1 122 ? -16.130 -8.108 47.989 1.00 20.31 114 VAL B N 1
ATOM 4649 C CA . VAL B 1 122 ? -16.139 -9.077 46.894 1.00 24.77 114 VAL B CA 1
ATOM 4650 C C . VAL B 1 122 ? -15.084 -8.714 45.854 1.00 29.24 114 VAL B C 1
ATOM 4651 O O . VAL B 1 122 ? -14.357 -9.585 45.360 1.00 25.01 114 VAL B O 1
ATOM 4655 N N . GLY B 1 123 ? -14.980 -7.427 45.510 1.00 22.26 115 GLY B N 1
ATOM 4656 C CA . GLY B 1 123 ? -13.914 -7.003 44.611 1.00 20.99 115 GLY B CA 1
ATOM 4657 C C . GLY B 1 123 ? -12.531 -7.299 45.169 1.00 25.50 115 GLY B C 1
ATOM 4658 O O . GLY B 1 123 ? -11.674 -7.865 44.478 1.00 24.99 115 GLY B O 1
ATOM 4659 N N . LEU B 1 124 ? -12.305 -6.941 46.446 1.00 23.26 116 LEU B N 1
ATOM 4660 C CA . LEU B 1 124 ? -11.020 -7.170 47.098 1.00 20.94 116 LEU B CA 1
ATOM 4661 C C . LEU B 1 124 ? -10.653 -8.644 47.128 1.00 24.93 116 LEU B C 1
ATOM 4662 O O . LEU B 1 124 ? -9.466 -8.983 47.104 1.00 24.39 116 LEU B O 1
ATOM 4667 N N . SER B 1 125 ? -11.651 -9.529 47.189 1.00 26.49 117 SER B N 1
ATOM 4668 C CA . SER B 1 125 ? -11.382 -10.955 47.328 1.00 26.98 117 SER B CA 1
ATOM 4669 C C . SER B 1 125 ? -10.660 -11.531 46.111 1.00 26.78 117 SER B C 1
ATOM 4670 O O . SER B 1 125 ? -10.081 -12.622 46.199 1.00 27.22 117 SER B O 1
ATOM 4673 N N . ARG B 1 126 ? -10.668 -10.825 44.983 1.00 29.15 118 ARG B N 1
ATOM 4674 C CA . ARG B 1 126 ? -9.849 -11.199 43.838 1.00 21.73 118 ARG B CA 1
ATOM 4675 C C . ARG B 1 126 ? -8.587 -10.357 43.745 1.00 23.00 118 ARG B C 1
ATOM 4676 O O . ARG B 1 126 ? -7.898 -10.396 42.721 1.00 23.65 118 ARG B O 1
ATOM 4684 N N . GLN B 1 127 ? -8.238 -9.647 44.823 1.00 19.43 119 GLN B N 1
ATOM 4685 C CA . GLN B 1 127 ? -7.063 -8.785 44.834 1.00 22.11 119 GLN B CA 1
ATOM 4686 C C . GLN B 1 127 ? -6.154 -9.159 45.994 1.00 25.22 119 GLN B C 1
ATOM 4687 O O . GLN B 1 127 ? -5.341 -10.084 45.862 1.00 25.51 119 GLN B O 1
ATOM 4693 N N . LEU B 1 128 ? -6.305 -8.477 47.133 1.00 26.34 120 LEU B N 1
ATOM 4694 C CA . LEU B 1 128 ? -5.444 -8.683 48.302 1.00 22.91 120 LEU B CA 1
ATOM 4695 C C . LEU B 1 128 ? -3.979 -8.628 47.882 1.00 26.05 120 LEU B C 1
ATOM 4696 O O . LEU B 1 128 ? -3.209 -9.564 48.101 1.00 23.72 120 LEU B O 1
ATOM 4701 N N . TYR B 1 129 ? -3.622 -7.530 47.215 1.00 18.63 121 TYR B N 1
ATOM 4702 C CA . TYR B 1 129 ? -2.373 -7.439 46.469 1.00 25.91 121 TYR B CA 1
ATOM 4703 C C . TYR B 1 129 ? -1.167 -7.270 47.381 1.00 24.79 121 TYR B C 1
ATOM 4704 O O . TYR B 1 129 ? -1.090 -6.303 48.141 1.00 21.03 121 TYR B O 1
ATOM 4713 N N . GLY B 1 130 ? -0.192 -8.149 47.235 1.00 24.47 122 GLY B N 1
ATOM 4714 C CA . GLY B 1 130 ? 1.174 -7.828 47.596 1.00 24.54 122 GLY B CA 1
ATOM 4715 C C . GLY B 1 130 ? 1.958 -7.412 46.366 1.00 30.74 122 GLY B C 1
ATOM 4716 O O . GLY B 1 130 ? 1.391 -6.892 45.399 1.00 20.36 122 GLY B O 1
ATOM 4717 N N . LEU B 1 131 ? 3.267 -7.699 46.372 1.00 21.38 123 LEU B N 1
ATOM 4718 C CA . LEU B 1 131 ? 4.185 -7.228 45.344 1.00 21.68 123 LEU B CA 1
ATOM 4719 C C . LEU B 1 131 ? 5.127 -8.344 44.927 1.00 23.22 123 LEU B C 1
ATOM 4720 O O . LEU B 1 131 ? 5.506 -9.187 45.737 1.00 20.44 123 LEU B O 1
ATOM 4725 N N . THR B 1 132 ? 5.499 -8.345 43.653 1.00 21.55 124 THR B N 1
ATOM 4726 C CA . THR B 1 132 ? 6.725 -8.998 43.223 1.00 25.78 124 THR B CA 1
ATOM 4727 C C . THR B 1 132 ? 7.764 -7.897 43.042 1.00 25.16 124 THR B C 1
ATOM 4728 O O . THR B 1 132 ? 7.438 -6.807 42.562 1.00 23.08 124 THR B O 1
ATOM 4732 N N . ILE B 1 133 ? 8.986 -8.160 43.504 1.00 21.82 125 ILE B N 1
ATOM 4733 C CA . ILE B 1 133 ? 9.988 -7.124 43.742 1.00 22.79 125 ILE B CA 1
ATOM 4734 C C . ILE B 1 133 ? 11.323 -7.598 43.178 1.00 23.96 125 ILE B C 1
ATOM 4735 O O . ILE B 1 133 ? 11.720 -8.744 43.402 1.00 24.66 125 ILE B O 1
ATOM 4740 N N . ALA B 1 134 ? 12.026 -6.714 42.470 1.00 23.28 126 ALA B N 1
ATOM 4741 C CA . ALA B 1 134 ? 13.370 -7.034 42.002 1.00 26.62 126 ALA B CA 1
ATOM 4742 C C . ALA B 1 134 ? 14.263 -7.421 43.176 1.00 28.06 126 ALA B C 1
ATOM 4743 O O . ALA B 1 134 ? 14.146 -6.870 44.276 1.00 31.34 126 ALA B O 1
ATOM 4745 N N . SER B 1 135 ? 15.145 -8.389 42.947 1.00 28.38 127 SER B N 1
ATOM 4746 C CA . SER B 1 135 ? 16.112 -8.821 43.949 1.00 26.23 127 SER B CA 1
ATOM 4747 C C . SER B 1 135 ? 17.521 -8.457 43.520 1.00 23.70 127 SER B C 1
ATOM 4748 O O . SER B 1 135 ? 17.876 -8.576 42.342 1.00 28.30 127 SER B O 1
ATOM 4751 N N . GLU B 1 136 ? 18.344 -8.064 44.493 1.00 24.47 128 GLU B N 1
ATOM 4752 C CA . GLU B 1 136 ? 19.747 -7.819 44.187 1.00 26.50 128 GLU B CA 1
ATOM 4753 C C . GLU B 1 136 ? 20.536 -9.111 43.986 1.00 26.43 128 GLU B C 1
ATOM 4754 O O . GLU B 1 136 ? 21.673 -9.049 43.522 1.00 30.24 128 GLU B O 1
ATOM 4760 N N . ARG B 1 137 ? 19.952 -10.303 44.320 1.00 29.02 129 ARG B N 1
ATOM 4761 C CA . ARG B 1 137 ? 20.754 -11.534 44.315 1.00 25.71 129 ARG B CA 1
ATOM 4762 C C . ARG B 1 137 ? 20.543 -12.319 43.022 1.00 30.29 129 ARG B C 1
ATOM 4763 O O . ARG B 1 137 ? 19.391 -12.584 42.646 1.00 29.94 129 ARG B O 1
ATOM 4771 N N . PRO B 1 138 ? 21.606 -12.712 42.318 1.00 28.62 130 PRO B N 1
ATOM 4772 C CA . PRO B 1 138 ? 21.424 -13.511 41.101 1.00 26.37 130 PRO B CA 1
ATOM 4773 C C . PRO B 1 138 ? 20.760 -14.845 41.419 1.00 29.27 130 PRO B C 1
ATOM 4774 O O . PRO B 1 138 ? 20.999 -15.445 42.470 1.00 29.02 130 PRO B O 1
ATOM 4778 N N . GLY B 1 139 ? 19.906 -15.296 40.506 1.00 28.13 131 GLY B N 1
ATOM 4779 C CA . GLY B 1 139 ? 19.207 -16.554 40.700 1.00 29.44 131 GLY B CA 1
ATOM 4780 C C . GLY B 1 139 ? 18.309 -16.600 41.917 1.00 33.89 131 GLY B C 1
ATOM 4781 O O . GLY B 1 139 ? 18.061 -17.686 42.456 1.00 27.42 131 GLY B O 1
ATOM 4782 N N . HIS B 1 140 ? 17.860 -15.442 42.398 1.00 28.92 132 HIS B N 1
ATOM 4783 C CA . HIS B 1 140 ? 16.867 -15.334 43.454 1.00 22.02 132 HIS B CA 1
ATOM 4784 C C . HIS B 1 140 ? 15.676 -14.536 42.947 1.00 29.08 132 HIS B C 1
ATOM 4785 O O . HIS B 1 140 ? 15.814 -13.694 42.055 1.00 26.42 132 HIS B O 1
ATOM 4792 N N . ARG B 1 141 ? 14.510 -14.795 43.546 1.00 27.92 133 ARG B N 1
ATOM 4793 C CA . ARG B 1 141 ? 13.290 -14.033 43.305 1.00 26.14 133 ARG B CA 1
ATOM 4794 C C . ARG B 1 141 ? 12.748 -13.563 44.652 1.00 27.02 133 ARG B C 1
ATOM 4795 O O . ARG B 1 141 ? 12.882 -14.255 45.663 1.00 26.08 133 ARG B O 1
ATOM 4803 N N . MET B 1 142 ? 12.149 -12.379 44.676 1.00 22.58 134 MET B N 1
ATOM 4804 C CA . MET B 1 142 ? 11.632 -11.828 45.915 1.00 22.46 134 MET B CA 1
ATOM 4805 C C . MET B 1 142 ? 10.206 -11.361 45.686 1.00 27.73 134 MET B C 1
ATOM 4806 O O . MET B 1 142 ? 9.873 -10.851 44.612 1.00 26.06 134 MET B O 1
ATOM 4811 N N . MET B 1 143 ? 9.371 -11.534 46.703 1.00 21.38 135 MET B N 1
ATOM 4812 C CA . MET B 1 143 ? 7.991 -11.093 46.628 1.00 24.34 135 MET B CA 1
ATOM 4813 C C . MET B 1 143 ? 7.509 -10.774 48.034 1.00 28.29 135 MET B C 1
ATOM 4814 O O . MET B 1 143 ? 8.154 -11.105 49.034 1.00 23.34 135 MET B O 1
ATOM 4819 N N . GLU B 1 144 ? 6.361 -10.115 48.085 1.00 23.73 136 GLU B N 1
ATOM 4820 C CA . GLU B 1 144 ? 5.674 -9.784 49.318 1.00 21.53 136 GLU B CA 1
ATOM 4821 C C . GLU B 1 144 ? 4.277 -10.372 49.220 1.00 21.25 136 GLU B C 1
ATOM 4822 O O . GLU B 1 144 ? 3.535 -10.060 48.280 1.00 24.00 136 GLU B O 1
ATOM 4828 N N . THR B 1 145 ? 3.930 -11.242 50.163 1.00 22.52 137 THR B N 1
ATOM 4829 C CA . THR B 1 145 ? 2.620 -11.877 50.189 1.00 24.34 137 THR B CA 1
ATOM 4830 C C . THR B 1 145 ? 1.882 -11.490 51.467 1.00 25.64 137 THR B C 1
ATOM 4831 O O . THR B 1 145 ? 2.482 -11.079 52.466 1.00 23.27 137 THR B O 1
ATOM 4835 N N . TRP B 1 146 ? 0.564 -11.616 51.422 1.00 20.84 138 TRP B N 1
ATOM 4836 C CA . TRP B 1 146 ? -0.294 -11.270 52.544 1.00 24.84 138 TRP B CA 1
ATOM 4837 C C . TRP B 1 146 ? -1.075 -12.501 52.969 1.00 24.36 138 TRP B C 1
ATOM 4838 O O . TRP B 1 146 ? -1.503 -13.283 52.120 1.00 24.65 138 TRP B O 1
ATOM 4849 N N . HIS B 1 147 ? -1.230 -12.692 54.287 1.00 21.15 139 HIS B N 1
ATOM 4850 C CA . HIS B 1 147 ? -1.829 -13.912 54.801 1.00 20.96 139 HIS B CA 1
ATOM 4851 C C . HIS B 1 147 ? -2.853 -13.626 55.891 1.00 17.39 139 HIS B C 1
ATOM 4852 O O . HIS B 1 147 ? -2.667 -12.697 56.690 1.00 22.70 139 HIS B O 1
ATOM 4859 N N . PRO B 1 148 ? -3.933 -14.401 55.939 1.00 21.65 140 PRO B N 1
ATOM 4860 C CA . PRO B 1 148 ? -4.892 -14.277 57.048 1.00 23.29 140 PRO B CA 1
ATOM 4861 C C . PRO B 1 148 ? -4.160 -14.297 58.383 1.00 29.51 140 PRO B C 1
ATOM 4862 O O . PRO B 1 148 ? -3.240 -15.089 58.590 1.00 25.01 140 PRO B O 1
ATOM 4866 N N . ILE B 1 149 ? -4.559 -13.415 59.294 1.00 23.25 141 ILE B N 1
ATOM 4867 C CA . ILE B 1 149 ? -3.805 -13.213 60.525 1.00 27.11 141 ILE B CA 1
ATOM 4868 C C . ILE B 1 149 ? -4.370 -14.029 61.682 1.00 21.91 141 ILE B C 1
ATOM 4869 O O . ILE B 1 149 ? -3.605 -14.578 62.475 1.00 22.48 141 ILE B O 1
ATOM 4874 N N . GLY B 1 150 ? -5.684 -14.171 61.783 1.00 25.36 142 GLY B N 1
ATOM 4875 C CA . GLY B 1 150 ? -6.250 -14.954 62.882 1.00 22.49 142 GLY B CA 1
ATOM 4876 C C . GLY B 1 150 ? -7.632 -14.435 63.239 1.00 25.44 142 GLY B C 1
ATOM 4877 O O . GLY B 1 150 ? -8.318 -13.873 62.394 1.00 22.51 142 GLY B O 1
ATOM 4878 N N . VAL B 1 151 ? -8.039 -14.660 64.492 1.00 24.94 143 VAL B N 1
ATOM 4879 C CA . VAL B 1 151 ? -9.322 -14.141 64.964 1.00 22.97 143 VAL B CA 1
ATOM 4880 C C . VAL B 1 151 ? -9.270 -12.617 64.986 1.00 26.13 143 VAL B C 1
ATOM 4881 O O . VAL B 1 151 ? -8.328 -12.020 65.517 1.00 22.07 143 VAL B O 1
ATOM 4885 N N . CYS B 1 152 ? -10.266 -11.968 64.380 1.00 18.82 144 CYS B N 1
ATOM 4886 C CA . CYS B 1 152 ? -10.353 -10.513 64.419 1.00 17.54 144 CYS B CA 1
ATOM 4887 C C . CYS B 1 152 ? -11.407 -10.141 65.458 1.00 20.60 144 CYS B C 1
ATOM 4888 O O . CYS B 1 152 ? -12.582 -10.471 65.290 1.00 20.65 144 CYS B O 1
ATOM 4891 N N . GLY B 1 153 ? -10.984 -9.509 66.555 1.00 19.54 145 GLY B N 1
ATOM 4892 C CA . GLY B 1 153 ? -11.947 -9.009 67.540 1.00 21.00 145 GLY B CA 1
ATOM 4893 C C . GLY B 1 153 ? -12.540 -7.687 67.076 1.00 21.77 145 GLY B C 1
ATOM 4894 O O . GLY B 1 153 ? -11.852 -6.844 66.503 1.00 24.38 145 GLY B O 1
ATOM 4895 N N . VAL B 1 154 ? -13.844 -7.515 67.306 1.00 24.13 146 VAL B N 1
ATOM 4896 C CA . VAL B 1 154 ? -14.532 -6.287 66.916 1.00 17.74 146 VAL B CA 1
ATOM 4897 C C . VAL B 1 154 ? -15.285 -5.736 68.124 1.00 21.36 146 VAL B C 1
ATOM 4898 O O . VAL B 1 154 ? -16.172 -6.404 68.676 1.00 22.19 146 VAL B O 1
ATOM 4902 N N . ILE B 1 155 ? -14.921 -4.531 68.545 1.00 23.95 147 ILE B N 1
ATOM 4903 C CA . ILE B 1 155 ? -15.616 -3.822 69.617 1.00 25.37 147 ILE B CA 1
ATOM 4904 C C . ILE B 1 155 ? -16.237 -2.573 69.009 1.00 27.68 147 ILE B C 1
ATOM 4905 O O . ILE B 1 155 ? -15.523 -1.740 68.437 1.00 22.39 147 ILE B O 1
ATOM 4910 N N . SER B 1 156 ? -17.556 -2.439 69.136 1.00 23.90 148 SER B N 1
ATOM 4911 C CA . SER B 1 156 ? -18.275 -1.394 68.429 1.00 22.38 148 SER B CA 1
ATOM 4912 C C . SER B 1 156 ? -19.057 -0.508 69.398 1.00 22.00 148 SER B C 1
ATOM 4913 O O . SER B 1 156 ? -19.332 -0.876 70.543 1.00 19.91 148 SER B O 1
ATOM 4916 N N . ALA B 1 157 ? -19.414 0.673 68.908 1.00 24.60 149 ALA B N 1
ATOM 4917 C CA . ALA B 1 157 ? -20.094 1.695 69.689 1.00 24.04 149 ALA B CA 1
ATOM 4918 C C . ALA B 1 157 ? -21.593 1.606 69.472 1.00 22.92 149 ALA B C 1
ATOM 4919 O O . ALA B 1 157 ? -22.083 0.861 68.618 1.00 23.68 149 ALA B O 1
ATOM 4921 N N . PHE B 1 158 ? -22.332 2.398 70.251 1.00 20.85 150 PHE B N 1
ATOM 4922 C CA . PHE B 1 158 ? -23.781 2.313 70.160 1.00 20.89 150 PHE B CA 1
ATOM 4923 C C . PHE B 1 158 ? -24.319 2.990 68.902 1.00 28.16 150 PHE B C 1
ATOM 4924 O O . PHE B 1 158 ? -25.400 2.632 68.434 1.00 24.18 150 PHE B O 1
ATOM 4932 N N . ASN B 1 159 ? -23.622 3.999 68.373 1.00 23.85 151 ASN B N 1
ATOM 4933 C CA . ASN B 1 159 ? -24.283 4.916 67.449 1.00 25.61 151 ASN B CA 1
ATOM 4934 C C . ASN B 1 159 ? -24.293 4.428 66.011 1.00 27.61 151 ASN B C 1
ATOM 4935 O O . ASN B 1 159 ? -25.133 4.889 65.236 1.00 24.44 151 ASN B O 1
ATOM 4940 N N . PHE B 1 160 ? -23.394 3.523 65.630 1.00 28.03 152 PHE B N 1
ATOM 4941 C CA . PHE B 1 160 ? -23.467 2.838 64.338 1.00 27.35 152 PHE B CA 1
ATOM 4942 C C . PHE B 1 160 ? -23.483 1.346 64.625 1.00 23.05 152 PHE B C 1
ATOM 4943 O O . PHE B 1 160 ? -22.513 0.618 64.365 1.00 24.10 152 PHE B O 1
ATOM 4951 N N . PRO B 1 161 ? -24.599 0.853 65.158 1.00 26.07 153 PRO B N 1
ATOM 4952 C CA . PRO B 1 161 ? -24.597 -0.489 65.746 1.00 27.59 153 PRO B CA 1
ATOM 4953 C C . PRO B 1 161 ? -24.484 -1.600 64.726 1.00 22.44 153 PRO B C 1
ATOM 4954 O O . PRO B 1 161 ? -24.340 -2.760 65.138 1.00 25.68 153 PRO B O 1
ATOM 4958 N N . VAL B 1 162 ? -24.572 -1.311 63.424 1.00 20.60 154 VAL B N 1
ATOM 4959 C CA . VAL B 1 162 ? -24.458 -2.386 62.443 1.00 21.50 154 VAL B CA 1
ATOM 4960 C C . VAL B 1 162 ? -23.379 -2.145 61.385 1.00 21.48 154 VAL B C 1
ATOM 4961 O O . VAL B 1 162 ? -22.739 -3.097 60.935 1.00 20.09 154 VAL B O 1
ATOM 4965 N N . ALA B 1 163 ? -23.149 -0.901 60.972 1.00 20.11 155 ALA B N 1
ATOM 4966 C CA . ALA B 1 163 ? -22.202 -0.716 59.870 1.00 19.18 155 ALA B CA 1
ATOM 4967 C C . ALA B 1 163 ? -20.748 -0.855 60.328 1.00 27.57 155 ALA B C 1
ATOM 4968 O O . ALA B 1 163 ? -19.891 -1.305 59.558 1.00 22.36 155 ALA B O 1
ATOM 4970 N N . VAL B 1 164 ? -20.441 -0.461 61.560 1.00 23.57 156 VAL B N 1
ATOM 4971 C CA . VAL B 1 164 ? -19.081 -0.621 62.054 1.00 19.04 156 VAL B CA 1
ATOM 4972 C C . VAL B 1 164 ? -18.672 -2.089 62.011 1.00 19.71 156 VAL B C 1
ATOM 4973 O O . VAL B 1 164 ? -17.627 -2.446 61.459 1.00 21.44 156 VAL B O 1
ATOM 4977 N N . TRP B 1 165 ? -19.522 -2.968 62.528 1.00 22.03 157 TRP B N 1
ATOM 4978 C CA . TRP B 1 165 ? -19.216 -4.389 62.441 1.00 21.19 157 TRP B CA 1
ATOM 4979 C C . TRP B 1 165 ? -19.110 -4.855 60.987 1.00 22.12 157 TRP B C 1
ATOM 4980 O O . TRP B 1 165 ? -18.176 -5.580 60.638 1.00 24.91 157 TRP B O 1
ATOM 4991 N N . ALA B 1 166 ? -20.042 -4.437 60.115 1.00 23.43 158 ALA B N 1
ATOM 4992 C CA . ALA B 1 166 ? -19.992 -4.903 58.725 1.00 20.93 158 ALA B CA 1
ATOM 4993 C C . ALA B 1 166 ? -18.695 -4.490 58.044 1.00 21.16 158 ALA B C 1
ATOM 4994 O O . ALA B 1 166 ? -18.071 -5.302 57.354 1.00 25.41 158 ALA B O 1
ATOM 4996 N N . TRP B 1 167 ? -18.272 -3.230 58.227 1.00 21.83 159 TRP B N 1
ATOM 4997 C CA . TRP B 1 167 ? -16.997 -2.774 57.659 1.00 22.35 159 TRP B CA 1
ATOM 4998 C C . TRP B 1 167 ? -15.849 -3.678 58.073 1.00 28.53 159 TRP B C 1
ATOM 4999 O O . TRP B 1 167 ? -14.955 -3.973 57.265 1.00 21.19 159 TRP B O 1
ATOM 5010 N N . ASN B 1 168 ? -15.835 -4.093 59.346 1.00 16.87 160 ASN B N 1
ATOM 5011 C CA . ASN B 1 168 ? -14.764 -4.954 59.827 1.00 18.24 160 ASN B CA 1
ATOM 5012 C C . ASN B 1 168 ? -14.972 -6.394 59.387 1.00 22.24 160 ASN B C 1
ATOM 5013 O O . ASN B 1 168 ? -14.024 -7.050 58.942 1.00 23.25 160 ASN B O 1
ATOM 5018 N N . ALA B 1 169 ? -16.203 -6.905 59.496 1.00 21.36 161 ALA B N 1
ATOM 5019 C CA . ALA B 1 169 ? -16.426 -8.322 59.214 1.00 20.02 161 ALA B CA 1
ATOM 5020 C C . ALA B 1 169 ? -16.282 -8.633 57.724 1.00 25.29 161 ALA B C 1
ATOM 5021 O O . ALA B 1 169 ? -15.754 -9.686 57.358 1.00 29.87 161 ALA B O 1
ATOM 5023 N N . ALA B 1 170 ? -16.768 -7.752 56.844 1.00 19.75 162 ALA B N 1
ATOM 5024 C CA . ALA B 1 170 ? -16.648 -8.032 55.412 1.00 22.94 162 ALA B CA 1
ATOM 5025 C C . ALA B 1 170 ? -15.186 -8.166 55.011 1.00 24.20 162 ALA B C 1
ATOM 5026 O O . ALA B 1 170 ? -14.800 -9.107 54.306 1.00 24.04 162 ALA B O 1
ATOM 5028 N N . LEU B 1 171 ? -14.354 -7.228 55.457 1.00 23.79 163 LEU B N 1
ATOM 5029 C CA . LEU B 1 171 ? -12.932 -7.292 55.136 1.00 26.66 163 LEU B CA 1
ATOM 5030 C C . LEU B 1 171 ? -12.265 -8.483 55.813 1.00 25.65 163 LEU B C 1
ATOM 5031 O O . LEU B 1 171 ? -11.466 -9.195 55.185 1.00 21.25 163 LEU B O 1
ATOM 5036 N N . ALA B 1 172 ? -12.574 -8.715 57.095 1.00 24.04 164 ALA B N 1
ATOM 5037 C CA . ALA B 1 172 ? -11.943 -9.813 57.823 1.00 22.76 164 ALA B CA 1
ATOM 5038 C C . ALA B 1 172 ? -12.266 -11.156 57.176 1.00 23.78 164 ALA B C 1
ATOM 5039 O O . ALA B 1 172 ? -11.370 -11.981 56.953 1.00 22.52 164 ALA B O 1
ATOM 5041 N N . PHE B 1 173 ? -13.543 -11.381 56.847 1.00 21.38 165 PHE B N 1
ATOM 5042 C CA . PHE B 1 173 ? -13.946 -12.647 56.242 1.00 20.07 165 PHE B CA 1
ATOM 5043 C C . PHE B 1 173 ? -13.241 -12.861 54.906 1.00 21.60 165 PHE B C 1
ATOM 5044 O O . PHE B 1 173 ? -12.742 -13.950 54.625 1.00 25.21 165 PHE B O 1
ATOM 5052 N N . VAL B 1 174 ? -13.196 -11.823 54.068 1.00 20.92 166 VAL B N 1
ATOM 5053 C CA . VAL B 1 174 ? -12.526 -11.939 52.777 1.00 22.30 166 VAL B CA 1
ATOM 5054 C C . VAL B 1 174 ? -11.032 -12.166 52.966 1.00 21.89 166 VAL B C 1
ATOM 5055 O O . VAL B 1 174 ? -10.393 -12.874 52.176 1.00 20.53 166 VAL B O 1
ATOM 5059 N N . CYS B 1 175 ? -10.461 -11.609 54.031 1.00 21.54 167 CYS B N 1
ATOM 5060 C CA . CYS B 1 175 ? -9.042 -11.760 54.324 1.00 22.51 167 CYS B CA 1
ATOM 5061 C C . CYS B 1 175 ? -8.703 -13.078 55.016 1.00 19.78 167 CYS B C 1
ATOM 5062 O O . CYS B 1 175 ? -7.541 -13.281 55.379 1.00 23.70 167 CYS B O 1
ATOM 5065 N N . GLY B 1 176 ? -9.666 -13.986 55.168 1.00 20.23 168 GLY B N 1
ATOM 5066 C CA . GLY B 1 176 ? -9.391 -15.283 55.757 1.00 18.65 168 GLY B CA 1
ATOM 5067 C C . GLY B 1 176 ? -9.430 -15.328 57.273 1.00 23.01 168 GLY B C 1
ATOM 5068 O O . GLY B 1 176 ? -8.996 -16.329 57.856 1.00 22.89 168 GLY B O 1
ATOM 5069 N N . ASP B 1 177 ? -9.970 -14.298 57.922 1.00 21.46 169 ASP B N 1
ATOM 5070 C CA . ASP B 1 177 ? -10.060 -14.206 59.368 1.00 21.47 169 ASP B CA 1
ATOM 5071 C C . ASP B 1 177 ? -11.440 -14.641 59.840 1.00 23.95 169 ASP B C 1
ATOM 5072 O O . ASP B 1 177 ? -12.432 -14.456 59.138 1.00 25.11 169 ASP B O 1
ATOM 5077 N N . SER B 1 178 ? -11.502 -15.176 61.057 1.00 22.28 170 SER B N 1
ATOM 5078 C CA . SER B 1 178 ? -12.771 -15.267 61.762 1.00 25.38 170 SER B CA 1
ATOM 5079 C C . SER B 1 178 ? -12.987 -13.967 62.540 1.00 26.64 170 SER B C 1
ATOM 5080 O O . SER B 1 178 ? -12.088 -13.128 62.640 1.00 24.03 170 SER B O 1
ATOM 5083 N N . VAL B 1 179 ? -14.198 -13.783 63.077 1.00 22.95 171 VAL B N 1
ATOM 5084 C CA . VAL B 1 179 ? -14.558 -12.542 63.763 1.00 21.33 171 VAL B CA 1
ATOM 5085 C C . VAL B 1 179 ? -15.247 -12.873 65.085 1.00 23.49 171 VAL B C 1
ATOM 5086 O O . VAL B 1 179 ? -16.177 -13.686 65.122 1.00 23.87 171 VAL B O 1
ATOM 5090 N N . VAL B 1 180 ? -14.810 -12.228 66.165 1.00 22.65 172 VAL B N 1
ATOM 5091 C CA . VAL B 1 180 ? -15.514 -12.274 67.447 1.00 21.86 172 VAL B CA 1
ATOM 5092 C C . VAL B 1 180 ? -15.969 -10.857 67.756 1.00 19.01 172 VAL B C 1
ATOM 5093 O O . VAL B 1 180 ? -15.139 -9.955 67.908 1.00 20.05 172 VAL B O 1
ATOM 5097 N N . TRP B 1 181 ? -17.282 -10.663 67.849 1.00 21.29 173 TRP B N 1
ATOM 5098 C CA . TRP B 1 181 ? -17.891 -9.343 67.966 1.00 25.87 173 TRP B CA 1
ATOM 5099 C C . TRP B 1 181 ? -18.445 -9.129 69.371 1.00 25.17 173 TRP B C 1
ATOM 5100 O O . TRP B 1 181 ? -19.248 -9.935 69.853 1.00 21.15 173 TRP B O 1
ATOM 5111 N N . LYS B 1 182 ? -18.018 -8.045 70.026 1.00 21.64 174 LYS B N 1
ATOM 5112 C CA . LYS B 1 182 ? -18.633 -7.603 71.272 1.00 24.98 174 LYS B CA 1
ATOM 5113 C C . LYS B 1 182 ? -19.288 -6.250 71.018 1.00 25.86 174 LYS B C 1
ATOM 5114 O O . LYS B 1 182 ? -18.625 -5.204 71.110 1.00 23.35 174 LYS B O 1
ATOM 5120 N N . PRO B 1 183 ? -20.576 -6.209 70.695 1.00 22.43 175 PRO B N 1
ATOM 5121 C CA . PRO B 1 183 ? -21.229 -4.921 70.465 1.00 22.17 175 PRO B CA 1
ATOM 5122 C C . PRO B 1 183 ? -21.386 -4.148 71.763 1.00 24.52 175 PRO B C 1
ATOM 5123 O O . PRO B 1 183 ? -21.242 -4.676 72.870 1.00 19.32 175 PRO B O 1
ATOM 5127 N N . SER B 1 184 ? -21.707 -2.865 71.603 1.00 21.62 176 SER B N 1
ATOM 5128 C CA . SER B 1 184 ? -22.085 -2.042 72.742 1.00 26.56 176 SER B CA 1
ATOM 5129 C C . SER B 1 184 ? -23.227 -2.693 73.497 1.00 30.17 176 SER B C 1
ATOM 5130 O O . SER B 1 184 ? -24.215 -3.125 72.899 1.00 23.60 176 SER B O 1
ATOM 5133 N N . GLU B 1 185 ? -23.102 -2.717 74.826 1.00 23.84 177 GLU B N 1
ATOM 5134 C CA . GLU B 1 185 ? -24.180 -3.200 75.662 1.00 21.71 177 GLU B CA 1
ATOM 5135 C C . GLU B 1 185 ? -25.452 -2.376 75.493 1.00 29.26 177 GLU B C 1
ATOM 5136 O O . GLU B 1 185 ? -26.517 -2.812 75.932 1.00 24.16 177 GLU B O 1
ATOM 5142 N N . LYS B 1 186 ? -25.372 -1.196 74.877 1.00 29.49 178 LYS B N 1
ATOM 5143 C CA . LYS B 1 186 ? -26.569 -0.401 74.644 1.00 28.08 178 LYS B CA 1
ATOM 5144 C C . LYS B 1 186 ? -27.338 -0.854 73.406 1.00 29.21 178 LYS B C 1
ATOM 5145 O O . LYS B 1 186 ? -28.502 -0.477 73.245 1.00 28.55 178 LYS B O 1
ATOM 5151 N N . THR B 1 187 ? -26.721 -1.630 72.512 1.00 23.77 179 THR B N 1
ATOM 5152 C CA . THR B 1 187 ? -27.371 -2.004 71.252 1.00 27.67 179 THR B CA 1
ATOM 5153 C C . THR B 1 187 ? -27.174 -3.484 70.935 1.00 23.98 179 THR B C 1
ATOM 5154 O O . THR B 1 187 ? -26.643 -3.837 69.881 1.00 29.82 179 THR B O 1
ATOM 5158 N N . PRO B 1 188 ? -27.631 -4.400 71.833 1.00 22.40 180 PRO B N 1
ATOM 5159 C CA . PRO B 1 188 ? -27.453 -5.836 71.561 1.00 22.32 180 PRO B CA 1
ATOM 5160 C C . PRO B 1 188 ? -28.415 -6.395 70.512 1.00 27.52 180 PRO B C 1
ATOM 5161 O O . PRO B 1 188 ? -28.066 -7.334 69.790 1.00 27.47 180 PRO B O 1
ATOM 5165 N N . LEU B 1 189 ? -29.620 -5.838 70.399 1.00 23.84 181 LEU B N 1
ATOM 5166 C CA . LEU B 1 189 ? -30.611 -6.444 69.508 1.00 24.38 181 LEU B CA 1
ATOM 5167 C C . LEU B 1 189 ? -30.219 -6.307 68.036 1.00 29.05 181 LEU B C 1
ATOM 5168 O O . LEU B 1 189 ? -30.382 -7.257 67.259 1.00 23.27 181 LEU B O 1
ATOM 5173 N N . THR B 1 190 ? -29.694 -5.142 67.633 1.00 27.40 182 THR B N 1
ATOM 5174 C CA . THR B 1 190 ? -29.197 -5.000 66.266 1.00 24.05 182 THR B CA 1
ATOM 5175 C C . THR B 1 190 ? -28.078 -5.988 65.985 1.00 27.02 182 THR B C 1
ATOM 5176 O O . THR B 1 190 ? -27.920 -6.436 64.841 1.00 27.18 182 THR B O 1
ATOM 5180 N N . ALA B 1 191 ? -27.259 -6.297 66.999 1.00 20.24 183 ALA B N 1
ATOM 5181 C CA . ALA B 1 191 ? -26.169 -7.255 66.817 1.00 22.30 183 ALA B CA 1
ATOM 5182 C C . ALA B 1 191 ? -26.695 -8.681 66.682 1.00 23.70 183 ALA B C 1
ATOM 5183 O O . ALA B 1 191 ? -26.213 -9.452 65.845 1.00 24.84 183 ALA B O 1
ATOM 5185 N N . ILE B 1 192 ? -27.657 -9.062 67.523 1.00 21.33 184 ILE B N 1
ATOM 5186 C CA . ILE B 1 192 ? -28.328 -10.346 67.341 1.00 26.79 184 ILE B CA 1
ATOM 5187 C C . ILE B 1 192 ? -28.852 -10.465 65.913 1.00 28.33 184 ILE B C 1
ATOM 5188 O O . ILE B 1 192 ? -28.686 -11.501 65.257 1.00 29.35 184 ILE B O 1
ATOM 5193 N N . ALA B 1 193 ? -29.481 -9.398 65.406 1.00 26.45 185 ALA B N 1
ATOM 5194 C CA . ALA B 1 193 ? -30.048 -9.426 64.059 1.00 23.75 185 ALA B CA 1
ATOM 5195 C C . ALA B 1 193 ? -28.966 -9.655 63.004 1.00 23.37 185 ALA B C 1
ATOM 5196 O O . ALA B 1 193 ? -29.125 -10.491 62.114 1.00 24.17 185 ALA B O 1
ATOM 5198 N N . CYS B 1 194 ? -27.869 -8.898 63.078 1.00 26.48 186 CYS B N 1
ATOM 5199 C CA . CYS B 1 194 ? -26.753 -9.112 62.159 1.00 30.34 186 CYS B CA 1
ATOM 5200 C C . CYS B 1 194 ? -26.254 -10.544 62.216 1.00 28.49 186 CYS B C 1
ATOM 5201 O O . CYS B 1 194 ? -25.943 -11.147 61.179 1.00 26.55 186 CYS B O 1
ATOM 5204 N N . HIS B 1 195 ? -26.136 -11.089 63.424 1.00 25.40 187 HIS B N 1
ATOM 5205 C CA . HIS B 1 195 ? -25.632 -12.446 63.587 1.00 26.30 187 HIS B CA 1
ATOM 5206 C C . HIS B 1 195 ? -26.585 -13.461 62.975 1.00 24.20 187 HIS B C 1
ATOM 5207 O O . HIS B 1 195 ? -26.153 -14.397 62.293 1.00 29.70 187 HIS B O 1
ATOM 5214 N N . VAL B 1 196 ? -27.889 -13.275 63.185 1.00 24.09 188 VAL B N 1
ATOM 5215 C CA . VAL B 1 196 ? -28.877 -14.170 62.589 1.00 29.36 188 VAL B CA 1
ATOM 5216 C C . VAL B 1 196 ? -28.823 -14.092 61.063 1.00 28.73 188 VAL B C 1
ATOM 5217 O O . VAL B 1 196 ? -28.898 -15.116 60.374 1.00 30.67 188 VAL B O 1
ATOM 5221 N N . LEU B 1 197 ? -28.687 -12.883 60.509 1.00 29.05 189 LEU B N 1
ATOM 5222 C CA . LEU B 1 197 ? -28.622 -12.772 59.055 1.00 34.01 189 LEU B CA 1
ATOM 5223 C C . LEU B 1 197 ? -27.330 -13.385 58.520 1.00 30.61 189 LEU B C 1
ATOM 5224 O O . LEU B 1 197 ? -27.339 -14.001 57.450 1.00 28.72 189 LEU B O 1
ATOM 5229 N N . LEU B 1 198 ? -26.229 -13.287 59.274 1.00 25.86 190 LEU B N 1
ATOM 5230 C CA . LEU B 1 198 ? -25.004 -13.979 58.869 1.00 26.73 190 LEU B CA 1
ATOM 5231 C C . LEU B 1 198 ? -25.221 -15.490 58.816 1.00 27.82 190 LEU B C 1
ATOM 5232 O O . LEU B 1 198 ? -24.766 -16.157 57.874 1.00 28.84 190 LEU B O 1
ATOM 5237 N N . GLN B 1 199 ? -25.923 -16.049 59.814 1.00 24.67 191 GLN B N 1
ATOM 5238 C CA . GLN B 1 199 ? -26.221 -17.483 59.789 1.00 24.41 191 GLN B CA 1
ATOM 5239 C C . GLN B 1 199 ? -27.009 -17.863 58.541 1.00 33.39 191 GLN B C 1
ATOM 5240 O O . GLN B 1 199 ? -26.778 -18.929 57.952 1.00 34.78 191 GLN B O 1
ATOM 5246 N N . LYS B 1 200 ? -27.944 -17.004 58.121 1.00 25.44 192 LYS B N 1
ATOM 5247 C CA . LYS B 1 200 ? -28.679 -17.272 56.888 1.00 27.50 192 LYS B CA 1
ATOM 5248 C C . LYS B 1 200 ? -27.731 -17.320 55.700 1.00 26.33 192 LYS B C 1
ATOM 5249 O O . LYS B 1 200 ? -27.862 -18.179 54.824 1.00 31.80 192 LYS B O 1
ATOM 5255 N N . ALA B 1 201 ? -26.794 -16.372 55.638 1.00 24.19 193 ALA B N 1
ATOM 5256 C CA . ALA B 1 201 ? -25.803 -16.366 54.568 1.00 29.43 193 ALA B CA 1
ATOM 5257 C C . ALA B 1 201 ? -24.966 -17.640 54.579 1.00 24.32 193 ALA B C 1
ATOM 5258 O O . ALA B 1 201 ? -24.727 -18.250 53.531 1.00 28.42 193 ALA B O 1
ATOM 5260 N N . LEU B 1 202 ? -24.499 -18.050 55.760 1.00 25.86 194 LEU B N 1
ATOM 5261 C CA . LEU B 1 202 ? -23.695 -19.263 55.852 1.00 28.14 194 LEU B CA 1
ATOM 5262 C C . LEU B 1 202 ? -24.484 -20.490 55.411 1.00 34.01 194 LEU B C 1
ATOM 5263 O O . LEU B 1 202 ? -23.968 -21.328 54.660 1.00 34.46 194 LEU B O 1
ATOM 5268 N N . ARG B 1 203 ? -25.757 -20.586 55.823 1.00 29.95 195 ARG B N 1
ATOM 5269 C CA . ARG B 1 203 ? -26.578 -21.726 55.421 1.00 34.77 195 ARG B CA 1
ATOM 5270 C C . ARG B 1 203 ? -26.818 -21.736 53.915 1.00 28.37 195 ARG B C 1
ATOM 5271 O O . ARG B 1 203 ? -26.795 -22.802 53.292 1.00 29.50 195 ARG B O 1
ATOM 5279 N N . GLU B 1 204 ? -27.060 -20.565 53.313 1.00 27.94 196 GLU B N 1
ATOM 5280 C CA . GLU B 1 204 ? -27.182 -20.498 51.857 1.00 36.45 196 GLU B CA 1
ATOM 5281 C C . GLU B 1 204 ? -25.859 -20.854 51.175 1.00 37.35 196 GLU B C 1
ATOM 5282 O O . GLU B 1 204 ? -25.837 -21.573 50.169 1.00 40.92 196 GLU B O 1
ATOM 5288 N N . PHE B 1 205 ? -24.746 -20.354 51.711 1.00 32.40 197 PHE B N 1
ATOM 5289 C CA . PHE B 1 205 ? -23.432 -20.666 51.155 1.00 33.29 197 PHE B CA 1
ATOM 5290 C C . PHE B 1 205 ? -23.116 -22.153 51.269 1.00 37.55 197 PHE B C 1
ATOM 5291 O O . PHE B 1 205 ? -22.499 -22.741 50.369 1.00 38.63 197 PHE B O 1
ATOM 5299 N N . GLU B 1 206 ? -23.548 -22.780 52.363 1.00 38.46 198 GLU B N 1
ATOM 5300 C CA . GLU B 1 206 ? -23.316 -24.207 52.548 1.00 41.84 198 GLU B CA 1
ATOM 5301 C C . GLU B 1 206 ? -23.986 -25.028 51.446 1.00 40.78 198 GLU B C 1
ATOM 5302 O O . GLU B 1 206 ? -23.445 -26.059 51.022 1.00 39.33 198 GLU B O 1
ATOM 5308 N N . LYS B 1 207 ? -25.123 -24.556 50.923 1.00 37.33 199 LYS B N 1
ATOM 5309 C CA . LYS B 1 207 ? -25.820 -25.285 49.860 1.00 43.91 199 LYS B CA 1
ATOM 5310 C C . LYS B 1 207 ? -24.936 -25.484 48.633 1.00 44.26 199 LYS B C 1
ATOM 5311 O O . LYS B 1 207 ? -24.855 -26.589 48.089 1.00 46.79 199 LYS B O 1
ATOM 5317 N N . THR B 1 208 ? -24.295 -24.410 48.166 1.00 45.33 200 THR B N 1
ATOM 5318 C CA . THR B 1 208 ? -23.470 -24.414 46.961 1.00 39.59 200 THR B CA 1
ATOM 5319 C C . THR B 1 208 ? -22.005 -24.751 47.234 1.00 40.50 200 THR B C 1
ATOM 5320 O O . THR B 1 208 ? -21.267 -25.068 46.293 1.00 38.48 200 THR B O 1
ATOM 5324 N N . HIS B 1 209 ? -21.554 -24.638 48.483 1.00 32.74 201 HIS B N 1
ATOM 5325 C CA . HIS B 1 209 ? -20.156 -24.858 48.851 1.00 32.87 201 HIS B CA 1
ATOM 5326 C C . HIS B 1 209 ? -20.102 -25.779 50.062 1.00 36.81 201 HIS B C 1
ATOM 5327 O O . HIS B 1 209 ? -19.734 -25.352 51.164 1.00 37.68 201 HIS B O 1
ATOM 5334 N N . PRO B 1 210 ? -20.449 -27.057 49.888 1.00 37.65 202 PRO B N 1
ATOM 5335 C CA . PRO B 1 210 ? -20.535 -27.961 51.044 1.00 37.25 202 PRO B CA 1
ATOM 5336 C C . PRO B 1 210 ? -19.196 -28.056 51.762 1.00 39.44 202 PRO B C 1
ATOM 5337 O O . PRO B 1 210 ? -18.154 -28.274 51.139 1.00 35.98 202 PRO B O 1
ATOM 5341 N N . GLY B 1 211 ? -19.233 -27.887 53.084 1.00 36.41 203 GLY B N 1
ATOM 5342 C CA . GLY B 1 211 ? -18.060 -28.068 53.914 1.00 36.43 203 GLY B CA 1
ATOM 5343 C C . GLY B 1 211 ? -17.043 -26.952 53.856 1.00 39.63 203 GLY B C 1
ATOM 5344 O O . GLY B 1 211 ? -15.982 -27.071 54.486 1.00 36.40 203 GLY B O 1
ATOM 5345 N N . VAL B 1 212 ? -17.321 -25.871 53.135 1.00 33.25 204 VAL B N 1
ATOM 5346 C CA . VAL B 1 212 ? -16.286 -24.871 52.925 1.00 32.21 204 VAL B CA 1
ATOM 5347 C C . VAL B 1 212 ? -16.224 -23.892 54.092 1.00 33.76 204 VAL B C 1
ATOM 5348 O O . VAL B 1 212 ? -15.147 -23.650 54.648 1.00 29.42 204 VAL B O 1
ATOM 5352 N N . ALA B 1 213 ? -17.383 -23.292 54.484 1.00 30.39 205 ALA B N 1
ATOM 5353 C CA . ALA B 1 213 ? -17.263 -22.290 55.542 1.00 31.10 205 ALA B CA 1
ATOM 5354 C C . ALA B 1 213 ? -17.460 -22.944 56.905 1.00 34.75 205 ALA B C 1
ATOM 5355 O O . ALA B 1 213 ? -18.424 -23.694 57.087 1.00 34.31 205 ALA B O 1
ATOM 5357 N N . PRO B 1 214 ? -16.602 -22.681 57.892 1.00 29.11 206 PRO B N 1
ATOM 5358 C CA . PRO B 1 214 ? -16.855 -23.226 59.232 1.00 29.53 206 PRO B CA 1
ATOM 5359 C C . PRO B 1 214 ? -18.039 -22.519 59.862 1.00 28.26 206 PRO B C 1
ATOM 5360 O O . PRO B 1 214 ? -18.178 -21.301 59.754 1.00 26.63 206 PRO B O 1
ATOM 5364 N N . ALA B 1 215 ? -18.894 -23.300 60.530 1.00 35.49 207 ALA B N 1
ATOM 5365 C CA . ALA B 1 215 ? -20.090 -22.745 61.159 1.00 31.44 207 ALA B CA 1
ATOM 5366 C C . ALA B 1 215 ? -19.765 -21.653 62.173 1.00 28.83 207 ALA B C 1
ATOM 5367 O O . ALA B 1 215 ? -20.588 -20.757 62.409 1.00 30.75 207 ALA B O 1
ATOM 5369 N N . GLU B 1 216 ? -18.586 -21.712 62.794 1.00 30.41 208 GLU B N 1
ATOM 5370 C CA . GLU B 1 216 ? -18.214 -20.790 63.865 1.00 28.37 208 GLU B CA 1
ATOM 5371 C C . GLU B 1 216 ? -17.444 -19.566 63.361 1.00 29.05 208 GLU B C 1
ATOM 5372 O O . GLU B 1 216 ? -16.745 -18.914 64.151 1.00 26.15 208 GLU B O 1
ATOM 5378 N N . LEU B 1 217 ? -17.575 -19.232 62.073 1.00 28.32 209 LEU B N 1
ATOM 5379 C CA . LEU B 1 217 ? -16.775 -18.162 61.480 1.00 30.47 209 LEU B CA 1
ATOM 5380 C C . LEU B 1 217 ? -16.999 -16.823 62.176 1.00 29.56 209 LEU B C 1
ATOM 5381 O O . LEU B 1 217 ? -16.047 -16.058 62.393 1.00 28.70 209 LEU B O 1
ATOM 5386 N N . GLY B 1 218 ? -18.250 -16.498 62.488 1.00 20.86 210 GLY B N 1
ATOM 5387 C CA . GLY B 1 218 ? -18.590 -15.266 63.199 1.00 19.93 210 GLY B CA 1
ATOM 5388 C C . GLY B 1 218 ? -19.149 -15.618 64.570 1.00 27.95 210 GLY B C 1
ATOM 5389 O O . GLY B 1 218 ? -19.965 -16.531 64.699 1.00 27.49 210 GLY B O 1
ATOM 5390 N N . GLN B 1 219 ? -18.661 -14.923 65.590 1.00 24.03 211 GLN B N 1
ATOM 5391 C CA . GLN B 1 219 ? -19.143 -15.120 66.952 1.00 24.06 211 GLN B CA 1
ATOM 5392 C C . GLN B 1 219 ? -19.698 -13.813 67.495 1.00 18.57 211 GLN B C 1
ATOM 5393 O O . GLN B 1 219 ? -19.189 -12.726 67.190 1.00 24.26 211 GLN B O 1
ATOM 5399 N N . LEU B 1 220 ? -20.731 -13.931 68.321 1.00 22.81 212 LEU B N 1
ATOM 5400 C CA . LEU B 1 220 ? -21.360 -12.790 68.967 1.00 25.78 212 LEU B CA 1
ATOM 5401 C C . LEU B 1 220 ? -21.233 -12.957 70.480 1.00 32.31 212 LEU B C 1
ATOM 5402 O O . LEU B 1 220 ? -21.725 -13.939 71.045 1.00 30.89 212 LEU B O 1
ATOM 5407 N N . VAL B 1 221 ? -20.577 -11.998 71.128 1.00 27.35 213 VAL B N 1
ATOM 5408 C CA . VAL B 1 221 ? -20.383 -11.995 72.575 1.00 28.38 213 VAL B CA 1
ATOM 5409 C C . VAL B 1 221 ? -21.177 -10.828 73.151 1.00 22.65 213 VAL B C 1
ATOM 5410 O O . VAL B 1 221 ? -20.879 -9.662 72.872 1.00 24.18 213 VAL B O 1
ATOM 5414 N N . LEU B 1 222 ? -22.190 -11.131 73.948 1.00 23.89 214 LEU B N 1
ATOM 5415 C CA . LEU B 1 222 ? -23.046 -10.114 74.550 1.00 24.31 214 LEU B CA 1
ATOM 5416 C C . LEU B 1 222 ? -22.729 -10.009 76.034 1.00 23.94 214 LEU B C 1
ATOM 5417 O O . LEU B 1 222 ? -22.707 -11.024 76.733 1.00 31.61 214 LEU B O 1
ATOM 5422 N N . GLY B 1 223 ? -22.507 -8.799 76.524 1.00 23.53 215 GLY B N 1
ATOM 5423 C CA . GLY B 1 223 ? -22.286 -8.638 77.945 1.00 28.16 215 GLY B CA 1
ATOM 5424 C C . GLY B 1 223 ? -21.545 -7.352 78.256 1.00 31.20 215 GLY B C 1
ATOM 5425 O O . GLY B 1 223 ? -21.436 -6.453 77.422 1.00 29.34 215 GLY B O 1
ATOM 5426 N N . MET B 1 224 ? -21.046 -7.294 79.487 1.00 29.73 216 MET B N 1
ATOM 5427 C CA . MET B 1 224 ? -20.514 -6.082 80.080 1.00 31.08 216 MET B CA 1
ATOM 5428 C C . MET B 1 224 ? -18.990 -6.045 79.946 1.00 34.76 216 MET B C 1
ATOM 5429 O O . MET B 1 224 ? -18.408 -6.762 79.127 1.00 32.22 216 MET B O 1
ATOM 5434 N N . ARG B 1 225 ? -18.338 -5.208 80.756 1.00 27.46 217 ARG B N 1
ATOM 5435 C CA . ARG B 1 225 ? -16.898 -5.029 80.631 1.00 31.73 217 ARG B CA 1
ATOM 5436 C C . ARG B 1 225 ? -16.153 -6.343 80.769 1.00 25.71 217 ARG B C 1
ATOM 5437 O O . ARG B 1 225 ? -15.135 -6.541 80.103 1.00 29.46 217 ARG B O 1
ATOM 5445 N N . ASP B 1 226 ? -16.659 -7.268 81.587 1.00 23.24 218 ASP B N 1
ATOM 5446 C CA . ASP B 1 226 ? -15.888 -8.474 81.851 1.00 25.86 218 ASP B CA 1
ATOM 5447 C C . ASP B 1 226 ? -15.632 -9.266 80.568 1.00 31.06 218 ASP B C 1
ATOM 5448 O O . ASP B 1 226 ? -14.550 -9.839 80.397 1.00 34.33 218 ASP B O 1
ATOM 5453 N N . VAL B 1 227 ? -16.604 -9.319 79.652 1.00 27.81 219 VAL B N 1
ATOM 5454 C CA . VAL B 1 227 ? -16.355 -10.069 78.420 1.00 28.34 219 VAL B CA 1
ATOM 5455 C C . VAL B 1 227 ? -15.612 -9.231 77.388 1.00 25.57 219 VAL B C 1
ATOM 5456 O O . VAL B 1 227 ? -14.932 -9.786 76.521 1.00 28.13 219 VAL B O 1
ATOM 5460 N N . GLY B 1 228 ? -15.749 -7.905 77.408 1.00 23.07 220 GLY B N 1
ATOM 5461 C CA . GLY B 1 228 ? -14.873 -7.107 76.565 1.00 23.57 220 GLY B CA 1
ATOM 5462 C C . GLY B 1 228 ? -13.408 -7.306 76.924 1.00 28.56 220 GLY B C 1
ATOM 5463 O O . GLY B 1 228 ? -12.538 -7.356 76.049 1.00 25.15 220 GLY B O 1
ATOM 5464 N N . GLU B 1 229 ? -13.126 -7.488 78.211 1.00 26.16 221 GLU B N 1
ATOM 5465 C CA . GLU B 1 229 ? -11.745 -7.658 78.657 1.00 24.77 221 GLU B CA 1
ATOM 5466 C C . GLU B 1 229 ? -11.208 -9.036 78.330 1.00 28.10 221 GLU B C 1
ATOM 5467 O O . GLU B 1 229 ? -10.011 -9.175 78.068 1.00 27.17 221 GLU B O 1
ATOM 5473 N N . VAL B 1 230 ? -12.066 -10.055 78.307 1.00 23.61 222 VAL B N 1
ATOM 5474 C CA . VAL B 1 230 ? -11.626 -11.356 77.822 1.00 29.08 222 VAL B CA 1
ATOM 5475 C C . VAL B 1 230 ? -11.181 -11.246 76.374 1.00 25.35 222 VAL B C 1
ATOM 5476 O O . VAL B 1 230 ? -10.130 -11.767 75.982 1.00 23.76 222 VAL B O 1
ATOM 5480 N N . LEU B 1 231 ? -11.982 -10.561 75.557 1.00 21.65 223 LEU B N 1
ATOM 5481 C CA . LEU B 1 231 ? -11.651 -10.421 74.145 1.00 23.00 223 LEU B CA 1
ATOM 5482 C C . LEU B 1 231 ? -10.334 -9.672 73.953 1.00 24.87 223 LEU B C 1
ATOM 5483 O O . LEU B 1 231 ? -9.489 -10.089 73.154 1.00 26.08 223 LEU B O 1
ATOM 5488 N N . THR B 1 232 ? -10.145 -8.542 74.649 1.00 22.40 224 THR B N 1
ATOM 5489 C CA . THR B 1 232 ? -8.944 -7.760 74.366 1.00 18.58 224 THR B CA 1
ATOM 5490 C C . THR B 1 232 ? -7.682 -8.446 74.871 1.00 22.38 224 THR B C 1
ATOM 5491 O O . THR B 1 232 ? -6.610 -8.281 74.274 1.00 22.07 224 THR B O 1
ATOM 5495 N N . ALA B 1 233 ? -7.774 -9.195 75.969 1.00 19.61 225 ALA B N 1
ATOM 5496 C CA . ALA B 1 233 ? -6.608 -9.848 76.545 1.00 23.13 225 ALA B CA 1
ATOM 5497 C C . ALA B 1 233 ? -6.308 -11.205 75.921 1.00 30.67 225 ALA B C 1
ATOM 5498 O O . ALA B 1 233 ? -5.292 -11.810 76.268 1.00 28.80 225 ALA B O 1
ATOM 5500 N N . SER B 1 234 ? -7.172 -11.719 75.045 1.00 29.69 226 SER B N 1
ATOM 5501 C CA . SER B 1 234 ? -6.997 -13.083 74.547 1.00 28.94 226 SER B CA 1
ATOM 5502 C C . SER B 1 234 ? -5.760 -13.191 73.659 1.00 28.62 226 SER B C 1
ATOM 5503 O O . SER B 1 234 ? -5.623 -12.463 72.676 1.00 26.25 226 SER B O 1
ATOM 5506 N N . LYS B 1 235 ? -4.878 -14.135 73.983 1.00 21.12 227 LYS B N 1
ATOM 5507 C CA . LYS B 1 235 ? -3.691 -14.334 73.166 1.00 28.14 227 LYS B CA 1
ATOM 5508 C C . LYS B 1 235 ? -4.015 -14.965 71.823 1.00 32.84 227 LYS B C 1
ATOM 5509 O O . LYS B 1 235 ? -3.127 -15.035 70.967 1.00 30.10 227 LYS B O 1
ATOM 5511 N N . LYS B 1 236 ? -5.252 -15.416 71.609 1.00 27.58 228 LYS B N 1
ATOM 5512 C CA . LYS B 1 236 ? -5.660 -15.986 70.330 1.00 24.43 228 LYS B CA 1
ATOM 5513 C C . LYS B 1 236 ? -6.279 -14.966 69.388 1.00 26.13 228 LYS B C 1
ATOM 5514 O O . LYS B 1 236 ? -6.787 -15.355 68.332 1.00 30.25 228 LYS B O 1
ATOM 5520 N N . VAL B 1 237 ? -6.263 -13.685 69.746 1.00 23.63 229 VAL B N 1
ATOM 5521 C CA . VAL B 1 237 ? -6.882 -12.632 68.944 1.00 17.43 229 VAL B CA 1
ATOM 5522 C C . VAL B 1 237 ? -5.772 -11.656 68.560 1.00 22.27 229 VAL B C 1
ATOM 5523 O O . VAL B 1 237 ? -5.411 -10.788 69.367 1.00 23.64 229 VAL B O 1
ATOM 5527 N N . PRO B 1 238 ? -5.158 -11.798 67.378 1.00 22.14 230 PRO B N 1
ATOM 5528 C CA . PRO B 1 238 ? -3.984 -10.975 67.042 1.00 21.81 230 PRO B CA 1
ATOM 5529 C C . PRO B 1 238 ? -4.309 -9.552 66.616 1.00 25.75 230 PRO B C 1
ATOM 5530 O O . PRO B 1 238 ? -3.396 -8.709 66.572 1.00 26.80 230 PRO B O 1
ATOM 5534 N N . VAL B 1 239 ? -5.560 -9.257 66.285 1.00 19.52 231 VAL B N 1
ATOM 5535 C CA . VAL B 1 239 ? -5.977 -7.900 65.948 1.00 16.36 231 VAL B CA 1
ATOM 5536 C C . VAL B 1 239 ? -7.346 -7.640 66.573 1.00 19.88 231 VAL B C 1
ATOM 5537 O O . VAL B 1 239 ? -8.214 -8.520 66.598 1.00 18.23 231 VAL B O 1
ATOM 5541 N N . VAL B 1 240 ? -7.518 -6.438 67.122 1.00 24.58 232 VAL B N 1
ATOM 5542 C CA . VAL B 1 240 ? -8.789 -5.971 67.665 1.00 19.08 232 VAL B CA 1
ATOM 5543 C C . VAL B 1 240 ? -9.104 -4.629 67.023 1.00 20.39 232 VAL B C 1
ATOM 5544 O O . VAL B 1 240 ? -8.294 -3.694 67.105 1.00 19.82 232 VAL B O 1
ATOM 5548 N N . SER B 1 241 ? -10.268 -4.536 66.386 1.00 18.61 233 SER B N 1
ATOM 5549 C CA . SER B 1 241 ? -10.793 -3.267 65.904 1.00 22.70 233 SER B CA 1
ATOM 5550 C C . SER B 1 241 ? -11.676 -2.682 66.997 1.00 22.44 233 SER B C 1
ATOM 5551 O O . SER B 1 241 ? -12.661 -3.308 67.399 1.00 21.76 233 SER B O 1
ATOM 5554 N N . ALA B 1 242 ? -11.320 -1.501 67.500 1.00 17.04 234 ALA B N 1
ATOM 5555 C CA . ALA B 1 242 ? -12.029 -0.939 68.638 1.00 20.34 234 ALA B CA 1
ATOM 5556 C C . ALA B 1 242 ? -12.541 0.436 68.266 1.00 23.02 234 ALA B C 1
ATOM 5557 O O . ALA B 1 242 ? -11.752 1.358 68.026 1.00 22.23 234 ALA B O 1
ATOM 5559 N N . THR B 1 243 ? -13.856 0.577 68.275 1.00 22.39 235 THR B N 1
ATOM 5560 C CA . THR B 1 243 ? -14.542 1.811 67.930 1.00 18.44 235 THR B CA 1
ATOM 5561 C C . THR B 1 243 ? -15.246 2.335 69.178 1.00 23.95 235 THR B C 1
ATOM 5562 O O . THR B 1 243 ? -16.066 1.624 69.773 1.00 22.52 235 THR B O 1
ATOM 5566 N N . GLY B 1 244 ? -14.926 3.564 69.581 1.00 24.62 236 GLY B N 1
ATOM 5567 C CA . GLY B 1 244 ? -15.526 4.102 70.788 1.00 20.40 236 GLY B CA 1
ATOM 5568 C C . GLY B 1 244 ? -14.811 5.347 71.268 1.00 22.77 236 GLY B C 1
ATOM 5569 O O . GLY B 1 244 ? -14.178 6.060 70.490 1.00 26.21 236 GLY B O 1
ATOM 5570 N N . SER B 1 245 ? -14.949 5.606 72.564 1.00 27.01 237 SER B N 1
ATOM 5571 C CA . SER B 1 245 ? -14.373 6.799 73.158 1.00 27.54 237 SER B CA 1
ATOM 5572 C C . SER B 1 245 ? -12.850 6.702 73.218 1.00 28.68 237 SER B C 1
ATOM 5573 O O . SER B 1 245 ? -12.255 5.619 73.155 1.00 27.32 237 SER B O 1
ATOM 5576 N N . VAL B 1 246 ? -12.222 7.869 73.364 1.00 24.89 238 VAL B N 1
ATOM 5577 C CA . VAL B 1 246 ? -10.774 7.925 73.533 1.00 30.39 238 VAL B CA 1
ATOM 5578 C C . VAL B 1 246 ? -10.341 7.111 74.746 1.00 34.40 238 VAL B C 1
ATOM 5579 O O . VAL B 1 246 ? -9.312 6.418 74.719 1.00 33.59 238 VAL B O 1
ATOM 5583 N N . ARG B 1 247 ? -11.095 7.207 75.843 1.00 30.51 239 ARG B N 1
ATOM 5584 C CA . ARG B 1 247 ? -10.696 6.505 77.058 1.00 32.32 239 ARG B CA 1
ATOM 5585 C C . ARG B 1 247 ? -10.751 4.999 76.848 1.00 29.54 239 ARG B C 1
ATOM 5586 O O . ARG B 1 247 ? -9.870 4.270 77.310 1.00 27.11 239 ARG B O 1
ATOM 5588 N N . MET B 1 248 ? -11.790 4.508 76.173 1.00 22.90 240 MET B N 1
ATOM 5589 C CA . MET B 1 248 ? -11.824 3.092 75.828 1.00 25.46 240 MET B CA 1
ATOM 5590 C C . MET B 1 248 ? -10.582 2.702 75.024 1.00 25.38 240 MET B C 1
ATOM 5591 O O . MET B 1 248 ? -9.922 1.696 75.317 1.00 22.64 240 MET B O 1
ATOM 5596 N N . GLY B 1 249 ? -10.242 3.498 74.009 1.00 23.22 241 GLY B N 1
ATOM 5597 C CA . GLY B 1 249 ? -9.133 3.132 73.140 1.00 24.13 241 GLY B CA 1
ATOM 5598 C C . GLY B 1 249 ? -7.814 3.088 73.886 1.00 24.75 241 GLY B C 1
ATOM 5599 O O . GLY B 1 249 ? -6.987 2.203 73.659 1.00 27.33 241 GLY B O 1
ATOM 5600 N N . GLN B 1 250 ? -7.603 4.041 74.790 1.00 25.52 242 GLN B N 1
ATOM 5601 C CA . GLN B 1 250 ? -6.402 4.001 75.614 1.00 33.68 242 GLN B CA 1
ATOM 5602 C C . GLN B 1 250 ? -6.314 2.710 76.415 1.00 30.41 242 GLN B C 1
ATOM 5603 O O . GLN B 1 250 ? -5.250 2.093 76.473 1.00 24.63 242 GLN B O 1
ATOM 5609 N N . GLU B 1 251 ? -7.423 2.280 77.031 1.00 30.83 243 GLU B N 1
ATOM 5610 C CA . GLU B 1 251 ? -7.404 1.058 77.840 1.00 24.82 243 GLU B CA 1
ATOM 5611 C C . GLU B 1 251 ? -7.203 -0.178 76.978 1.00 21.62 243 GLU B C 1
ATOM 5612 O O . GLU B 1 251 ? -6.385 -1.045 77.306 1.00 24.50 243 GLU B O 1
ATOM 5618 N N . VAL B 1 252 ? -7.893 -0.249 75.844 1.00 20.93 244 VAL B N 1
ATOM 5619 C CA . VAL B 1 252 ? -7.711 -1.378 74.940 1.00 19.98 244 VAL B CA 1
ATOM 5620 C C . VAL B 1 252 ? -6.281 -1.415 74.408 1.00 25.40 244 VAL B C 1
ATOM 5621 O O . VAL B 1 252 ? -5.633 -2.471 74.405 1.00 26.10 244 VAL B O 1
ATOM 5625 N N . ALA B 1 253 ? -5.750 -0.264 73.982 1.00 25.46 245 ALA B N 1
ATOM 5626 C CA . ALA B 1 253 ? -4.405 -0.242 73.406 1.00 20.28 245 ALA B CA 1
ATOM 5627 C C . ALA B 1 253 ? -3.363 -0.707 74.412 1.00 21.12 245 ALA B C 1
ATOM 5628 O O . ALA B 1 253 ? -2.381 -1.365 74.047 1.00 25.96 245 ALA B O 1
ATOM 5630 N N . LYS B 1 254 ? -3.539 -0.339 75.680 1.00 23.02 246 LYS B N 1
ATOM 5631 C CA . LYS B 1 254 ? -2.616 -0.808 76.707 1.00 26.32 246 LYS B CA 1
ATOM 5632 C C . LYS B 1 254 ? -2.652 -2.333 76.828 1.00 26.68 246 LYS B C 1
ATOM 5633 O O . LYS B 1 254 ? -1.605 -2.983 76.956 1.00 22.19 246 LYS B O 1
ATOM 5639 N N . VAL B 1 255 ? -3.848 -2.920 76.819 1.00 23.99 247 VAL B N 1
ATOM 5640 C CA . VAL B 1 255 ? -3.943 -4.375 76.906 1.00 23.40 247 VAL B CA 1
ATOM 5641 C C . VAL B 1 255 ? -3.301 -5.018 75.683 1.00 26.41 247 VAL B C 1
ATOM 5642 O O . VAL B 1 255 ? -2.529 -5.983 75.800 1.00 23.67 247 VAL B O 1
ATOM 5646 N N . LEU B 1 256 ? -3.582 -4.473 74.495 1.00 19.87 248 LEU B N 1
ATOM 5647 C CA . LEU B 1 256 ? -2.977 -4.993 73.275 1.00 19.37 248 LEU B CA 1
ATOM 5648 C C . LEU B 1 256 ? -1.460 -4.892 73.333 1.00 20.49 248 LEU B C 1
ATOM 5649 O O . LEU B 1 256 ? -0.752 -5.818 72.916 1.00 22.13 248 LEU B O 1
ATOM 5654 N N . SER B 1 257 ? -0.950 -3.764 73.840 1.00 20.50 249 SER B N 1
ATOM 5655 C CA . SER B 1 257 ? 0.491 -3.531 73.873 1.00 22.18 249 SER B CA 1
ATOM 5656 C C . SER B 1 257 ? 1.195 -4.557 74.740 1.00 27.11 249 SER B C 1
ATOM 5657 O O . SER B 1 257 ? 2.268 -5.061 74.377 1.00 24.89 249 SER B O 1
ATOM 5660 N N . GLN B 1 258 ? 0.597 -4.883 75.887 1.00 27.74 250 GLN B N 1
ATOM 5661 C CA . GLN B 1 258 ? 1.206 -5.820 76.826 1.00 27.97 250 GLN B CA 1
ATOM 5662 C C . GLN B 1 258 ? 1.418 -7.190 76.190 1.00 26.68 250 GLN B C 1
ATOM 5663 O O . GLN B 1 258 ? 2.375 -7.896 76.529 1.00 27.48 250 GLN B O 1
ATOM 5669 N N . ARG B 1 259 ? 0.570 -7.577 75.243 1.00 29.26 251 ARG B N 1
ATOM 5670 C CA . ARG B 1 259 ? 0.764 -8.833 74.527 1.00 30.05 251 ARG B CA 1
ATOM 5671 C C . ARG B 1 259 ? 1.191 -8.624 73.075 1.00 24.28 251 ARG B C 1
ATOM 5672 O O . ARG B 1 259 ? 1.063 -9.543 72.259 1.00 28.67 251 ARG B O 1
ATOM 5680 N N . LEU B 1 260 ? 1.662 -7.423 72.734 1.00 24.49 252 LEU B N 1
ATOM 5681 C CA . LEU B 1 260 ? 2.223 -7.098 71.412 1.00 25.34 252 LEU B CA 1
ATOM 5682 C C . LEU B 1 260 ? 1.277 -7.478 70.271 1.00 26.31 252 LEU B C 1
ATOM 5683 O O . LEU B 1 260 ? 1.671 -8.053 69.255 1.00 30.65 252 LEU B O 1
ATOM 5688 N N . ALA B 1 261 ? 0.020 -7.115 70.435 1.00 21.42 253 ALA B N 1
ATOM 5689 C CA . ALA B 1 261 ? -1.011 -7.383 69.455 1.00 23.39 253 ALA B CA 1
ATOM 5690 C C . ALA B 1 261 ? -1.367 -6.084 68.744 1.00 29.36 253 ALA B C 1
ATOM 5691 O O . ALA B 1 261 ? -0.945 -4.997 69.146 1.00 20.88 253 ALA B O 1
ATOM 5693 N N . ARG B 1 262 ? -2.117 -6.216 67.652 1.00 17.56 254 ARG B N 1
ATOM 5694 C CA . ARG B 1 262 ? -2.412 -5.103 66.762 1.00 17.42 254 ARG B CA 1
ATOM 5695 C C . ARG B 1 262 ? -3.783 -4.512 67.067 1.00 22.65 254 ARG B C 1
ATOM 5696 O O . ARG B 1 262 ? -4.752 -5.244 67.301 1.00 22.11 254 ARG B O 1
ATOM 5704 N N . GLY B 1 263 ? -3.857 -3.190 67.034 1.00 24.80 255 GLY B N 1
ATOM 5705 C CA . GLY B 1 263 ? -5.111 -2.475 67.199 1.00 20.17 255 GLY B CA 1
ATOM 5706 C C . GLY B 1 263 ? -5.496 -1.695 65.956 1.00 21.12 255 GLY B C 1
ATOM 5707 O O . GLY B 1 263 ? -4.639 -1.131 65.270 1.00 23.15 255 GLY B O 1
ATOM 5708 N N . ILE B 1 264 ? -6.789 -1.674 65.663 1.00 22.32 256 ILE B N 1
ATOM 5709 C CA . ILE B 1 264 ? -7.359 -0.734 64.705 1.00 25.34 256 ILE B CA 1
ATOM 5710 C C . ILE B 1 264 ? -8.235 0.196 65.530 1.00 22.93 256 ILE B C 1
ATOM 5711 O O . ILE B 1 264 ? -9.377 -0.143 65.849 1.00 19.78 256 ILE B O 1
ATOM 5716 N N . LEU B 1 265 ? -7.697 1.345 65.925 1.00 20.38 257 LEU B N 1
ATOM 5717 C CA . LEU B 1 265 ? -8.353 2.201 66.903 1.00 21.84 257 LEU B CA 1
ATOM 5718 C C . LEU B 1 265 ? -9.096 3.320 66.183 1.00 25.27 257 LEU B C 1
ATOM 5719 O O . LEU B 1 265 ? -8.475 4.139 65.490 1.00 19.34 257 LEU B O 1
ATOM 5724 N N . GLU B 1 266 ? -10.411 3.372 66.385 1.00 20.42 258 GLU B N 1
ATOM 5725 C CA . GLU B 1 266 ? -11.332 4.332 65.761 1.00 23.68 258 GLU B CA 1
ATOM 5726 C C . GLU B 1 266 ? -12.061 5.064 66.889 1.00 28.92 258 GLU B C 1
ATOM 5727 O O . GLU B 1 266 ? -13.148 4.656 67.306 1.00 23.87 258 GLU B O 1
ATOM 5733 N N . LEU B 1 267 ? -11.466 6.149 67.383 1.00 20.78 259 LEU B N 1
ATOM 5734 C CA . LEU B 1 267 ? -11.894 6.760 68.629 1.00 24.64 259 LEU B CA 1
ATOM 5735 C C . LEU B 1 267 ? -12.630 8.078 68.333 1.00 28.57 259 LEU B C 1
ATOM 5736 O O . LEU B 1 267 ? -13.195 8.255 67.243 1.00 30.27 259 LEU B O 1
ATOM 5741 N N . GLY B 1 268 ? -12.657 8.982 69.305 1.00 25.62 260 GLY B N 1
ATOM 5742 C CA . GLY B 1 268 ? -13.528 10.140 69.193 1.00 33.24 260 GLY B CA 1
ATOM 5743 C C . GLY B 1 268 ? -13.082 11.143 68.138 1.00 30.67 260 GLY B C 1
ATOM 5744 O O . GLY B 1 268 ? -11.921 11.197 67.712 1.00 30.65 260 GLY B O 1
ATOM 5745 N N . GLY B 1 269 ? -14.042 11.962 67.694 1.00 25.64 261 GLY B N 1
ATOM 5746 C CA . GLY B 1 269 ? -13.757 13.095 66.841 1.00 20.96 261 GLY B CA 1
ATOM 5747 C C . GLY B 1 269 ? -14.168 14.394 67.523 1.00 27.80 261 GLY B C 1
ATOM 5748 O O . GLY B 1 269 ? -14.848 14.399 68.548 1.00 31.38 261 GLY B O 1
ATOM 5749 N N . ASN B 1 270 ? -13.729 15.502 66.944 1.00 20.82 262 ASN B N 1
ATOM 5750 C CA . ASN B 1 270 ? -14.124 16.822 67.422 1.00 20.28 262 ASN B CA 1
ATOM 5751 C C . ASN B 1 270 ? -14.002 17.732 66.201 1.00 23.07 262 ASN B C 1
ATOM 5752 O O . ASN B 1 270 ? -13.157 18.619 66.118 1.00 27.78 262 ASN B O 1
ATOM 5757 N N . ASN B 1 271 ? -14.885 17.497 65.235 1.00 22.84 263 ASN B N 1
ATOM 5758 C CA . ASN B 1 271 ? -14.626 17.851 63.846 1.00 21.32 263 ASN B CA 1
ATOM 5759 C C . ASN B 1 271 ? -15.026 19.290 63.564 1.00 23.16 263 ASN B C 1
ATOM 5760 O O . ASN B 1 271 ? -16.106 19.735 63.961 1.00 23.50 263 ASN B O 1
ATOM 5765 N N . GLY B 1 272 ? -14.143 20.012 62.885 1.00 21.06 264 GLY B N 1
ATOM 5766 C CA . GLY B 1 272 ? -14.369 21.414 62.606 1.00 18.95 264 GLY B CA 1
ATOM 5767 C C . GLY B 1 272 ? -14.442 21.743 61.129 1.00 22.60 264 GLY B C 1
ATOM 5768 O O . GLY B 1 272 ? -13.967 20.973 60.281 1.00 22.51 264 GLY B O 1
ATOM 5769 N N . MET B 1 273 ? -15.009 22.904 60.817 1.00 19.64 265 MET B N 1
ATOM 5770 C CA . MET B 1 273 ? -15.108 23.401 59.454 1.00 24.39 265 MET B CA 1
ATOM 5771 C C . MET B 1 273 ? -14.656 24.853 59.421 1.00 27.23 265 MET B C 1
ATOM 5772 O O . MET B 1 273 ? -15.112 25.659 60.231 1.00 24.02 265 MET B O 1
ATOM 5777 N N . ILE B 1 274 ? -13.748 25.178 58.504 1.00 24.59 266 ILE B N 1
ATOM 5778 C CA . ILE B 1 274 ? -13.366 26.560 58.248 1.00 23.31 266 ILE B CA 1
ATOM 5779 C C . ILE B 1 274 ? -14.236 27.077 57.124 1.00 26.41 266 ILE B C 1
ATOM 5780 O O . ILE B 1 274 ? -14.372 26.418 56.086 1.00 23.94 266 ILE B O 1
ATOM 5785 N N . VAL B 1 275 ? -14.855 28.233 57.336 1.00 26.06 267 VAL B N 1
ATOM 5786 C CA . VAL B 1 275 ? -15.656 28.893 56.316 1.00 29.96 267 VAL B CA 1
ATOM 5787 C C . VAL B 1 275 ? -14.919 30.156 55.901 1.00 32.25 267 VAL B C 1
ATOM 5788 O O . VAL B 1 275 ? -14.830 31.121 56.676 1.00 29.34 267 VAL B O 1
ATOM 5792 N N . ALA B 1 276 ? -14.406 30.156 54.687 1.00 32.57 268 ALA B N 1
ATOM 5793 C CA . ALA B 1 276 ? -13.567 31.220 54.164 1.00 26.68 268 ALA B CA 1
ATOM 5794 C C . ALA B 1 276 ? -14.405 32.254 53.425 1.00 34.15 268 ALA B C 1
ATOM 5795 O O . ALA B 1 276 ? -15.563 31.990 53.076 1.00 31.79 268 ALA B O 1
ATOM 5797 N N . PRO B 1 277 ? -13.845 33.450 53.173 1.00 33.08 269 PRO B N 1
ATOM 5798 C CA . PRO B 1 277 ? -14.662 34.538 52.612 1.00 32.38 269 PRO B CA 1
ATOM 5799 C C . PRO B 1 277 ? -15.363 34.205 51.309 1.00 34.40 269 PRO B C 1
ATOM 5800 O O . PRO B 1 277 ? -16.469 34.706 51.084 1.00 32.08 269 PRO B O 1
ATOM 5804 N N . SER B 1 278 ? -14.777 33.370 50.449 1.00 33.66 270 SER B N 1
ATOM 5805 C CA . SER B 1 278 ? -15.371 33.101 49.146 1.00 33.06 270 SER B CA 1
ATOM 5806 C C . SER B 1 278 ? -16.372 31.951 49.167 1.00 31.94 270 SER B C 1
ATOM 5807 O O . SER B 1 278 ? -16.892 31.584 48.109 1.00 32.93 270 SER B O 1
ATOM 5810 N N . ALA B 1 279 ? -16.690 31.409 50.339 1.00 34.44 271 ALA B N 1
ATOM 5811 C CA . ALA B 1 279 ? -17.548 30.230 50.400 1.00 32.41 271 ALA B CA 1
ATOM 5812 C C . ALA B 1 279 ? -18.932 30.519 49.811 1.00 34.70 271 ALA B C 1
ATOM 5813 O O . ALA B 1 279 ? -19.437 31.644 49.865 1.00 32.28 271 ALA B O 1
ATOM 5815 N N . ASP B 1 280 ? -19.528 29.491 49.203 1.00 37.04 272 ASP B N 1
ATOM 5816 C CA . ASP B 1 280 ? -20.913 29.551 48.733 1.00 41.95 272 ASP B CA 1
ATOM 5817 C C . ASP B 1 280 ? -21.817 29.454 49.955 1.00 38.86 272 ASP B C 1
ATOM 5818 O O . ASP B 1 280 ? -21.982 28.374 50.529 1.00 35.92 272 ASP B O 1
ATOM 5823 N N . LEU B 1 281 ? -22.413 30.578 50.365 1.00 27.96 273 LEU B N 1
ATOM 5824 C CA . LEU B 1 281 ? -23.135 30.564 51.637 1.00 32.91 273 LEU B CA 1
ATOM 5825 C C . LEU B 1 281 ? -24.399 29.714 51.566 1.00 33.79 273 LEU B C 1
ATOM 5826 O O . LEU B 1 281 ? -24.739 29.025 52.538 1.00 35.01 273 LEU B O 1
ATOM 5831 N N . ASP B 1 282 ? -25.108 29.745 50.432 1.00 33.56 274 ASP B N 1
ATOM 5832 C CA . ASP B 1 282 ? -26.264 28.866 50.263 1.00 28.93 274 ASP B CA 1
ATOM 5833 C C . ASP B 1 282 ? -25.877 27.431 50.545 1.00 27.95 274 ASP B C 1
ATOM 5834 O O . ASP B 1 282 ? -26.613 26.692 51.206 1.00 34.14 274 ASP B O 1
ATOM 5839 N N . LEU B 1 283 ? -24.691 27.036 50.083 1.00 32.28 275 LEU B N 1
ATOM 5840 C CA . LEU B 1 283 ? -24.195 25.692 50.338 1.00 30.19 275 LEU B CA 1
ATOM 5841 C C . LEU B 1 283 ? -23.785 25.510 51.798 1.00 30.57 275 LEU B C 1
ATOM 5842 O O . LEU B 1 283 ? -24.087 24.474 52.401 1.00 28.79 275 LEU B O 1
ATOM 5847 N N . VAL B 1 284 ? -23.088 26.498 52.376 1.00 30.46 276 VAL B N 1
ATOM 5848 C CA . VAL B 1 284 ? -22.568 26.372 53.743 1.00 27.95 276 VAL B CA 1
ATOM 5849 C C . VAL B 1 284 ? -23.699 26.157 54.743 1.00 24.89 276 VAL B C 1
ATOM 5850 O O . VAL B 1 284 ? -23.617 25.292 55.623 1.00 31.00 276 VAL B O 1
ATOM 5854 N N . VAL B 1 285 ? -24.764 26.959 54.647 1.00 31.19 277 VAL B N 1
ATOM 5855 C CA . VAL B 1 285 ? -25.825 26.869 55.650 1.00 33.95 277 VAL B CA 1
ATOM 5856 C C . VAL B 1 285 ? -26.426 25.469 55.659 1.00 35.33 277 VAL B C 1
ATOM 5857 O O . VAL B 1 285 ? -26.692 24.896 56.724 1.00 36.97 277 VAL B O 1
ATOM 5861 N N . ARG B 1 286 ? -26.607 24.876 54.481 1.00 33.30 278 ARG B N 1
ATOM 5862 C CA . ARG B 1 286 ? -27.163 23.529 54.416 1.00 28.50 278 ARG B CA 1
ATOM 5863 C C . ARG B 1 286 ? -26.160 22.503 54.925 1.00 32.28 278 ARG B C 1
ATOM 5864 O O . ARG B 1 286 ? -26.489 21.663 55.771 1.00 39.30 278 ARG B O 1
ATOM 5872 N N . ALA B 1 287 ? -24.918 22.576 54.454 1.00 27.50 279 ALA B N 1
ATOM 5873 C CA . ALA B 1 287 ? -23.933 21.588 54.874 1.00 26.59 279 ALA B CA 1
ATOM 5874 C C . ALA B 1 287 ? -23.703 21.638 56.381 1.00 25.92 279 ALA B C 1
ATOM 5875 O O . ALA B 1 287 ? -23.587 20.594 57.028 1.00 23.60 279 ALA B O 1
ATOM 5877 N N . VAL B 1 288 ? -23.639 22.846 56.956 1.00 29.48 280 VAL B N 1
ATOM 5878 C CA . VAL B 1 288 ? -23.398 22.986 58.395 1.00 31.78 280 VAL B CA 1
ATOM 5879 C C . VAL B 1 288 ? -24.537 22.365 59.187 1.00 27.07 280 VAL B C 1
ATOM 5880 O O . VAL B 1 288 ? -24.316 21.577 60.112 1.00 25.92 280 VAL B O 1
ATOM 5884 N N . THR B 1 289 ? -25.777 22.730 58.843 1.00 31.62 281 THR B N 1
ATOM 5885 C CA . THR B 1 289 ? -26.936 22.247 59.589 1.00 26.78 281 THR B CA 1
ATOM 5886 C C . THR B 1 289 ? -26.997 20.724 59.570 1.00 30.56 281 THR B C 1
ATOM 5887 O O . THR B 1 289 ? -27.072 20.081 60.621 1.00 31.14 281 THR B O 1
ATOM 5891 N N . PHE B 1 290 ? -26.913 20.119 58.382 1.00 24.62 282 PHE B N 1
ATOM 5892 C CA . PHE B 1 290 ? -27.065 18.672 58.306 1.00 23.60 282 PHE B CA 1
ATOM 5893 C C . PHE B 1 290 ? -25.902 17.952 58.988 1.00 27.39 282 PHE B C 1
ATOM 5894 O O . PHE B 1 290 ? -26.107 16.928 59.650 1.00 30.08 282 PHE B O 1
ATOM 5902 N N . ALA B 1 291 ? -24.674 18.478 58.863 1.00 26.35 283 ALA B N 1
ATOM 5903 C CA . ALA B 1 291 ? -23.539 17.835 59.522 1.00 23.41 283 ALA B CA 1
ATOM 5904 C C . ALA B 1 291 ? -23.540 18.069 61.034 1.00 26.97 283 ALA B C 1
ATOM 5905 O O . ALA B 1 291 ? -23.020 17.236 61.781 1.00 27.81 283 ALA B O 1
ATOM 5907 N N . ALA B 1 292 ? -24.114 19.176 61.511 1.00 22.18 284 ALA B N 1
ATOM 5908 C CA . ALA B 1 292 ? -24.082 19.433 62.951 1.00 25.65 284 ALA B CA 1
ATOM 5909 C C . ALA B 1 292 ? -25.239 18.767 63.684 1.00 29.34 284 ALA B C 1
ATOM 5910 O O . ALA B 1 292 ? -25.051 18.249 64.793 1.00 29.46 284 ALA B O 1
ATOM 5912 N N . VAL B 1 293 ? -26.444 18.775 63.106 1.00 26.06 285 VAL B N 1
ATOM 5913 C CA . VAL B 1 293 ? -27.601 18.245 63.829 1.00 26.68 285 VAL B CA 1
ATOM 5914 C C . VAL B 1 293 ? -27.961 16.820 63.434 1.00 30.19 285 VAL B C 1
ATOM 5915 O O . VAL B 1 293 ? -28.712 16.165 64.175 1.00 29.46 285 VAL B O 1
ATOM 5919 N N . GLY B 1 294 ? -27.439 16.309 62.316 1.00 31.79 286 GLY B N 1
ATOM 5920 C CA . GLY B 1 294 ? -27.743 14.948 61.900 1.00 24.37 286 GLY B CA 1
ATOM 5921 C C . GLY B 1 294 ? -27.482 13.949 63.013 1.00 30.03 286 GLY B C 1
ATOM 5922 O O . GLY B 1 294 ? -26.553 14.145 63.797 1.00 24.67 286 GLY B O 1
ATOM 5923 N N . THR B 1 295 ? -28.334 12.926 63.141 1.00 25.78 287 THR B N 1
ATOM 5924 C CA . THR B 1 295 ? -28.187 11.881 64.155 1.00 26.43 287 THR B CA 1
ATOM 5925 C C . THR B 1 295 ? -28.135 12.460 65.577 1.00 25.77 287 THR B C 1
ATOM 5926 O O . THR B 1 295 ? -27.497 11.895 66.464 1.00 29.99 287 THR B O 1
ATOM 5930 N N . ALA B 1 296 ? -28.790 13.598 65.813 1.00 22.70 288 ALA B N 1
ATOM 5931 C CA . ALA B 1 296 ? -28.751 14.274 67.116 1.00 26.31 288 ALA B CA 1
ATOM 5932 C C . ALA B 1 296 ? -27.311 14.512 67.574 1.00 26.11 288 ALA B C 1
ATOM 5933 O O . ALA B 1 296 ? -26.999 14.443 68.757 1.00 24.34 288 ALA B O 1
ATOM 5935 N N . GLY B 1 297 ? -26.427 14.820 66.625 1.00 28.34 289 GLY B N 1
ATOM 5936 C CA . GLY B 1 297 ? -25.046 15.075 66.977 1.00 21.69 289 GLY B CA 1
ATOM 5937 C C . GLY B 1 297 ? -24.292 13.860 67.472 1.00 24.80 289 GLY B C 1
ATOM 5938 O O . GLY B 1 297 ? -23.241 14.007 68.101 1.00 29.46 289 GLY B O 1
ATOM 5939 N N . GLN B 1 298 ? -24.793 12.658 67.193 1.00 23.57 290 GLN B N 1
ATOM 5940 C CA . GLN B 1 298 ? -24.185 11.418 67.661 1.00 25.37 290 GLN B CA 1
ATOM 5941 C C . GLN B 1 298 ? -23.512 10.640 66.539 1.00 30.60 290 GLN B C 1
ATOM 5942 O O . GLN B 1 298 ? -23.553 9.406 66.522 1.00 29.20 290 GLN B O 1
ATOM 5948 N N . ARG B 1 299 ? -22.924 11.342 65.578 1.00 25.88 291 ARG B N 1
ATOM 5949 C CA . ARG B 1 299 ? -21.985 10.719 64.664 1.00 25.02 291 ARG B CA 1
ATOM 5950 C C . ARG B 1 299 ? -20.581 11.027 65.135 1.00 28.95 291 ARG B C 1
ATOM 5951 O O . ARG B 1 299 ? -20.304 12.097 65.679 1.00 29.71 291 ARG B O 1
ATOM 5959 N N . CYS B 1 300 ? -19.671 10.108 64.879 1.00 28.90 292 CYS B N 1
ATOM 5960 C CA A CYS B 1 300 ? -18.277 10.379 65.206 0.49 28.01 292 CYS B CA 1
ATOM 5961 C CA B CYS B 1 300 ? -18.301 10.410 65.230 0.51 28.03 292 CYS B CA 1
ATOM 5962 C C . CYS B 1 300 ? -17.711 11.479 64.323 1.00 25.58 292 CYS B C 1
ATOM 5963 O O . CYS B 1 300 ? -16.800 12.198 64.752 1.00 24.74 292 CYS B O 1
ATOM 5968 N N . THR B 1 301 ? -18.255 11.628 63.111 1.00 21.64 293 THR B N 1
ATOM 5969 C CA . THR B 1 301 ? -17.927 12.688 62.172 1.00 25.61 293 THR B CA 1
ATOM 5970 C C . THR B 1 301 ? -18.805 13.934 62.341 1.00 28.80 293 THR B C 1
ATOM 5971 O O . THR B 1 301 ? -18.737 14.832 61.494 1.00 21.79 293 THR B O 1
ATOM 5975 N N . THR B 1 302 ? -19.609 14.013 63.407 1.00 26.98 294 THR B N 1
ATOM 5976 C CA . THR B 1 302 ? -20.497 15.162 63.608 1.00 20.86 294 THR B CA 1
ATOM 5977 C C . THR B 1 302 ? -19.704 16.469 63.594 1.00 27.16 294 THR B C 1
ATOM 5978 O O . THR B 1 302 ? -18.589 16.549 64.122 1.00 28.42 294 THR B O 1
ATOM 5982 N N . LEU B 1 303 ? -20.281 17.495 62.962 1.00 22.93 295 LEU B N 1
ATOM 5983 C CA . LEU B 1 303 ? -19.687 18.828 62.975 1.00 25.82 295 LEU B CA 1
ATOM 5984 C C . LEU B 1 303 ? -19.892 19.476 64.342 1.00 27.47 295 LEU B C 1
ATOM 5985 O O . LEU B 1 303 ? -21.033 19.713 64.755 1.00 24.98 295 LEU B O 1
ATOM 5990 N N . ARG B 1 304 ? -18.792 19.798 65.034 1.00 22.98 296 ARG B N 1
ATOM 5991 C CA . ARG B 1 304 ? -18.874 20.385 66.369 1.00 24.83 296 ARG B CA 1
ATOM 5992 C C . ARG B 1 304 ? -18.221 21.750 66.496 1.00 24.06 296 ARG B C 1
ATOM 5993 O O . ARG B 1 304 ? -18.464 22.436 67.493 1.00 26.13 296 ARG B O 1
ATOM 6001 N N . ARG B 1 305 ? -17.390 22.154 65.542 1.00 23.03 297 ARG B N 1
ATOM 6002 C CA . ARG B 1 305 ? -16.677 23.424 65.607 1.00 26.77 297 ARG B CA 1
ATOM 6003 C C . ARG B 1 305 ? -16.790 24.119 64.258 1.00 27.30 297 ARG B C 1
ATOM 6004 O O . ARG B 1 305 ? -16.527 23.507 63.216 1.00 27.20 297 ARG B O 1
ATOM 6012 N N . LEU B 1 306 ? -17.216 25.378 64.276 1.00 30.11 298 LEU B N 1
ATOM 6013 C CA . LEU B 1 306 ? -17.370 26.191 63.071 1.00 26.35 298 LEU B CA 1
ATOM 6014 C C . LEU B 1 306 ? -16.439 27.389 63.202 1.00 34.81 298 LEU B C 1
ATOM 6015 O O . LEU B 1 306 ? -16.556 28.166 64.157 1.00 27.90 298 LEU B O 1
ATOM 6020 N N . ILE B 1 307 ? -15.495 27.521 62.272 1.00 21.97 299 ILE B N 1
ATOM 6021 C CA . ILE B 1 307 ? -14.490 28.579 62.311 1.00 25.14 299 ILE B CA 1
ATOM 6022 C C . ILE B 1 307 ? -14.762 29.488 61.115 1.00 28.96 299 ILE B C 1
ATOM 6023 O O . ILE B 1 307 ? -14.373 29.172 59.988 1.00 31.62 299 ILE B O 1
ATOM 6028 N N . VAL B 1 308 ? -15.419 30.628 61.348 1.00 30.08 300 VAL B N 1
ATOM 6029 C CA A VAL B 1 308 ? -15.991 31.441 60.280 0.51 27.66 300 VAL B CA 1
ATOM 6030 C CA B VAL B 1 308 ? -16.005 31.453 60.292 0.49 27.94 300 VAL B CA 1
ATOM 6031 C C . VAL B 1 308 ? -15.231 32.757 60.155 1.00 35.29 300 VAL B C 1
ATOM 6032 O O . VAL B 1 308 ? -14.970 33.439 61.154 1.00 32.01 300 VAL B O 1
ATOM 6039 N N . HIS B 1 309 ? -14.906 33.134 58.913 1.00 28.65 301 HIS B N 1
ATOM 6040 C CA . HIS B 1 309 ? -14.236 34.404 58.699 1.00 31.65 301 HIS B CA 1
ATOM 6041 C C . HIS B 1 309 ? -15.129 35.558 59.141 1.00 34.77 301 HIS B C 1
ATOM 6042 O O . HIS B 1 309 ? -16.348 35.543 58.939 1.00 34.14 301 HIS B O 1
ATOM 6049 N N . ARG B 1 310 ? -14.504 36.555 59.769 1.00 30.79 302 ARG B N 1
ATOM 6050 C CA . ARG B 1 310 ? -15.233 37.677 60.357 1.00 29.46 302 ARG B CA 1
ATOM 6051 C C . ARG B 1 310 ? -16.173 38.335 59.366 1.00 34.61 302 ARG B C 1
ATOM 6052 O O . ARG B 1 310 ? -17.283 38.735 59.731 1.00 34.43 302 ARG B O 1
ATOM 6060 N N . SER B 1 311 ? -15.759 38.441 58.102 1.00 32.70 303 SER B N 1
ATOM 6061 C CA . SER B 1 311 ? -16.592 39.114 57.111 1.00 42.81 303 SER B CA 1
ATOM 6062 C C . SER B 1 311 ? -17.921 38.406 56.877 1.00 36.25 303 SER B C 1
ATOM 6063 O O . SER B 1 311 ? -18.832 39.019 56.323 1.00 37.28 303 SER B O 1
ATOM 6066 N N . LEU B 1 312 ? -18.058 37.139 57.281 1.00 38.26 304 LEU B N 1
ATOM 6067 C CA . LEU B 1 312 ? -19.261 36.358 56.993 1.00 38.71 304 LEU B CA 1
ATOM 6068 C C . LEU B 1 312 ? -20.214 36.209 58.169 1.00 38.39 304 LEU B C 1
ATOM 6069 O O . LEU B 1 312 ? -21.372 35.833 57.951 1.00 34.21 304 LEU B O 1
ATOM 6074 N N . VAL B 1 313 ? -19.775 36.537 59.389 1.00 39.64 305 VAL B N 1
ATOM 6075 C CA . VAL B 1 313 ? -20.505 36.153 60.599 1.00 46.46 305 VAL B CA 1
ATOM 6076 C C . VAL B 1 313 ? -21.927 36.706 60.583 1.00 42.77 305 VAL B C 1
ATOM 6077 O O . VAL B 1 313 ? -22.895 35.967 60.791 1.00 43.35 305 VAL B O 1
ATOM 6081 N N . GLU B 1 314 ? -22.072 38.015 60.343 1.00 46.27 306 GLU B N 1
ATOM 6082 C CA . GLU B 1 314 ? -23.385 38.657 60.405 1.00 48.05 306 GLU B CA 1
ATOM 6083 C C . GLU B 1 314 ? -24.339 38.117 59.345 1.00 50.75 306 GLU B C 1
ATOM 6084 O O . GLU B 1 314 ? -25.553 38.091 59.565 1.00 58.14 306 GLU B O 1
ATOM 6086 N N . GLN B 1 315 ? -23.820 37.716 58.185 1.00 48.71 307 GLN B N 1
ATOM 6087 C CA . GLN B 1 315 ? -24.657 37.133 57.140 1.00 48.67 307 GLN B CA 1
ATOM 6088 C C . GLN B 1 315 ? -25.020 35.686 57.458 1.00 45.82 307 GLN B C 1
ATOM 6089 O O . GLN B 1 315 ? -26.185 35.290 57.372 1.00 42.27 307 GLN B O 1
ATOM 6095 N N . LEU B 1 316 ? -24.026 34.882 57.831 1.00 39.66 308 LEU B N 1
ATOM 6096 C CA . LEU B 1 316 ? -24.208 33.437 57.846 1.00 35.72 308 LEU B CA 1
ATOM 6097 C C . LEU B 1 316 ? -24.908 32.956 59.112 1.00 37.68 308 LEU B C 1
ATOM 6098 O O . LEU B 1 316 ? -25.778 32.080 59.048 1.00 33.87 308 LEU B O 1
ATOM 6103 N N . LEU B 1 317 ? -24.532 33.495 60.267 1.00 35.41 309 LEU B N 1
ATOM 6104 C CA . LEU B 1 317 ? -25.056 32.962 61.522 1.00 39.43 309 LEU B CA 1
ATOM 6105 C C . LEU B 1 317 ? -26.567 33.086 61.648 1.00 41.15 309 LEU B C 1
ATOM 6106 O O . LEU B 1 317 ? -27.192 32.117 62.112 1.00 39.36 309 LEU B O 1
ATOM 6111 N N . PRO B 1 318 ? -27.217 34.194 61.264 1.00 35.08 310 PRO B N 1
ATOM 6112 C CA . PRO B 1 318 ? -28.688 34.204 61.326 1.00 33.89 310 PRO B CA 1
ATOM 6113 C C . PRO B 1 318 ? -29.313 33.148 60.440 1.00 34.33 310 PRO B C 1
ATOM 6114 O O . PRO B 1 318 ? -30.347 32.575 60.807 1.00 37.97 310 PRO B O 1
ATOM 6118 N N . ARG B 1 319 ? -28.676 32.829 59.309 1.00 33.17 311 ARG B N 1
ATOM 6119 C CA . ARG B 1 319 ? -29.205 31.800 58.419 1.00 36.84 311 ARG B CA 1
ATOM 6120 C C . ARG B 1 319 ? -29.136 30.427 59.065 1.00 36.97 311 ARG B C 1
ATOM 6121 O O . ARG B 1 319 ? -30.086 29.638 58.972 1.00 31.01 311 ARG B O 1
ATOM 6129 N N . ILE B 1 320 ? -28.024 30.129 59.735 1.00 31.29 312 ILE B N 1
ATOM 6130 C CA . ILE B 1 320 ? -27.907 28.857 60.434 1.00 29.60 312 ILE B CA 1
ATOM 6131 C C . ILE B 1 320 ? -28.891 28.793 61.595 1.00 35.56 312 ILE B C 1
ATOM 6132 O O . ILE B 1 320 ? -29.506 27.748 61.847 1.00 32.07 312 ILE B O 1
ATOM 6137 N N . GLU B 1 321 ? -29.059 29.906 62.322 1.00 37.43 313 GLU B N 1
ATOM 6138 C CA . GLU B 1 321 ? -30.036 29.935 63.405 1.00 38.00 313 GLU B CA 1
ATOM 6139 C C . GLU B 1 321 ? -31.450 29.714 62.872 1.00 38.17 313 GLU B C 1
ATOM 6140 O O . GLU B 1 321 ? -32.227 28.949 63.448 1.00 39.34 313 GLU B O 1
ATOM 6146 N N . LYS B 1 322 ? -31.788 30.355 61.755 1.00 33.10 314 LYS B N 1
ATOM 6147 C CA . LYS B 1 322 ? -33.100 30.157 61.156 1.00 42.28 314 LYS B CA 1
ATOM 6148 C C . LYS B 1 322 ? -33.318 28.688 60.786 1.00 39.02 314 LYS B C 1
ATOM 6149 O O . LYS B 1 322 ? -34.366 28.110 61.091 1.00 34.85 314 LYS B O 1
ATOM 6155 N N . ALA B 1 323 ? -32.325 28.060 60.141 1.00 34.12 315 ALA B N 1
ATOM 6156 C CA . ALA B 1 323 ? -32.424 26.636 59.823 1.00 34.39 315 ALA B CA 1
ATOM 6157 C C . ALA B 1 323 ? -32.563 25.805 61.091 1.00 35.79 315 ALA B C 1
ATOM 6158 O O . ALA B 1 323 ? -33.441 24.942 61.185 1.00 35.18 315 ALA B O 1
ATOM 6160 N N . TYR B 1 324 ? -31.699 26.059 62.079 1.00 38.33 316 TYR B N 1
ATOM 6161 C CA . TYR B 1 324 ? -31.745 25.326 63.345 1.00 37.98 316 TYR B CA 1
ATOM 6162 C C . TYR B 1 324 ? -33.141 25.340 63.953 1.00 37.34 316 TYR B C 1
ATOM 6163 O O . TYR B 1 324 ? -33.674 24.293 64.345 1.00 32.42 316 TYR B O 1
ATOM 6172 N N . ALA B 1 325 ? -33.742 26.529 64.059 1.00 36.58 317 ALA B N 1
ATOM 6173 C CA . ALA B 1 325 ? -35.037 26.637 64.725 1.00 41.46 317 ALA B CA 1
ATOM 6174 C C . ALA B 1 325 ? -36.124 25.880 63.978 1.00 43.04 317 ALA B C 1
ATOM 6175 O O . ALA B 1 325 ? -37.111 25.453 64.592 1.00 37.52 317 ALA B O 1
ATOM 6177 N N . SER B 1 326 ? -35.976 25.715 62.658 1.00 35.77 318 SER B N 1
ATOM 6178 C CA . SER B 1 326 ? -36.989 25.028 61.867 1.00 34.13 318 SER B CA 1
ATOM 6179 C C . SER B 1 326 ? -36.802 23.518 61.848 1.00 33.16 318 SER B C 1
ATOM 6180 O O . SER B 1 326 ? -37.658 22.813 61.310 1.00 37.53 318 SER B O 1
ATOM 6183 N N . VAL B 1 327 ? -35.713 23.002 62.422 1.00 32.06 319 VAL B N 1
ATOM 6184 C CA . VAL B 1 327 ? -35.471 21.564 62.421 1.00 27.64 319 VAL B CA 1
ATOM 6185 C C . VAL B 1 327 ? -36.465 20.877 63.350 1.00 31.59 319 VAL B C 1
ATOM 6186 O O . VAL B 1 327 ? -36.706 21.330 64.476 1.00 37.45 319 VAL B O 1
ATOM 6190 N N . LYS B 1 328 ? -37.078 19.797 62.869 1.00 29.35 320 LYS B N 1
ATOM 6191 C CA . LYS B 1 328 ? -38.063 19.057 63.650 1.00 28.36 320 LYS B CA 1
ATOM 6192 C C . LYS B 1 328 ? -37.368 18.049 64.569 1.00 36.02 320 LYS B C 1
ATOM 6193 O O . LYS B 1 328 ? -36.687 17.132 64.098 1.00 31.00 320 LYS B O 1
ATOM 6199 N N . VAL B 1 329 ? -37.527 18.230 65.878 1.00 40.00 321 VAL B N 1
ATOM 6200 C CA . VAL B 1 329 ? -37.083 17.273 66.892 1.00 32.10 321 VAL B CA 1
ATOM 6201 C C . VAL B 1 329 ? -38.292 16.440 67.293 1.00 34.51 321 VAL B C 1
ATOM 6202 O O . VAL B 1 329 ? -39.338 16.996 67.633 1.00 32.56 321 VAL B O 1
ATOM 6206 N N . GLY B 1 330 ? -38.168 15.118 67.260 1.00 31.81 322 GLY B N 1
ATOM 6207 C CA . GLY B 1 330 ? -39.329 14.301 67.572 1.00 35.40 322 GLY B CA 1
ATOM 6208 C C . GLY B 1 330 ? -39.057 12.822 67.373 1.00 37.41 322 GLY B C 1
ATOM 6209 O O . GLY B 1 330 ? -37.905 12.382 67.325 1.00 30.53 322 GLY B O 1
ATOM 6210 N N . ASN B 1 331 ? -40.147 12.072 67.271 1.00 33.85 323 ASN B N 1
ATOM 6211 C CA . ASN B 1 331 ? -40.097 10.629 67.093 1.00 35.95 323 ASN B CA 1
ATOM 6212 C C . ASN B 1 331 ? -39.377 10.286 65.792 1.00 33.31 323 ASN B C 1
ATOM 6213 O O . ASN B 1 331 ? -39.839 10.685 64.712 1.00 34.15 323 ASN B O 1
ATOM 6218 N N . PRO B 1 332 ? -38.286 9.521 65.833 1.00 30.03 324 PRO B N 1
ATOM 6219 C CA . PRO B 1 332 ? -37.523 9.282 64.595 1.00 27.64 324 PRO B CA 1
ATOM 6220 C C . PRO B 1 332 ? -38.239 8.379 63.596 1.00 28.96 324 PRO B C 1
ATOM 6221 O O . PRO B 1 332 ? -37.791 8.293 62.446 1.00 33.38 324 PRO B O 1
ATOM 6225 N N . LEU B 1 333 ? -39.323 7.704 64.000 1.00 27.48 325 LEU B N 1
ATOM 6226 C CA . LEU B 1 333 ? -40.170 6.951 63.079 1.00 39.17 325 LEU B CA 1
ATOM 6227 C C . LEU B 1 333 ? -41.157 7.837 62.332 1.00 43.71 325 LEU B C 1
ATOM 6228 O O . LEU B 1 333 ? -41.725 7.400 61.324 1.00 41.72 325 LEU B O 1
ATOM 6233 N N . GLU B 1 334 ? -41.399 9.049 62.820 1.00 44.48 326 GLU B N 1
ATOM 6234 C CA . GLU B 1 334 ? -42.434 9.912 62.265 1.00 44.49 326 GLU B CA 1
ATOM 6235 C C . GLU B 1 334 ? -41.923 10.689 61.054 1.00 47.85 326 GLU B C 1
ATOM 6236 O O . GLU B 1 334 ? -40.730 11.009 60.940 1.00 39.83 326 GLU B O 1
ATOM 6242 N N . GLU B 1 335 ? -42.842 10.973 60.132 1.00 49.36 327 GLU B N 1
ATOM 6243 C CA . GLU B 1 335 ? -42.510 11.769 58.958 1.00 47.21 327 GLU B CA 1
ATOM 6244 C C . GLU B 1 335 ? -42.249 13.214 59.360 1.00 42.51 327 GLU B C 1
ATOM 6245 O O . GLU B 1 335 ? -42.981 13.794 60.170 1.00 48.19 327 GLU B O 1
ATOM 6247 N N . GLY B 1 336 ? -41.197 13.789 58.795 1.00 35.75 328 GLY B N 1
ATOM 6248 C CA . GLY B 1 336 ? -40.788 15.134 59.105 1.00 37.54 328 GLY B CA 1
ATOM 6249 C C . GLY B 1 336 ? -39.689 15.238 60.142 1.00 38.60 328 GLY B C 1
ATOM 6250 O O . GLY B 1 336 ? -38.995 16.259 60.183 1.00 37.60 328 GLY B O 1
ATOM 6251 N N . THR B 1 337 ? -39.508 14.219 60.979 1.00 32.42 329 THR B N 1
ATOM 6252 C CA . THR B 1 337 ? -38.470 14.301 62.000 1.00 28.77 329 THR B CA 1
ATOM 6253 C C . THR B 1 337 ? -37.091 14.293 61.360 1.00 29.90 329 THR B C 1
ATOM 6254 O O . THR B 1 337 ? -36.774 13.427 60.543 1.00 35.19 329 THR B O 1
ATOM 6258 N N . LEU B 1 338 ? -36.280 15.282 61.716 1.00 28.59 330 LEU B N 1
ATOM 6259 C CA . LEU B 1 338 ? -34.873 15.288 61.359 1.00 29.80 330 LEU B CA 1
ATOM 6260 C C . LEU B 1 338 ? -33.969 14.898 62.520 1.00 30.77 330 LEU B C 1
ATOM 6261 O O . LEU B 1 338 ? -32.938 14.258 62.300 1.00 32.33 330 LEU B O 1
ATOM 6266 N N . VAL B 1 339 ? -34.343 15.213 63.754 1.00 26.54 331 VAL B N 1
ATOM 6267 C CA . VAL B 1 339 ? -33.485 14.964 64.909 1.00 28.56 331 VAL B CA 1
ATOM 6268 C C . VAL B 1 339 ? -34.247 14.102 65.900 1.00 32.49 331 VAL B C 1
ATOM 6269 O O . VAL B 1 339 ? -35.256 14.543 66.461 1.00 31.36 331 VAL B O 1
ATOM 6273 N N . GLY B 1 340 ? -33.765 12.882 66.122 1.00 23.54 332 GLY B N 1
ATOM 6274 C CA . GLY B 1 340 ? -34.330 12.015 67.136 1.00 28.87 332 GLY B CA 1
ATOM 6275 C C . GLY B 1 340 ? -33.701 12.279 68.492 1.00 28.44 332 GLY B C 1
ATOM 6276 O O . GLY B 1 340 ? -33.085 13.328 68.704 1.00 25.03 332 GLY B O 1
ATOM 6277 N N . PRO B 1 341 ? -33.815 11.327 69.423 1.00 29.29 333 PRO B N 1
ATOM 6278 C CA . PRO B 1 341 ? -33.347 11.552 70.798 1.00 27.02 333 PRO B CA 1
ATOM 6279 C C . PRO B 1 341 ? -31.867 11.254 71.003 1.00 29.61 333 PRO B C 1
ATOM 6280 O O . PRO B 1 341 ? -31.233 10.521 70.242 1.00 26.12 333 PRO B O 1
ATOM 6284 N N . LEU B 1 342 ? -31.340 11.797 72.097 1.00 22.95 334 LEU B N 1
ATOM 6285 C CA . LEU B 1 342 ? -30.067 11.311 72.611 1.00 21.31 334 LEU B CA 1
ATOM 6286 C C . LEU B 1 342 ? -30.223 9.894 73.141 1.00 21.92 334 LEU B C 1
ATOM 6287 O O . LEU B 1 342 ? -31.330 9.437 73.443 1.00 27.14 334 LEU B O 1
ATOM 6292 N N . VAL B 1 343 ? -29.092 9.195 73.280 1.00 22.33 335 VAL B N 1
ATOM 6293 C CA . VAL B 1 343 ? -29.178 7.768 73.576 1.00 22.53 335 VAL B CA 1
ATOM 6294 C C . VAL B 1 343 ? -29.717 7.520 74.987 1.00 26.64 335 VAL B C 1
ATOM 6295 O O . VAL B 1 343 ? -30.501 6.583 75.195 1.00 22.94 335 VAL B O 1
ATOM 6299 N N . ASP B 1 344 ? -29.318 8.332 75.976 1.00 23.40 336 ASP B N 1
ATOM 6300 C CA . ASP B 1 344 ? -29.718 8.060 77.361 1.00 24.62 336 ASP B CA 1
ATOM 6301 C C . ASP B 1 344 ? -29.491 9.290 78.242 1.00 29.12 336 ASP B C 1
ATOM 6302 O O . ASP B 1 344 ? -29.009 10.333 77.786 1.00 25.80 336 ASP B O 1
ATOM 6307 N N . ARG B 1 345 ? -29.840 9.147 79.535 1.00 32.44 337 ARG B N 1
ATOM 6308 C CA . ARG B 1 345 ? -29.738 10.267 80.471 1.00 23.14 337 ARG B CA 1
ATOM 6309 C C . ARG B 1 345 ? -28.299 10.753 80.604 1.00 24.37 337 ARG B C 1
ATOM 6310 O O . ARG B 1 345 ? -28.046 11.962 80.613 1.00 24.53 337 ARG B O 1
ATOM 6318 N N . ALA B 1 346 ? -27.345 9.828 80.698 1.00 23.00 338 ALA B N 1
ATOM 6319 C CA . ALA B 1 346 ? -25.944 10.225 80.824 1.00 25.39 338 ALA B CA 1
ATOM 6320 C C . ALA B 1 346 ? -25.521 11.151 79.682 1.00 27.49 338 ALA B C 1
ATOM 6321 O O . ALA B 1 346 ? -24.818 12.148 79.902 1.00 26.69 338 ALA B O 1
ATOM 6323 N N . SER B 1 347 ? -25.982 10.861 78.464 1.00 26.01 339 SER B N 1
ATOM 6324 C CA . SER B 1 347 ? -25.690 11.724 77.323 1.00 20.57 339 SER B CA 1
ATOM 6325 C C . SER B 1 347 ? -26.328 13.095 77.483 1.00 28.91 339 SER B C 1
ATOM 6326 O O . SER B 1 347 ? -25.681 14.125 77.257 1.00 26.24 339 SER B O 1
ATOM 6329 N N . PHE B 1 348 ? -27.606 13.128 77.867 1.00 26.26 340 PHE B N 1
ATOM 6330 C CA . PHE B 1 348 ? -28.268 14.402 78.123 1.00 28.00 340 PHE B CA 1
ATOM 6331 C C . PHE B 1 348 ? -27.564 15.186 79.231 1.00 30.44 340 PHE B C 1
ATOM 6332 O O . PHE B 1 348 ? -27.340 16.397 79.102 1.00 27.64 340 PHE B O 1
ATOM 6340 N N . ASP B 1 349 ? -27.232 14.523 80.343 1.00 25.95 341 ASP B N 1
ATOM 6341 C CA . ASP B 1 349 ? -26.567 15.233 81.437 1.00 28.74 341 ASP B CA 1
ATOM 6342 C C . ASP B 1 349 ? -25.232 15.813 80.982 1.00 22.46 341 ASP B C 1
ATOM 6343 O O . ASP B 1 349 ? -24.883 16.946 81.336 1.00 23.86 341 ASP B O 1
ATOM 6348 N N . ALA B 1 350 ? -24.466 15.048 80.203 1.00 21.79 342 ALA B N 1
ATOM 6349 C CA . ALA B 1 350 ? -23.182 15.553 79.719 1.00 26.95 342 ALA B CA 1
ATOM 6350 C C . ALA B 1 350 ? -23.381 16.742 78.780 1.00 30.07 342 ALA B C 1
ATOM 6351 O O . ALA B 1 350 ? -22.620 17.720 78.831 1.00 24.99 342 ALA B O 1
ATOM 6353 N N . MET B 1 351 ? -24.431 16.701 77.951 1.00 25.48 343 MET B N 1
ATOM 6354 C CA . MET B 1 351 ? -24.712 17.835 77.071 1.00 23.71 343 MET B CA 1
ATOM 6355 C C . MET B 1 351 ? -24.983 19.095 77.883 1.00 26.71 343 MET B C 1
ATOM 6356 O O . MET B 1 351 ? -24.401 20.153 77.626 1.00 27.43 343 MET B O 1
ATOM 6361 N N . GLN B 1 352 ? -25.866 18.997 78.877 1.00 25.94 344 GLN B N 1
ATOM 6362 C CA . GLN B 1 352 ? -26.215 20.171 79.670 1.00 25.43 344 GLN B CA 1
ATOM 6363 C C . GLN B 1 352 ? -25.019 20.689 80.468 1.00 30.31 344 GLN B C 1
ATOM 6364 O O . GLN B 1 352 ? -24.895 21.898 80.678 1.00 26.36 344 GLN B O 1
ATOM 6370 N N . LYS B 1 353 ? -24.132 19.795 80.923 1.00 28.52 345 LYS B N 1
ATOM 6371 C CA . LYS B 1 353 ? -22.900 20.240 81.582 1.00 27.19 345 LYS B CA 1
ATOM 6372 C C . LYS B 1 353 ? -22.011 21.008 80.611 1.00 30.96 345 LYS B C 1
ATOM 6373 O O . LYS B 1 353 ? -21.463 22.066 80.952 1.00 31.95 345 LYS B O 1
ATOM 6379 N N . ALA B 1 354 ? -21.863 20.499 79.388 1.00 26.46 346 ALA B N 1
ATOM 6380 C CA . ALA B 1 354 ? -21.070 21.219 78.397 1.00 26.83 346 ALA B CA 1
ATOM 6381 C C . ALA B 1 354 ? -21.628 22.618 78.166 1.00 25.11 346 ALA B C 1
ATOM 6382 O O . ALA B 1 354 ? -20.876 23.596 78.110 1.00 26.93 346 ALA B O 1
ATOM 6384 N N . LEU B 1 355 ? -22.951 22.743 78.044 1.00 25.66 347 LEU B N 1
ATOM 6385 C CA . LEU B 1 355 ? -23.526 24.071 77.853 1.00 24.42 347 LEU B CA 1
ATOM 6386 C C . LEU B 1 355 ? -23.266 24.964 79.064 1.00 25.31 347 LEU B C 1
ATOM 6387 O O . LEU B 1 355 ? -22.988 26.166 78.916 1.00 28.36 347 LEU B O 1
ATOM 6392 N N . ALA B 1 356 ? -23.368 24.401 80.276 1.00 31.80 348 ALA B N 1
ATOM 6393 C CA . ALA B 1 356 ? -23.062 25.175 81.478 1.00 33.23 348 ALA B CA 1
ATOM 6394 C C . ALA B 1 356 ? -21.608 25.635 81.467 1.00 26.98 348 ALA B C 1
ATOM 6395 O O . ALA B 1 356 ? -21.314 26.809 81.721 1.00 32.52 348 ALA B O 1
ATOM 6397 N N . ASP B 1 357 ? -20.682 24.722 81.146 1.00 25.58 349 ASP B N 1
ATOM 6398 C CA . ASP B 1 357 ? -19.279 25.111 81.018 1.00 29.38 349 ASP B CA 1
ATOM 6399 C C . ASP B 1 357 ? -19.106 26.201 79.970 1.00 28.97 349 ASP B C 1
ATOM 6400 O O . ASP B 1 357 ? -18.354 27.161 80.182 1.00 30.97 349 ASP B O 1
ATOM 6405 N N . ALA B 1 358 ? -19.786 26.061 78.824 1.00 26.61 350 ALA B N 1
ATOM 6406 C CA . ALA B 1 358 ? -19.641 27.036 77.748 1.00 26.70 350 ALA B CA 1
ATOM 6407 C C . ALA B 1 358 ? -20.017 28.432 78.231 1.00 32.03 350 ALA B C 1
ATOM 6408 O O . ALA B 1 358 ? -19.286 29.404 78.002 1.00 34.59 350 ALA B O 1
ATOM 6410 N N . ARG B 1 359 ? -21.141 28.540 78.940 1.00 38.19 351 ARG B N 1
ATOM 6411 C CA . ARG B 1 359 ? -21.554 29.830 79.484 1.00 33.42 351 ARG B CA 1
ATOM 6412 C C . ARG B 1 359 ? -20.512 30.401 80.445 1.00 37.53 351 ARG B C 1
ATOM 6413 O O . ARG B 1 359 ? -20.219 31.600 80.400 1.00 38.90 351 ARG B O 1
ATOM 6421 N N . GLU B 1 360 ? -19.952 29.566 81.332 1.00 35.19 352 GLU B N 1
ATOM 6422 C CA . GLU B 1 360 ? -18.895 30.038 82.228 1.00 35.16 352 GLU B CA 1
ATOM 6423 C C . GLU B 1 360 ? -17.701 30.544 81.440 1.00 35.41 352 GLU B C 1
ATOM 6424 O O . GLU B 1 360 ? -16.956 31.403 81.917 1.00 37.13 352 GLU B O 1
ATOM 6430 N N . GLN B 1 361 ? -17.483 29.997 80.253 1.00 31.22 353 GLN B N 1
ATOM 6431 C CA . GLN B 1 361 ? -16.355 30.384 79.431 1.00 32.68 353 GLN B CA 1
ATOM 6432 C C . GLN B 1 361 ? -16.715 31.478 78.422 1.00 38.68 353 GLN B C 1
ATOM 6433 O O . GLN B 1 361 ? -16.003 31.657 77.428 1.00 37.31 353 GLN B O 1
ATOM 6439 N N . GLY B 1 362 ? -17.772 32.245 78.681 1.00 35.50 354 GLY B N 1
ATOM 6440 C CA . GLY B 1 362 ? -18.107 33.363 77.823 1.00 34.77 354 GLY B CA 1
ATOM 6441 C C . GLY B 1 362 ? -18.956 33.027 76.618 1.00 39.28 354 GLY B C 1
ATOM 6442 O O . GLY B 1 362 ? -19.151 33.894 75.757 1.00 41.52 354 GLY B O 1
ATOM 6443 N N . GLY B 1 363 ? -19.469 31.802 76.519 1.00 35.29 355 GLY B N 1
ATOM 6444 C CA . GLY B 1 363 ? -20.254 31.431 75.358 1.00 32.41 355 GLY B CA 1
ATOM 6445 C C . GLY B 1 363 ? -21.687 31.928 75.437 1.00 40.14 355 GLY B C 1
ATOM 6446 O O . GLY B 1 363 ? -22.257 32.114 76.515 1.00 40.54 355 GLY B O 1
ATOM 6447 N N . GLU B 1 364 ? -22.278 32.136 74.261 1.00 36.47 356 GLU B N 1
ATOM 6448 C CA . GLU B 1 364 ? -23.671 32.552 74.131 1.00 41.06 356 GLU B CA 1
ATOM 6449 C C . GLU B 1 364 ? -24.411 31.420 73.431 1.00 43.29 356 GLU B C 1
ATOM 6450 O O . GLU B 1 364 ? -24.142 31.132 72.257 1.00 35.13 356 GLU B O 1
ATOM 6456 N N . VAL B 1 365 ? -25.318 30.768 74.166 1.00 37.71 357 VAL B N 1
ATOM 6457 C CA . VAL B 1 365 ? -25.996 29.546 73.734 1.00 33.12 357 VAL B CA 1
ATOM 6458 C C . VAL B 1 365 ? -27.361 29.892 73.144 1.00 38.11 357 VAL B C 1
ATOM 6459 O O . VAL B 1 365 ? -28.127 30.670 73.731 1.00 33.96 357 VAL B O 1
ATOM 6463 N N . LYS B 1 366 ? -27.673 29.300 71.994 1.00 30.94 358 LYS B N 1
ATOM 6464 C CA . LYS B 1 366 ? -29.035 29.226 71.484 1.00 35.41 358 LYS B CA 1
ATOM 6465 C C . LYS B 1 366 ? -29.389 27.765 71.275 1.00 30.95 358 LYS B C 1
ATOM 6466 O O . LYS B 1 366 ? -28.539 26.963 70.878 1.00 31.66 358 LYS B O 1
ATOM 6472 N N . GLY B 1 367 ? -30.634 27.417 71.561 1.00 34.24 359 GLY B N 1
ATOM 6473 C CA . GLY B 1 367 ? -31.003 26.017 71.539 1.00 33.38 359 GLY B CA 1
ATOM 6474 C C . GLY B 1 367 ? -30.416 25.271 72.730 1.00 30.52 359 GLY B C 1
ATOM 6475 O O . GLY B 1 367 ? -29.984 25.848 73.725 1.00 37.10 359 GLY B O 1
ATOM 6476 N N . GLY B 1 368 ? -30.431 23.947 72.615 1.00 31.21 360 GLY B N 1
ATOM 6477 C CA . GLY B 1 368 ? -29.883 23.093 73.641 1.00 27.98 360 GLY B CA 1
ATOM 6478 C C . GLY B 1 368 ? -30.862 22.659 74.715 1.00 31.46 360 GLY B C 1
ATOM 6479 O O . GLY B 1 368 ? -30.508 21.813 75.542 1.00 35.19 360 GLY B O 1
ATOM 6480 N N . GLU B 1 369 ? -32.081 23.194 74.734 1.00 30.57 361 GLU B N 1
ATOM 6481 C CA . GLU B 1 369 ? -33.004 22.825 75.797 1.00 33.60 361 GLU B CA 1
ATOM 6482 C C . GLU B 1 369 ? -33.659 21.473 75.509 1.00 34.93 361 GLU B C 1
ATOM 6483 O O . GLU B 1 369 ? -33.726 21.006 74.367 1.00 31.08 361 GLU B O 1
ATOM 6489 N N . ARG B 1 370 ? -34.140 20.838 76.578 1.00 37.64 362 ARG B N 1
ATOM 6490 C CA . ARG B 1 370 ? -34.816 19.558 76.441 1.00 33.86 362 ARG B CA 1
ATOM 6491 C C . ARG B 1 370 ? -36.196 19.770 75.831 1.00 37.55 362 ARG B C 1
ATOM 6492 O O . ARG B 1 370 ? -36.860 20.775 76.094 1.00 37.23 362 ARG B O 1
ATOM 6500 N N . VAL B 1 371 ? -36.630 18.816 75.015 1.00 38.53 363 VAL B N 1
ATOM 6501 C CA . VAL B 1 371 ? -37.934 18.866 74.356 1.00 37.21 363 VAL B CA 1
ATOM 6502 C C . VAL B 1 371 ? -38.822 17.830 75.029 1.00 36.99 363 VAL B C 1
ATOM 6503 O O . VAL B 1 371 ? -38.499 16.636 75.029 1.00 32.66 363 VAL B O 1
ATOM 6507 N N . ASP B 1 372 ? -39.901 18.284 75.663 1.00 43.60 364 ASP B N 1
ATOM 6508 C CA . ASP B 1 372 ? -40.775 17.354 76.366 1.00 44.22 364 ASP B CA 1
ATOM 6509 C C . ASP B 1 372 ? -41.615 16.578 75.361 1.00 43.25 364 ASP B C 1
ATOM 6510 O O . ASP B 1 372 ? -42.410 17.168 74.624 1.00 48.50 364 ASP B O 1
ATOM 6515 N N . VAL B 1 373 ? -41.483 15.250 75.374 1.00 43.52 365 VAL B N 1
ATOM 6516 C CA . VAL B 1 373 ? -42.253 14.375 74.503 1.00 45.00 365 VAL B CA 1
ATOM 6517 C C . VAL B 1 373 ? -43.122 13.402 75.285 1.00 49.91 365 VAL B C 1
ATOM 6518 O O . VAL B 1 373 ? -43.652 12.453 74.709 1.00 55.79 365 VAL B O 1
ATOM 6522 N N . GLY B 1 374 ? -43.256 13.594 76.590 1.00 46.86 366 GLY B N 1
ATOM 6523 C CA . GLY B 1 374 ? -44.135 12.759 77.374 1.00 49.55 366 GLY B CA 1
ATOM 6524 C C . GLY B 1 374 ? -43.513 11.493 77.909 1.00 50.90 366 GLY B C 1
ATOM 6525 O O . GLY B 1 374 ? -44.218 10.693 78.535 1.00 47.21 366 GLY B O 1
ATOM 6526 N N . HIS B 1 375 ? -42.210 11.299 77.730 1.00 49.99 367 HIS B N 1
ATOM 6527 C CA . HIS B 1 375 ? -41.527 10.123 78.254 1.00 45.64 367 HIS B CA 1
ATOM 6528 C C . HIS B 1 375 ? -40.382 10.621 79.113 1.00 44.22 367 HIS B C 1
ATOM 6529 O O . HIS B 1 375 ? -39.423 11.204 78.594 1.00 42.18 367 HIS B O 1
ATOM 6536 N N . ALA B 1 376 ? -40.451 10.327 80.410 1.00 44.16 368 ALA B N 1
ATOM 6537 C CA . ALA B 1 376 ? -39.474 10.868 81.345 1.00 41.79 368 ALA B CA 1
ATOM 6538 C C . ALA B 1 376 ? -38.090 10.264 81.160 1.00 36.31 368 ALA B C 1
ATOM 6539 O O . ALA B 1 376 ? -37.095 10.908 81.509 1.00 40.26 368 ALA B O 1
ATOM 6541 N N . ASP B 1 377 ? -37.987 9.042 80.633 1.00 37.07 369 ASP B N 1
ATOM 6542 C CA A ASP B 1 377 ? -36.685 8.397 80.448 0.53 39.16 369 ASP B CA 1
ATOM 6543 C CA B ASP B 1 377 ? -36.701 8.397 80.455 0.47 38.97 369 ASP B CA 1
ATOM 6544 C C . ASP B 1 377 ? -36.247 8.402 78.992 1.00 33.40 369 ASP B C 1
ATOM 6545 O O . ASP B 1 377 ? -35.382 7.614 78.607 1.00 34.72 369 ASP B O 1
ATOM 6554 N N . ALA B 1 378 ? -36.808 9.291 78.179 1.00 31.31 370 ALA B N 1
ATOM 6555 C CA . ALA B 1 378 ? -36.311 9.569 76.836 1.00 29.00 370 ALA B CA 1
ATOM 6556 C C . ALA B 1 378 ? -35.886 11.031 76.775 1.00 34.44 370 ALA B C 1
ATOM 6557 O O . ALA B 1 378 ? -36.577 11.914 77.307 1.00 29.13 370 ALA B O 1
ATOM 6559 N N . TYR B 1 379 ? -34.739 11.287 76.149 1.00 26.22 371 TYR B N 1
ATOM 6560 C CA . TYR B 1 379 ? -34.093 12.596 76.201 1.00 24.51 371 TYR B CA 1
ATOM 6561 C C . TYR B 1 379 ? -33.964 13.168 74.791 1.00 29.21 371 TYR B C 1
ATOM 6562 O O . TYR B 1 379 ? -33.042 12.815 74.044 1.00 29.61 371 TYR B O 1
ATOM 6571 N N . TYR B 1 380 ? -34.893 14.054 74.445 1.00 25.43 372 TYR B N 1
ATOM 6572 C CA . TYR B 1 380 ? -34.877 14.810 73.202 1.00 28.71 372 TYR B CA 1
ATOM 6573 C C . TYR B 1 380 ? -34.432 16.237 73.507 1.00 31.72 372 TYR B C 1
ATOM 6574 O O . TYR B 1 380 ? -34.838 16.810 74.524 1.00 29.27 372 TYR B O 1
ATOM 6583 N N . VAL B 1 381 ? -33.597 16.809 72.633 1.00 25.38 373 VAL B N 1
ATOM 6584 C CA . VAL B 1 381 ? -33.070 18.157 72.825 1.00 26.80 373 VAL B CA 1
ATOM 6585 C C . VAL B 1 381 ? -33.121 18.933 71.511 1.00 33.92 373 VAL B C 1
ATOM 6586 O O . VAL B 1 381 ? -33.029 18.359 70.421 1.00 30.60 373 VAL B O 1
ATOM 6590 N N . ARG B 1 382 ? -33.288 20.253 71.628 1.00 33.60 374 ARG B N 1
ATOM 6591 C CA . ARG B 1 382 ? -33.017 21.152 70.504 1.00 26.34 374 ARG B CA 1
ATOM 6592 C C . ARG B 1 382 ? -31.509 21.187 70.238 1.00 32.25 374 ARG B C 1
ATOM 6593 O O . ARG B 1 382 ? -30.725 21.317 71.186 1.00 29.50 374 ARG B O 1
ATOM 6601 N N . PRO B 1 383 ? -31.066 21.067 68.989 1.00 30.56 375 PRO B N 1
ATOM 6602 C CA . PRO B 1 383 ? -29.646 21.302 68.687 1.00 30.99 375 PRO B CA 1
ATOM 6603 C C . PRO B 1 383 ? -29.203 22.677 69.170 1.00 31.80 375 PRO B C 1
ATOM 6604 O O . PRO B 1 383 ? -29.944 23.654 69.080 1.00 31.66 375 PRO B O 1
ATOM 6608 N N . ALA B 1 384 ? -27.974 22.755 69.670 1.00 28.41 376 ALA B N 1
ATOM 6609 C CA . ALA B 1 384 ? -27.446 23.995 70.217 1.00 29.70 376 ALA B CA 1
ATOM 6610 C C . ALA B 1 384 ? -26.380 24.592 69.307 1.00 30.48 376 ALA B C 1
ATOM 6611 O O . ALA B 1 384 ? -25.606 23.869 68.668 1.00 26.18 376 ALA B O 1
ATOM 6613 N N . ILE B 1 385 ? -26.346 25.920 69.245 1.00 28.45 377 ILE B N 1
ATOM 6614 C CA . ILE B 1 385 ? -25.272 26.630 68.566 1.00 35.72 377 ILE B CA 1
ATOM 6615 C C . ILE B 1 385 ? -24.762 27.704 69.521 1.00 35.44 377 ILE B C 1
ATOM 6616 O O . ILE B 1 385 ? -25.557 28.420 70.145 1.00 37.21 377 ILE B O 1
ATOM 6621 N N . VAL B 1 386 ? -23.445 27.753 69.706 1.00 31.28 378 VAL B N 1
ATOM 6622 C CA . VAL B 1 386 ? -22.827 28.514 70.786 1.00 33.81 378 VAL B CA 1
ATOM 6623 C C . VAL B 1 386 ? -21.767 29.434 70.199 1.00 36.51 378 VAL B C 1
ATOM 6624 O O . VAL B 1 386 ? -20.741 28.959 69.695 1.00 31.42 378 VAL B O 1
ATOM 6628 N N . ARG B 1 387 ? -21.989 30.743 70.304 1.00 30.56 379 ARG B N 1
ATOM 6629 C CA . ARG B 1 387 ? -20.966 31.712 69.929 1.00 28.49 379 ARG B CA 1
ATOM 6630 C C . ARG B 1 387 ? -19.904 31.756 71.016 1.00 34.61 379 ARG B C 1
ATOM 6631 O O . ARG B 1 387 ? -20.195 32.120 72.158 1.00 33.38 379 ARG B O 1
ATOM 6639 N N . MET B 1 388 ? -18.679 31.378 70.664 1.00 34.77 380 MET B N 1
ATOM 6640 C CA . MET B 1 388 ? -17.620 31.337 71.653 1.00 32.09 380 MET B CA 1
ATOM 6641 C C . MET B 1 388 ? -16.606 32.440 71.383 1.00 35.66 380 MET B C 1
ATOM 6642 O O . MET B 1 388 ? -16.264 32.690 70.219 1.00 34.13 380 MET B O 1
ATOM 6647 N N . PRO B 1 389 ? -16.131 33.135 72.425 1.00 37.41 381 PRO B N 1
ATOM 6648 C CA . PRO B 1 389 ? -15.093 34.154 72.197 1.00 35.09 381 PRO B CA 1
ATOM 6649 C C . PRO B 1 389 ? -13.746 33.547 71.851 1.00 36.32 381 PRO B C 1
ATOM 6650 O O . PRO B 1 389 ? -12.954 34.192 71.152 1.00 31.86 381 PRO B O 1
ATOM 6654 N N . LYS B 1 390 ? -13.481 32.316 72.283 1.00 32.62 382 LYS B N 1
ATOM 6655 C CA . LYS B 1 390 ? -12.263 31.607 71.913 1.00 34.44 382 LYS B CA 1
ATOM 6656 C C . LYS B 1 390 ? -12.555 30.113 71.950 1.00 34.99 382 LYS B C 1
ATOM 6657 O O . LYS B 1 390 ? -13.592 29.671 72.449 1.00 34.81 382 LYS B O 1
ATOM 6659 N N . GLN B 1 391 ? -11.630 29.323 71.415 1.00 35.84 383 GLN B N 1
ATOM 6660 C CA . GLN B 1 391 ? -11.783 27.875 71.509 1.00 31.48 383 GLN B CA 1
ATOM 6661 C C . GLN B 1 391 ? -11.260 27.433 72.878 1.00 33.15 383 GLN B C 1
ATOM 6662 O O . GLN B 1 391 ? -10.143 26.929 73.035 1.00 34.56 383 GLN B O 1
ATOM 6668 N N . SER B 1 392 ? -12.106 27.617 73.891 1.00 28.39 384 SER B N 1
ATOM 6669 C CA . SER B 1 392 ? -11.728 27.378 75.277 1.00 31.96 384 SER B CA 1
ATOM 6670 C C . SER B 1 392 ? -11.885 25.897 75.622 1.00 34.67 384 SER B C 1
ATOM 6671 O O . SER B 1 392 ? -12.191 25.056 74.768 1.00 30.15 384 SER B O 1
ATOM 6674 N N . ALA B 1 393 ? -11.738 25.572 76.910 1.00 33.46 385 ALA B N 1
ATOM 6675 C CA . ALA B 1 393 ? -11.558 24.175 77.309 1.00 30.46 385 ALA B CA 1
ATOM 6676 C C . ALA B 1 393 ? -12.740 23.303 76.901 1.00 25.56 385 ALA B C 1
ATOM 6677 O O . ALA B 1 393 ? -12.553 22.166 76.453 1.00 28.75 385 ALA B O 1
ATOM 6679 N N . VAL B 1 394 ? -13.964 23.814 77.046 1.00 28.74 386 VAL B N 1
ATOM 6680 C CA . VAL B 1 394 ? -15.134 22.994 76.752 1.00 30.26 386 VAL B CA 1
ATOM 6681 C C . VAL B 1 394 ? -15.184 22.642 75.274 1.00 32.57 386 VAL B C 1
ATOM 6682 O O . VAL B 1 394 ? -15.645 21.560 74.902 1.00 35.11 386 VAL B O 1
ATOM 6686 N N . VAL B 1 395 ? -14.678 23.525 74.417 1.00 30.00 387 VAL B N 1
ATOM 6687 C CA . VAL B 1 395 ? -14.722 23.270 72.989 1.00 27.42 387 VAL B CA 1
ATOM 6688 C C . VAL B 1 395 ? -13.783 22.132 72.631 1.00 28.82 387 VAL B C 1
ATOM 6689 O O . VAL B 1 395 ? -14.038 21.387 71.678 1.00 29.41 387 VAL B O 1
ATOM 6693 N N . GLU B 1 396 ? -12.702 21.962 73.396 1.00 26.97 388 GLU B N 1
ATOM 6694 C CA . GLU B 1 396 ? -11.754 20.889 73.125 1.00 27.93 388 GLU B CA 1
ATOM 6695 C C . GLU B 1 396 ? -12.283 19.518 73.528 1.00 25.62 388 GLU B C 1
ATOM 6696 O O . GLU B 1 396 ? -11.797 18.508 73.005 1.00 29.96 388 GLU B O 1
ATOM 6702 N N . ARG B 1 397 ? -13.263 19.453 74.431 1.00 21.99 389 ARG B N 1
ATOM 6703 C CA . ARG B 1 397 ? -13.873 18.170 74.785 1.00 27.52 389 ARG B CA 1
ATOM 6704 C C . ARG B 1 397 ? -14.796 17.716 73.671 1.00 27.21 389 ARG B C 1
ATOM 6705 O O . ARG B 1 397 ? -15.542 18.520 73.110 1.00 33.98 389 ARG B O 1
ATOM 6713 N N . GLU B 1 398 ? -14.821 16.411 73.411 1.00 27.25 390 GLU B N 1
ATOM 6714 C CA . GLU B 1 398 ? -15.868 15.847 72.567 1.00 27.27 390 GLU B CA 1
ATOM 6715 C C . GLU B 1 398 ? -17.086 15.600 73.449 1.00 33.88 390 GLU B C 1
ATOM 6716 O O . GLU B 1 398 ? -17.058 14.722 74.318 1.00 28.47 390 GLU B O 1
ATOM 6722 N N . THR B 1 399 ? -18.127 16.411 73.281 1.00 25.60 391 THR B N 1
ATOM 6723 C CA . THR B 1 399 ? -19.417 16.163 73.913 1.00 23.64 391 THR B CA 1
ATOM 6724 C C . THR B 1 399 ? -20.337 15.557 72.863 1.00 25.14 391 THR B C 1
ATOM 6725 O O . THR B 1 399 ? -20.663 16.216 71.871 1.00 32.45 391 THR B O 1
ATOM 6729 N N . PHE B 1 400 ? -20.755 14.309 73.084 1.00 25.62 392 PHE B N 1
ATOM 6730 C CA . PHE B 1 400 ? -21.451 13.521 72.063 1.00 26.46 392 PHE B CA 1
ATOM 6731 C C . PHE B 1 400 ? -22.926 13.920 72.045 1.00 27.33 392 PHE B C 1
ATOM 6732 O O . PHE B 1 400 ? -23.812 13.215 72.538 1.00 26.56 392 PHE B O 1
ATOM 6740 N N . ALA B 1 401 ? -23.172 15.099 71.478 1.00 24.06 393 ALA B N 1
ATOM 6741 C CA . ALA B 1 401 ? -24.477 15.741 71.513 1.00 29.01 393 ALA B CA 1
ATOM 6742 C C . ALA B 1 401 ? -24.488 16.845 70.464 1.00 27.87 393 ALA B C 1
ATOM 6743 O O . ALA B 1 401 ? -23.421 17.285 70.020 1.00 24.01 393 ALA B O 1
ATOM 6745 N N . PRO B 1 402 ? -25.689 17.336 70.045 1.00 27.77 394 PRO B N 1
ATOM 6746 C CA . PRO B 1 402 ? -25.694 18.362 68.999 1.00 26.68 394 PRO B CA 1
ATOM 6747 C C . PRO B 1 402 ? -25.337 19.718 69.588 1.00 25.92 394 PRO B C 1
ATOM 6748 O O . PRO B 1 402 ? -26.219 20.474 69.998 1.00 30.07 394 PRO B O 1
ATOM 6752 N N . ILE B 1 403 ? -24.043 20.031 69.641 1.00 28.26 395 ILE B N 1
ATOM 6753 C CA . ILE B 1 403 ? -23.555 21.340 70.061 1.00 28.72 395 ILE B CA 1
ATOM 6754 C C . ILE B 1 403 ? -22.551 21.810 69.030 1.00 26.64 395 ILE B C 1
ATOM 6755 O O . ILE B 1 403 ? -21.532 21.146 68.808 1.00 29.61 395 ILE B O 1
ATOM 6760 N N . LEU B 1 404 ? -22.810 22.965 68.433 1.00 21.75 396 LEU B N 1
ATOM 6761 C CA . LEU B 1 404 ? -21.913 23.558 67.449 1.00 24.65 396 LEU B CA 1
ATOM 6762 C C . LEU B 1 404 ? -21.307 24.813 68.062 1.00 26.41 396 LEU B C 1
ATOM 6763 O O . LEU B 1 404 ? -22.003 25.816 68.242 1.00 31.07 396 LEU B O 1
ATOM 6768 N N . TYR B 1 405 ? -20.014 24.760 68.365 1.00 23.71 397 TYR B N 1
ATOM 6769 C CA . TYR B 1 405 ? -19.277 25.916 68.851 1.00 25.83 397 TYR B CA 1
ATOM 6770 C C . TYR B 1 405 ? -18.791 26.729 67.663 1.00 27.76 397 TYR B C 1
ATOM 6771 O O . TYR B 1 405 ? -18.189 26.179 66.740 1.00 25.87 397 TYR B O 1
ATOM 6780 N N . VAL B 1 406 ? -19.037 28.035 67.701 1.00 26.64 398 VAL B N 1
ATOM 6781 C CA . VAL B 1 406 ? -18.749 28.942 66.592 1.00 30.92 398 VAL B CA 1
ATOM 6782 C C . VAL B 1 406 ? -17.654 29.910 67.029 1.00 31.45 398 VAL B C 1
ATOM 6783 O O . VAL B 1 406 ? -17.820 30.630 68.020 1.00 30.19 398 VAL B O 1
ATOM 6787 N N . MET B 1 407 ? -16.534 29.914 66.306 1.00 29.16 399 MET B N 1
ATOM 6788 C CA . MET B 1 407 ? -15.429 30.843 66.527 1.00 31.59 399 MET B CA 1
ATOM 6789 C C . MET B 1 407 ? -15.213 31.683 65.272 1.00 32.10 399 MET B C 1
ATOM 6790 O O . MET B 1 407 ? -15.291 31.170 64.153 1.00 31.28 399 MET B O 1
ATOM 6795 N N . VAL B 1 408 ? -14.891 32.966 65.461 1.00 31.44 400 VAL B N 1
ATOM 6796 C CA . VAL B 1 408 ? -14.599 33.884 64.364 1.00 34.27 400 VAL B CA 1
ATOM 6797 C C . VAL B 1 408 ? -13.092 33.910 64.120 1.00 37.62 400 VAL B C 1
ATOM 6798 O O . VAL B 1 408 ? -12.297 33.779 65.056 1.00 35.39 400 VAL B O 1
ATOM 6802 N N . TYR B 1 409 ? -12.678 34.068 62.859 1.00 31.46 401 TYR B N 1
ATOM 6803 C CA . TYR B 1 409 ? -11.259 34.216 62.539 1.00 33.51 401 TYR B CA 1
ATOM 6804 C C . TYR B 1 409 ? -11.043 35.327 61.521 1.00 34.31 401 TYR B C 1
ATOM 6805 O O . TYR B 1 409 ? -11.952 35.702 60.777 1.00 34.02 401 TYR B O 1
ATOM 6814 N N . ASP B 1 410 ? -9.807 35.840 61.491 1.00 32.99 402 ASP B N 1
ATOM 6815 C CA . ASP B 1 410 ? -9.375 36.817 60.496 1.00 32.13 402 ASP B CA 1
ATOM 6816 C C . ASP B 1 410 ? -8.361 36.231 59.522 1.00 32.65 402 ASP B C 1
ATOM 6817 O O . ASP B 1 410 ? -8.625 36.164 58.322 1.00 37.64 402 ASP B O 1
ATOM 6822 N N . ASN B 1 411 ? -7.207 35.793 60.018 1.00 35.48 403 ASN B N 1
ATOM 6823 C CA A ASN B 1 411 ? -6.090 35.318 59.202 0.44 34.47 403 ASN B CA 1
ATOM 6824 C CA B ASN B 1 411 ? -6.145 35.325 59.146 0.56 34.10 403 ASN B CA 1
ATOM 6825 C C . ASN B 1 411 ? -6.225 33.815 58.972 1.00 31.18 403 ASN B C 1
ATOM 6826 O O . ASN B 1 411 ? -6.443 33.062 59.925 1.00 33.14 403 ASN B O 1
ATOM 6835 N N . PHE B 1 412 ? -6.053 33.383 57.724 1.00 25.82 404 PHE B N 1
ATOM 6836 C CA . PHE B 1 412 ? -6.230 31.977 57.374 1.00 31.33 404 PHE B CA 1
ATOM 6837 C C . PHE B 1 412 ? -5.280 31.067 58.151 1.00 35.80 404 PHE B C 1
ATOM 6838 O O . PHE B 1 412 ? -5.691 30.001 58.630 1.00 29.41 404 PHE B O 1
ATOM 6846 N N . ASP B 1 413 ? -4.013 31.469 58.307 1.00 30.30 405 ASP B N 1
ATOM 6847 C CA . ASP B 1 413 ? -3.075 30.624 59.047 1.00 30.86 405 ASP B CA 1
ATOM 6848 C C . ASP B 1 413 ? -3.540 30.420 60.481 1.00 29.49 405 ASP B C 1
ATOM 6849 O O . ASP B 1 413 ? -3.389 29.329 61.040 1.00 27.52 405 ASP B O 1
ATOM 6854 N N . ASP B 1 414 ? -4.097 31.464 61.097 1.00 29.35 406 ASP B N 1
ATOM 6855 C CA . ASP B 1 414 ? -4.613 31.321 62.454 1.00 32.97 406 ASP B CA 1
ATOM 6856 C C . ASP B 1 414 ? -5.809 30.376 62.500 1.00 32.82 406 ASP B C 1
ATOM 6857 O O . ASP B 1 414 ? -5.951 29.600 63.454 1.00 35.43 406 ASP B O 1
ATOM 6862 N N . ALA B 1 415 ? -6.681 30.428 61.489 1.00 27.10 407 ALA B N 1
ATOM 6863 C CA . ALA B 1 415 ? -7.813 29.499 61.458 1.00 29.08 407 ALA B CA 1
ATOM 6864 C C . ALA B 1 415 ? -7.335 28.052 61.429 1.00 26.99 407 ALA B C 1
ATOM 6865 O O . ALA B 1 415 ? -7.921 27.184 62.081 1.00 27.78 407 ALA B O 1
ATOM 6867 N N . ILE B 1 416 ? -6.250 27.774 60.704 1.00 25.58 408 ILE B N 1
ATOM 6868 C CA A ILE B 1 416 ? -5.702 26.418 60.680 0.52 23.35 408 ILE B CA 1
ATOM 6869 C CA B ILE B 1 416 ? -5.729 26.412 60.689 0.48 23.22 408 ILE B CA 1
ATOM 6870 C C . ILE B 1 416 ? -5.215 26.022 62.070 1.00 23.66 408 ILE B C 1
ATOM 6871 O O . ILE B 1 416 ? -5.452 24.902 62.537 1.00 27.10 408 ILE B O 1
ATOM 6880 N N . ASP B 1 417 ? -4.540 26.944 62.762 1.00 26.99 409 ASP B N 1
ATOM 6881 C CA . ASP B 1 417 ? -4.052 26.649 64.107 1.00 29.83 409 ASP B CA 1
ATOM 6882 C C . ASP B 1 417 ? -5.201 26.323 65.056 1.00 32.40 409 ASP B C 1
ATOM 6883 O O . ASP B 1 417 ? -5.129 25.356 65.825 1.00 26.54 409 ASP B O 1
ATOM 6888 N N . VAL B 1 418 ? -6.260 27.141 65.038 1.00 27.16 410 VAL B N 1
ATOM 6889 C CA . VAL B 1 418 ? -7.438 26.848 65.853 1.00 29.71 410 VAL B CA 1
ATOM 6890 C C . VAL B 1 418 ? -8.042 25.512 65.448 1.00 27.12 410 VAL B C 1
ATOM 6891 O O . VAL B 1 418 ? -8.395 24.684 66.297 1.00 28.24 410 VAL B O 1
ATOM 6895 N N . HIS B 1 419 ? -8.161 25.277 64.144 1.00 25.09 411 HIS B N 1
ATOM 6896 C CA . HIS B 1 419 ? -8.724 24.016 63.686 1.00 24.32 411 HIS B CA 1
ATOM 6897 C C . HIS B 1 419 ? -7.937 22.838 64.236 1.00 25.85 411 HIS B C 1
ATOM 6898 O O . HIS B 1 419 ? -8.523 21.840 64.670 1.00 26.73 411 HIS B O 1
ATOM 6905 N N . ASN B 1 420 ? -6.602 22.938 64.224 1.00 25.80 412 ASN B N 1
ATOM 6906 C CA . ASN B 1 420 ? -5.728 21.835 64.622 1.00 23.83 412 ASN B CA 1
ATOM 6907 C C . ASN B 1 420 ? -5.469 21.753 66.128 1.00 24.46 412 ASN B C 1
ATOM 6908 O O . ASN B 1 420 ? -4.798 20.818 66.567 1.00 28.73 412 ASN B O 1
ATOM 6913 N N . ALA B 1 421 ? -5.957 22.694 66.929 1.00 29.44 413 ALA B N 1
ATOM 6914 C CA . ALA B 1 421 ? -5.525 22.758 68.317 1.00 26.35 413 ALA B CA 1
ATOM 6915 C C . ALA B 1 421 ? -6.274 21.799 69.241 1.00 34.35 413 ALA B C 1
ATOM 6916 O O . ALA B 1 421 ? -5.894 21.690 70.411 1.00 39.93 413 ALA B O 1
ATOM 6918 N N . VAL B 1 422 ? -7.309 21.103 68.769 1.00 26.05 414 VAL B N 1
ATOM 6919 C CA . VAL B 1 422 ? -8.032 20.160 69.627 1.00 21.87 414 VAL B CA 1
ATOM 6920 C C . VAL B 1 422 ? -7.249 18.849 69.666 1.00 24.25 414 VAL B C 1
ATOM 6921 O O . VAL B 1 422 ? -6.397 18.618 68.798 1.00 20.40 414 VAL B O 1
ATOM 6925 N N . PRO B 1 423 ? -7.464 17.978 70.659 1.00 24.85 415 PRO B N 1
ATOM 6926 C CA . PRO B 1 423 ? -6.667 16.737 70.717 1.00 25.94 415 PRO B CA 1
ATOM 6927 C C . PRO B 1 423 ? -7.139 15.644 69.775 1.00 29.84 415 PRO B C 1
ATOM 6928 O O . PRO B 1 423 ? -6.373 14.702 69.537 1.00 24.32 415 PRO B O 1
ATOM 6932 N N . GLN B 1 424 ? -8.355 15.730 69.240 1.00 25.93 416 GLN B N 1
ATOM 6933 C CA . GLN B 1 424 ? -8.873 14.729 68.324 1.00 26.40 416 GLN B CA 1
ATOM 6934 C C . GLN B 1 424 ? -8.453 15.060 66.887 1.00 28.29 416 GLN B C 1
ATOM 6935 O O . GLN B 1 424 ? -7.985 16.160 66.582 1.00 25.18 416 GLN B O 1
ATOM 6941 N N . GLY B 1 425 ? -8.658 14.100 65.983 1.00 27.55 417 GLY B N 1
ATOM 6942 C CA . GLY B 1 425 ? -8.254 14.345 64.612 1.00 27.01 417 GLY B CA 1
ATOM 6943 C C . GLY B 1 425 ? -8.929 13.475 63.571 1.00 23.60 417 GLY B C 1
ATOM 6944 O O . GLY B 1 425 ? -8.242 12.890 62.733 1.00 32.06 417 GLY B O 1
ATOM 6945 N N . LEU B 1 426 ? -10.260 13.390 63.590 1.00 18.88 418 LEU B N 1
ATOM 6946 C CA . LEU B 1 426 ? -10.952 12.460 62.704 1.00 22.10 418 LEU B CA 1
ATOM 6947 C C . LEU B 1 426 ? -11.198 13.092 61.337 1.00 25.86 418 LEU B C 1
ATOM 6948 O O . LEU B 1 426 ? -10.463 12.807 60.384 1.00 22.60 418 LEU B O 1
ATOM 6953 N N . SER B 1 427 ? -12.226 13.937 61.222 1.00 24.07 419 SER B N 1
ATOM 6954 C CA . SER B 1 427 ? -12.590 14.564 59.955 1.00 25.85 419 SER B CA 1
ATOM 6955 C C . SER B 1 427 ? -12.609 16.082 60.093 1.00 27.07 419 SER B C 1
ATOM 6956 O O . SER B 1 427 ? -12.642 16.633 61.199 1.00 25.89 419 SER B O 1
ATOM 6959 N N . SER B 1 428 ? -12.621 16.752 58.942 1.00 25.67 420 SER B N 1
ATOM 6960 C CA . SER B 1 428 ? -12.420 18.193 58.864 1.00 24.03 420 SER B CA 1
ATOM 6961 C C . SER B 1 428 ? -12.882 18.662 57.495 1.00 24.26 420 SER B C 1
ATOM 6962 O O . SER B 1 428 ? -12.907 17.877 56.546 1.00 23.66 420 SER B O 1
ATOM 6965 N N . ALA B 1 429 ? -13.202 19.958 57.384 1.00 21.07 421 ALA B N 1
ATOM 6966 C CA . ALA B 1 429 ? -13.640 20.499 56.104 1.00 28.25 421 ALA B CA 1
ATOM 6967 C C . ALA B 1 429 ? -13.330 21.988 56.013 1.00 24.80 421 ALA B C 1
ATOM 6968 O O . ALA B 1 429 ? -13.295 22.692 57.023 1.00 26.55 421 ALA B O 1
ATOM 6970 N N . ILE B 1 430 ? -13.108 22.459 54.787 1.00 28.34 422 ILE B N 1
ATOM 6971 C CA . ILE B 1 430 ? -13.061 23.884 54.469 1.00 25.65 422 ILE B CA 1
ATOM 6972 C C . ILE B 1 430 ? -14.080 24.168 53.378 1.00 32.29 422 ILE B C 1
ATOM 6973 O O . ILE B 1 430 ? -14.197 23.409 52.408 1.00 25.42 422 ILE B O 1
ATOM 6978 N N . PHE B 1 431 ? -14.826 25.255 53.545 1.00 28.73 423 PHE B N 1
ATOM 6979 C CA . PHE B 1 431 ? -15.739 25.726 52.518 1.00 25.30 423 PHE B CA 1
ATOM 6980 C C . PHE B 1 431 ? -15.152 27.007 51.955 1.00 32.70 423 PHE B C 1
ATOM 6981 O O . PHE B 1 431 ? -14.934 27.976 52.696 1.00 29.20 423 PHE B O 1
ATOM 6989 N N . THR B 1 432 ? -14.812 26.967 50.671 1.00 27.58 424 THR B N 1
ATOM 6990 C CA . THR B 1 432 ? -14.167 28.073 49.977 1.00 23.78 424 THR B CA 1
ATOM 6991 C C . THR B 1 432 ? -14.271 27.792 48.491 1.00 27.14 424 THR B C 1
ATOM 6992 O O . THR B 1 432 ? -14.360 26.630 48.081 1.00 28.64 424 THR B O 1
ATOM 6996 N N . ASN B 1 433 ? -14.262 28.851 47.688 1.00 25.69 425 ASN B N 1
ATOM 6997 C CA . ASN B 1 433 ? -14.098 28.687 46.255 1.00 27.00 425 ASN B CA 1
ATOM 6998 C C . ASN B 1 433 ? -12.707 29.092 45.797 1.00 29.70 425 ASN B C 1
ATOM 6999 O O . ASN B 1 433 ? -12.419 29.016 44.599 1.00 29.39 425 ASN B O 1
ATOM 7004 N N . ASP B 1 434 ? -11.830 29.480 46.725 1.00 30.44 426 ASP B N 1
ATOM 7005 C CA . ASP B 1 434 ? -10.458 29.870 46.416 1.00 31.75 426 ASP B CA 1
ATOM 7006 C C . ASP B 1 434 ? -9.578 28.622 46.421 1.00 28.29 426 ASP B C 1
ATOM 7007 O O . ASP B 1 434 ? -9.326 28.038 47.478 1.00 28.22 426 ASP B O 1
ATOM 7012 N N . MET B 1 435 ? -9.070 28.238 45.246 1.00 26.89 427 MET B N 1
ATOM 7013 C CA . MET B 1 435 ? -8.289 27.007 45.155 1.00 27.50 427 MET B CA 1
ATOM 7014 C C . MET B 1 435 ? -7.057 27.050 46.049 1.00 29.49 427 MET B C 1
ATOM 7015 O O . MET B 1 435 ? -6.606 26.005 46.530 1.00 27.46 427 MET B O 1
ATOM 7020 N N . ARG B 1 436 ? -6.505 28.243 46.288 1.00 24.78 428 ARG B N 1
ATOM 7021 C CA . ARG B 1 436 ? -5.317 28.347 47.121 1.00 29.70 428 ARG B CA 1
ATOM 7022 C C . ARG B 1 436 ? -5.613 27.947 48.559 1.00 30.24 428 ARG B C 1
ATOM 7023 O O . ARG B 1 436 ? -4.802 27.267 49.196 1.00 29.64 428 ARG B O 1
ATOM 7031 N N . GLU B 1 437 ? -6.757 28.380 49.095 1.00 28.67 429 GLU B N 1
ATOM 7032 C CA . GLU B 1 437 ? -7.129 27.983 50.448 1.00 28.78 429 GLU B CA 1
ATOM 7033 C C . GLU B 1 437 ? -7.485 26.507 50.502 1.00 26.39 429 GLU B C 1
ATOM 7034 O O . GLU B 1 437 ? -7.106 25.805 51.446 1.00 25.68 429 GLU B O 1
ATOM 7040 N N . ALA B 1 438 ? -8.193 26.013 49.483 1.00 25.41 430 ALA B N 1
ATOM 7041 C CA . ALA B 1 438 ? -8.578 24.607 49.468 1.00 26.28 430 ALA B CA 1
ATOM 7042 C C . ALA B 1 438 ? -7.348 23.706 49.459 1.00 28.92 430 ALA B C 1
ATOM 7043 O O . ALA B 1 438 ? -7.290 22.713 50.190 1.00 26.71 430 ALA B O 1
ATOM 7045 N N . GLU B 1 439 ? -6.367 24.022 48.605 1.00 27.23 431 GLU B N 1
ATOM 7046 C CA . GLU B 1 439 ? -5.138 23.228 48.543 1.00 28.07 431 GLU B CA 1
ATOM 7047 C C . GLU B 1 439 ? -4.311 23.378 49.819 1.00 29.41 431 GLU B C 1
ATOM 7048 O O . GLU B 1 439 ? -3.761 22.396 50.330 1.00 25.28 431 GLU B O 1
ATOM 7054 N N . GLN B 1 440 ? -4.182 24.597 50.342 1.00 24.08 432 GLN B N 1
ATOM 7055 C CA A GLN B 1 440 ? -3.426 24.760 51.577 0.63 30.49 432 GLN B CA 1
ATOM 7056 C CA B GLN B 1 440 ? -3.430 24.765 51.580 0.37 29.59 432 GLN B CA 1
ATOM 7057 C C . GLN B 1 440 ? -4.049 23.941 52.700 1.00 30.61 432 GLN B C 1
ATOM 7058 O O . GLN B 1 440 ? -3.334 23.320 53.501 1.00 26.24 432 GLN B O 1
ATOM 7069 N N . PHE B 1 441 ? -5.381 23.905 52.756 1.00 23.84 433 PHE B N 1
ATOM 7070 C CA . PHE B 1 441 ? -6.064 23.149 53.797 1.00 21.39 433 PHE B CA 1
ATOM 7071 C C . PHE B 1 441 ? -5.750 21.663 53.705 1.00 25.76 433 PHE B C 1
ATOM 7072 O O . PHE B 1 441 ? -5.599 20.988 54.732 1.00 22.57 433 PHE B O 1
ATOM 7080 N N . MET B 1 442 ? -5.607 21.147 52.480 1.00 24.43 434 MET B N 1
ATOM 7081 C CA . MET B 1 442 ? -5.290 19.746 52.246 1.00 24.19 434 MET B CA 1
ATOM 7082 C C . MET B 1 442 ? -3.795 19.446 52.276 1.00 25.75 434 MET B C 1
ATOM 7083 O O . MET B 1 442 ? -3.417 18.266 52.228 1.00 26.55 434 MET B O 1
ATOM 7088 N N . SER B 1 443 ? -2.944 20.468 52.370 1.00 24.26 435 SER B N 1
ATOM 7089 C CA . SER B 1 443 ? -1.499 20.287 52.306 1.00 26.75 435 SER B CA 1
ATOM 7090 C C . SER B 1 443 ? -0.930 19.840 53.655 1.00 28.51 435 SER B C 1
ATOM 7091 O O . SER B 1 443 ? -1.642 19.698 54.653 1.00 26.38 435 SER B O 1
ATOM 7094 N N . ALA B 1 444 ? 0.394 19.646 53.678 1.00 20.63 436 ALA B N 1
ATOM 7095 C CA . ALA B 1 444 ? 1.076 19.144 54.871 1.00 23.67 436 ALA B CA 1
ATOM 7096 C C . ALA B 1 444 ? 0.911 20.089 56.056 1.00 28.38 436 ALA B C 1
ATOM 7097 O O . ALA B 1 444 ? 0.851 19.646 57.210 1.00 28.20 436 ALA B O 1
ATOM 7099 N N . ALA B 1 445 ? 0.852 21.390 55.794 1.00 22.05 437 ALA B N 1
ATOM 7100 C CA . ALA B 1 445 ? 0.677 22.378 56.845 1.00 29.78 437 ALA B CA 1
ATOM 7101 C C . ALA B 1 445 ? -0.785 22.751 57.067 1.00 25.63 437 ALA B C 1
ATOM 7102 O O . ALA B 1 445 ? -1.062 23.710 57.793 1.00 29.28 437 ALA B O 1
ATOM 7104 N N . GLY B 1 446 ? -1.722 22.020 56.469 1.00 26.90 438 GLY B N 1
ATOM 7105 C CA . GLY B 1 446 ? -3.132 22.327 56.640 1.00 24.66 438 GLY B CA 1
ATOM 7106 C C . GLY B 1 446 ? -3.795 21.505 57.727 1.00 23.33 438 GLY B C 1
ATOM 7107 O O . GLY B 1 446 ? -3.242 21.345 58.823 1.00 22.40 438 GLY B O 1
ATOM 7108 N N . SER B 1 447 ? -4.983 20.976 57.436 1.00 25.91 439 SER B N 1
ATOM 7109 C CA . SER B 1 447 ? -5.701 20.171 58.419 1.00 25.40 439 SER B CA 1
ATOM 7110 C C . SER B 1 447 ? -4.883 18.962 58.831 1.00 29.36 439 SER B C 1
ATOM 7111 O O . SER B 1 447 ? -4.277 18.301 57.988 1.00 25.13 439 SER B O 1
ATOM 7114 N N . ASP B 1 448 ? -4.897 18.654 60.133 1.00 26.52 440 ASP B N 1
ATOM 7115 C CA . ASP B 1 448 ? -4.143 17.527 60.671 1.00 26.96 440 ASP B CA 1
ATOM 7116 C C . ASP B 1 448 ? -4.977 16.247 60.773 1.00 22.11 440 ASP B C 1
ATOM 7117 O O . ASP B 1 448 ? -4.519 15.280 61.378 1.00 21.02 440 ASP B O 1
ATOM 7122 N N . CYS B 1 449 ? -6.155 16.193 60.148 1.00 25.76 441 CYS B N 1
ATOM 7123 C CA . CYS B 1 449 ? -7.083 15.089 60.389 1.00 25.93 441 CYS B CA 1
ATOM 7124 C C . CYS B 1 449 ? -6.898 13.959 59.383 1.00 20.27 441 CYS B C 1
ATOM 7125 O O . CYS B 1 449 ? -6.208 14.091 58.373 1.00 24.64 441 CYS B O 1
ATOM 7128 N N . GLY B 1 450 ? -7.530 12.819 59.673 1.00 21.43 442 GLY B N 1
ATOM 7129 C CA . GLY B 1 450 ? -7.478 11.709 58.734 1.00 22.37 442 GLY B CA 1
ATOM 7130 C C . GLY B 1 450 ? -8.406 11.871 57.548 1.00 29.04 442 GLY B C 1
ATOM 7131 O O . GLY B 1 450 ? -8.205 11.218 56.514 1.00 22.39 442 GLY B O 1
ATOM 7132 N N . ILE B 1 451 ? -9.429 12.718 57.681 1.00 21.71 443 ILE B N 1
ATOM 7133 C CA . ILE B 1 451 ? -10.380 13.010 56.603 1.00 17.49 443 ILE B CA 1
ATOM 7134 C C . ILE B 1 451 ? -10.403 14.520 56.427 1.00 23.05 443 ILE B C 1
ATOM 7135 O O . ILE B 1 451 ? -10.662 15.253 57.387 1.00 21.04 443 ILE B O 1
ATOM 7140 N N . VAL B 1 452 ? -10.105 14.986 55.218 1.00 22.55 444 VAL B N 1
ATOM 7141 C CA . VAL B 1 452 ? -9.900 16.408 54.973 1.00 23.89 444 VAL B CA 1
ATOM 7142 C C . VAL B 1 452 ? -10.631 16.802 53.696 1.00 31.44 444 VAL B C 1
ATOM 7143 O O . VAL B 1 452 ? -10.157 16.522 52.588 1.00 27.06 444 VAL B O 1
ATOM 7147 N N . ASN B 1 453 ? -11.775 17.463 53.838 1.00 26.03 445 ASN B N 1
ATOM 7148 C CA . ASN B 1 453 ? -12.694 17.667 52.725 1.00 26.33 445 ASN B CA 1
ATOM 7149 C C . ASN B 1 453 ? -12.769 19.129 52.309 1.00 26.88 445 ASN B C 1
ATOM 7150 O O . ASN B 1 453 ? -12.427 20.040 53.066 1.00 25.10 445 ASN B O 1
ATOM 7155 N N . VAL B 1 454 ? -13.233 19.343 51.079 1.00 25.66 446 VAL B N 1
ATOM 7156 C CA . VAL B 1 454 ? -13.427 20.682 50.546 1.00 22.84 446 VAL B CA 1
ATOM 7157 C C . VAL B 1 454 ? -14.862 20.793 50.040 1.00 26.16 446 VAL B C 1
ATOM 7158 O O . VAL B 1 454 ? -15.261 20.060 49.123 1.00 31.65 446 VAL B O 1
ATOM 7162 N N . ASN B 1 455 ? -15.628 21.713 50.626 1.00 27.97 447 ASN B N 1
ATOM 7163 C CA . ASN B 1 455 ? -16.994 22.031 50.207 1.00 30.02 447 ASN B CA 1
ATOM 7164 C C . ASN B 1 455 ? -17.954 20.871 50.399 1.00 27.57 447 ASN B C 1
ATOM 7165 O O . ASN B 1 455 ? -19.047 20.876 49.847 1.00 25.69 447 ASN B O 1
ATOM 7170 N N . ILE B 1 456 ? -17.564 19.883 51.185 1.00 26.76 448 ILE B N 1
ATOM 7171 C CA . ILE B 1 456 ? -18.463 18.864 51.701 1.00 28.20 448 ILE B CA 1
ATOM 7172 C C . ILE B 1 456 ? -18.146 18.727 53.185 1.00 33.75 448 ILE B C 1
ATOM 7173 O O . ILE B 1 456 ? -16.988 18.873 53.596 1.00 33.81 448 ILE B O 1
ATOM 7178 N N . GLY B 1 457 ? -19.178 18.516 53.993 1.00 26.61 449 GLY B N 1
ATOM 7179 C CA . GLY B 1 457 ? -19.049 18.561 55.433 1.00 26.56 449 GLY B CA 1
ATOM 7180 C C . GLY B 1 457 ? -18.226 17.414 56.000 1.00 25.35 449 GLY B C 1
ATOM 7181 O O . GLY B 1 457 ? -17.648 16.591 55.291 1.00 23.82 449 GLY B O 1
ATOM 7182 N N . THR B 1 458 ? -18.209 17.355 57.334 1.00 29.53 450 THR B N 1
ATOM 7183 C CA . THR B 1 458 ? -17.325 16.440 58.049 1.00 24.74 450 THR B CA 1
ATOM 7184 C C . THR B 1 458 ? -17.819 14.998 58.036 1.00 25.75 450 THR B C 1
ATOM 7185 O O . THR B 1 458 ? -17.049 14.105 58.398 1.00 24.44 450 THR B O 1
ATOM 7189 N N . SER B 1 459 ? -19.068 14.738 57.640 1.00 25.08 451 SER B N 1
ATOM 7190 C CA . SER B 1 459 ? -19.514 13.367 57.404 1.00 28.18 451 SER B CA 1
ATOM 7191 C C . SER B 1 459 ? -19.301 12.912 55.962 1.00 33.98 451 SER B C 1
ATOM 7192 O O . SER B 1 459 ? -19.753 11.820 55.602 1.00 35.92 451 SER B O 1
ATOM 7195 N N . GLY B 1 460 ? -18.592 13.698 55.146 1.00 34.93 452 GLY B N 1
ATOM 7196 C CA . GLY B 1 460 ? -18.305 13.332 53.770 1.00 35.57 452 GLY B CA 1
ATOM 7197 C C . GLY B 1 460 ? -17.257 12.237 53.665 1.00 41.09 452 GLY B C 1
ATOM 7198 O O . GLY B 1 460 ? -16.051 12.499 53.723 1.00 34.02 452 GLY B O 1
ATOM 7199 N N . ALA B 1 461 ? -17.716 10.992 53.570 1.00 41.26 453 ALA B N 1
ATOM 7200 C CA . ALA B 1 461 ? -16.840 9.838 53.421 1.00 41.18 453 ALA B CA 1
ATOM 7201 C C . ALA B 1 461 ? -17.640 8.735 52.743 1.00 37.53 453 ALA B C 1
ATOM 7202 O O . ALA B 1 461 ? -18.869 8.704 52.820 1.00 37.98 453 ALA B O 1
ATOM 7204 N N . GLU B 1 462 ? -16.937 7.842 52.060 1.00 32.34 454 GLU B N 1
ATOM 7205 C CA . GLU B 1 462 ? -17.598 6.764 51.351 1.00 32.19 454 GLU B CA 1
ATOM 7206 C C . GLU B 1 462 ? -16.721 5.526 51.417 1.00 28.48 454 GLU B C 1
ATOM 7207 O O . GLU B 1 462 ? -15.554 5.582 51.808 1.00 36.51 454 GLU B O 1
ATOM 7213 N N . ILE B 1 463 ? -17.319 4.404 51.014 1.00 24.36 455 ILE B N 1
ATOM 7214 C CA . ILE B 1 463 ? -16.701 3.083 51.125 1.00 26.84 455 ILE B CA 1
ATOM 7215 C C . ILE B 1 463 ? -15.282 3.064 50.571 1.00 28.75 455 ILE B C 1
ATOM 7216 O O . ILE B 1 463 ? -14.378 2.492 51.185 1.00 29.67 455 ILE B O 1
ATOM 7221 N N . GLY B 1 464 ? -15.064 3.676 49.403 1.00 26.20 456 GLY B N 1
ATOM 7222 C CA . GLY B 1 464 ? -13.804 3.516 48.683 1.00 24.47 456 GLY B CA 1
ATOM 7223 C C . GLY B 1 464 ? -12.606 4.163 49.354 1.00 23.98 456 GLY B C 1
ATOM 7224 O O . GLY B 1 464 ? -11.465 3.851 48.993 1.00 28.41 456 GLY B O 1
ATOM 7225 N N . GLY B 1 465 ? -12.836 5.059 50.311 1.00 23.80 457 GLY B N 1
ATOM 7226 C CA . GLY B 1 465 ? -11.765 5.727 51.022 1.00 25.70 457 GLY B CA 1
ATOM 7227 C C . GLY B 1 465 ? -11.458 5.058 52.351 1.00 27.50 457 GLY B C 1
ATOM 7228 O O . GLY B 1 465 ? -12.329 4.445 52.972 1.00 25.04 457 GLY B O 1
ATOM 7229 N N . ALA B 1 466 ? -10.200 5.160 52.779 1.00 24.99 458 ALA B N 1
ATOM 7230 C CA . ALA B 1 466 ? -9.847 4.718 54.124 1.00 25.66 458 ALA B CA 1
ATOM 7231 C C . ALA B 1 466 ? -10.450 5.675 55.153 1.00 24.49 458 ALA B C 1
ATOM 7232 O O . ALA B 1 466 ? -10.357 6.897 55.010 1.00 27.92 458 ALA B O 1
ATOM 7234 N N . PHE B 1 467 ? -11.097 5.119 56.173 1.00 26.67 459 PHE B N 1
ATOM 7235 C CA . PHE B 1 467 ? -11.855 5.879 57.159 1.00 20.56 459 PHE B CA 1
ATOM 7236 C C . PHE B 1 467 ? -11.161 5.780 58.510 1.00 23.95 459 PHE B C 1
ATOM 7237 O O . PHE B 1 467 ? -10.962 4.671 59.019 1.00 21.78 459 PHE B O 1
ATOM 7245 N N . GLY B 1 468 ? -10.861 6.923 59.108 1.00 22.06 460 GLY B N 1
ATOM 7246 C CA . GLY B 1 468 ? -10.200 6.956 60.402 1.00 22.86 460 GLY B CA 1
ATOM 7247 C C . GLY B 1 468 ? -9.498 8.286 60.583 1.00 22.88 460 GLY B C 1
ATOM 7248 O O . GLY B 1 468 ? -9.535 9.147 59.713 1.00 24.49 460 GLY B O 1
ATOM 7249 N N . GLY B 1 469 ? -8.857 8.445 61.746 1.00 21.99 461 GLY B N 1
ATOM 7250 C CA . GLY B 1 469 ? -8.252 9.717 62.088 1.00 19.73 461 GLY B CA 1
ATOM 7251 C C . GLY B 1 469 ? -6.903 9.589 62.772 1.00 24.71 461 GLY B C 1
ATOM 7252 O O . GLY B 1 469 ? -6.396 8.492 62.999 1.00 24.95 461 GLY B O 1
ATOM 7253 N N . GLU B 1 470 ? -6.344 10.747 63.113 1.00 23.40 462 GLU B N 1
ATOM 7254 C CA . GLU B 1 470 ? -5.039 10.881 63.744 1.00 22.21 462 GLU B CA 1
ATOM 7255 C C . GLU B 1 470 ? -5.204 11.377 65.179 1.00 26.52 462 GLU B C 1
ATOM 7256 O O . GLU B 1 470 ? -6.328 11.541 65.675 1.00 26.09 462 GLU B O 1
ATOM 7262 N N . LYS B 1 471 ? -4.070 11.622 65.839 1.00 24.12 463 LYS B N 1
ATOM 7263 C CA . LYS B 1 471 ? -4.050 12.214 67.188 1.00 24.32 463 LYS B CA 1
ATOM 7264 C C . LYS B 1 471 ? -4.862 11.283 68.098 1.00 27.22 463 LYS B C 1
ATOM 7265 O O . LYS B 1 471 ? -4.726 10.054 67.994 1.00 23.25 463 LYS B O 1
ATOM 7271 N N . GLU B 1 472 ? -5.710 11.812 68.981 1.00 20.96 464 GLU B N 1
ATOM 7272 C CA . GLU B 1 472 ? -6.474 10.952 69.885 1.00 20.56 464 GLU B CA 1
ATOM 7273 C C . GLU B 1 472 ? -7.538 10.113 69.177 1.00 25.08 464 GLU B C 1
ATOM 7274 O O . GLU B 1 472 ? -8.113 9.209 69.801 1.00 27.72 464 GLU B O 1
ATOM 7280 N N . THR B 1 473 ? -7.821 10.364 67.899 1.00 21.36 465 THR B N 1
ATOM 7281 C CA . THR B 1 473 ? -8.730 9.463 67.201 1.00 22.49 465 THR B CA 1
ATOM 7282 C C . THR B 1 473 ? -8.117 8.065 67.027 1.00 26.44 465 THR B C 1
ATOM 7283 O O . THR B 1 473 ? -8.849 7.089 66.824 1.00 24.83 465 THR B O 1
ATOM 7287 N N . GLY B 1 474 ? -6.802 7.923 67.170 1.00 22.17 466 GLY B N 1
ATOM 7288 C CA . GLY B 1 474 ? -6.214 6.611 67.373 1.00 20.31 466 GLY B CA 1
ATOM 7289 C C . GLY B 1 474 ? -5.462 6.006 66.209 1.00 22.18 466 GLY B C 1
ATOM 7290 O O . GLY B 1 474 ? -4.762 5.006 66.414 1.00 25.87 466 GLY B O 1
ATOM 7291 N N . GLY B 1 475 ? -5.568 6.553 65.001 1.00 25.29 467 GLY B N 1
ATOM 7292 C CA . GLY B 1 475 ? -4.707 6.130 63.906 1.00 28.76 467 GLY B CA 1
ATOM 7293 C C . GLY B 1 475 ? -5.213 4.978 63.063 1.00 31.05 467 GLY B C 1
ATOM 7294 O O . GLY B 1 475 ? -4.646 4.724 61.986 1.00 23.67 467 GLY B O 1
ATOM 7295 N N . GLY B 1 476 ? -6.262 4.274 63.497 1.00 21.58 468 GLY B N 1
ATOM 7296 C CA . GLY B 1 476 ? -6.770 3.169 62.712 1.00 19.12 468 GLY B CA 1
ATOM 7297 C C . GLY B 1 476 ? -7.453 3.636 61.436 1.00 23.60 468 GLY B C 1
ATOM 7298 O O . GLY B 1 476 ? -7.894 4.781 61.310 1.00 23.51 468 GLY B O 1
ATOM 7299 N N . ARG B 1 477 ? -7.526 2.730 60.458 1.00 22.53 469 ARG B N 1
ATOM 7300 C CA . ARG B 1 477 ? -8.284 2.974 59.232 1.00 23.82 469 ARG B CA 1
ATOM 7301 C C . ARG B 1 477 ? -9.157 1.772 58.917 1.00 25.93 469 ARG B C 1
ATOM 7302 O O . ARG B 1 477 ? -8.725 0.629 59.074 1.00 27.76 469 ARG B O 1
ATOM 7310 N N . GLU B 1 478 ? -10.372 2.035 58.436 1.00 21.86 470 GLU B N 1
ATOM 7311 C CA . GLU B 1 478 ? -11.282 0.982 58.022 1.00 22.87 470 GLU B CA 1
ATOM 7312 C C . GLU B 1 478 ? -11.750 1.219 56.591 1.00 23.15 470 GLU B C 1
ATOM 7313 O O . GLU B 1 478 ? -11.619 2.315 56.044 1.00 23.73 470 GLU B O 1
ATOM 7319 N N . SER B 1 479 ? -12.314 0.161 56.002 1.00 27.16 471 SER B N 1
ATOM 7320 C CA . SER B 1 479 ? -13.064 0.216 54.751 1.00 24.63 471 SER B CA 1
ATOM 7321 C C . SER B 1 479 ? -12.177 0.273 53.508 1.00 29.36 471 SER B C 1
ATOM 7322 O O . SER B 1 479 ? -11.737 -0.770 53.015 1.00 29.02 471 SER B O 1
ATOM 7325 N N . GLY B 1 480 ? -11.915 1.470 52.981 1.00 25.03 472 GLY B N 1
ATOM 7326 C CA . GLY B 1 480 ? -11.410 1.622 51.628 1.00 23.16 472 GLY B CA 1
ATOM 7327 C C . GLY B 1 480 ? -9.894 1.615 51.502 1.00 24.90 472 GLY B C 1
ATOM 7328 O O . GLY B 1 480 ? -9.150 1.340 52.449 1.00 22.88 472 GLY B O 1
ATOM 7329 N N . SER B 1 481 ? -9.436 1.938 50.282 1.00 27.06 473 SER B N 1
ATOM 7330 C CA . SER B 1 481 ? -8.011 1.930 49.953 1.00 25.35 473 SER B CA 1
ATOM 7331 C C . SER B 1 481 ? -7.392 0.598 50.365 1.00 22.55 473 SER B C 1
ATOM 7332 O O . SER B 1 481 ? -8.000 -0.451 50.145 1.00 24.27 473 SER B O 1
ATOM 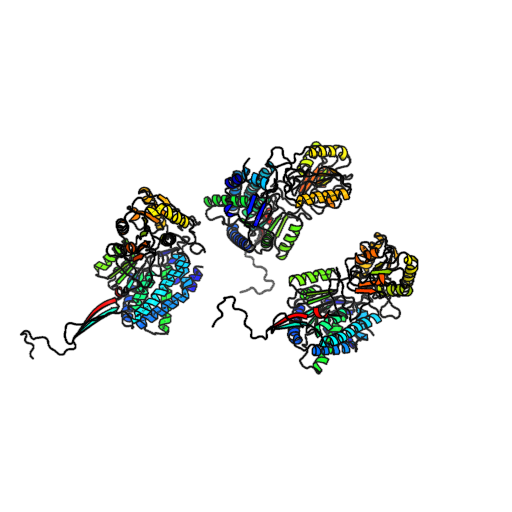7335 N N . ASP B 1 482 ? -6.214 0.605 50.990 1.00 23.74 474 ASP B N 1
ATOM 7336 C CA . ASP B 1 482 ? -5.618 -0.648 51.447 1.00 22.42 474 ASP B CA 1
ATOM 7337 C C . ASP B 1 482 ? -5.800 -0.862 52.953 1.00 25.46 474 ASP B C 1
ATOM 7338 O O . ASP B 1 482 ? -4.952 -1.488 53.603 1.00 23.80 474 ASP B O 1
ATOM 7343 N N . ALA B 1 483 ? -6.915 -0.376 53.517 1.00 25.62 475 ALA B N 1
ATOM 7344 C CA . ALA B 1 483 ? -7.238 -0.666 54.914 1.00 26.33 475 ALA B CA 1
ATOM 7345 C C . ALA B 1 483 ? -7.258 -2.164 55.184 1.00 27.39 475 ALA B C 1
ATOM 7346 O O . ALA B 1 483 ? -6.959 -2.599 56.304 1.00 27.44 475 ALA B O 1
ATOM 7348 N N . TRP B 1 484 ? -7.577 -2.967 54.161 1.00 21.52 476 TRP B N 1
ATOM 7349 C CA . TRP B 1 484 ? -7.644 -4.416 54.320 1.00 23.23 476 TRP B CA 1
ATOM 7350 C C . TRP B 1 484 ? -6.350 -5.011 54.886 1.00 23.02 476 TRP B C 1
ATOM 7351 O O . TRP B 1 484 ? -6.390 -6.072 55.517 1.00 22.14 476 TRP B O 1
ATOM 7362 N N . LYS B 1 485 ? -5.201 -4.349 54.680 1.00 17.94 477 LYS B N 1
ATOM 7363 C CA . LYS B 1 485 ? -3.934 -4.892 55.167 1.00 20.71 477 LYS B CA 1
ATOM 7364 C C . LYS B 1 485 ? -3.906 -5.049 56.690 1.00 28.47 477 LYS B C 1
ATOM 7365 O O . LYS B 1 485 ? -3.120 -5.847 57.206 1.00 24.16 477 LYS B O 1
ATOM 7371 N N . ALA B 1 486 ? -4.728 -4.298 57.422 1.00 22.70 478 ALA B N 1
ATOM 7372 C CA . ALA B 1 486 ? -4.779 -4.432 58.880 1.00 20.35 478 ALA B CA 1
ATOM 7373 C C . ALA B 1 486 ? -5.432 -5.729 59.338 1.00 21.64 478 ALA B C 1
ATOM 7374 O O . ALA B 1 486 ? -5.381 -6.048 60.538 1.00 22.84 478 ALA B O 1
ATOM 7376 N N . TYR B 1 487 ? -6.036 -6.481 58.423 1.00 19.93 479 TYR B N 1
ATOM 7377 C CA . TYR B 1 487 ? -6.645 -7.758 58.742 1.00 19.21 479 TYR B CA 1
ATOM 7378 C C . TYR B 1 487 ? -5.758 -8.931 58.317 1.00 20.76 479 TYR B C 1
ATOM 7379 O O . TYR B 1 487 ? -6.173 -10.087 58.427 1.00 22.22 479 TYR B O 1
ATOM 7388 N N . MET B 1 488 ? -4.543 -8.657 57.846 1.00 22.94 480 MET B N 1
ATOM 7389 C CA . MET B 1 488 ? -3.642 -9.694 57.352 1.00 23.40 480 MET B CA 1
ATOM 7390 C C . MET B 1 488 ? -2.231 -9.444 57.871 1.00 23.29 480 MET B C 1
ATOM 7391 O O . MET B 1 488 ? -1.940 -8.410 58.482 1.00 21.98 480 MET B O 1
ATOM 7396 N N . ARG B 1 489 ? -1.347 -10.421 57.660 1.00 20.19 481 ARG B N 1
ATOM 7397 C CA . ARG B 1 489 ? 0.051 -10.257 58.034 1.00 21.94 481 ARG B CA 1
ATOM 7398 C C . ARG B 1 489 ? 0.914 -10.279 56.779 1.00 23.32 481 ARG B C 1
ATOM 7399 O O . ARG B 1 489 ? 0.732 -11.127 55.896 1.00 21.97 481 ARG B O 1
ATOM 7407 N N . ARG B 1 490 ? 1.841 -9.335 56.710 1.00 19.61 482 ARG B N 1
ATOM 7408 C CA . ARG B 1 490 ? 2.745 -9.217 55.587 1.00 22.37 482 ARG B CA 1
ATOM 7409 C C . ARG B 1 490 ? 3.875 -10.227 55.725 1.00 25.52 482 ARG B C 1
ATOM 7410 O O . ARG B 1 490 ? 4.393 -10.456 56.823 1.00 23.36 482 ARG B O 1
ATOM 7418 N N . ALA B 1 491 ? 4.249 -10.842 54.609 1.00 20.91 483 ALA B N 1
ATOM 7419 C CA . ALA B 1 491 ? 5.429 -11.695 54.580 1.00 23.64 483 ALA B CA 1
ATOM 7420 C C . ALA B 1 491 ? 6.308 -11.251 53.428 1.00 24.99 483 ALA B C 1
ATOM 7421 O O . ALA B 1 491 ? 5.810 -10.962 52.334 1.00 25.84 483 ALA B O 1
ATOM 7423 N N . THR B 1 492 ? 7.609 -11.175 53.691 1.00 20.73 484 THR B N 1
ATOM 7424 C CA . THR B 1 492 ? 8.607 -10.931 52.663 1.00 21.87 484 THR B CA 1
ATOM 7425 C C . THR B 1 492 ? 9.305 -12.254 52.365 1.00 28.83 484 THR B C 1
ATOM 7426 O O . THR B 1 492 ? 9.899 -12.863 53.266 1.00 23.67 484 THR B O 1
ATOM 7430 N N . ASN B 1 493 ? 9.239 -12.693 51.106 1.00 25.17 485 ASN B N 1
ATOM 7431 C CA . ASN B 1 493 ? 9.746 -13.997 50.689 1.00 21.12 485 ASN B CA 1
ATOM 7432 C C . ASN B 1 493 ? 10.899 -13.797 49.724 1.00 27.18 485 ASN B C 1
ATOM 7433 O O . ASN B 1 493 ? 10.749 -13.103 48.712 1.00 25.61 485 ASN B O 1
ATOM 7438 N N . THR B 1 494 ? 12.041 -14.400 50.034 1.00 21.73 486 THR B N 1
ATOM 7439 C CA . THR B 1 494 ? 13.148 -14.501 49.091 1.00 19.78 486 THR B CA 1
ATOM 7440 C C . THR B 1 494 ? 13.368 -15.969 48.765 1.00 28.04 486 THR B C 1
ATOM 7441 O O . THR B 1 494 ? 13.479 -16.804 49.672 1.00 23.78 486 THR B O 1
ATOM 7445 N N . ILE B 1 495 ? 13.423 -16.283 47.474 1.00 23.93 487 ILE B N 1
ATOM 7446 C CA . ILE B 1 495 ? 13.499 -17.653 46.994 1.00 26.46 487 ILE B CA 1
ATOM 7447 C C . ILE B 1 495 ? 14.791 -17.785 46.201 1.00 32.14 487 ILE B C 1
ATOM 7448 O O . ILE B 1 495 ? 14.970 -17.091 45.193 1.00 30.93 487 ILE B O 1
ATOM 7453 N N . ASN B 1 496 ? 15.682 -18.671 46.655 1.00 32.73 488 ASN B N 1
ATOM 7454 C CA . ASN B 1 496 ? 16.949 -18.956 45.987 1.00 31.60 488 ASN B CA 1
ATOM 7455 C C . ASN B 1 496 ? 16.748 -20.190 45.120 1.00 30.00 488 ASN B C 1
ATOM 7456 O O . ASN B 1 496 ? 16.531 -21.291 45.639 1.00 31.34 488 ASN B O 1
ATOM 7461 N N . TYR B 1 497 ? 16.808 -20.014 43.803 1.00 28.59 489 TYR B N 1
ATOM 7462 C CA . TYR B 1 497 ? 16.719 -21.155 42.905 1.00 31.36 489 TYR B CA 1
ATOM 7463 C C . TYR B 1 497 ? 18.029 -21.424 42.176 1.00 41.42 489 TYR B C 1
ATOM 7464 O O . TYR B 1 497 ? 18.038 -22.172 41.197 1.00 33.36 489 TYR B O 1
ATOM 7473 N N . SER B 1 498 ? 19.125 -20.820 42.623 1.00 38.31 490 SER B N 1
ATOM 7474 C CA . SER B 1 498 ? 20.450 -21.061 42.075 1.00 37.69 490 SER B CA 1
ATOM 7475 C C . SER B 1 498 ? 21.087 -22.274 42.738 1.00 33.99 490 SER B C 1
ATOM 7476 O O . SER B 1 498 ? 20.767 -22.627 43.874 1.00 49.01 490 SER B O 1
ATOM 7479 N N . ARG B 1 499 ? 21.998 -22.909 42.019 1.00 38.55 491 ARG B N 1
ATOM 7480 C CA . ARG B 1 499 ? 22.802 -23.988 42.570 1.00 45.07 491 ARG B CA 1
ATOM 7481 C C . ARG B 1 499 ? 24.129 -23.481 43.117 1.00 51.82 491 ARG B C 1
ATOM 7482 O O . ARG B 1 499 ? 24.974 -24.284 43.524 1.00 56.40 491 ARG B O 1
ATOM 7490 N N . GLN B 1 500 ? 24.325 -22.167 43.133 1.00 50.12 492 GLN B N 1
ATOM 7491 C CA . GLN B 1 500 ? 25.617 -21.603 43.491 1.00 54.37 492 GLN B CA 1
ATOM 7492 C C . GLN B 1 500 ? 25.840 -21.743 44.992 1.00 48.12 492 GLN B C 1
ATOM 7493 O O . GLN B 1 500 ? 25.002 -21.318 45.789 1.00 45.79 492 GLN B O 1
ATOM 7499 N N . LEU B 1 501 ? 26.988 -22.305 45.382 1.00 45.33 493 LEU B N 1
ATOM 7500 C CA . LEU B 1 501 ? 27.313 -22.407 46.802 1.00 49.66 493 LEU B CA 1
ATOM 7501 C C . LEU B 1 501 ? 27.943 -21.102 47.286 1.00 50.22 493 LEU B C 1
ATOM 7502 O O . LEU B 1 501 ? 28.694 -20.470 46.544 1.00 48.30 493 LEU B O 1
ATOM 7507 N N . PRO B 1 502 ? 27.651 -20.673 48.517 1.00 49.56 494 PRO B N 1
ATOM 7508 C CA . PRO B 1 502 ? 28.351 -19.507 49.065 1.00 43.49 494 PRO B CA 1
ATOM 7509 C C . PRO B 1 502 ? 29.830 -19.823 49.223 1.00 43.02 494 PRO B C 1
ATOM 7510 O O . PRO B 1 502 ? 30.233 -20.982 49.347 1.00 48.61 494 PRO B O 1
ATOM 7514 N N . LEU B 1 503 ? 30.644 -18.769 49.223 1.00 40.45 495 LEU B N 1
ATOM 7515 C CA . LEU B 1 503 ? 32.086 -18.935 49.378 1.00 49.63 495 LEU B CA 1
ATOM 7516 C C . LEU B 1 503 ? 32.413 -19.538 50.741 1.00 45.11 495 LEU B C 1
ATOM 7517 O O . LEU B 1 503 ? 31.712 -19.314 51.735 1.00 41.12 495 LEU B O 1
ATOM 7522 N N . ALA B 1 504 ? 33.492 -20.316 50.775 1.00 38.99 496 ALA B N 1
ATOM 7523 C CA . ALA B 1 504 ? 33.822 -21.072 51.978 1.00 47.40 496 ALA B CA 1
ATOM 7524 C C . ALA B 1 504 ? 34.335 -20.183 53.106 1.00 51.41 496 ALA B C 1
ATOM 7525 O O . ALA B 1 504 ? 34.225 -20.560 54.280 1.00 53.11 496 ALA B O 1
ATOM 7527 N N . GLN B 1 505 ? 34.915 -19.026 52.779 1.00 45.81 497 GLN B N 1
ATOM 7528 C CA . GLN B 1 505 ? 35.516 -18.141 53.782 1.00 45.02 497 GLN B CA 1
ATOM 7529 C C . GLN B 1 505 ? 36.480 -18.906 54.695 1.00 44.31 497 GLN B C 1
ATOM 7530 O O . GLN B 1 505 ? 36.565 -18.651 55.896 1.00 45.72 497 GLN B O 1
ATOM 7536 N N . GLY B 1 506 ? 37.205 -19.864 54.122 1.00 40.97 498 GLY B N 1
ATOM 7537 C CA . GLY B 1 506 ? 38.154 -20.644 54.892 1.00 44.24 498 GLY B CA 1
ATOM 7538 C C . GLY B 1 506 ? 37.561 -21.648 55.860 1.00 38.83 498 GLY B C 1
ATOM 7539 O O . GLY B 1 506 ? 38.325 -22.308 56.570 1.00 39.94 498 GLY B O 1
ATOM 7540 N N . VAL B 1 507 ? 36.231 -21.770 55.928 1.00 37.55 499 VAL B N 1
ATOM 7541 C CA . VAL B 1 507 ? 35.559 -22.796 56.727 1.00 45.77 499 VAL B CA 1
ATOM 7542 C C . VAL B 1 507 ? 35.653 -24.141 56.011 1.00 46.32 499 VAL B C 1
ATOM 7543 O O . VAL B 1 507 ? 35.550 -24.212 54.779 1.00 50.80 499 VAL B O 1
ATOM 7547 N N . LYS B 1 508 ? 35.825 -25.225 56.776 1.00 43.74 500 LYS B N 1
ATOM 7548 C CA . LYS B 1 508 ? 35.997 -26.564 56.197 1.00 42.26 500 LYS B CA 1
ATOM 7549 C C . LYS B 1 508 ? 34.622 -27.165 55.912 1.00 48.52 500 LYS B C 1
ATOM 7550 O O . LYS B 1 508 ? 33.954 -27.679 56.811 1.00 49.78 500 LYS B O 1
ATOM 7552 N N . PHE B 1 509 ? 34.192 -27.097 54.650 1.00 43.89 501 PHE B N 1
ATOM 7553 C CA . PHE B 1 509 ? 32.909 -27.640 54.213 1.00 52.37 501 PHE B CA 1
ATOM 7554 C C . PHE B 1 509 ? 33.055 -28.901 53.384 1.00 63.47 501 PHE B C 1
ATOM 7555 O O . PHE B 1 509 ? 32.042 -29.476 52.969 1.00 67.56 501 PHE B O 1
ATOM 7563 N N . ASP B 1 510 ? 34.285 -29.323 53.116 1.00 63.16 502 ASP B N 1
ATOM 7564 C CA . ASP B 1 510 ? 34.531 -30.448 52.231 1.00 78.61 502 ASP B CA 1
ATOM 7565 C C . ASP B 1 510 ? 33.982 -31.726 52.847 1.00 85.79 502 ASP B C 1
ATOM 7566 O O . ASP B 1 510 ? 34.010 -31.907 54.067 1.00 87.04 502 ASP B O 1
ATOM 7571 N N . VAL B 1 511 ? 33.470 -32.611 52.000 1.00 90.07 503 VAL B N 1
ATOM 7572 C CA . VAL B 1 511 ? 32.993 -33.903 52.473 1.00 90.36 503 VAL B CA 1
ATOM 7573 C C . VAL B 1 511 ? 34.166 -34.884 52.463 1.00 94.60 503 VAL B C 1
ATOM 7574 O O . VAL B 1 511 ? 35.177 -34.680 53.139 1.00 94.49 503 VAL B O 1
ATOM 7579 N N . GLN C 1 10 ? 19.689 -35.567 98.991 1.00 76.10 2 GLN C N 1
ATOM 7580 C CA . GLN C 1 10 ? 19.862 -35.704 100.434 1.00 70.91 2 GLN C CA 1
ATOM 7581 C C . GLN C 1 10 ? 20.295 -37.121 100.783 1.00 68.47 2 GLN C C 1
ATOM 7582 O O . GLN C 1 10 ? 20.221 -38.014 99.946 1.00 69.70 2 GLN C O 1
ATOM 7584 N N . PHE C 1 11 ? 20.724 -37.318 102.034 1.00 65.39 3 PHE C N 1
ATOM 7585 C CA . PHE C 1 11 ? 21.262 -38.609 102.463 1.00 62.93 3 PHE C CA 1
ATOM 7586 C C . PHE C 1 11 ? 20.250 -39.738 102.284 1.00 60.78 3 PHE C C 1
ATOM 7587 O O . PHE C 1 11 ? 20.591 -40.822 101.797 1.00 57.74 3 PHE C O 1
ATOM 7595 N N . ASN C 1 12 ? 19.002 -39.513 102.699 1.00 56.97 4 ASN C N 1
ATOM 7596 C CA . ASN C 1 12 ? 18.005 -40.569 102.588 1.00 54.18 4 ASN C CA 1
ATOM 7597 C C . ASN C 1 12 ? 17.655 -40.858 101.135 1.00 51.44 4 ASN C C 1
ATOM 7598 O O . ASN C 1 12 ? 17.344 -42.005 100.790 1.00 54.95 4 ASN C O 1
ATOM 7603 N N . ASP C 1 13 ? 17.705 -39.842 100.272 1.00 50.83 5 ASP C N 1
ATOM 7604 C CA . ASP C 1 13 ? 17.528 -40.086 98.846 1.00 51.15 5 ASP C CA 1
ATOM 7605 C C . ASP C 1 13 ? 18.665 -40.939 98.297 1.00 57.26 5 ASP C C 1
ATOM 7606 O O . ASP C 1 13 ? 18.443 -41.806 97.443 1.00 62.72 5 ASP C O 1
ATOM 7611 N N . ILE C 1 14 ? 19.889 -40.707 98.776 1.00 51.91 6 ILE C N 1
ATOM 7612 C CA . ILE C 1 14 ? 21.025 -41.525 98.362 1.00 44.23 6 ILE C CA 1
ATOM 7613 C C . ILE C 1 14 ? 20.788 -42.977 98.745 1.00 49.47 6 ILE C C 1
ATOM 7614 O O . ILE C 1 14 ? 20.964 -43.895 97.930 1.00 48.03 6 ILE C O 1
ATOM 7619 N N . LEU C 1 15 ? 20.388 -43.202 100.002 1.00 47.60 7 LEU C N 1
ATOM 7620 C CA . LEU C 1 15 ? 20.065 -44.548 100.459 1.00 49.52 7 LEU C CA 1
ATOM 7621 C C . LEU C 1 15 ? 18.981 -45.171 99.596 1.00 51.62 7 LEU C C 1
ATOM 7622 O O . LEU C 1 15 ? 19.060 -46.354 99.243 1.00 53.09 7 LEU C O 1
ATOM 7627 N N . ALA C 1 16 ? 17.950 -44.393 99.260 1.00 51.87 8 ALA C N 1
ATOM 7628 C CA . ALA C 1 16 ? 16.862 -44.928 98.450 1.00 56.04 8 ALA C CA 1
ATOM 7629 C C . ALA C 1 16 ? 17.334 -45.270 97.044 1.00 52.24 8 ALA C C 1
ATOM 7630 O O . ALA C 1 16 ? 17.009 -46.342 96.521 1.00 54.52 8 ALA C O 1
ATOM 7632 N N . ALA C 1 17 ? 18.117 -44.383 96.423 1.00 54.99 9 ALA C N 1
ATOM 7633 C CA . ALA C 1 17 ? 18.595 -44.652 95.069 1.00 55.30 9 ALA C CA 1
ATOM 7634 C C . ALA C 1 17 ? 19.519 -45.858 95.025 1.00 50.42 9 ALA C C 1
ATOM 7635 O O . ALA C 1 17 ? 19.522 -46.602 94.037 1.00 49.13 9 ALA C O 1
ATOM 7637 N N . LEU C 1 18 ? 20.289 -46.082 96.087 1.00 49.02 10 LEU C N 1
ATOM 7638 C CA . LEU C 1 18 ? 21.163 -47.244 96.187 1.00 50.45 10 LEU C CA 1
ATOM 7639 C C . LEU C 1 18 ? 20.444 -48.496 96.666 1.00 50.60 10 LEU C C 1
ATOM 7640 O O . LEU C 1 18 ? 21.080 -49.556 96.735 1.00 49.82 10 LEU C O 1
ATOM 7645 N N . ASP C 1 19 ? 19.154 -48.394 97.005 1.00 47.05 11 ASP C N 1
ATOM 7646 C CA . ASP C 1 19 ? 18.349 -49.531 97.466 1.00 55.97 11 ASP C CA 1
ATOM 7647 C C . ASP C 1 19 ? 18.898 -50.135 98.761 1.00 59.03 11 ASP C C 1
ATOM 7648 O O . ASP C 1 19 ? 18.891 -51.354 98.959 1.00 61.43 11 ASP C O 1
ATOM 7653 N N . ILE C 1 20 ? 19.362 -49.273 99.661 1.00 51.48 12 ILE C N 1
ATOM 7654 C CA . ILE C 1 20 ? 19.841 -49.683 100.975 1.00 50.70 12 ILE C CA 1
ATOM 7655 C C . ILE C 1 20 ? 18.717 -49.505 101.986 1.00 53.07 12 ILE C C 1
ATOM 7656 O O . ILE C 1 20 ? 18.198 -48.396 102.162 1.00 56.00 12 ILE C O 1
ATOM 7661 N N . ASP C 1 21 ? 18.351 -50.588 102.666 1.00 48.09 13 ASP C N 1
ATOM 7662 C CA . ASP C 1 21 ? 17.374 -50.533 103.753 1.00 59.40 13 ASP C CA 1
ATOM 7663 C C . ASP C 1 21 ? 18.166 -50.429 105.053 1.00 58.39 13 ASP C C 1
ATOM 7664 O O . ASP C 1 21 ? 18.680 -51.428 105.565 1.00 56.98 13 ASP C O 1
ATOM 7669 N N . LEU C 1 22 ? 18.275 -49.204 105.573 1.00 60.80 14 LEU C N 1
ATOM 7670 C CA . LEU C 1 22 ? 19.120 -48.954 106.737 1.00 68.38 14 LEU C CA 1
ATOM 7671 C C . LEU C 1 22 ? 18.632 -49.718 107.964 1.00 68.83 14 LEU C C 1
ATOM 7672 O O . LEU C 1 22 ? 19.425 -50.017 108.867 1.00 63.17 14 LEU C O 1
ATOM 7677 N N . ALA C 1 23 ? 17.331 -50.026 108.023 1.00 69.06 15 ALA C N 1
ATOM 7678 C CA . ALA C 1 23 ? 16.791 -50.781 109.150 1.00 63.63 15 ALA C CA 1
ATOM 7679 C C . ALA C 1 23 ? 17.475 -52.133 109.301 1.00 58.43 15 ALA C C 1
ATOM 7680 O O . ALA C 1 23 ? 17.580 -52.653 110.417 1.00 61.37 15 ALA C O 1
ATOM 7682 N N . GLN C 1 24 ? 17.967 -52.706 108.204 1.00 53.31 16 GLN C N 1
ATOM 7683 C CA . GLN C 1 24 ? 18.647 -53.992 108.268 1.00 57.49 16 GLN C CA 1
ATOM 7684 C C . GLN C 1 24 ? 20.065 -53.890 108.817 1.00 64.63 16 GLN C C 1
ATOM 7685 O O . GLN C 1 24 ? 20.677 -54.925 109.101 1.00 68.96 16 GLN C O 1
ATOM 7691 N N . TRP C 1 25 ? 20.603 -52.680 108.959 1.00 65.09 17 TRP C N 1
ATOM 7692 C CA . TRP C 1 25 ? 21.961 -52.476 109.444 1.00 60.32 17 TRP C CA 1
ATOM 7693 C C . TRP C 1 25 ? 22.006 -51.685 110.744 1.00 57.76 17 TRP C C 1
ATOM 7694 O O . TRP C 1 25 ? 23.085 -51.559 111.337 1.00 53.05 17 TRP C O 1
ATOM 7705 N N . LYS C 1 26 ? 20.869 -51.159 111.199 1.00 55.95 18 LYS C N 1
ATOM 7706 C CA . LYS C 1 26 ? 20.849 -50.257 112.337 1.00 52.44 18 LYS C CA 1
ATOM 7707 C C . LYS C 1 26 ? 21.312 -50.963 113.607 1.00 57.03 18 LYS C C 1
ATOM 7708 O O . LYS C 1 26 ? 21.207 -52.185 113.750 1.00 60.32 18 LYS C O 1
ATOM 7710 N N . GLY C 1 27 ? 21.838 -50.172 114.526 1.00 55.20 19 GLY C N 1
ATOM 7711 C CA . GLY C 1 27 ? 22.253 -50.688 115.806 1.00 56.20 19 GLY C CA 1
ATOM 7712 C C . GLY C 1 27 ? 22.662 -49.549 116.704 1.00 61.27 19 GLY C C 1
ATOM 7713 O O . GLY C 1 27 ? 22.278 -48.399 116.485 1.00 65.29 19 GLY C O 1
ATOM 7714 N N . ASN C 1 28 ? 23.426 -49.880 117.737 1.00 61.41 20 ASN C N 1
ATOM 7715 C CA . ASN C 1 28 ? 23.964 -48.867 118.637 1.00 64.29 20 ASN C CA 1
ATOM 7716 C C . ASN C 1 28 ? 25.393 -49.198 119.042 1.00 63.32 20 ASN C C 1
ATOM 7717 O O . ASN C 1 28 ? 25.818 -48.920 120.165 1.00 66.84 20 ASN C O 1
ATOM 7722 N N . ALA C 1 29 ? 26.167 -49.753 118.120 1.00 57.00 21 ALA C N 1
ATOM 7723 C CA . ALA C 1 29 ? 27.552 -50.115 118.382 1.00 54.61 21 ALA C CA 1
ATOM 7724 C C . ALA C 1 29 ? 28.539 -49.226 117.648 1.00 51.63 21 ALA C C 1
ATOM 7725 O O . ALA C 1 29 ? 29.561 -48.837 118.213 1.00 55.26 21 ALA C O 1
ATOM 7727 N N . LEU C 1 30 ? 28.265 -48.892 116.397 1.00 54.87 22 LEU C N 1
ATOM 7728 C CA . LEU C 1 30 ? 29.214 -48.167 115.567 1.00 56.49 22 LEU C CA 1
ATOM 7729 C C . LEU C 1 30 ? 28.552 -46.883 115.099 1.00 58.88 22 LEU C C 1
ATOM 7730 O O . LEU C 1 30 ? 27.559 -46.927 114.363 1.00 55.17 22 LEU C O 1
ATOM 7735 N N . THR C 1 31 ? 29.115 -45.748 115.491 1.00 54.08 23 THR C N 1
ATOM 7736 C CA . THR C 1 31 ? 28.573 -44.467 115.075 1.00 53.51 23 THR C CA 1
ATOM 7737 C C . THR C 1 31 ? 29.189 -44.124 113.725 1.00 57.47 23 THR C C 1
ATOM 7738 O O . THR C 1 31 ? 30.415 -44.037 113.599 1.00 55.75 23 THR C O 1
ATOM 7742 N N . ALA C 1 32 ? 28.342 -43.969 112.715 1.00 56.92 24 ALA C N 1
ATOM 7743 C CA . ALA C 1 32 ? 28.768 -43.596 111.373 1.00 53.65 24 ALA C CA 1
ATOM 7744 C C . ALA C 1 32 ? 28.617 -42.086 111.246 1.00 54.81 24 ALA C C 1
ATOM 7745 O O . ALA C 1 32 ? 27.500 -41.575 111.114 1.00 50.58 24 ALA C O 1
ATOM 7747 N N . ARG C 1 33 ? 29.740 -41.381 111.250 1.00 46.84 25 ARG C N 1
ATOM 7748 C CA . ARG C 1 33 ? 29.770 -39.929 111.298 1.00 51.17 25 ARG C CA 1
ATOM 7749 C C . ARG C 1 33 ? 30.188 -39.350 109.950 1.00 53.86 25 ARG C C 1
ATOM 7750 O O . ARG C 1 33 ? 31.005 -39.928 109.225 1.00 51.13 25 ARG C O 1
ATOM 7758 N N . SER C 1 34 ? 29.630 -38.191 109.626 1.00 51.61 26 SER C N 1
ATOM 7759 C CA . SER C 1 34 ? 30.056 -37.473 108.440 1.00 49.61 26 SER C CA 1
ATOM 7760 C C . SER C 1 34 ? 31.125 -36.465 108.831 1.00 53.59 26 SER C C 1
ATOM 7761 O O . SER C 1 34 ? 30.870 -35.613 109.692 1.00 60.48 26 SER C O 1
ATOM 7764 N N . PRO C 1 35 ? 32.317 -36.516 108.240 1.00 54.36 27 PRO C N 1
ATOM 7765 C CA . PRO C 1 35 ? 33.336 -35.504 108.556 1.00 52.08 27 PRO C CA 1
ATOM 7766 C C . PRO C 1 35 ? 32.968 -34.106 108.092 1.00 52.65 27 PRO C C 1
ATOM 7767 O O . PRO C 1 35 ? 33.618 -33.148 108.525 1.00 53.00 27 PRO C O 1
ATOM 7771 N N . LEU C 1 36 ? 31.956 -33.957 107.230 1.00 46.31 28 LEU C N 1
ATOM 7772 C CA . LEU C 1 36 ? 31.593 -32.629 106.736 1.00 49.45 28 LEU C CA 1
ATOM 7773 C C . LEU C 1 36 ? 31.129 -31.726 107.868 1.00 56.27 28 LEU C C 1
ATOM 7774 O O . LEU C 1 36 ? 31.521 -30.556 107.943 1.00 59.31 28 LEU C O 1
ATOM 7779 N N . ASP C 1 37 ? 30.291 -32.253 108.756 1.00 56.77 29 ASP C N 1
ATOM 7780 C CA . ASP C 1 37 ? 29.738 -31.473 109.851 1.00 58.00 29 ASP C CA 1
ATOM 7781 C C . ASP C 1 37 ? 29.772 -32.190 111.192 1.00 56.48 29 ASP C C 1
ATOM 7782 O O . ASP C 1 37 ? 29.259 -31.646 112.175 1.00 59.13 29 ASP C O 1
ATOM 7787 N N . GLY C 1 38 ? 30.352 -33.385 111.264 1.00 61.09 30 GLY C N 1
ATOM 7788 C CA . GLY C 1 38 ? 30.338 -34.183 112.472 1.00 63.49 30 GLY C CA 1
ATOM 7789 C C . GLY C 1 38 ? 29.028 -34.890 112.752 1.00 62.36 30 GLY C C 1
ATOM 7790 O O . GLY C 1 38 ? 28.951 -35.650 113.728 1.00 60.17 30 GLY C O 1
ATOM 7791 N N . ALA C 1 39 ? 28.016 -34.723 111.905 1.00 62.47 31 ALA C N 1
ATOM 7792 C CA . ALA C 1 39 ? 26.702 -35.255 112.235 1.00 61.20 31 ALA C CA 1
ATOM 7793 C C . ALA C 1 39 ? 26.707 -36.770 112.126 1.00 56.74 31 ALA C C 1
ATOM 7794 O O . ALA C 1 39 ? 27.429 -37.349 111.316 1.00 49.89 31 ALA C O 1
ATOM 7796 N N . THR C 1 40 ? 25.909 -37.415 112.975 1.00 61.50 32 THR C N 1
ATOM 7797 C CA . THR C 1 40 ? 25.728 -38.856 112.884 1.00 58.92 32 THR C CA 1
ATOM 7798 C C . THR C 1 40 ? 24.824 -39.160 111.704 1.00 57.57 32 THR C C 1
ATOM 7799 O O . THR C 1 40 ? 23.687 -38.683 111.648 1.00 61.78 32 THR C O 1
ATOM 7803 N N . LEU C 1 41 ? 25.331 -39.944 110.759 1.00 57.29 33 LEU C N 1
ATOM 7804 C CA . LEU C 1 41 ? 24.504 -40.381 109.644 1.00 5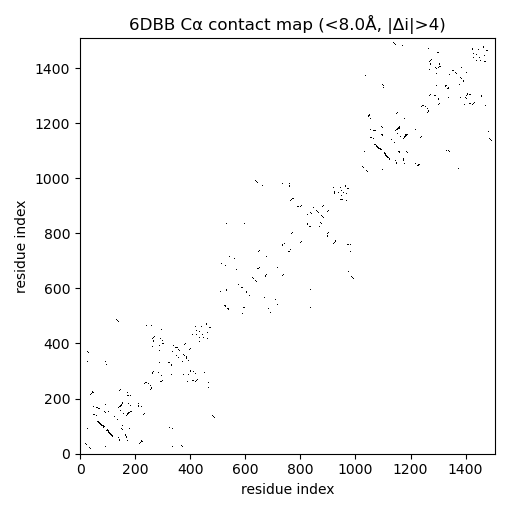6.57 33 LEU C CA 1
ATOM 7805 C C . LEU C 1 41 ? 23.606 -41.530 110.068 1.00 57.54 33 LEU C C 1
ATOM 7806 O O . LEU C 1 41 ? 22.448 -41.611 109.642 1.00 62.44 33 LEU C O 1
ATOM 7811 N N . ALA C 1 42 ? 24.131 -42.421 110.901 1.00 57.10 34 ALA C N 1
ATOM 7812 C CA . ALA C 1 42 ? 23.401 -43.575 111.406 1.00 60.51 34 ALA C CA 1
ATOM 7813 C C . ALA C 1 42 ? 24.249 -44.207 112.495 1.00 63.80 34 ALA C C 1
ATOM 7814 O O . ALA C 1 42 ? 25.452 -43.942 112.596 1.00 62.32 34 ALA C O 1
ATOM 7816 N N . THR C 1 43 ? 23.616 -45.052 113.300 1.00 50.99 35 THR C N 1
ATOM 7817 C CA . THR C 1 43 ? 24.317 -45.881 114.271 1.00 57.80 35 THR C CA 1
ATOM 7818 C C . THR C 1 43 ? 24.026 -47.336 113.937 1.00 53.14 35 THR C C 1
ATOM 7819 O O . THR C 1 43 ? 22.864 -47.709 113.739 1.00 53.20 35 THR C O 1
ATOM 7823 N N . LEU C 1 44 ? 25.072 -48.155 113.882 1.00 53.31 36 LEU C N 1
ATOM 7824 C CA . LEU C 1 44 ? 25.006 -49.453 113.228 1.00 54.72 36 LEU C CA 1
ATOM 7825 C C . LEU C 1 44 ? 25.347 -50.573 114.200 1.00 63.00 36 LEU C C 1
ATOM 7826 O O . LEU C 1 44 ? 26.037 -50.367 115.207 1.00 60.82 36 LEU C O 1
ATOM 7831 N N . ALA C 1 45 ? 24.832 -51.760 113.889 1.00 63.48 37 ALA C N 1
ATOM 7832 C CA . ALA C 1 45 ? 25.291 -52.984 114.517 1.00 59.77 37 ALA C CA 1
ATOM 7833 C C . ALA C 1 45 ? 26.645 -53.382 113.947 1.00 60.01 37 ALA C C 1
ATOM 7834 O O . ALA C 1 45 ? 27.026 -52.980 112.846 1.00 57.40 37 ALA C O 1
ATOM 7836 N N . VAL C 1 46 ? 27.368 -54.201 114.710 1.00 60.65 38 VAL C N 1
ATOM 7837 C CA . VAL C 1 46 ? 28.656 -54.726 114.285 1.00 60.10 38 VAL C CA 1
ATOM 7838 C C . VAL C 1 46 ? 28.612 -56.243 114.383 1.00 57.69 38 VAL C C 1
ATOM 7839 O O . VAL C 1 46 ? 27.827 -56.823 115.137 1.00 51.93 38 VAL C O 1
ATOM 7843 N N . ASP C 1 47 ? 29.480 -56.881 113.608 1.00 51.16 39 ASP C N 1
ATOM 7844 C CA . ASP C 1 47 ? 29.629 -58.324 113.683 1.00 52.90 39 ASP C CA 1
ATOM 7845 C C . ASP C 1 47 ? 30.399 -58.711 114.941 1.00 57.27 39 ASP C C 1
ATOM 7846 O O . ASP C 1 47 ? 31.374 -58.057 115.320 1.00 62.66 39 ASP C O 1
ATOM 7851 N N . THR C 1 48 ? 29.954 -59.780 115.585 1.00 56.76 40 THR C N 1
ATOM 7852 C CA . THR C 1 48 ? 30.726 -60.425 116.629 1.00 55.67 40 THR C CA 1
ATOM 7853 C C . THR C 1 48 ? 31.839 -61.263 116.011 1.00 57.79 40 THR C C 1
ATOM 7854 O O . THR C 1 48 ? 31.821 -61.547 114.808 1.00 53.93 40 THR C O 1
ATOM 7858 N N . PRO C 1 49 ? 32.836 -61.660 116.809 1.00 58.56 41 PRO C N 1
ATOM 7859 C CA . PRO C 1 49 ? 33.794 -62.665 116.316 1.00 52.73 41 PRO C CA 1
ATOM 7860 C C . PRO C 1 49 ? 33.105 -63.907 115.770 1.00 51.62 41 PRO C C 1
ATOM 7861 O O . PRO C 1 49 ? 33.537 -64.457 114.748 1.00 49.15 41 PRO C O 1
ATOM 7865 N N . ALA C 1 50 ? 32.027 -64.357 116.423 1.00 51.98 42 ALA C N 1
ATOM 7866 C CA . ALA C 1 50 ? 31.284 -65.510 115.923 1.00 55.61 42 ALA C CA 1
ATOM 7867 C C . ALA C 1 50 ? 30.643 -65.212 114.573 1.00 55.63 42 ALA C C 1
ATOM 7868 O O . ALA C 1 50 ? 30.651 -66.064 113.676 1.00 54.95 42 ALA C O 1
ATOM 7870 N N . ASP C 1 51 ? 30.087 -64.007 114.406 1.00 53.06 43 ASP C N 1
ATOM 7871 C CA . ASP C 1 51 ? 29.564 -63.611 113.102 1.00 52.10 43 ASP C CA 1
ATOM 7872 C C . ASP C 1 51 ? 30.645 -63.704 112.036 1.00 47.95 43 ASP C C 1
ATOM 7873 O O . ASP C 1 51 ? 30.416 -64.249 110.951 1.00 45.35 43 ASP C O 1
ATOM 7878 N N . ALA C 1 52 ? 31.839 -63.185 112.341 1.00 44.03 44 ALA C N 1
ATOM 7879 C CA . ALA C 1 52 ? 32.923 -63.177 111.369 1.00 47.43 44 ALA C CA 1
ATOM 7880 C C . ALA C 1 52 ? 33.328 -64.591 110.968 1.00 46.38 44 ALA C C 1
ATOM 7881 O O . ALA C 1 52 ? 33.524 -64.870 109.780 1.00 48.96 44 ALA C O 1
ATOM 7883 N N . GLU C 1 53 ? 33.450 -65.502 111.938 1.00 46.72 45 GLU C N 1
ATOM 7884 C CA . GLU C 1 53 ? 33.772 -66.884 111.594 1.00 46.40 45 GLU C CA 1
ATOM 7885 C C . GLU C 1 53 ? 32.713 -67.490 110.687 1.00 47.12 45 GLU C C 1
ATOM 7886 O O . GLU C 1 53 ? 33.042 -68.177 109.712 1.00 48.37 45 GLU C O 1
ATOM 7892 N N . ARG C 1 54 ? 31.434 -67.250 110.991 1.00 49.36 46 ARG C N 1
ATOM 7893 C CA . ARG C 1 54 ? 30.376 -67.817 110.159 1.00 48.36 46 ARG C CA 1
ATOM 7894 C C . ARG C 1 54 ? 30.447 -67.280 108.736 1.00 48.41 46 ARG C C 1
ATOM 7895 O O . ARG C 1 54 ? 30.333 -68.046 107.772 1.00 52.38 46 ARG C O 1
ATOM 7903 N N . LYS C 1 55 ? 30.665 -65.971 108.580 1.00 41.28 47 LYS C N 1
ATOM 7904 C CA . LYS C 1 55 ? 30.751 -65.407 107.236 1.00 43.34 47 LYS C CA 1
ATOM 7905 C C . LYS C 1 55 ? 31.973 -65.926 106.493 1.00 44.05 47 LYS C C 1
ATOM 7906 O O . LYS C 1 55 ? 31.916 -66.157 105.276 1.00 41.21 47 LYS C O 1
ATOM 7912 N N . ILE C 1 56 ? 33.085 -66.119 107.204 1.00 43.46 48 ILE C N 1
ATOM 7913 C CA . ILE C 1 56 ? 34.270 -66.691 106.571 1.00 42.52 48 ILE C CA 1
ATOM 7914 C C . ILE C 1 56 ? 33.991 -68.129 106.147 1.00 40.75 48 ILE C C 1
ATOM 7915 O O . ILE C 1 56 ? 34.398 -68.554 105.059 1.00 42.29 48 ILE C O 1
ATOM 7920 N N . ASP C 1 57 ? 33.297 -68.906 106.997 1.00 39.17 49 ASP C N 1
ATOM 7921 C CA . ASP C 1 57 ? 32.910 -70.256 106.589 1.00 43.19 49 ASP C CA 1
ATOM 7922 C C . ASP C 1 57 ? 32.062 -70.219 105.323 1.00 41.33 49 ASP C C 1
ATOM 7923 O O . ASP C 1 57 ? 32.268 -71.021 104.407 1.00 38.80 49 ASP C O 1
ATOM 7928 N N . ALA C 1 58 ? 31.113 -69.281 105.254 1.00 42.35 50 ALA C N 1
ATOM 7929 C CA . ALA C 1 58 ? 30.257 -69.179 104.077 1.00 44.15 50 ALA C CA 1
ATOM 7930 C C . ALA C 1 58 ? 31.056 -68.765 102.848 1.00 40.48 50 ALA C C 1
ATOM 7931 O O . ALA C 1 58 ? 30.826 -69.287 101.752 1.00 43.14 50 ALA C O 1
ATOM 7933 N N . ALA C 1 59 ? 32.020 -67.850 103.011 1.00 40.14 51 ALA C N 1
ATOM 7934 C CA . ALA C 1 59 ? 32.862 -67.475 101.879 1.00 37.33 51 ALA C CA 1
ATOM 7935 C C . ALA C 1 59 ? 33.712 -68.645 101.409 1.00 41.21 51 ALA C C 1
ATOM 7936 O O . ALA C 1 59 ? 33.962 -68.785 100.205 1.00 34.09 51 ALA C O 1
ATOM 7938 N N . HIS C 1 60 ? 34.155 -69.503 102.336 1.00 42.76 52 HIS C N 1
ATOM 7939 C CA . HIS C 1 60 ? 34.941 -70.666 101.935 1.00 35.92 52 HIS C CA 1
ATOM 7940 C C . HIS C 1 60 ? 34.088 -71.672 101.174 1.00 44.05 52 HIS C C 1
ATOM 7941 O O . HIS C 1 60 ? 34.545 -72.265 100.191 1.00 46.84 52 HIS C O 1
ATOM 7948 N N . ASP C 1 61 ? 32.854 -71.900 101.624 1.00 46.16 53 ASP C N 1
ATOM 7949 C CA . ASP C 1 61 ? 31.960 -72.739 100.841 1.00 40.17 53 ASP C CA 1
ATOM 7950 C C . ASP C 1 61 ? 31.746 -72.139 99.459 1.00 38.75 53 ASP C C 1
ATOM 7951 O O . ASP C 1 61 ? 31.770 -72.858 98.455 1.00 48.30 53 ASP C O 1
ATOM 7956 N N . ALA C 1 62 ? 31.592 -70.812 99.384 1.00 41.66 54 ALA C N 1
ATOM 7957 C CA . ALA C 1 62 ? 31.442 -70.144 98.090 1.00 43.56 54 ALA C CA 1
ATOM 7958 C C . ALA C 1 62 ? 32.658 -70.372 97.204 1.00 44.45 54 ALA C C 1
ATOM 7959 O O . ALA C 1 62 ? 32.524 -70.671 96.011 1.00 39.68 54 ALA C O 1
ATOM 7961 N N . PHE C 1 63 ? 33.858 -70.220 97.775 1.00 40.12 55 PHE C N 1
ATOM 7962 C CA . PHE C 1 63 ? 35.087 -70.430 97.015 1.00 35.80 55 PHE C CA 1
ATOM 7963 C C . PHE C 1 63 ? 35.125 -71.815 96.389 1.00 30.94 55 PHE C C 1
ATOM 7964 O O . PHE C 1 63 ? 35.513 -71.963 95.225 1.00 40.27 55 PHE C O 1
ATOM 7972 N N . LEU C 1 64 ? 34.717 -72.840 97.144 1.00 36.84 56 LEU C N 1
ATOM 7973 C CA . LEU C 1 64 ? 34.748 -74.199 96.617 1.00 36.83 56 LEU C CA 1
ATOM 7974 C C . LEU C 1 64 ? 33.883 -74.345 95.369 1.00 39.74 56 LEU C C 1
ATOM 7975 O O . LEU C 1 64 ? 34.206 -75.148 94.488 1.00 35.26 56 LEU C O 1
ATOM 7980 N N . LYS C 1 65 ? 32.786 -73.589 95.272 1.00 34.58 57 LYS C N 1
ATOM 7981 C CA . LYS C 1 65 ? 31.983 -73.609 94.052 1.00 31.47 57 LYS C CA 1
ATOM 7982 C C . LYS C 1 65 ? 32.616 -72.741 92.970 1.00 33.49 57 LYS C C 1
ATOM 7983 O O . LYS C 1 65 ? 32.812 -73.190 91.838 1.00 40.38 57 LYS C O 1
ATOM 7989 N N . TRP C 1 66 ? 33.005 -71.519 93.336 1.00 32.39 58 TRP C N 1
ATOM 7990 C CA . TRP C 1 66 ? 33.455 -70.522 92.366 1.00 34.95 58 TRP C CA 1
ATOM 7991 C C . TRP C 1 66 ? 34.742 -70.938 91.660 1.00 32.75 58 TRP C C 1
ATOM 7992 O O . TRP C 1 66 ? 34.934 -70.625 90.477 1.00 30.27 58 TRP C O 1
ATOM 8003 N N . ARG C 1 67 ? 35.630 -71.653 92.351 1.00 30.33 59 ARG C N 1
ATOM 8004 C CA . ARG C 1 67 ? 36.927 -71.957 91.760 1.00 33.56 59 ARG C CA 1
ATOM 8005 C C . ARG C 1 67 ? 36.847 -72.884 90.548 1.00 33.02 59 ARG C C 1
ATOM 8006 O O . ARG C 1 67 ? 37.834 -72.992 89.811 1.00 35.08 59 ARG C O 1
ATOM 8014 N N . THR C 1 68 ? 35.727 -73.557 90.316 1.00 31.54 60 THR C N 1
ATOM 8015 C CA . THR C 1 68 ? 35.578 -74.371 89.119 1.00 40.08 60 THR C CA 1
ATOM 8016 C C . THR C 1 68 ? 34.742 -73.693 88.043 1.00 40.65 60 THR C C 1
ATOM 8017 O O . THR C 1 68 ? 34.487 -74.303 87.003 1.00 40.03 60 THR C O 1
ATOM 8021 N N . VAL C 1 69 ? 34.269 -72.481 88.281 1.00 35.91 61 VAL C N 1
ATOM 8022 C CA . VAL C 1 69 ? 33.588 -71.723 87.227 1.00 33.83 61 VAL C CA 1
ATOM 8023 C C . VAL C 1 69 ? 34.638 -71.167 86.265 1.00 30.93 61 VAL C C 1
ATOM 8024 O O . VAL C 1 69 ? 35.603 -70.531 86.717 1.00 26.74 61 VAL C O 1
ATOM 8028 N N . PRO C 1 70 ? 34.506 -71.389 84.957 1.00 30.95 62 PRO C N 1
ATOM 8029 C CA . PRO C 1 70 ? 35.516 -70.877 84.020 1.00 28.98 62 PRO C CA 1
ATOM 8030 C C . PRO C 1 70 ? 35.758 -69.388 84.243 1.00 24.38 62 PRO C C 1
ATOM 8031 O O . PRO C 1 70 ? 34.820 -68.608 84.437 1.00 27.08 62 PRO C O 1
ATOM 8035 N N . ALA C 1 71 ? 37.030 -68.997 84.245 1.00 23.17 63 ALA C N 1
ATOM 8036 C CA . ALA C 1 71 ? 37.363 -67.603 84.520 1.00 25.66 63 ALA C CA 1
ATOM 8037 C C . ALA C 1 71 ? 36.656 -66.619 83.599 1.00 31.26 63 ALA C C 1
ATOM 8038 O O . ALA C 1 71 ? 36.213 -65.571 84.099 1.00 32.32 63 ALA C O 1
ATOM 8040 N N . PRO C 1 72 ? 36.507 -66.867 82.290 1.00 29.34 64 PRO C N 1
ATOM 8041 C CA . PRO C 1 72 ? 35.739 -65.918 81.475 1.00 25.04 64 PRO C CA 1
ATOM 8042 C C . PRO C 1 72 ? 34.308 -65.771 81.941 1.00 28.85 64 PRO C C 1
ATOM 8043 O O . PRO C 1 72 ? 33.734 -64.681 81.830 1.00 27.16 64 PRO C O 1
ATOM 8047 N N . VAL C 1 73 ? 33.715 -66.835 82.484 1.00 28.59 65 VAL C N 1
ATOM 8048 C CA . VAL C 1 73 ? 32.371 -66.717 83.041 1.00 31.12 65 VAL C CA 1
ATOM 8049 C C . VAL C 1 73 ? 32.407 -65.918 84.342 1.00 35.90 65 VAL C C 1
ATOM 8050 O O . VAL C 1 73 ? 31.554 -65.052 84.577 1.00 27.02 65 VAL C O 1
ATOM 8054 N N . ARG C 1 74 ? 33.412 -66.167 85.188 1.00 24.69 66 ARG C N 1
ATOM 8055 C CA . ARG C 1 74 ? 33.591 -65.346 86.384 1.00 27.30 66 ARG C CA 1
ATOM 8056 C C . ARG C 1 74 ? 33.750 -63.880 86.013 1.00 30.41 66 ARG C C 1
ATOM 8057 O O . ARG C 1 74 ? 33.223 -62.998 86.699 1.00 34.18 66 ARG C O 1
ATOM 8065 N N . GLY C 1 75 ? 34.451 -63.601 84.909 1.00 27.04 67 GLY C N 1
ATOM 8066 C CA . GLY C 1 75 ? 34.604 -62.224 84.476 1.00 28.97 67 GLY C CA 1
ATOM 8067 C C . GLY C 1 75 ? 33.289 -61.577 84.086 1.00 30.73 67 GLY C C 1
ATOM 8068 O O . GLY C 1 75 ? 33.130 -60.361 84.218 1.00 29.87 67 GLY C O 1
ATOM 8069 N N . GLU C 1 76 ? 32.321 -62.375 83.624 1.00 27.99 68 GLU C N 1
ATOM 8070 C CA . GLU C 1 76 ? 31.040 -61.799 83.215 1.00 28.87 68 GLU C CA 1
ATOM 8071 C C . GLU C 1 76 ? 30.280 -61.229 84.408 1.00 28.22 68 GLU C C 1
ATOM 8072 O O . GLU C 1 76 ? 29.612 -60.197 84.283 1.00 32.27 68 GLU C O 1
ATOM 8078 N N . LEU C 1 77 ? 30.374 -61.876 85.577 1.00 32.96 69 LEU C N 1
ATOM 8079 C CA . LEU C 1 77 ? 29.810 -61.285 86.791 1.00 35.22 69 LEU C CA 1
ATOM 8080 C C . LEU C 1 77 ? 30.451 -59.932 87.084 1.00 31.98 69 LEU C C 1
ATOM 8081 O O . LEU C 1 77 ? 29.758 -58.955 87.407 1.00 30.42 69 LEU C O 1
ATOM 8086 N N . VAL C 1 78 ? 31.773 -59.853 86.949 1.00 29.92 70 VAL C N 1
ATOM 8087 C CA . VAL C 1 78 ? 32.466 -58.594 87.201 1.00 30.49 70 VAL C CA 1
ATOM 8088 C C . VAL C 1 78 ? 32.057 -57.544 86.175 1.00 34.13 70 VAL C C 1
ATOM 8089 O O . VAL C 1 78 ? 31.872 -56.371 86.518 1.00 33.59 70 VAL C O 1
ATOM 8093 N N . ARG C 1 79 ? 31.859 -57.950 84.912 1.00 27.85 71 ARG C N 1
ATOM 8094 C CA . ARG C 1 79 ? 31.367 -57.003 83.913 1.00 30.35 71 ARG C CA 1
ATOM 8095 C C . ARG C 1 79 ? 29.999 -56.464 84.304 1.00 27.76 71 ARG C C 1
ATOM 8096 O O . ARG C 1 79 ? 29.751 -55.254 84.236 1.00 32.42 71 ARG C O 1
ATOM 8104 N N . VAL C 1 80 ? 29.091 -57.352 84.718 1.00 28.48 72 VAL C N 1
ATOM 8105 C CA . VAL C 1 80 ? 27.780 -56.898 85.178 1.00 28.06 72 VAL C CA 1
ATOM 8106 C C . VAL C 1 80 ? 27.922 -55.949 86.365 1.00 31.57 72 VAL C C 1
ATOM 8107 O O . VAL C 1 80 ? 27.264 -54.903 86.421 1.00 34.21 72 VAL C O 1
ATOM 8111 N N . PHE C 1 81 ? 28.798 -56.282 87.318 1.00 28.83 73 PHE C N 1
ATOM 8112 C CA . PHE C 1 81 ? 28.982 -55.402 88.474 1.00 30.42 73 PHE C CA 1
ATOM 8113 C C . PHE C 1 81 ? 29.448 -54.017 88.040 1.00 32.00 73 PHE C C 1
ATOM 8114 O O . PHE C 1 81 ? 28.925 -53.002 88.518 1.00 35.10 73 PHE C O 1
ATOM 8122 N N . GLY C 1 82 ? 30.411 -53.956 87.110 1.00 29.34 74 GLY C N 1
ATOM 8123 C CA . GLY C 1 82 ? 30.815 -52.671 86.558 1.00 30.57 74 GLY C CA 1
ATOM 8124 C C . GLY C 1 82 ? 29.635 -51.865 86.039 1.00 36.58 74 GLY C C 1
ATOM 8125 O O . GLY C 1 82 ? 29.560 -50.653 86.248 1.00 31.03 74 GLY C O 1
ATOM 8126 N N . ASN C 1 83 ? 28.686 -52.532 85.375 1.00 34.25 75 ASN C N 1
ATOM 8127 C CA . ASN C 1 83 ? 27.509 -51.830 84.863 1.00 34.14 75 ASN C CA 1
ATOM 8128 C C . ASN C 1 83 ? 26.578 -51.381 85.987 1.00 34.24 75 ASN C C 1
ATOM 8129 O O . ASN C 1 83 ? 25.953 -50.318 85.888 1.00 34.67 75 ASN C O 1
ATOM 8134 N N . VAL C 1 84 ? 26.441 -52.181 87.046 1.00 37.93 76 VAL C N 1
ATOM 8135 C CA . VAL C 1 84 ? 25.671 -51.726 88.207 1.00 39.61 76 VAL C CA 1
ATOM 8136 C C . VAL C 1 84 ? 26.301 -50.470 88.797 1.00 34.28 76 VAL C C 1
ATOM 8137 O O . VAL C 1 84 ? 25.606 -49.496 89.123 1.00 37.23 76 VAL C O 1
ATOM 8141 N N . LEU C 1 85 ? 27.629 -50.468 88.920 1.00 34.30 77 LEU C N 1
ATOM 8142 C CA . LEU C 1 85 ? 28.338 -49.296 89.424 1.00 36.04 77 LEU C CA 1
ATOM 8143 C C . LEU C 1 85 ? 28.123 -48.086 88.526 1.00 35.13 77 LEU C C 1
ATOM 8144 O O . LEU C 1 85 ? 27.907 -46.971 89.017 1.00 37.58 77 LEU C O 1
ATOM 8149 N N . ARG C 1 86 ? 28.152 -48.288 87.208 1.00 31.54 78 ARG C N 1
ATOM 8150 C CA . ARG C 1 86 ? 27.863 -47.191 86.290 1.00 39.35 78 ARG C CA 1
ATOM 8151 C C . ARG C 1 86 ? 26.477 -46.627 86.550 1.00 40.19 78 ARG C C 1
ATOM 8152 O O . ARG C 1 86 ? 26.301 -45.411 86.666 1.00 40.73 78 ARG C O 1
ATOM 8160 N N . GLU C 1 87 ? 25.480 -47.513 86.654 1.00 36.27 79 GLU C N 1
ATOM 8161 C CA . GLU C 1 87 ? 24.103 -47.101 86.903 1.00 41.21 79 GLU C CA 1
ATOM 8162 C C . GLU C 1 87 ? 23.991 -46.221 88.143 1.00 39.06 79 GLU C C 1
ATOM 8163 O O . GLU C 1 87 ? 23.187 -45.286 88.176 1.00 46.52 79 GLU C O 1
ATOM 8169 N N . HIS C 1 88 ? 24.785 -46.508 89.174 1.00 43.01 80 HIS C N 1
ATOM 8170 C CA . HIS C 1 88 ? 24.641 -45.855 90.468 1.00 42.05 80 HIS C CA 1
ATOM 8171 C C . HIS C 1 88 ? 25.804 -44.934 90.795 1.00 45.22 80 HIS C C 1
ATOM 8172 O O . HIS C 1 88 ? 25.980 -44.566 91.961 1.00 44.39 80 HIS C O 1
ATOM 8179 N N . LYS C 1 89 ? 26.589 -44.539 89.786 1.00 46.52 81 LYS C N 1
ATOM 8180 C CA . LYS C 1 89 ? 27.829 -43.809 90.038 1.00 39.96 81 LYS C CA 1
ATOM 8181 C C . LYS C 1 89 ? 27.585 -42.521 90.817 1.00 43.04 81 LYS C C 1
ATOM 8182 O O . LYS C 1 89 ? 28.284 -42.237 91.797 1.00 44.00 81 LYS C O 1
ATOM 8188 N N . ALA C 1 90 ? 26.584 -41.734 90.408 1.00 38.81 82 ALA C N 1
ATOM 8189 C CA . ALA C 1 90 ? 26.367 -40.426 91.026 1.00 41.38 82 ALA C CA 1
ATOM 8190 C C . ALA C 1 90 ? 26.075 -40.549 92.520 1.00 44.20 82 ALA C C 1
ATOM 8191 O O . ALA C 1 90 ? 26.678 -39.847 93.344 1.00 43.40 82 ALA C O 1
ATOM 8193 N N . GLU C 1 91 ? 25.151 -41.442 92.888 1.00 42.78 83 GLU C N 1
ATOM 8194 C CA . GLU C 1 91 ? 24.749 -41.572 94.286 1.00 45.28 83 GLU C CA 1
ATOM 8195 C C . GLU C 1 91 ? 25.865 -42.171 95.128 1.00 44.09 83 GLU C C 1
ATOM 8196 O O . GLU C 1 91 ? 26.077 -41.756 96.272 1.00 46.34 83 GLU C O 1
ATOM 8202 N N . LEU C 1 92 ? 26.583 -43.158 94.590 1.00 42.65 84 LEU C N 1
ATOM 8203 C CA . LEU C 1 92 ? 27.685 -43.728 95.347 1.00 41.80 84 LEU C CA 1
ATOM 8204 C C . LEU C 1 92 ? 28.779 -42.687 95.565 1.00 39.10 84 LEU C C 1
ATOM 8205 O O . LEU C 1 92 ? 29.339 -42.584 96.662 1.00 43.15 84 LEU C O 1
ATOM 8210 N N . GLY C 1 93 ? 29.076 -41.891 94.536 1.00 37.97 85 GLY C N 1
ATOM 8211 C CA . GLY C 1 93 ? 30.032 -40.805 94.695 1.00 36.45 85 GLY C CA 1
ATOM 8212 C C . GLY C 1 93 ? 29.638 -39.819 95.782 1.00 38.92 85 GLY C C 1
ATOM 8213 O O . GLY C 1 93 ? 30.472 -39.410 96.592 1.00 38.95 85 GLY C O 1
ATOM 8214 N N . ARG C 1 94 ? 28.360 -39.438 95.836 1.00 41.29 86 ARG C N 1
ATOM 8215 C CA . ARG C 1 94 ? 27.951 -38.511 96.886 1.00 40.79 86 ARG C CA 1
ATOM 8216 C C . ARG C 1 94 ? 28.127 -39.143 98.262 1.00 45.71 86 ARG C C 1
ATOM 8217 O O . ARG C 1 94 ? 28.505 -38.463 99.223 1.00 47.83 86 ARG C O 1
ATOM 8219 N N . LEU C 1 95 ? 27.871 -40.449 98.375 1.00 46.13 87 LEU C N 1
ATOM 8220 C CA . LEU C 1 95 ? 28.058 -41.124 99.657 1.00 43.87 87 LEU C CA 1
ATOM 8221 C C . LEU C 1 95 ? 29.527 -41.147 100.064 1.00 43.21 87 LEU C C 1
ATOM 8222 O O . LEU C 1 95 ? 29.855 -40.973 101.243 1.00 43.19 87 LEU C O 1
ATOM 8227 N N . VAL C 1 96 ? 30.426 -41.358 99.106 1.00 44.49 88 VAL C N 1
ATOM 8228 C CA . VAL C 1 96 ? 31.850 -41.254 99.407 1.00 38.70 88 VAL C CA 1
ATOM 8229 C C . VAL C 1 96 ? 32.172 -39.854 99.911 1.00 40.84 88 VAL C C 1
ATOM 8230 O O . VAL C 1 96 ? 32.866 -39.684 100.923 1.00 44.14 88 VAL C O 1
ATOM 8234 N N . THR C 1 97 ? 31.632 -38.828 99.240 1.00 40.85 89 THR C N 1
ATOM 8235 C CA . THR C 1 97 ? 31.824 -37.452 99.692 1.00 45.04 89 THR C CA 1
ATOM 8236 C C . THR C 1 97 ? 31.294 -37.253 101.107 1.00 40.45 89 THR C C 1
ATOM 8237 O O . THR C 1 97 ? 31.970 -36.659 101.955 1.00 43.01 89 THR C O 1
ATOM 8241 N N . LEU C 1 98 ? 30.084 -37.743 101.384 1.00 42.74 90 LEU C N 1
ATOM 8242 C CA . LEU C 1 98 ? 29.493 -37.513 102.702 1.00 45.85 90 LEU C CA 1
ATOM 8243 C C . LEU C 1 98 ? 30.266 -38.218 103.806 1.00 43.34 90 LEU C C 1
ATOM 8244 O O . LEU C 1 98 ? 30.334 -37.715 104.932 1.00 48.54 90 LEU C O 1
ATOM 8249 N N . GLU C 1 99 ? 30.831 -39.382 103.520 1.00 45.51 91 GLU C N 1
ATOM 8250 C CA . GLU C 1 99 ? 31.465 -40.177 104.559 1.00 49.47 91 GLU C CA 1
ATOM 8251 C C . GLU C 1 99 ? 32.973 -39.979 104.635 1.00 47.05 91 GLU C C 1
ATOM 8252 O O . GLU C 1 99 ? 33.537 -40.051 105.731 1.00 43.05 91 GLU C O 1
ATOM 8258 N N . ALA C 1 100 ? 33.648 -39.766 103.503 1.00 43.38 92 ALA C N 1
ATOM 8259 C CA . ALA C 1 100 ? 35.088 -39.544 103.502 1.00 39.34 92 ALA C CA 1
ATOM 8260 C C . ALA C 1 100 ? 35.481 -38.075 103.411 1.00 47.65 92 ALA C C 1
ATOM 8261 O O . ALA C 1 100 ? 36.655 -37.756 103.620 1.00 50.14 92 ALA C O 1
ATOM 8263 N N . GLY C 1 101 ? 34.550 -37.186 103.078 1.00 43.82 93 GLY C N 1
ATOM 8264 C CA . GLY C 1 101 ? 34.834 -35.768 103.023 1.00 43.60 93 GLY C CA 1
ATOM 8265 C C . GLY C 1 101 ? 35.506 -35.272 101.760 1.00 43.17 93 GLY C C 1
ATOM 8266 O O . GLY C 1 101 ? 35.881 -34.097 101.702 1.00 44.10 93 GLY C O 1
ATOM 8267 N N . LYS C 1 102 ? 35.667 -36.106 100.742 1.00 40.07 94 LYS C N 1
ATOM 8268 C CA . LYS C 1 102 ? 36.337 -35.630 99.541 1.00 48.34 94 LYS C CA 1
ATOM 8269 C C . LYS C 1 102 ? 35.342 -34.919 98.631 1.00 48.74 94 LYS C C 1
ATOM 8270 O O . LYS C 1 102 ? 34.135 -35.175 98.673 1.00 47.16 94 LYS C O 1
ATOM 8276 N N . ILE C 1 103 ? 35.860 -33.986 97.828 1.00 42.35 95 ILE C N 1
ATOM 8277 C CA . ILE C 1 103 ? 34.979 -33.161 97.012 1.00 42.74 95 ILE C CA 1
ATOM 8278 C C . ILE C 1 103 ? 34.231 -34.033 96.003 1.00 43.29 95 ILE C C 1
ATOM 8279 O O . ILE C 1 103 ? 34.645 -35.154 95.669 1.00 39.93 95 ILE C O 1
ATOM 8284 N N . THR C 1 104 ? 33.104 -33.498 95.519 1.00 42.71 96 THR C N 1
ATOM 8285 C CA . THR C 1 104 ? 32.171 -34.275 94.700 1.00 45.48 96 THR C CA 1
ATOM 8286 C C . THR C 1 104 ? 32.862 -34.939 93.509 1.00 43.06 96 THR C C 1
ATOM 8287 O O . THR C 1 104 ? 32.596 -36.109 93.201 1.00 42.08 96 THR C O 1
ATOM 8291 N N . SER C 1 105 ? 33.762 -34.214 92.833 1.00 38.85 97 SER C N 1
ATOM 8292 C CA . SER C 1 105 ? 34.439 -34.777 91.668 1.00 43.64 97 SER C CA 1
ATOM 8293 C C . SER C 1 105 ? 35.368 -35.925 92.051 1.00 41.80 97 SER C C 1
ATOM 8294 O O . SER C 1 105 ? 35.556 -36.851 91.259 1.00 40.90 97 SER C O 1
ATOM 8297 N N . GLU C 1 106 ? 35.947 -35.893 93.257 1.00 41.93 98 GLU C N 1
ATOM 8298 C CA . GLU C 1 106 ? 36.761 -37.018 93.716 1.00 42.79 98 GLU C CA 1
ATOM 8299 C C . GLU C 1 106 ? 35.913 -38.188 94.200 1.00 43.42 98 GLU C C 1
ATOM 8300 O O . GLU C 1 106 ? 36.326 -39.343 94.048 1.00 40.36 98 GLU C O 1
ATOM 8306 N N . GLY C 1 107 ? 34.736 -37.923 94.774 1.00 42.17 99 GLY C N 1
ATOM 8307 C CA . GLY C 1 107 ? 33.809 -39.011 95.047 1.00 43.58 99 GLY C CA 1
ATOM 8308 C C . GLY C 1 107 ? 33.441 -39.771 93.785 1.00 44.51 99 GLY C C 1
ATOM 8309 O O . GLY C 1 107 ? 33.527 -41.001 93.732 1.00 41.12 99 GLY C O 1
ATOM 8310 N N . LEU C 1 108 ? 33.050 -39.040 92.742 1.00 34.47 100 LEU C N 1
ATOM 8311 C CA . LEU C 1 108 ? 32.773 -39.661 91.450 1.00 36.61 100 LEU C CA 1
ATOM 8312 C C . LEU C 1 108 ? 34.003 -40.383 90.906 1.00 38.40 100 LEU C C 1
ATOM 8313 O O . LEU C 1 108 ? 33.918 -41.533 90.455 1.00 38.72 100 LEU C O 1
ATOM 8318 N N . GLY C 1 109 ? 35.161 -39.722 90.950 1.00 36.18 101 GLY C N 1
ATOM 8319 C CA . GLY C 1 109 ? 36.361 -40.311 90.384 1.00 40.93 101 GLY C CA 1
ATOM 8320 C C . GLY C 1 109 ? 36.748 -41.622 91.038 1.00 44.00 101 GLY C C 1
ATOM 8321 O O . GLY C 1 109 ? 37.249 -42.534 90.370 1.00 38.32 101 GLY C O 1
ATOM 8322 N N . GLU C 1 110 ? 36.518 -41.739 92.350 1.00 40.73 102 GLU C N 1
ATOM 8323 C CA . GLU C 1 110 ? 36.834 -42.986 93.038 1.00 35.25 102 GLU C CA 1
ATOM 8324 C C . GLU C 1 110 ? 35.904 -44.106 92.582 1.00 37.34 102 GLU C C 1
ATOM 8325 O O . GLU C 1 110 ? 36.346 -45.241 92.358 1.00 39.96 102 GLU C O 1
ATOM 8331 N N . VAL C 1 111 ? 34.615 -43.807 92.420 1.00 31.31 103 VAL C N 1
ATOM 8332 C CA . VAL C 1 111 ? 33.718 -44.811 91.853 1.00 30.96 103 VAL C CA 1
ATOM 8333 C C . VAL C 1 111 ? 34.162 -45.173 90.433 1.00 33.87 103 VAL C C 1
ATOM 8334 O O . VAL C 1 111 ? 34.106 -46.343 90.030 1.00 37.66 103 VAL C O 1
ATOM 8338 N N . GLN C 1 112 ? 34.632 -44.185 89.658 1.00 34.98 104 GLN C N 1
ATOM 8339 C CA . GLN C 1 112 ? 35.097 -44.495 88.303 1.00 31.81 104 GLN C CA 1
ATOM 8340 C C . GLN C 1 112 ? 36.291 -45.437 88.320 1.00 32.42 104 GLN C C 1
ATOM 8341 O O . GLN C 1 112 ? 36.443 -46.256 87.406 1.00 34.57 104 GLN C O 1
ATOM 8347 N N . GLU C 1 113 ? 37.143 -45.341 89.341 1.00 28.61 105 GLU C N 1
ATOM 8348 C CA . GLU C 1 113 ? 38.220 -46.314 89.497 1.00 35.48 105 GLU C CA 1
ATOM 8349 C C . GLU C 1 113 ? 37.664 -47.724 89.668 1.00 34.11 105 GLU C C 1
ATOM 8350 O O . GLU C 1 113 ? 38.192 -48.683 89.089 1.00 35.21 105 GLU C O 1
ATOM 8356 N N . MET C 1 114 ? 36.610 -47.872 90.474 1.00 30.96 106 MET C N 1
ATOM 8357 C CA . MET C 1 114 ? 35.967 -49.175 90.614 1.00 29.40 106 MET C CA 1
ATOM 8358 C C . MET C 1 114 ? 35.511 -49.689 89.256 1.00 33.31 106 MET C C 1
ATOM 8359 O O . MET C 1 114 ? 35.699 -50.865 88.919 1.00 26.89 106 MET C O 1
ATOM 8364 N N . ILE C 1 115 ? 34.864 -48.822 88.479 1.00 37.03 107 ILE C N 1
ATOM 8365 C CA . ILE C 1 115 ? 34.360 -49.229 87.174 1.00 33.41 107 ILE C CA 1
ATOM 8366 C C . ILE C 1 115 ? 35.518 -49.637 86.269 1.00 31.53 107 ILE C C 1
ATOM 8367 O O . ILE C 1 115 ? 35.466 -50.678 85.607 1.00 33.60 107 ILE C O 1
ATOM 8372 N N . ASP C 1 116 ? 36.599 -48.852 86.268 1.00 28.46 108 ASP C N 1
ATOM 8373 C CA . ASP C 1 116 ? 37.730 -49.147 85.393 1.00 32.32 108 ASP C CA 1
ATOM 8374 C C . ASP C 1 116 ? 38.403 -50.464 85.779 1.00 31.29 108 ASP C C 1
ATOM 8375 O O . ASP C 1 116 ? 38.810 -51.236 84.901 1.00 29.50 108 ASP C O 1
ATOM 8380 N N . ILE C 1 117 ? 38.517 -50.761 87.082 1.00 27.87 109 ILE C N 1
ATOM 8381 C CA . ILE C 1 117 ? 39.156 -52.026 87.434 1.00 25.71 109 ILE C CA 1
ATOM 8382 C C . ILE C 1 117 ? 38.258 -53.199 87.039 1.00 33.02 109 ILE C C 1
ATOM 8383 O O . ILE C 1 117 ? 38.757 -54.273 86.677 1.00 28.30 109 ILE C O 1
ATOM 8388 N N . CYS C 1 118 ? 36.934 -53.019 87.077 1.00 34.11 110 CYS C N 1
ATOM 8389 C CA . CYS C 1 118 ? 36.045 -54.072 86.596 1.00 30.97 110 CYS C CA 1
ATOM 8390 C C . CYS C 1 118 ? 36.340 -54.402 85.137 1.00 31.84 110 CYS C C 1
ATOM 8391 O O . CYS C 1 118 ? 36.480 -55.575 84.782 1.00 33.82 110 CYS C O 1
ATOM 8394 N N . ASP C 1 119 ? 36.456 -53.376 84.278 1.00 24.48 111 ASP C N 1
ATOM 8395 C CA . ASP C 1 119 ? 36.716 -53.636 82.853 1.00 26.35 111 ASP C CA 1
ATOM 8396 C C . ASP C 1 119 ? 38.065 -54.313 82.650 1.00 28.80 111 ASP C C 1
ATOM 8397 O O . ASP C 1 119 ? 38.206 -55.200 81.795 1.00 29.48 111 ASP C O 1
ATOM 8402 N N . PHE C 1 120 ? 39.074 -53.892 83.419 1.00 27.39 112 PHE C N 1
ATOM 8403 C CA . PHE C 1 120 ? 40.396 -54.502 83.324 1.00 27.88 112 PHE C CA 1
ATOM 8404 C C . PHE C 1 120 ? 40.361 -55.967 83.755 1.00 34.32 112 PHE C C 1
ATOM 8405 O O . PHE C 1 120 ? 40.933 -56.835 83.083 1.00 29.12 112 PHE C O 1
ATOM 8413 N N . ALA C 1 121 ? 39.662 -56.268 84.857 1.00 27.23 113 ALA C N 1
ATOM 8414 C CA . ALA C 1 121 ? 39.561 -57.652 85.302 1.00 26.62 113 ALA C CA 1
ATOM 8415 C C . ALA C 1 121 ? 38.792 -58.514 84.302 1.00 25.98 113 ALA C C 1
ATOM 8416 O O . ALA C 1 121 ? 39.079 -59.708 84.174 1.00 29.00 113 ALA C O 1
ATOM 8418 N N . VAL C 1 122 ? 37.798 -57.947 83.612 1.00 24.13 114 VAL C N 1
ATOM 8419 C CA . VAL C 1 122 ? 37.135 -58.696 82.543 1.00 25.88 114 VAL C CA 1
ATOM 8420 C C . VAL C 1 122 ? 38.152 -59.130 81.495 1.00 29.78 114 VAL C C 1
ATOM 8421 O O . VAL C 1 122 ? 38.127 -60.274 81.023 1.00 26.73 114 VAL C O 1
ATOM 8425 N N . GLY C 1 123 ? 39.076 -58.233 81.134 1.00 30.42 115 GLY C N 1
ATOM 8426 C CA . GLY C 1 123 ? 40.153 -58.620 80.232 1.00 31.68 115 GLY C CA 1
ATOM 8427 C C . GLY C 1 123 ? 41.006 -59.740 80.798 1.00 31.45 115 GLY C C 1
ATOM 8428 O O . GLY C 1 123 ? 41.290 -60.729 80.116 1.00 28.18 115 GLY C O 1
ATOM 8429 N N . LEU C 1 124 ? 41.412 -59.605 82.067 1.00 29.64 116 LEU C N 1
ATOM 8430 C CA . LEU C 1 124 ? 42.227 -60.628 82.714 1.00 27.29 116 LEU C CA 1
ATOM 8431 C C . LEU C 1 124 ? 41.525 -61.981 82.740 1.00 30.39 116 LEU C C 1
ATOM 8432 O O . LEU C 1 124 ? 42.190 -63.025 82.718 1.00 27.84 116 LEU C O 1
ATOM 8437 N N . SER C 1 125 ? 40.189 -61.986 82.785 1.00 23.67 117 SER C N 1
ATOM 8438 C CA . SER C 1 125 ? 39.454 -63.247 82.924 1.00 23.96 117 SER C CA 1
ATOM 8439 C C . SER C 1 125 ? 39.617 -64.158 81.713 1.00 27.54 117 SER C C 1
ATOM 8440 O O . SER C 1 125 ? 39.324 -65.357 81.808 1.00 26.24 117 SER C O 1
ATOM 8443 N N . ARG C 1 126 ? 40.078 -63.627 80.581 1.00 26.34 118 ARG C N 1
ATOM 8444 C CA . ARG C 1 126 ? 40.408 -64.455 79.431 1.00 28.41 118 ARG C CA 1
ATOM 8445 C C . ARG C 1 126 ? 41.903 -64.661 79.304 1.00 30.32 118 ARG C C 1
ATOM 8446 O O . ARG C 1 126 ? 42.389 -65.029 78.230 1.00 25.07 118 ARG C O 1
ATOM 8454 N N . GLN C 1 127 ? 42.642 -64.386 80.376 1.00 25.34 119 GLN C N 1
ATOM 8455 C CA . GLN C 1 127 ? 44.093 -64.505 80.372 1.00 28.04 119 GLN C CA 1
ATOM 8456 C C . GLN C 1 127 ? 44.543 -65.365 81.554 1.00 28.16 119 GLN C C 1
ATOM 8457 O O . GLN C 1 127 ? 44.546 -66.598 81.462 1.00 25.16 119 GLN C O 1
ATOM 8463 N N . LEU C 1 128 ? 44.890 -64.734 82.675 1.00 25.93 120 LEU C N 1
ATOM 8464 C CA . LEU C 1 128 ? 45.431 -65.439 83.838 1.00 27.80 120 LEU C CA 1
ATOM 8465 C C . LEU C 1 128 ? 46.591 -66.342 83.412 1.00 26.56 120 LEU C C 1
ATOM 8466 O O . LEU C 1 128 ? 46.631 -67.539 83.701 1.00 26.73 120 LEU C O 1
ATOM 8471 N N . TYR C 1 129 ? 47.562 -65.734 82.731 1.00 23.72 121 TYR C N 1
ATOM 8472 C CA . TYR C 1 129 ? 48.575 -66.484 81.998 1.00 30.64 121 TYR C CA 1
ATOM 8473 C C . TYR C 1 129 ? 49.566 -67.159 82.931 1.00 29.55 121 TYR C C 1
ATOM 8474 O O . TYR C 1 129 ? 50.206 -66.500 83.748 1.00 24.18 121 TYR C O 1
ATOM 8483 N N . GLY C 1 130 ? 49.730 -68.460 82.771 1.00 25.26 122 GLY C N 1
ATOM 8484 C CA . GLY C 1 130 ? 50.957 -69.127 83.145 1.00 27.39 122 GLY C CA 1
ATOM 8485 C C . GLY C 1 130 ? 51.836 -69.332 81.925 1.00 25.85 122 GLY C C 1
ATOM 8486 O O . GLY C 1 130 ? 51.791 -68.555 80.967 1.00 25.21 122 GLY C O 1
ATOM 8487 N N . LEU C 1 131 ? 52.610 -70.415 81.937 1.00 26.49 123 LEU C N 1
ATOM 8488 C CA . LEU C 1 131 ? 53.615 -70.662 80.916 1.00 26.80 123 LEU C CA 1
ATOM 8489 C C . LEU C 1 131 ? 53.582 -72.124 80.508 1.00 30.43 123 LEU C C 1
ATOM 8490 O O . LEU C 1 131 ? 53.317 -73.007 81.329 1.00 28.30 123 LEU C O 1
ATOM 8495 N N . THR C 1 132 ? 53.878 -72.373 79.235 1.00 23.89 124 THR C N 1
ATOM 8496 C CA . THR C 1 132 ? 54.386 -73.666 78.809 1.00 22.06 124 THR C CA 1
ATOM 8497 C C . THR C 1 132 ? 55.893 -73.522 78.641 1.00 28.17 124 THR C C 1
ATOM 8498 O O . THR C 1 132 ? 56.370 -72.510 78.120 1.00 24.19 124 THR C O 1
ATOM 8502 N N . ILE C 1 133 ? 56.640 -74.513 79.133 1.00 23.44 125 ILE C N 1
ATOM 8503 C CA . ILE C 1 133 ? 58.078 -74.387 79.364 1.00 25.68 125 ILE C CA 1
ATOM 8504 C C . ILE C 1 133 ? 58.774 -75.622 78.811 1.00 25.43 125 ILE C C 1
ATOM 8505 O O . ILE C 1 133 ? 58.338 -76.749 79.074 1.00 23.85 125 ILE C O 1
ATOM 8510 N N . ALA C 1 134 ? 59.877 -75.419 78.092 1.00 21.99 126 ALA C N 1
ATOM 8511 C CA . ALA C 1 134 ? 60.680 -76.557 77.648 1.00 25.51 126 ALA C CA 1
ATOM 8512 C C . ALA C 1 134 ? 61.093 -77.421 78.831 1.00 26.99 126 ALA C C 1
ATOM 8513 O O . ALA C 1 134 ? 61.409 -76.916 79.910 1.00 29.95 126 ALA C O 1
ATOM 8515 N N . SER C 1 135 ? 61.075 -78.735 78.630 1.00 27.58 127 SER C N 1
ATOM 8516 C CA . SER C 1 135 ? 61.558 -79.686 79.620 1.00 27.77 127 SER C CA 1
ATOM 8517 C C . SER C 1 135 ? 62.822 -80.369 79.121 1.00 27.25 127 SER C C 1
ATOM 8518 O O . SER C 1 135 ? 62.965 -80.641 77.925 1.00 24.08 127 SER C O 1
ATOM 8521 N N . GLU C 1 136 ? 63.738 -80.650 80.055 1.00 25.00 128 GLU C N 1
ATOM 8522 C CA . GLU C 1 136 ? 64.951 -81.397 79.743 1.00 25.66 128 GLU C CA 1
ATOM 8523 C C . GLU C 1 136 ? 64.689 -82.891 79.549 1.00 30.23 128 GLU C C 1
ATOM 8524 O O . GLU C 1 136 ? 65.582 -83.613 79.096 1.00 29.91 128 GLU C O 1
ATOM 8530 N N . ARG C 1 137 ? 63.499 -83.377 79.875 1.00 29.18 129 ARG C N 1
ATOM 8531 C CA . ARG C 1 137 ? 63.294 -84.819 79.848 1.00 26.36 129 ARG C CA 1
ATOM 8532 C C . ARG C 1 137 ? 62.608 -85.237 78.554 1.00 32.59 129 ARG C C 1
ATOM 8533 O O . ARG C 1 137 ? 61.543 -84.691 78.224 1.00 35.80 129 ARG C O 1
ATOM 8541 N N . PRO C 1 138 ? 63.147 -86.220 77.829 1.00 30.78 130 PRO C N 1
ATOM 8542 C CA . PRO C 1 138 ? 62.492 -86.674 76.594 1.00 31.96 130 PRO C CA 1
ATOM 8543 C C . PRO C 1 138 ? 61.098 -87.225 76.872 1.00 30.06 130 PRO C C 1
ATOM 8544 O O . PRO C 1 138 ? 60.850 -87.848 77.905 1.00 27.41 130 PRO C O 1
ATOM 8548 N N . GLY C 1 139 ? 60.180 -86.971 75.944 1.00 29.61 131 GLY C N 1
ATOM 8549 C CA . GLY C 1 139 ? 58.815 -87.443 76.115 1.00 34.93 131 GLY C CA 1
ATOM 8550 C C . GLY C 1 139 ? 58.109 -86.890 77.336 1.00 35.04 131 GLY C C 1
ATOM 8551 O O . GLY C 1 139 ? 57.155 -87.503 77.822 1.00 31.17 131 GLY C O 1
ATOM 8552 N N . HIS C 1 140 ? 58.569 -85.754 77.857 1.00 31.35 132 HIS C N 1
ATOM 8553 C CA . HIS C 1 140 ? 57.886 -85.020 78.909 1.00 29.18 132 HIS C CA 1
ATOM 8554 C C . HIS C 1 140 ? 57.561 -83.625 78.399 1.00 33.46 132 HIS C C 1
ATOM 8555 O O . HIS C 1 140 ? 58.235 -83.090 77.510 1.00 25.81 132 HIS C O 1
ATOM 8562 N N . ARG C 1 141 ? 56.519 -83.051 78.985 1.00 30.82 133 ARG C N 1
ATOM 8563 C CA . ARG C 1 141 ? 56.085 -81.685 78.753 1.00 30.15 133 ARG C CA 1
ATOM 8564 C C . ARG C 1 141 ? 55.990 -80.990 80.108 1.00 26.36 133 ARG C C 1
ATOM 8565 O O . ARG C 1 141 ? 55.637 -81.621 81.108 1.00 25.00 133 ARG C O 1
ATOM 8573 N N . MET C 1 142 ? 56.296 -79.693 80.154 1.00 26.22 134 MET C N 1
ATOM 8574 C CA . MET C 1 142 ? 56.257 -78.959 81.418 1.00 29.11 134 MET C CA 1
ATOM 8575 C C . MET C 1 142 ? 55.472 -77.666 81.251 1.00 32.08 134 MET C C 1
ATOM 8576 O O . MET C 1 142 ? 55.498 -77.035 80.191 1.00 23.06 134 MET C O 1
ATOM 8581 N N . MET C 1 143 ? 54.757 -77.277 82.305 1.00 22.29 135 MET C N 1
ATOM 8582 C CA . MET C 1 143 ? 53.978 -76.051 82.249 1.00 23.85 135 MET C CA 1
ATOM 8583 C C . MET C 1 143 ? 53.820 -75.488 83.649 1.00 30.19 135 MET C C 1
ATOM 8584 O O . MET C 1 143 ? 54.078 -76.152 84.653 1.00 28.30 135 MET C O 1
ATOM 8589 N N . GLU C 1 144 ? 53.374 -74.246 83.698 1.00 24.31 136 GLU C N 1
ATOM 8590 C CA . GLU C 1 144 ? 53.075 -73.572 84.945 1.00 25.76 136 GLU C CA 1
ATOM 8591 C C . GLU C 1 144 ? 51.633 -73.109 84.855 1.00 25.06 136 GLU C C 1
ATOM 8592 O O . GLU C 1 144 ? 51.264 -72.412 83.901 1.00 28.71 136 GLU C O 1
ATOM 8598 N N . THR C 1 145 ? 50.811 -73.544 85.803 1.00 27.81 137 THR C N 1
ATOM 8599 C CA . THR C 1 145 ? 49.404 -73.188 85.837 1.00 27.43 137 THR C CA 1
ATOM 8600 C C . THR C 1 145 ? 49.112 -72.392 87.104 1.00 33.14 137 THR C C 1
ATOM 8601 O O . THR C 1 145 ? 49.864 -72.447 88.081 1.00 29.80 137 THR C O 1
ATOM 8605 N N . TRP C 1 146 ? 48.027 -71.618 87.058 1.00 26.49 138 TRP C N 1
ATOM 8606 C CA . TRP C 1 146 ? 47.600 -70.781 88.172 1.00 28.76 138 TRP C CA 1
ATOM 8607 C C . TRP C 1 146 ? 46.194 -71.178 88.583 1.00 30.75 138 TRP C C 1
ATOM 8608 O O . TRP C 1 146 ? 45.354 -71.467 87.725 1.00 31.86 138 TRP C O 1
ATOM 8619 N N . HIS C 1 147 ? 45.947 -71.199 89.898 1.00 31.81 139 HIS C N 1
ATOM 8620 C CA . HIS C 1 147 ? 44.701 -71.700 90.445 1.00 30.17 139 HIS C CA 1
ATOM 8621 C C . HIS C 1 147 ? 44.138 -70.789 91.529 1.00 32.85 139 HIS C C 1
ATOM 8622 O O . HIS C 1 147 ? 44.902 -70.185 92.307 1.00 27.21 139 HIS C O 1
ATOM 8629 N N . PRO C 1 148 ? 42.814 -70.668 91.595 1.00 29.56 140 PRO C N 1
ATOM 8630 C CA . PRO C 1 148 ? 42.185 -69.944 92.703 1.00 28.46 140 PRO C CA 1
ATOM 8631 C C . PRO C 1 148 ? 42.719 -70.439 94.044 1.00 31.48 140 PRO C C 1
ATOM 8632 O O . PRO C 1 148 ? 42.886 -71.638 94.270 1.00 26.90 140 PRO C O 1
ATOM 8636 N N . ILE C 1 149 ? 43.005 -69.507 94.943 1.00 32.76 141 ILE C N 1
ATOM 8637 C CA . ILE C 1 149 ? 43.694 -69.851 96.177 1.00 37.86 141 ILE C CA 1
ATOM 8638 C C . ILE C 1 149 ? 42.720 -70.054 97.336 1.00 35.98 141 ILE C C 1
ATOM 8639 O O . ILE C 1 149 ? 42.927 -70.936 98.171 1.00 35.09 141 ILE C O 1
ATOM 8644 N N . GLY C 1 150 ? 41.654 -69.275 97.403 1.00 31.78 142 GLY C N 1
ATOM 8645 C CA . GLY C 1 150 ? 40.684 -69.439 98.478 1.00 29.97 142 GLY C CA 1
ATOM 8646 C C . GLY C 1 150 ? 40.051 -68.105 98.836 1.00 32.18 142 GLY C C 1
ATOM 8647 O O . GLY C 1 150 ? 40.001 -67.192 98.014 1.00 33.44 142 GLY C O 1
ATOM 8648 N N . VAL C 1 151 ? 39.590 -68.018 100.089 1.00 36.46 143 VAL C N 1
ATOM 8649 C CA . VAL C 1 151 ? 39.003 -66.783 100.592 1.00 31.61 143 VAL C CA 1
ATOM 8650 C C . VAL C 1 151 ? 40.060 -65.688 100.596 1.00 38.61 143 VAL C C 1
ATOM 8651 O O . VAL C 1 151 ? 41.159 -65.865 101.139 1.00 34.42 143 VAL C O 1
ATOM 8655 N N . CYS C 1 152 ? 39.732 -64.544 99.999 1.00 30.35 144 CYS C N 1
ATOM 8656 C CA . CYS C 1 152 ? 40.623 -63.385 100.010 1.00 33.25 144 CYS C CA 1
ATOM 8657 C C . CYS C 1 152 ? 40.106 -62.393 101.047 1.00 36.14 144 CYS C C 1
ATOM 8658 O O . CYS C 1 152 ? 39.030 -61.812 100.871 1.00 34.29 144 CYS C O 1
ATOM 8661 N N . GLY C 1 153 ? 40.868 -62.204 102.128 1.00 33.48 145 GLY C N 1
ATOM 8662 C CA . GLY C 1 153 ? 40.518 -61.193 103.116 1.00 33.99 145 GLY C CA 1
ATOM 8663 C C . GLY C 1 153 ? 40.956 -59.816 102.636 1.00 38.70 145 GLY C C 1
ATOM 8664 O O . GLY C 1 153 ? 42.020 -59.648 102.041 1.00 35.28 145 GLY C O 1
ATOM 8665 N N . VAL C 1 154 ? 40.099 -58.829 102.868 1.00 33.88 146 VAL C N 1
ATOM 8666 C CA . VAL C 1 154 ? 40.360 -57.459 102.444 1.00 37.72 146 VAL C CA 1
ATOM 8667 C C . VAL C 1 154 ? 40.108 -56.543 103.628 1.00 38.40 146 VAL C C 1
ATOM 8668 O O . VAL C 1 154 ? 38.974 -56.456 104.120 1.00 43.31 146 VAL C O 1
ATOM 8672 N N . ILE C 1 155 ? 41.160 -55.859 104.077 1.00 36.87 147 ILE C N 1
ATOM 8673 C CA . ILE C 1 155 ? 41.096 -54.864 105.145 1.00 40.74 147 ILE C CA 1
ATOM 8674 C C . ILE C 1 155 ? 41.469 -53.518 104.534 1.00 41.84 147 ILE C C 1
ATOM 8675 O O . ILE C 1 155 ? 42.569 -53.367 103.987 1.00 41.25 147 ILE C O 1
ATOM 8680 N N . SER C 1 156 ? 40.571 -52.543 104.632 1.00 35.90 148 SER C N 1
ATOM 8681 C CA . SER C 1 156 ? 40.732 -51.289 103.913 1.00 37.16 148 SER C CA 1
ATOM 8682 C C . SER C 1 156 ? 40.731 -50.091 104.859 1.00 41.72 148 SER C C 1
ATOM 8683 O O . SER C 1 156 ? 40.312 -50.178 106.017 1.00 39.86 148 SER C O 1
ATOM 8686 N N . ALA C 1 157 ? 41.221 -48.965 104.343 1.00 44.03 149 ALA C N 1
ATOM 8687 C CA . ALA C 1 157 ? 41.391 -47.728 105.093 1.00 41.76 149 ALA C CA 1
ATOM 8688 C C . ALA C 1 157 ? 40.205 -46.793 104.874 1.00 41.15 149 ALA C C 1
ATOM 8689 O O . ALA C 1 157 ? 39.318 -47.053 104.057 1.00 36.76 149 ALA C O 1
ATOM 8691 N N . PHE C 1 158 ? 40.187 -45.692 105.634 1.00 44.99 150 PHE C N 1
ATOM 8692 C CA . PHE C 1 158 ? 39.060 -44.763 105.568 1.00 42.94 150 PHE C CA 1
ATOM 8693 C C . PHE C 1 158 ? 39.086 -43.885 104.323 1.00 47.87 150 PHE C C 1
ATOM 8694 O O . PHE C 1 158 ? 38.027 -43.426 103.876 1.00 41.24 150 PHE C O 1
ATOM 8702 N N . ASN C 1 159 ? 40.271 -43.600 103.778 1.00 45.15 151 ASN C N 1
ATOM 8703 C CA . ASN C 1 159 ? 40.401 -42.499 102.832 1.00 44.26 151 ASN C CA 1
ATOM 8704 C C . ASN C 1 159 ? 40.055 -42.879 101.390 1.00 43.33 151 ASN C C 1
ATOM 8705 O O . ASN C 1 159 ? 39.752 -41.987 100.590 1.00 43.85 151 ASN C O 1
ATOM 8710 N N . PHE C 1 160 ? 40.104 -44.159 101.021 1.00 40.61 152 PHE C N 1
ATOM 8711 C CA . PHE C 1 160 ? 39.559 -44.627 99.743 1.00 41.49 152 PHE C CA 1
ATOM 8712 C C . PHE C 1 160 ? 38.562 -45.739 100.019 1.00 40.13 152 PHE C C 1
ATOM 8713 O O . PHE C 1 160 ? 38.816 -46.914 99.733 1.00 38.86 152 PHE C O 1
ATOM 8721 N N . PRO C 1 161 ? 37.387 -45.387 100.546 1.00 40.69 153 PRO C N 1
ATOM 8722 C CA . PRO C 1 161 ? 36.512 -46.403 101.138 1.00 43.98 153 PRO C CA 1
ATOM 8723 C C . PRO C 1 161 ? 35.862 -47.342 100.129 1.00 38.88 153 PRO C C 1
ATOM 8724 O O . PRO C 1 161 ? 35.283 -48.350 100.554 1.00 38.74 153 PRO C O 1
ATOM 8728 N N . VAL C 1 162 ? 35.954 -47.087 98.825 1.00 35.50 154 VAL C N 1
ATOM 8729 C CA . VAL C 1 162 ? 35.346 -48.010 97.868 1.00 33.77 154 VAL C CA 1
ATOM 8730 C C . VAL C 1 162 ? 36.352 -48.545 96.839 1.00 31.06 154 VAL C C 1
ATOM 8731 O O . VAL C 1 162 ? 36.240 -49.695 96.399 1.00 33.48 154 VAL C O 1
ATOM 8735 N N . ALA C 1 163 ? 37.347 -47.747 96.446 1.00 30.79 155 ALA C N 1
ATOM 8736 C CA . ALA C 1 163 ? 38.219 -48.205 95.356 1.00 31.16 155 ALA C CA 1
ATOM 8737 C C . ALA C 1 163 ? 39.224 -49.265 95.812 1.00 35.42 155 ALA C C 1
ATOM 8738 O O . ALA C 1 163 ? 39.541 -50.177 95.044 1.00 40.45 155 ALA C O 1
ATOM 8740 N N . VAL C 1 164 ? 39.740 -49.178 97.042 1.00 30.08 156 VAL C N 1
ATOM 8741 C CA . VAL C 1 164 ? 40.663 -50.209 97.519 1.00 34.95 156 VAL C CA 1
ATOM 8742 C C . VAL C 1 164 ? 39.993 -51.580 97.509 1.00 33.43 156 VAL C C 1
ATOM 8743 O O . VAL C 1 164 ? 40.565 -52.566 97.025 1.00 30.97 156 VAL C O 1
ATOM 8747 N N . TRP C 1 165 ? 38.770 -51.667 98.046 1.00 31.43 157 TRP C N 1
ATOM 8748 C CA . TRP C 1 165 ? 38.037 -52.933 97.987 1.00 31.91 157 TRP C CA 1
ATOM 8749 C C . TRP C 1 165 ? 37.812 -53.367 96.543 1.00 36.68 157 TRP C C 1
ATOM 8750 O O . TRP C 1 165 ? 38.010 -54.539 96.198 1.00 36.33 157 TRP C O 1
ATOM 8761 N N . ALA C 1 166 ? 37.406 -52.429 95.682 1.00 33.12 158 ALA C N 1
ATOM 8762 C CA . ALA C 1 166 ? 37.133 -52.777 94.290 1.00 36.19 158 ALA C CA 1
ATOM 8763 C C . ALA C 1 166 ? 38.371 -53.348 93.609 1.00 26.64 158 ALA C C 1
ATOM 8764 O O . ALA C 1 166 ? 38.289 -54.357 92.897 1.00 32.70 158 ALA C O 1
ATOM 8766 N N . TRP C 1 167 ? 39.524 -52.712 93.812 1.00 27.48 159 TRP C N 1
ATOM 8767 C CA . TRP C 1 167 ? 40.756 -53.219 93.220 1.00 30.15 159 TRP C CA 1
ATOM 8768 C C . TRP C 1 167 ? 41.009 -54.663 93.619 1.00 34.87 159 TRP C C 1
ATOM 8769 O O . TRP C 1 167 ? 41.457 -55.470 92.796 1.00 34.01 159 TRP C O 1
ATOM 8780 N N . ASN C 1 168 ? 40.758 -55.004 94.887 1.00 31.96 160 ASN C N 1
ATOM 8781 C CA . ASN C 1 168 ? 41.014 -56.368 95.344 1.00 31.00 160 ASN C CA 1
ATOM 8782 C C . ASN C 1 168 ? 39.917 -57.329 94.908 1.00 32.56 160 ASN C C 1
ATOM 8783 O O . ASN C 1 168 ? 40.211 -58.434 94.439 1.00 38.69 160 ASN C O 1
ATOM 8788 N N . ALA C 1 169 ? 38.652 -56.922 95.033 1.00 29.76 161 ALA C N 1
ATOM 8789 C CA . ALA C 1 169 ? 37.563 -57.864 94.802 1.00 26.95 161 ALA C CA 1
ATOM 8790 C C . ALA C 1 169 ? 37.439 -58.222 93.324 1.00 28.96 161 ALA C C 1
ATOM 8791 O O . ALA C 1 169 ? 37.189 -59.383 92.984 1.00 32.10 161 ALA C O 1
ATOM 8793 N N . ALA C 1 170 ? 37.617 -57.247 92.433 1.00 32.10 162 ALA C N 1
ATOM 8794 C CA . ALA C 1 170 ? 37.498 -57.535 91.004 1.00 33.13 162 ALA C CA 1
ATOM 8795 C C . ALA C 1 170 ? 38.522 -58.580 90.582 1.00 31.88 162 ALA C C 1
ATOM 8796 O O . ALA C 1 170 ? 38.206 -59.523 89.847 1.00 31.35 162 ALA C O 1
ATOM 8798 N N . LEU C 1 171 ? 39.763 -58.416 91.033 1.00 26.15 163 LEU C N 1
ATOM 8799 C CA . LEU C 1 171 ? 40.799 -59.396 90.730 1.00 26.80 163 LEU C CA 1
ATOM 8800 C C . LEU C 1 171 ? 40.504 -60.727 91.413 1.00 29.46 163 LEU C C 1
ATOM 8801 O O . LEU C 1 171 ? 40.545 -61.783 90.774 1.00 33.26 163 LEU C O 1
ATOM 8806 N N . ALA C 1 172 ? 40.153 -60.693 92.703 1.00 29.57 164 ALA C N 1
ATOM 8807 C CA . ALA C 1 172 ? 39.895 -61.936 93.424 1.00 26.88 164 ALA C CA 1
ATOM 8808 C C . ALA C 1 172 ? 38.750 -62.711 92.782 1.00 27.82 164 ALA C C 1
ATOM 8809 O O . ALA C 1 172 ? 38.843 -63.927 92.579 1.00 32.14 164 ALA C O 1
ATOM 8811 N N . PHE C 1 173 ? 37.653 -62.022 92.466 1.00 32.10 165 PHE C N 1
ATOM 8812 C CA . PHE C 1 173 ? 36.514 -62.699 91.861 1.00 29.73 165 PHE C CA 1
ATOM 8813 C C . PHE C 1 173 ? 36.897 -63.335 90.527 1.00 33.19 165 PHE C C 1
ATOM 8814 O O . PHE C 1 173 ? 36.593 -64.504 90.276 1.00 36.14 165 PHE C O 1
ATOM 8822 N N . VAL C 1 174 ? 37.588 -62.584 89.667 1.00 26.49 166 VAL C N 1
ATOM 8823 C CA . VAL C 1 174 ? 38.011 -63.131 88.379 1.00 28.38 166 VAL C CA 1
ATOM 8824 C C . VAL C 1 174 ? 39.002 -64.270 88.581 1.00 31.70 166 VAL C C 1
ATOM 8825 O O . VAL C 1 174 ? 39.034 -65.228 87.801 1.00 32.42 166 VAL C O 1
ATOM 8829 N N . CYS C 1 175 ? 39.788 -64.214 89.647 1.00 29.31 167 CYS C N 1
ATOM 8830 C CA . CYS C 1 175 ? 40.754 -65.259 89.945 1.00 29.37 167 CYS C CA 1
ATOM 8831 C C . CYS C 1 175 ? 40.141 -66.462 90.626 1.00 30.12 167 CYS C C 1
ATOM 8832 O O . CYS C 1 175 ? 40.883 -67.383 90.975 1.00 25.94 167 CYS C O 1
ATOM 8835 N N . GLY C 1 176 ? 38.821 -66.501 90.780 1.00 25.61 168 GLY C N 1
ATOM 8836 C CA . GLY C 1 176 ? 38.171 -67.646 91.380 1.00 29.30 168 GLY C CA 1
ATOM 8837 C C . GLY C 1 176 ? 38.110 -67.646 92.896 1.00 27.51 168 GLY C C 1
ATOM 8838 O O . GLY C 1 176 ? 37.832 -68.697 93.484 1.00 34.57 168 GLY C O 1
ATOM 8839 N N . ASP C 1 177 ? 38.374 -66.513 93.544 1.00 33.28 169 ASP C N 1
ATOM 8840 C CA . ASP C 1 177 ? 38.333 -66.385 94.996 1.00 27.29 169 ASP C CA 1
ATOM 8841 C C . ASP C 1 177 ? 37.016 -65.760 95.454 1.00 34.74 169 ASP C C 1
ATOM 8842 O O . ASP C 1 177 ? 36.437 -64.913 94.770 1.00 33.44 169 ASP C O 1
ATOM 8847 N N . SER C 1 178 ? 36.582 -66.133 96.652 1.00 31.96 170 SER C N 1
ATOM 8848 C CA . SER C 1 178 ? 35.582 -65.348 97.359 1.00 31.18 170 SER C CA 1
ATOM 8849 C C . SER C 1 178 ? 36.283 -64.221 98.120 1.00 34.19 170 SER C C 1
ATOM 8850 O O . SER C 1 178 ? 37.509 -64.206 98.246 1.00 34.68 170 SER C O 1
ATOM 8853 N N . VAL C 1 179 ? 35.502 -63.270 98.642 1.00 30.66 171 VAL C N 1
ATOM 8854 C CA . VAL C 1 179 ? 36.062 -62.113 99.343 1.00 29.74 171 VAL C CA 1
ATOM 8855 C C . VAL C 1 179 ? 35.335 -61.918 100.674 1.00 35.87 171 VAL C C 1
ATOM 8856 O O . VAL C 1 179 ? 34.104 -61.990 100.731 1.00 38.13 171 VAL C O 1
ATOM 8860 N N . VAL C 1 180 ? 36.103 -61.703 101.745 1.00 37.00 172 VAL C N 1
ATOM 8861 C CA . VAL C 1 180 ? 35.583 -61.239 103.032 1.00 38.76 172 VAL C CA 1
ATOM 8862 C C . VAL C 1 180 ? 36.202 -59.870 103.305 1.00 32.78 172 VAL C C 1
ATOM 8863 O O . VAL C 1 180 ? 37.429 -59.749 103.422 1.00 38.38 172 VAL C O 1
ATOM 8867 N N . TRP C 1 181 ? 35.359 -58.848 103.404 1.00 37.81 173 TRP C N 1
ATOM 8868 C CA . TRP C 1 181 ? 35.773 -57.448 103.485 1.00 37.30 173 TRP C CA 1
ATOM 8869 C C . TRP C 1 181 ? 35.553 -56.910 104.892 1.00 36.19 173 TRP C C 1
ATOM 8870 O O . TRP C 1 181 ? 34.433 -56.955 105.399 1.00 39.14 173 TRP C O 1
ATOM 8881 N N . LYS C 1 182 ? 36.605 -56.368 105.507 1.00 37.15 174 LYS C N 1
ATOM 8882 C CA . LYS C 1 182 ? 36.483 -55.658 106.783 1.00 37.07 174 LYS C CA 1
ATOM 8883 C C . LYS C 1 182 ? 36.881 -54.206 106.530 1.00 40.94 174 LYS C C 1
ATOM 8884 O O . LYS C 1 182 ? 38.074 -53.860 106.574 1.00 40.91 174 LYS C O 1
ATOM 8890 N N . PRO C 1 183 ? 35.925 -53.330 106.228 1.00 41.98 175 PRO C N 1
ATOM 8891 C CA . PRO C 1 183 ? 36.246 -51.917 105.989 1.00 44.07 175 PRO C CA 1
ATOM 8892 C C . PRO C 1 183 ? 36.614 -51.183 107.274 1.00 41.30 175 PRO C C 1
ATOM 8893 O O . PRO C 1 183 ? 36.463 -51.676 108.392 1.00 41.44 175 PRO C O 1
ATOM 8897 N N . SER C 1 184 ? 37.139 -49.975 107.089 1.00 41.09 176 SER C N 1
ATOM 8898 C CA . SER C 1 184 ? 37.395 -49.087 108.212 1.00 43.61 176 SER C CA 1
ATOM 8899 C C . SER C 1 184 ? 36.101 -48.795 108.966 1.00 51.38 176 SER C C 1
ATOM 8900 O O . SER C 1 184 ? 35.076 -48.468 108.358 1.00 45.04 176 SER C O 1
ATOM 8903 N N . GLU C 1 185 ? 36.161 -48.884 110.300 1.00 44.26 177 GLU C N 1
ATOM 8904 C CA . GLU C 1 185 ? 35.023 -48.517 111.132 1.00 51.62 177 GLU C CA 1
ATOM 8905 C C . GLU C 1 185 ? 34.633 -47.060 110.955 1.00 53.48 177 GLU C C 1
ATOM 8906 O O . GLU C 1 185 ? 33.530 -46.675 111.358 1.00 59.12 177 GLU C O 1
ATOM 8912 N N . LYS C 1 186 ? 35.500 -46.250 110.351 1.00 45.93 178 LYS C N 1
ATOM 8913 C CA . LYS C 1 186 ? 35.165 -44.861 110.087 1.00 49.14 178 LYS C CA 1
ATOM 8914 C C . LYS C 1 186 ? 34.311 -44.686 108.836 1.00 52.92 178 LYS C C 1
ATOM 8915 O O . LYS C 1 186 ? 33.727 -43.610 108.663 1.00 45.85 178 LYS C O 1
ATOM 8921 N N . THR C 1 187 ? 34.249 -45.691 107.949 1.00 43.19 179 THR C N 1
ATOM 8922 C CA . THR C 1 187 ? 33.513 -45.576 106.684 1.00 47.47 179 THR C CA 1
ATOM 8923 C C . THR C 1 187 ? 32.693 -46.841 106.403 1.00 48.27 179 THR C C 1
ATOM 8924 O O . THR C 1 187 ? 32.848 -47.481 105.357 1.00 43.71 179 THR C O 1
ATOM 8928 N N . PRO C 1 188 ? 31.760 -47.201 107.304 1.00 45.67 180 PRO C N 1
ATOM 8929 C CA . PRO C 1 188 ? 30.962 -48.419 107.089 1.00 41.79 180 PRO C CA 1
ATOM 8930 C C . PRO C 1 188 ? 29.860 -48.263 106.048 1.00 43.88 180 PRO C C 1
ATOM 8931 O O . PRO C 1 188 ? 29.500 -49.236 105.379 1.00 47.23 180 PRO C O 1
ATOM 8935 N N . LEU C 1 189 ? 29.307 -47.055 105.902 1.00 43.31 181 LEU C N 1
ATOM 8936 C CA . LEU C 1 189 ? 28.147 -46.877 105.031 1.00 41.99 181 LEU C CA 1
ATOM 8937 C C . LEU C 1 189 ? 28.505 -47.056 103.560 1.00 44.64 181 LEU C C 1
ATOM 8938 O O . LEU C 1 189 ? 27.731 -47.653 102.801 1.00 44.51 181 LEU C O 1
ATOM 8943 N N . THR C 1 190 ? 29.667 -46.544 103.126 1.00 39.23 182 THR C N 1
ATOM 8944 C CA . THR C 1 190 ? 30.093 -46.783 101.750 1.00 37.57 182 THR C CA 1
ATOM 8945 C C . THR C 1 190 ? 30.274 -48.270 101.484 1.00 46.19 182 THR C C 1
ATOM 8946 O O . THR C 1 190 ? 30.014 -48.742 100.368 1.00 47.93 182 THR C O 1
ATOM 8950 N N . ALA C 1 191 ? 30.714 -49.021 102.495 1.00 43.10 183 ALA C N 1
ATOM 8951 C CA . ALA C 1 191 ? 30.892 -50.459 102.338 1.00 38.13 183 ALA C CA 1
ATOM 8952 C C . ALA C 1 191 ? 29.552 -51.166 102.215 1.00 35.97 183 ALA C C 1
ATOM 8953 O O . ALA C 1 191 ? 29.394 -52.079 101.398 1.00 40.21 183 ALA C O 1
ATOM 8955 N N . ILE C 1 192 ? 28.582 -50.779 103.040 1.00 37.57 184 ILE C N 1
ATOM 8956 C CA . ILE C 1 192 ? 27.232 -51.309 102.886 1.00 38.23 184 ILE C CA 1
ATOM 8957 C C . ILE C 1 192 ? 26.749 -51.109 101.452 1.00 41.09 184 ILE C C 1
ATOM 8958 O O . ILE C 1 192 ? 26.236 -52.032 100.808 1.00 42.96 184 ILE C O 1
ATOM 8963 N N . ALA C 1 193 ? 26.958 -49.905 100.916 1.00 38.16 185 ALA C N 1
ATOM 8964 C CA . ALA C 1 193 ? 26.503 -49.590 99.566 1.00 40.64 185 ALA C CA 1
ATOM 8965 C C . ALA C 1 193 ? 27.161 -50.498 98.538 1.00 37.93 185 ALA C C 1
ATOM 8966 O O . ALA C 1 193 ? 26.484 -51.087 97.688 1.00 40.85 185 ALA C O 1
ATOM 8968 N N . CYS C 1 194 ? 28.485 -50.632 98.611 1.00 34.12 186 CYS C N 1
ATOM 8969 C CA . CYS C 1 194 ? 29.185 -51.536 97.709 1.00 36.11 186 CYS C CA 1
ATOM 8970 C C . CYS C 1 194 ? 28.628 -52.946 97.804 1.00 39.66 186 CYS C C 1
ATOM 8971 O O . CYS C 1 194 ? 28.439 -53.622 96.782 1.00 35.75 186 CYS C O 1
ATOM 8974 N N . HIS C 1 195 ? 28.381 -53.408 99.030 1.00 34.58 187 HIS C N 1
ATOM 8975 C CA . HIS C 1 195 ? 27.881 -54.759 99.239 1.00 35.15 187 HIS C CA 1
ATOM 8976 C C . HIS C 1 195 ? 26.481 -54.913 98.670 1.00 38.41 187 HIS C C 1
ATOM 8977 O O . HIS C 1 195 ? 26.145 -55.960 98.107 1.00 47.75 187 HIS C O 1
ATOM 8984 N N . VAL C 1 196 ? 25.638 -53.895 98.849 1.00 38.67 188 VAL C N 1
ATOM 8985 C CA . VAL C 1 196 ? 24.293 -53.934 98.281 1.00 39.24 188 VAL C CA 1
ATOM 8986 C C . VAL C 1 196 ? 24.356 -53.926 96.753 1.00 40.34 188 VAL C C 1
ATOM 8987 O O . VAL C 1 196 ? 23.623 -54.666 96.083 1.00 40.61 188 VAL C O 1
ATOM 8991 N N . LEU C 1 197 ? 25.243 -53.111 96.174 1.00 34.51 189 LEU C N 1
ATOM 8992 C CA . LEU C 1 197 ? 25.341 -53.094 94.718 1.00 37.32 189 LEU C CA 1
ATOM 8993 C C . LEU C 1 197 ? 25.885 -54.410 94.195 1.00 35.60 189 LEU C C 1
ATOM 8994 O O . LEU C 1 197 ? 25.483 -54.863 93.120 1.00 43.13 189 LEU C O 1
ATOM 8999 N N . LEU C 1 198 ? 26.776 -55.047 94.951 1.00 37.04 190 LEU C N 1
ATOM 9000 C CA . LEU C 1 198 ? 27.251 -56.374 94.578 1.00 36.73 190 LEU C CA 1
ATOM 9001 C C . LEU C 1 198 ? 26.111 -57.395 94.576 1.00 35.71 190 LEU C C 1
ATOM 9002 O O . LEU C 1 198 ? 26.026 -58.246 93.681 1.00 37.05 190 LEU C O 1
ATOM 9007 N N . GLN C 1 199 ? 25.234 -57.338 95.580 1.00 35.02 191 GLN C N 1
ATOM 9008 C CA . GLN C 1 199 ? 24.090 -58.244 95.615 1.00 36.55 191 GLN C CA 1
ATOM 9009 C C . GLN C 1 199 ? 23.202 -58.050 94.395 1.00 38.70 191 GLN C C 1
ATOM 9010 O O . GLN C 1 199 ? 22.619 -59.011 93.879 1.00 41.38 191 GLN C O 1
ATOM 9016 N N . LYS C 1 200 ? 23.053 -56.804 93.948 1.00 38.57 192 LYS C N 1
ATOM 9017 C CA . LYS C 1 200 ? 22.289 -56.541 92.737 1.00 40.07 192 LYS C CA 1
ATOM 9018 C C . LYS C 1 200 ? 22.944 -57.200 91.528 1.00 34.54 192 LYS C C 1
ATOM 9019 O O . LYS C 1 200 ? 22.282 -57.901 90.756 1.00 41.79 192 LYS C O 1
ATOM 9025 N N . ALA C 1 201 ? 24.265 -57.048 91.389 1.00 33.68 193 ALA C N 1
ATOM 9026 C CA . ALA C 1 201 ? 24.974 -57.713 90.297 1.00 34.10 193 ALA C CA 1
ATOM 9027 C C . ALA C 1 201 ? 24.744 -59.220 90.340 1.00 38.29 193 ALA C C 1
ATOM 9028 O O . ALA C 1 201 ? 24.462 -59.849 89.309 1.00 37.67 193 ALA C O 1
ATOM 9030 N N . LEU C 1 202 ? 24.832 -59.811 91.535 1.00 34.71 194 LEU C N 1
ATOM 9031 C CA . LEU C 1 202 ? 24.618 -61.245 91.685 1.00 36.20 194 LEU C CA 1
ATOM 9032 C C . LEU C 1 202 ? 23.206 -61.639 91.266 1.00 38.15 194 LEU C C 1
ATOM 9033 O O . LEU C 1 202 ? 23.007 -62.683 90.628 1.00 35.67 194 LEU C O 1
ATOM 9038 N N . ARG C 1 203 ? 22.211 -60.821 91.622 1.00 35.91 195 ARG C N 1
ATOM 9039 C CA . ARG C 1 203 ? 20.842 -61.135 91.227 1.00 36.93 195 ARG C CA 1
ATOM 9040 C C . ARG C 1 203 ? 20.679 -61.049 89.718 1.00 37.01 195 ARG C C 1
ATOM 9041 O O . ARG C 1 203 ? 20.023 -61.902 89.109 1.00 43.54 195 ARG C O 1
ATOM 9049 N N . GLU C 1 204 ? 21.275 -60.028 89.097 1.00 36.21 196 GLU C N 1
ATOM 9050 C CA . GLU C 1 204 ? 21.216 -59.918 87.645 1.00 39.87 196 GLU C CA 1
ATOM 9051 C C . GLU C 1 204 ? 21.954 -61.075 86.980 1.00 39.26 196 GLU C C 1
ATOM 9052 O O . GLU C 1 204 ? 21.447 -61.678 86.025 1.00 40.09 196 GLU C O 1
ATOM 9058 N N . PHE C 1 205 ? 23.135 -61.424 87.499 1.00 43.39 197 PHE C N 1
ATOM 9059 C CA . PHE C 1 205 ? 23.899 -62.539 86.950 1.00 39.82 197 PHE C CA 1
ATOM 9060 C C . PHE C 1 205 ? 23.137 -63.848 87.110 1.00 36.99 197 PHE C C 1
ATOM 9061 O O . PHE C 1 205 ? 23.224 -64.732 86.252 1.00 39.47 197 PHE C O 1
ATOM 9069 N N . GLU C 1 206 ? 22.400 -63.994 88.217 1.00 35.29 198 GLU C N 1
ATOM 9070 C CA . GLU C 1 206 ? 21.621 -65.206 88.452 1.00 40.01 198 GLU C CA 1
ATOM 9071 C C . GLU C 1 206 ? 20.530 -65.390 87.405 1.00 47.61 198 GLU C C 1
ATOM 9072 O O . GLU C 1 206 ? 20.161 -66.528 87.094 1.00 46.54 198 GLU C O 1
ATOM 9078 N N . LYS C 1 207 ? 19.986 -64.288 86.875 1.00 45.91 199 LYS C N 1
ATOM 9079 C CA . LYS C 1 207 ? 18.991 -64.381 85.812 1.00 46.85 199 LYS C CA 1
ATOM 9080 C C . LYS C 1 207 ? 19.574 -65.058 84.585 1.00 44.87 199 LYS C C 1
ATOM 9081 O O . LYS C 1 207 ? 18.973 -65.978 84.019 1.00 41.25 199 LYS C O 1
ATOM 9087 N N . THR C 1 208 ? 20.754 -64.612 84.164 1.00 42.22 200 THR C N 1
ATOM 9088 C CA . THR C 1 208 ? 21.365 -65.066 82.925 1.00 45.55 200 THR C CA 1
ATOM 9089 C C . THR C 1 208 ? 22.220 -66.313 83.096 1.00 46.07 200 THR C C 1
ATOM 9090 O O . THR C 1 208 ? 22.391 -67.062 82.128 1.00 44.10 200 THR C O 1
ATOM 9094 N N . HIS C 1 209 ? 22.711 -66.577 84.308 1.00 43.59 201 HIS C N 1
ATOM 9095 C CA . HIS C 1 209 ? 23.602 -67.703 84.597 1.00 40.44 201 HIS C CA 1
ATOM 9096 C C . HIS C 1 209 ? 23.093 -68.433 85.834 1.00 36.25 201 HIS C C 1
ATOM 9097 O O . HIS C 1 209 ? 23.728 -68.410 86.891 1.00 40.97 201 HIS C O 1
ATOM 9104 N N . PRO C 1 210 ? 21.958 -69.119 85.721 1.00 37.97 202 PRO C N 1
ATOM 9105 C CA . PRO C 1 210 ? 21.336 -69.731 86.903 1.00 38.88 202 PRO C CA 1
ATOM 9106 C C . PRO C 1 210 ? 22.260 -70.737 87.572 1.00 44.69 202 PRO C C 1
ATOM 9107 O O . PRO C 1 210 ? 22.860 -71.590 86.914 1.00 47.37 202 PRO C O 1
ATOM 9111 N N . GLY C 1 211 ? 22.381 -70.620 88.892 1.00 41.75 203 GLY C N 1
ATOM 9112 C CA . GLY C 1 211 ? 23.138 -71.579 89.665 1.00 38.17 203 GLY C CA 1
ATOM 9113 C C . GLY C 1 211 ? 24.643 -71.468 89.553 1.00 45.14 203 GLY C C 1
ATOM 9114 O O . GLY C 1 211 ? 25.350 -72.298 90.139 1.00 43.33 203 GLY C O 1
ATOM 9115 N N . VAL C 1 212 ? 25.164 -70.470 88.834 1.00 39.13 204 VAL C N 1
ATOM 9116 C CA . VAL C 1 212 ? 26.595 -70.450 88.544 1.00 34.22 204 VAL C CA 1
ATOM 9117 C C . VAL C 1 212 ? 27.388 -69.824 89.688 1.00 36.04 204 VAL C C 1
ATOM 9118 O O . VAL C 1 212 ? 28.392 -70.388 90.140 1.00 41.54 204 VAL C O 1
ATOM 9122 N N . ALA C 1 213 ? 26.988 -68.623 90.143 1.00 35.13 205 ALA C N 1
ATOM 9123 C CA . ALA C 1 213 ? 27.729 -67.893 91.181 1.00 36.53 205 ALA C CA 1
ATOM 9124 C C . ALA C 1 213 ? 27.161 -68.192 92.566 1.00 38.28 205 ALA C C 1
ATOM 9125 O O . ALA C 1 213 ? 25.942 -68.191 92.746 1.00 38.76 205 ALA C O 1
ATOM 9127 N N . PRO C 1 214 ? 27.995 -68.448 93.571 1.00 36.06 206 PRO C N 1
ATOM 9128 C CA . PRO C 1 214 ? 27.459 -68.655 94.923 1.00 40.07 206 PRO C CA 1
ATOM 9129 C C . PRO C 1 214 ? 26.920 -67.353 95.493 1.00 33.47 206 PRO C C 1
ATOM 9130 O O . PRO C 1 214 ? 27.523 -66.288 95.338 1.00 36.50 206 PRO C O 1
ATOM 9134 N N . ALA C 1 215 ? 25.759 -67.437 96.142 1.00 37.20 207 ALA C N 1
ATOM 9135 C CA . ALA C 1 215 ? 25.183 -66.242 96.750 1.00 40.98 207 ALA C CA 1
ATOM 9136 C C . ALA C 1 215 ? 26.122 -65.629 97.790 1.00 37.64 207 ALA C C 1
ATOM 9137 O O . ALA C 1 215 ? 26.129 -64.406 97.976 1.00 36.76 207 ALA C O 1
ATOM 9139 N N . GLU C 1 216 ? 26.946 -66.445 98.448 1.00 40.39 208 GLU C N 1
ATOM 9140 C CA . GLU C 1 216 ? 27.843 -65.972 99.501 1.00 39.30 208 GLU C CA 1
ATOM 9141 C C . GLU C 1 216 ? 29.229 -65.586 98.969 1.00 39.64 208 GLU C C 1
ATOM 9142 O O . GLU C 1 216 ? 30.204 -65.568 99.738 1.00 37.13 208 GLU C O 1
ATOM 9148 N N . LEU C 1 217 ? 29.331 -65.253 97.677 1.00 34.28 209 LEU C N 1
ATOM 9149 C CA . LEU C 1 217 ? 30.634 -64.977 97.084 1.00 32.09 209 LEU C CA 1
ATOM 9150 C C . LEU C 1 217 ? 31.330 -63.818 97.791 1.00 32.04 209 LEU C C 1
ATOM 9151 O O . LEU C 1 217 ? 32.539 -63.869 98.032 1.00 36.09 209 LEU C O 1
ATOM 9156 N N . GLY C 1 218 ? 30.590 -62.759 98.121 1.00 33.60 210 GLY C N 1
ATOM 9157 C CA . GLY C 1 218 ? 31.166 -61.614 98.805 1.00 32.83 210 GLY C CA 1
ATOM 9158 C C . GLY C 1 218 ? 30.610 -61.413 100.199 1.00 39.07 210 GLY C C 1
ATOM 9159 O O . GLY C 1 218 ? 29.389 -61.488 100.386 1.00 36.68 210 GLY C O 1
ATOM 9160 N N . GLN C 1 219 ? 31.484 -61.164 101.184 1.00 33.20 211 GLN C N 1
ATOM 9161 C CA . GLN C 1 219 ? 31.045 -60.933 102.556 1.00 40.77 211 GLN C CA 1
ATOM 9162 C C . GLN C 1 219 ? 31.496 -59.562 103.053 1.00 42.73 211 GLN C C 1
ATOM 9163 O O . GLN C 1 219 ? 32.577 -59.072 102.690 1.00 39.55 211 GLN C O 1
ATOM 9169 N N . LEU C 1 220 ? 30.649 -58.959 103.897 1.00 43.40 212 LEU C N 1
ATOM 9170 C CA . LEU C 1 220 ? 30.904 -57.674 104.542 1.00 39.15 212 LEU C CA 1
ATOM 9171 C C . LEU C 1 220 ? 30.893 -57.867 106.055 1.00 44.15 212 LEU C C 1
ATOM 9172 O O . LEU C 1 220 ? 29.892 -58.325 106.621 1.00 43.40 212 LEU C O 1
ATOM 9177 N N . VAL C 1 221 ? 32.008 -57.540 106.706 1.00 39.61 213 VAL C N 1
ATOM 9178 C CA . VAL C 1 221 ? 32.145 -57.659 108.156 1.00 46.15 213 VAL C CA 1
ATOM 9179 C C . VAL C 1 221 ? 32.363 -56.263 108.726 1.00 41.02 213 VAL C C 1
ATOM 9180 O O . VAL C 1 221 ? 33.374 -55.616 108.435 1.00 42.04 213 VAL C O 1
ATOM 9184 N N . LEU C 1 222 ? 31.425 -55.796 109.535 1.00 42.73 214 LEU C N 1
ATOM 9185 C CA . LEU C 1 222 ? 31.493 -54.458 110.104 1.00 45.66 214 LEU C CA 1
ATOM 9186 C C . LEU C 1 222 ? 31.922 -54.533 111.567 1.00 53.58 214 LEU C C 1
ATOM 9187 O O . LEU C 1 222 ? 31.395 -55.344 112.338 1.00 55.86 214 LEU C O 1
ATOM 9192 N N . GLY C 1 223 ? 32.892 -53.708 111.937 1.00 48.74 215 GLY C N 1
ATOM 9193 C CA . GLY C 1 223 ? 33.343 -53.651 113.311 1.00 50.07 215 GLY C CA 1
ATOM 9194 C C . GLY C 1 223 ? 34.731 -53.045 113.400 1.00 55.78 215 GLY C C 1
ATOM 9195 O O . GLY C 1 223 ? 35.255 -52.480 112.434 1.00 53.73 215 GLY C O 1
ATOM 9196 N N . MET C 1 224 ? 35.331 -53.230 114.571 1.00 57.46 216 MET C N 1
ATOM 9197 C CA . MET C 1 224 ? 36.562 -52.560 114.964 1.00 61.95 216 MET C CA 1
ATOM 9198 C C . MET C 1 224 ? 37.759 -53.454 114.639 1.00 62.46 216 MET C C 1
ATOM 9199 O O . MET C 1 224 ? 37.647 -54.431 113.891 1.00 53.52 216 MET C O 1
ATOM 9204 N N . ARG C 1 225 ? 38.921 -53.129 115.217 1.00 70.09 217 ARG C N 1
ATOM 9205 C CA . ARG C 1 225 ? 40.124 -53.914 114.959 1.00 72.49 217 ARG C CA 1
ATOM 9206 C C . ARG C 1 225 ? 39.917 -55.370 115.344 1.00 67.70 217 ARG C C 1
ATOM 9207 O O . ARG C 1 225 ? 40.511 -56.265 114.733 1.00 67.96 217 ARG C O 1
ATOM 9209 N N . ASP C 1 226 ? 39.077 -55.620 116.354 1.00 60.44 218 ASP C N 1
ATOM 9210 C CA . ASP C 1 226 ? 38.896 -56.974 116.867 1.00 65.41 218 ASP C CA 1
ATOM 9211 C C . ASP C 1 226 ? 38.358 -57.922 115.804 1.00 63.28 218 ASP C C 1
ATOM 9212 O O . ASP C 1 226 ? 38.812 -59.069 115.712 1.00 64.55 218 ASP C O 1
ATOM 9217 N N . VAL C 1 227 ? 37.409 -57.469 114.977 1.00 58.56 219 VAL C N 1
ATOM 9218 C CA . VAL C 1 227 ? 36.902 -58.370 113.944 1.00 58.74 219 VAL C CA 1
ATOM 9219 C C . VAL C 1 227 ? 37.868 -58.450 112.772 1.00 53.16 219 VAL C C 1
ATOM 9220 O O . VAL C 1 227 ? 37.837 -59.435 112.023 1.00 45.03 219 VAL C O 1
ATOM 9224 N N . GLY C 1 228 ? 38.699 -57.423 112.569 1.00 55.14 220 GLY C N 1
ATOM 9225 C CA . GLY C 1 228 ? 39.792 -57.539 111.616 1.00 55.45 220 GLY C CA 1
ATOM 9226 C C . GLY C 1 228 ? 40.765 -58.642 111.982 1.00 51.77 220 GLY C C 1
ATOM 9227 O O . GLY C 1 228 ? 41.353 -59.281 111.104 1.00 53.04 220 GLY C O 1
ATOM 9228 N N . GLU C 1 229 ? 40.943 -58.883 113.280 1.00 48.09 221 GLU C N 1
ATOM 9229 C CA . GLU C 1 229 ? 41.868 -59.900 113.764 1.00 54.78 221 GLU C CA 1
ATOM 9230 C C . GLU C 1 229 ? 41.306 -61.309 113.634 1.00 54.93 221 GLU C C 1
ATOM 9231 O O . GLU C 1 229 ? 42.076 -62.265 113.501 1.00 56.49 221 GLU C O 1
ATOM 9237 N N . VAL C 1 230 ? 39.987 -61.469 113.714 1.00 55.31 222 VAL C N 1
ATOM 9238 C CA . VAL C 1 230 ? 39.393 -62.763 113.396 1.00 52.71 222 VAL C CA 1
ATOM 9239 C C . VAL C 1 230 ? 39.680 -63.115 111.946 1.00 50.82 222 VAL C C 1
ATOM 9240 O O . VAL C 1 230 ? 40.006 -64.261 111.614 1.00 51.25 222 VAL C O 1
ATOM 9244 N N . LEU C 1 231 ? 39.541 -62.135 111.056 1.00 43.83 223 LEU C N 1
ATOM 9245 C CA . LEU C 1 231 ? 39.817 -62.376 109.650 1.00 41.55 223 LEU C CA 1
ATOM 9246 C C . LEU C 1 231 ? 41.274 -62.778 109.445 1.00 44.97 223 LEU C C 1
ATOM 9247 O O . LEU C 1 231 ? 41.559 -63.787 108.793 1.00 44.30 223 LEU C O 1
ATOM 9252 N N . THR C 1 232 ? 42.213 -62.023 110.037 1.00 42.39 224 THR C N 1
ATOM 9253 C CA . THR C 1 232 ? 43.630 -62.292 109.790 1.00 42.41 224 THR C CA 1
ATOM 9254 C C . THR C 1 232 ? 44.058 -63.617 110.404 1.00 55.37 224 THR C C 1
ATOM 9255 O O . THR C 1 232 ? 44.966 -64.275 109.880 1.00 43.64 224 THR C O 1
ATOM 9259 N N . ALA C 1 233 ? 43.426 -64.021 111.510 1.00 45.84 225 ALA C N 1
ATOM 9260 C CA . ALA C 1 233 ? 43.791 -65.260 112.178 1.00 47.67 225 ALA C CA 1
ATOM 9261 C C . ALA C 1 233 ? 43.109 -66.498 111.599 1.00 47.01 225 ALA C C 1
ATOM 9262 O O . ALA C 1 233 ? 43.514 -67.613 111.938 1.00 48.35 225 ALA C O 1
ATOM 9264 N N . SER C 1 234 ? 42.116 -66.349 110.724 1.00 38.58 226 SER C N 1
ATOM 9265 C CA . SER C 1 234 ? 41.368 -67.513 110.248 1.00 43.06 226 SER C CA 1
ATOM 9266 C C . SER C 1 234 ? 42.241 -68.404 109.366 1.00 40.76 226 SER C C 1
ATOM 9267 O O . SER C 1 234 ? 42.831 -67.943 108.388 1.00 40.63 226 SER C O 1
ATOM 9270 N N . LYS C 1 235 ? 42.297 -69.695 109.695 1.00 44.44 227 LYS C N 1
ATOM 9271 C CA . LYS C 1 235 ? 43.079 -70.634 108.904 1.00 41.75 227 LYS C CA 1
ATOM 9272 C C . LYS C 1 235 ? 42.474 -70.915 107.526 1.00 41.47 227 LYS C C 1
ATOM 9273 O O . LYS C 1 235 ? 43.152 -71.532 106.697 1.00 36.87 227 LYS C O 1
ATOM 9275 N N . LYS C 1 236 ? 41.244 -70.466 107.251 1.00 39.88 228 LYS C N 1
ATOM 9276 C CA . LYS C 1 236 ? 40.598 -70.633 105.952 1.00 38.29 228 LYS C CA 1
ATOM 9277 C C . LYS C 1 236 ? 40.838 -69.452 105.019 1.00 37.54 228 LYS C C 1
ATOM 9278 O O . LYS C 1 236 ? 40.223 -69.386 103.950 1.00 37.72 228 LYS C O 1
ATOM 9284 N N . VAL C 1 237 ? 41.702 -68.518 105.400 1.00 35.69 229 VAL C N 1
ATOM 9285 C CA . VAL C 1 237 ? 41.946 -67.315 104.607 1.00 38.38 229 VAL C CA 1
ATOM 9286 C C . VAL C 1 237 ? 43.409 -67.293 104.180 1.00 34.99 229 VAL C C 1
ATOM 9287 O O . VAL C 1 237 ? 44.258 -66.769 104.915 1.00 39.79 229 VAL C O 1
ATOM 9291 N N . PRO C 1 238 ? 43.751 -67.828 103.003 1.00 36.29 230 PRO C N 1
ATOM 9292 C CA . PRO C 1 238 ? 45.173 -67.967 102.636 1.00 33.83 230 PRO C CA 1
ATOM 9293 C C . PRO C 1 238 ? 45.842 -66.689 102.166 1.00 35.83 230 PRO C C 1
ATOM 9294 O O . PRO C 1 238 ? 47.079 -66.653 102.081 1.00 39.80 230 PRO C O 1
ATOM 9298 N N . VAL C 1 239 ? 45.088 -65.650 101.839 1.00 34.53 231 VAL C N 1
ATOM 9299 C CA . VAL C 1 239 ? 45.678 -64.379 101.448 1.00 33.61 231 VAL C CA 1
ATOM 9300 C C . VAL C 1 239 ? 44.855 -63.264 102.078 1.00 37.99 231 VAL C C 1
ATOM 9301 O O . VAL C 1 239 ? 43.621 -63.320 102.099 1.00 36.09 231 VAL C O 1
ATOM 9305 N N . VAL C 1 240 ? 45.544 -62.262 102.617 1.00 31.29 232 VAL C N 1
ATOM 9306 C CA . VAL C 1 240 ? 44.898 -61.085 103.181 1.00 32.93 232 VAL C CA 1
ATOM 9307 C C . VAL C 1 240 ? 45.523 -59.853 102.561 1.00 37.22 232 VAL C C 1
ATOM 9308 O O . VAL C 1 240 ? 46.740 -59.656 102.657 1.00 39.53 232 VAL C O 1
ATOM 9312 N N . SER C 1 241 ? 44.697 -59.034 101.923 1.00 36.42 233 SER C N 1
ATOM 9313 C CA . SER C 1 241 ? 45.108 -57.726 101.438 1.00 36.39 233 SER C CA 1
ATOM 9314 C C . SER C 1 241 ? 44.789 -56.699 102.521 1.00 40.40 233 SER C C 1
ATOM 9315 O O . SER C 1 241 ? 43.626 -56.552 102.914 1.00 37.60 233 SER C O 1
ATOM 9318 N N . ALA C 1 242 ? 45.814 -56.018 103.028 1.00 36.92 234 ALA C N 1
ATOM 9319 C CA . ALA C 1 242 ? 45.650 -55.110 104.156 1.00 37.28 234 ALA C CA 1
ATOM 9320 C C . ALA C 1 242 ? 46.178 -53.737 103.778 1.00 32.15 234 ALA C C 1
ATOM 9321 O O . ALA C 1 242 ? 47.379 -53.575 103.523 1.00 33.40 234 ALA C O 1
ATOM 9323 N N . THR C 1 243 ? 45.284 -52.751 103.775 1.00 40.35 235 THR C N 1
ATOM 9324 C CA . THR C 1 243 ? 45.596 -51.376 103.402 1.00 37.96 235 THR C CA 1
ATOM 9325 C C . THR C 1 243 ? 45.399 -50.468 104.613 1.00 37.99 235 THR C C 1
ATOM 9326 O O . THR C 1 243 ? 44.300 -50.405 105.175 1.00 35.17 235 THR C O 1
ATOM 9330 N N . GLY C 1 244 ? 46.446 -49.750 105.002 1.00 35.71 236 GLY C N 1
ATOM 9331 C CA . GLY C 1 244 ? 46.330 -48.888 106.169 1.00 37.25 236 GLY C CA 1
ATOM 9332 C C . GLY C 1 244 ? 47.684 -48.405 106.646 1.00 44.27 236 GLY C C 1
ATOM 9333 O O . GLY C 1 244 ? 48.638 -48.309 105.867 1.00 42.40 236 GLY C O 1
ATOM 9334 N N . SER C 1 245 ? 47.748 -48.092 107.934 1.00 49.20 237 SER C N 1
ATOM 9335 C CA . SER C 1 245 ? 48.966 -47.567 108.521 1.00 46.06 237 SER C CA 1
ATOM 9336 C C . SER C 1 245 ? 50.042 -48.642 108.605 1.00 43.09 237 SER C C 1
ATOM 9337 O O . SER C 1 245 ? 49.769 -49.844 108.570 1.00 40.97 237 SER C O 1
ATOM 9340 N N . VAL C 1 246 ? 51.285 -48.179 108.742 1.00 45.84 238 VAL C N 1
ATOM 9341 C CA . VAL C 1 246 ? 52.413 -49.080 108.961 1.00 43.31 238 VAL C CA 1
ATOM 9342 C C . VAL C 1 246 ? 52.185 -49.941 110.201 1.00 42.85 238 VAL C C 1
ATOM 9343 O O . VAL C 1 246 ? 52.472 -51.144 110.201 1.00 46.34 238 VAL C O 1
ATOM 9347 N N . ARG C 1 247 ? 51.649 -49.352 111.267 1.00 37.93 239 ARG C N 1
ATOM 9348 C CA . ARG C 1 247 ? 51.493 -50.113 112.500 1.00 40.70 239 ARG C CA 1
ATOM 9349 C C . ARG C 1 247 ? 50.526 -51.272 112.300 1.00 45.79 239 ARG C C 1
ATOM 9350 O O . ARG C 1 247 ? 50.810 -52.407 112.698 1.00 51.59 239 ARG C O 1
ATOM 9352 N N . MET C 1 248 ? 49.395 -51.015 111.639 1.00 52.34 240 MET C N 1
ATOM 9353 C CA . MET C 1 248 ? 48.465 -52.090 111.305 1.00 45.33 240 MET C CA 1
ATOM 9354 C C . MET C 1 248 ? 49.160 -53.203 110.518 1.00 36.95 240 MET C C 1
ATOM 9355 O O . MET C 1 248 ? 48.956 -54.391 110.795 1.00 48.88 240 MET C O 1
ATOM 9360 N N . GLY C 1 249 ? 49.969 -52.840 109.522 1.00 37.61 241 GLY C N 1
ATOM 9361 C CA . GLY C 1 249 ? 50.594 -53.853 108.674 1.00 36.91 241 GLY C CA 1
ATOM 9362 C C . GLY C 1 249 ? 51.547 -54.763 109.429 1.00 40.99 241 GLY C C 1
ATOM 9363 O O . GLY C 1 249 ? 51.564 -55.978 109.209 1.00 45.93 241 GLY C O 1
ATOM 9364 N N . GLN C 1 250 ? 52.351 -54.193 110.333 1.00 36.40 242 GLN C N 1
ATOM 9365 C CA . GLN C 1 250 ? 53.225 -55.018 111.164 1.00 36.84 242 GLN C CA 1
ATOM 9366 C C . GLN C 1 250 ? 52.405 -56.001 111.983 1.00 46.44 242 GLN C C 1
ATOM 9367 O O . GLN C 1 250 ? 52.776 -57.170 112.123 1.00 45.35 242 GLN C O 1
ATOM 9373 N N . GLU C 1 251 ? 51.285 -55.533 112.541 1.00 48.95 243 GLU C N 1
ATOM 9374 C CA . GLU C 1 251 ? 50.438 -56.394 113.356 1.00 41.54 243 GLU C CA 1
ATOM 9375 C C . GLU C 1 251 ? 49.807 -57.491 112.511 1.00 46.04 243 GLU C C 1
ATOM 9376 O O . GLU C 1 251 ? 49.747 -58.654 112.928 1.00 38.74 243 GLU C O 1
ATOM 9382 N N . VAL C 1 252 ? 49.323 -57.136 111.322 1.00 40.33 244 VAL C N 1
ATOM 9383 C CA . VAL C 1 252 ? 48.730 -58.132 110.440 1.00 43.82 244 VAL C CA 1
ATOM 9384 C C . VAL C 1 252 ? 49.787 -59.125 109.965 1.00 46.48 244 VAL C C 1
ATOM 9385 O O . VAL C 1 252 ? 49.587 -60.344 110.029 1.00 36.19 244 VAL C O 1
ATOM 9389 N N . ALA C 1 253 ? 50.946 -58.620 109.527 1.00 40.94 245 ALA C N 1
ATOM 9390 C CA . ALA C 1 253 ? 51.987 -59.508 109.011 1.00 39.24 245 ALA C CA 1
ATOM 9391 C C . ALA C 1 253 ? 52.422 -60.514 110.070 1.00 43.57 245 ALA C C 1
ATOM 9392 O O . ALA C 1 253 ? 52.698 -61.680 109.759 1.00 43.84 245 ALA C O 1
ATOM 9394 N N . LYS C 1 254 ? 52.458 -60.092 111.333 1.00 42.47 246 LYS C N 1
ATOM 9395 C CA . LYS C 1 254 ? 52.804 -61.019 112.399 1.00 40.63 246 LYS C CA 1
ATOM 9396 C C . LYS C 1 254 ? 51.815 -62.176 112.457 1.00 42.36 246 LYS C C 1
ATOM 9397 O O . LYS C 1 254 ? 52.215 -63.345 112.452 1.00 45.88 246 LYS C O 1
ATOM 9399 N N . VAL C 1 255 ? 50.515 -61.870 112.460 1.00 47.55 247 VAL C N 1
ATOM 9400 C CA . VAL C 1 255 ? 49.506 -62.925 112.538 1.00 42.52 247 VAL C CA 1
ATOM 9401 C C . VAL C 1 255 ? 49.531 -63.788 111.278 1.00 42.27 247 VAL C C 1
ATOM 9402 O O . VAL C 1 255 ? 49.441 -65.019 111.354 1.00 42.47 247 VAL C O 1
ATOM 9406 N N . LEU C 1 256 ? 49.647 -63.168 110.101 1.00 39.17 248 LEU C N 1
ATOM 9407 C CA . LEU C 1 256 ? 49.719 -63.964 108.876 1.00 43.26 248 LEU C CA 1
ATOM 9408 C C . LEU C 1 256 ? 50.904 -64.919 108.915 1.00 43.77 248 LEU C C 1
ATOM 9409 O O . LEU C 1 256 ? 50.775 -66.092 108.546 1.00 37.48 248 LEU C O 1
ATOM 9414 N N . SER C 1 257 ? 52.057 -64.435 109.401 1.00 41.31 249 SER C N 1
ATOM 9415 C CA . SER C 1 257 ? 53.278 -65.238 109.438 1.00 44.98 249 SER C CA 1
ATOM 9416 C C . SER C 1 257 ? 53.126 -66.479 110.307 1.00 47.75 249 SER C C 1
ATOM 9417 O O . SER C 1 257 ? 53.630 -67.554 109.955 1.00 43.39 249 SER C O 1
ATOM 9420 N N . GLN C 1 258 ? 52.467 -66.344 111.463 1.00 40.88 250 GLN C N 1
ATOM 9421 C CA . GLN C 1 258 ? 52.369 -67.472 112.386 1.00 46.85 250 GLN C CA 1
ATOM 9422 C C . GLN C 1 258 ? 51.647 -68.654 111.752 1.00 48.76 250 GLN C C 1
ATOM 9423 O O . GLN C 1 258 ? 51.945 -69.807 112.080 1.00 48.74 250 GLN C O 1
ATOM 9425 N N . ARG C 1 259 ? 50.717 -68.397 110.829 1.00 44.76 251 ARG C N 1
ATOM 9426 C CA . ARG C 1 259 ? 50.030 -69.472 110.127 1.00 40.90 251 ARG C CA 1
ATOM 9427 C C . ARG C 1 259 ? 50.492 -69.586 108.681 1.00 44.67 251 ARG C C 1
ATOM 9428 O O . ARG C 1 259 ? 49.818 -70.225 107.870 1.00 45.98 251 ARG C O 1
ATOM 9436 N N . LEU C 1 260 ? 51.637 -68.985 108.354 1.00 43.01 252 LEU C N 1
ATOM 9437 C CA . LEU C 1 260 ? 52.266 -69.102 107.036 1.00 42.34 252 LEU C CA 1
ATOM 9438 C C . LEU C 1 260 ? 51.300 -68.737 105.909 1.00 42.65 252 LEU C C 1
ATOM 9439 O O . LEU C 1 260 ? 51.175 -69.442 104.906 1.00 44.87 252 LEU C O 1
ATOM 9444 N N . ALA C 1 261 ? 50.625 -67.605 106.075 1.00 41.24 253 ALA C N 1
ATOM 9445 C CA . ALA C 1 261 ? 49.653 -67.114 105.113 1.00 38.78 253 ALA C CA 1
ATOM 9446 C C . ALA C 1 261 ? 50.238 -65.943 104.341 1.00 39.61 253 ALA C C 1
ATOM 9447 O O . ALA C 1 261 ? 51.278 -65.391 104.699 1.00 40.65 253 ALA C O 1
ATOM 9449 N N . ARG C 1 262 ? 49.562 -65.568 103.258 1.00 35.68 254 ARG C N 1
ATOM 9450 C CA . ARG C 1 262 ? 50.099 -64.577 102.335 1.00 37.50 254 ARG C CA 1
ATOM 9451 C C . ARG C 1 262 ? 49.521 -63.203 102.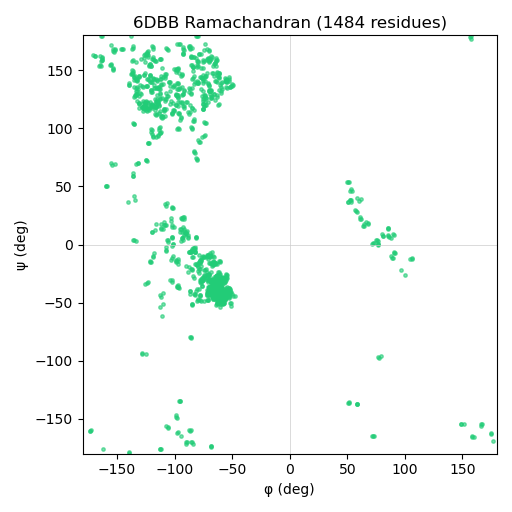648 1.00 37.78 254 ARG C C 1
ATOM 9452 O O . ARG C 1 262 ? 48.328 -63.067 102.945 1.00 36.24 254 ARG C O 1
ATOM 9460 N N . GLY C 1 263 ? 50.375 -62.192 102.600 1.00 32.85 255 GLY C N 1
ATOM 9461 C CA . GLY C 1 263 ? 49.955 -60.811 102.781 1.00 34.37 255 GLY C CA 1
ATOM 9462 C C . GLY C 1 263 ? 50.173 -59.997 101.520 1.00 36.75 255 GLY C C 1
ATOM 9463 O O . GLY C 1 263 ? 51.163 -60.182 100.814 1.00 34.71 255 GLY C O 1
ATOM 9464 N N . ILE C 1 264 ? 49.227 -59.124 101.227 1.00 34.89 256 ILE C N 1
ATOM 9465 C CA . ILE C 1 264 ? 49.426 -58.047 100.269 1.00 40.52 256 ILE C CA 1
ATOM 9466 C C . ILE C 1 264 ? 49.376 -56.764 101.093 1.00 39.93 256 ILE C C 1
ATOM 9467 O O . ILE C 1 264 ? 48.293 -56.252 101.400 1.00 33.41 256 ILE C O 1
ATOM 9472 N N . LEU C 1 265 ? 50.537 -56.252 101.498 1.00 34.62 257 LEU C N 1
ATOM 9473 C CA . LEU C 1 265 ? 50.589 -55.170 102.473 1.00 33.81 257 LEU C CA 1
ATOM 9474 C C . LEU C 1 265 ? 50.732 -53.837 101.753 1.00 35.75 257 LEU C C 1
ATOM 9475 O O . LEU C 1 265 ? 51.720 -53.604 101.048 1.00 38.15 257 LEU C O 1
ATOM 9480 N N . GLU C 1 266 ? 49.752 -52.961 101.951 1.00 32.67 258 GLU C N 1
ATOM 9481 C CA . GLU C 1 266 ? 49.685 -51.656 101.305 1.00 35.76 258 GLU C CA 1
ATOM 9482 C C . GLU C 1 266 ? 49.636 -50.618 102.418 1.00 34.10 258 GLU C C 1
ATOM 9483 O O . GLU C 1 266 ? 48.553 -50.208 102.840 1.00 36.33 258 GLU C O 1
ATOM 9489 N N . LEU C 1 267 ? 50.808 -50.184 102.884 1.00 32.83 259 LEU C N 1
ATOM 9490 C CA . LEU C 1 267 ? 50.872 -49.374 104.092 1.00 34.59 259 LEU C CA 1
ATOM 9491 C C . LEU C 1 267 ? 51.168 -47.905 103.742 1.00 38.00 259 LEU C C 1
ATOM 9492 O O . LEU C 1 267 ? 50.908 -47.458 102.618 1.00 42.11 259 LEU C O 1
ATOM 9497 N N . GLY C 1 268 ? 51.687 -47.153 104.711 1.00 38.98 260 GLY C N 1
ATOM 9498 C CA . GLY C 1 268 ? 51.784 -45.716 104.556 1.00 40.25 260 GLY C CA 1
ATOM 9499 C C . GLY C 1 268 ? 52.851 -45.277 103.567 1.00 39.40 260 GLY C C 1
ATOM 9500 O O . GLY C 1 268 ? 53.780 -46.011 103.231 1.00 42.33 260 GLY C O 1
ATOM 9501 N N . GLY C 1 269 ? 52.699 -44.038 103.083 1.00 41.57 261 GLY C N 1
ATOM 9502 C CA . GLY C 1 269 ? 53.709 -43.383 102.277 1.00 40.59 261 GLY C CA 1
ATOM 9503 C C . GLY C 1 269 ? 54.206 -42.105 102.941 1.00 35.67 261 GLY C C 1
ATOM 9504 O O . GLY C 1 269 ? 53.664 -41.649 103.949 1.00 43.31 261 GLY C O 1
ATOM 9505 N N . ASN C 1 270 ? 55.267 -41.538 102.369 1.00 39.13 262 ASN C N 1
ATOM 9506 C CA . ASN C 1 270 ? 55.806 -40.247 102.807 1.00 32.30 262 ASN C CA 1
ATOM 9507 C C . ASN C 1 270 ? 56.465 -39.632 101.570 1.00 38.65 262 ASN C C 1
ATOM 9508 O O . ASN C 1 270 ? 57.685 -39.485 101.444 1.00 32.56 262 ASN C O 1
ATOM 9513 N N . ASN C 1 271 ? 55.629 -39.245 100.616 1.00 35.53 263 ASN C N 1
ATOM 9514 C CA . ASN C 1 271 ? 56.055 -39.160 99.229 1.00 40.00 263 ASN C CA 1
ATOM 9515 C C . ASN C 1 271 ? 56.714 -37.825 98.932 1.00 42.67 263 ASN C C 1
ATOM 9516 O O . ASN C 1 271 ? 56.214 -36.767 99.334 1.00 39.87 263 ASN C O 1
ATOM 9521 N N . GLY C 1 272 ? 57.848 -37.895 98.236 1.00 37.64 264 GLY C N 1
ATOM 9522 C CA . GLY C 1 272 ? 58.640 -36.728 97.934 1.00 40.41 264 GLY C CA 1
ATOM 9523 C C . GLY C 1 272 ? 58.811 -36.463 96.456 1.00 39.22 264 GLY C C 1
ATOM 9524 O O . GLY C 1 272 ? 58.675 -37.358 95.613 1.00 35.21 264 GLY C O 1
ATOM 9525 N N . MET C 1 273 ? 59.143 -35.221 96.142 1.00 32.10 265 MET C N 1
ATOM 9526 C CA . MET C 1 273 ? 59.388 -34.790 94.780 1.00 31.03 265 MET C CA 1
ATOM 9527 C C . MET C 1 273 ? 60.673 -33.974 94.759 1.00 34.47 265 MET C C 1
ATOM 9528 O O . MET C 1 273 ? 60.831 -33.045 95.558 1.00 29.67 265 MET C O 1
ATOM 9533 N N . ILE C 1 274 ? 61.591 -34.329 93.863 1.00 30.66 266 ILE C N 1
ATOM 9534 C CA . ILE C 1 274 ? 62.766 -33.511 93.592 1.00 32.55 266 ILE C CA 1
ATOM 9535 C C . ILE C 1 274 ? 62.421 -32.598 92.428 1.00 34.19 266 ILE C C 1
ATOM 9536 O O . ILE C 1 274 ? 61.901 -33.057 91.402 1.00 31.48 266 ILE C O 1
ATOM 9541 N N . VAL C 1 275 ? 62.676 -31.305 92.597 1.00 29.89 267 VAL C N 1
ATOM 9542 C CA . VAL C 1 275 ? 62.508 -30.310 91.544 1.00 29.60 267 VAL C CA 1
ATOM 9543 C C . VAL C 1 275 ? 63.901 -29.844 91.137 1.00 35.32 267 VAL C C 1
ATOM 9544 O O . VAL C 1 275 ? 64.576 -29.137 91.895 1.00 36.13 267 VAL C O 1
ATOM 9548 N N . ALA C 1 276 ? 64.330 -30.220 89.946 1.00 33.55 268 ALA C N 1
ATOM 9549 C CA . ALA C 1 276 ? 65.688 -29.938 89.505 1.00 29.07 268 ALA C CA 1
ATOM 9550 C C . ALA C 1 276 ? 65.748 -28.625 88.727 1.00 31.30 268 ALA C C 1
ATOM 9551 O O . ALA C 1 276 ? 64.717 -28.107 88.281 1.00 34.60 268 ALA C O 1
ATOM 9553 N N . PRO C 1 277 ? 66.952 -28.064 88.526 1.00 34.01 269 PRO C N 1
ATOM 9554 C CA . PRO C 1 277 ? 67.048 -26.713 87.937 1.00 32.26 269 PRO C CA 1
ATOM 9555 C C . PRO C 1 277 ? 66.340 -26.522 86.592 1.00 36.02 269 PRO C C 1
ATOM 9556 O O . PRO C 1 277 ? 65.897 -25.401 86.313 1.00 34.98 269 PRO C O 1
ATOM 9560 N N . SER C 1 278 ? 66.230 -27.548 85.744 1.00 29.97 270 SER C N 1
ATOM 9561 C CA . SER C 1 278 ? 65.626 -27.384 84.424 1.00 33.90 270 SER C CA 1
ATOM 9562 C C . SER C 1 278 ? 64.114 -27.583 84.424 1.00 34.33 270 SER C C 1
ATOM 9563 O O . SER C 1 278 ? 63.503 -27.569 83.348 1.00 30.95 270 SER C O 1
ATOM 9566 N N . ALA C 1 279 ? 63.493 -27.750 85.592 1.00 33.29 271 ALA C N 1
ATOM 9567 C CA . ALA C 1 279 ? 62.073 -28.085 85.633 1.00 34.72 271 ALA C CA 1
ATOM 9568 C C . ALA C 1 279 ? 61.224 -26.990 84.999 1.00 39.85 271 ALA C C 1
ATOM 9569 O O . ALA C 1 279 ? 61.537 -25.797 85.075 1.00 33.35 271 ALA C O 1
ATOM 9571 N N . ASP C 1 280 ? 60.126 -27.414 84.387 1.00 35.80 272 ASP C N 1
ATOM 9572 C CA . ASP C 1 280 ? 59.096 -26.503 83.904 1.00 34.99 272 ASP C CA 1
ATOM 9573 C C . ASP C 1 280 ? 58.346 -25.960 85.118 1.00 35.89 272 ASP C C 1
ATOM 9574 O O . ASP C 1 280 ? 57.516 -26.649 85.718 1.00 39.13 272 ASP C O 1
ATOM 9579 N N . LEU C 1 281 ? 58.628 -24.706 85.478 1.00 33.39 273 LEU C N 1
ATOM 9580 C CA . LEU C 1 281 ? 58.108 -24.171 86.734 1.00 38.55 273 LEU C CA 1
ATOM 9581 C C . LEU C 1 281 ? 56.594 -23.965 86.680 1.00 41.14 273 LEU C C 1
ATOM 9582 O O . LEU C 1 281 ? 55.908 -24.148 87.695 1.00 37.66 273 LEU C O 1
ATOM 9587 N N . ASP C 1 282 ? 56.059 -23.549 85.523 1.00 38.10 274 ASP C N 1
ATOM 9588 C CA . ASP C 1 282 ? 54.605 -23.457 85.368 1.00 41.43 274 ASP C CA 1
ATOM 9589 C C . ASP C 1 282 ? 53.936 -24.790 85.676 1.00 40.65 274 ASP C C 1
ATOM 9590 O O . ASP C 1 282 ? 52.881 -24.836 86.322 1.00 40.85 274 ASP C O 1
ATOM 9595 N N . LEU C 1 283 ? 54.543 -25.889 85.220 1.00 36.70 275 LEU C N 1
ATOM 9596 C CA . LEU C 1 283 ? 54.020 -27.220 85.514 1.00 31.86 275 LEU C CA 1
ATOM 9597 C C . LEU C 1 283 ? 54.235 -27.576 86.980 1.00 34.30 275 LEU C C 1
ATOM 9598 O O . LEU C 1 283 ? 53.349 -28.148 87.629 1.00 31.92 275 LEU C O 1
ATOM 9603 N N . VAL C 1 284 ? 55.409 -27.245 87.516 1.00 29.09 276 VAL C N 1
ATOM 9604 C CA . VAL C 1 284 ? 55.727 -27.618 88.890 1.00 39.73 276 VAL C CA 1
ATOM 9605 C C . VAL C 1 284 ? 54.699 -27.035 89.848 1.00 31.78 276 VAL C C 1
ATOM 9606 O O . VAL C 1 284 ? 54.132 -27.751 90.681 1.00 37.65 276 VAL C O 1
ATOM 9610 N N . VAL C 1 285 ? 54.433 -25.728 89.741 1.00 34.39 277 VAL C N 1
ATOM 9611 C CA A VAL C 1 285 ? 53.562 -25.091 90.724 0.43 39.68 277 VAL C CA 1
ATOM 9612 C CA B VAL C 1 285 ? 53.540 -25.062 90.694 0.57 39.76 277 VAL C CA 1
ATOM 9613 C C . VAL C 1 285 ? 52.202 -25.776 90.758 1.00 40.38 277 VAL C C 1
ATOM 9614 O O . VAL C 1 285 ? 51.644 -26.012 91.839 1.00 38.88 277 VAL C O 1
ATOM 9621 N N . ARG C 1 286 ? 51.668 -26.145 89.594 1.00 39.06 278 ARG C N 1
ATOM 9622 C CA . ARG C 1 286 ? 50.364 -26.796 89.563 1.00 38.31 278 ARG C CA 1
ATOM 9623 C C . ARG C 1 286 ? 50.458 -28.218 90.092 1.00 38.20 278 ARG C C 1
ATOM 9624 O O . ARG C 1 286 ? 49.650 -28.636 90.931 1.00 38.76 278 ARG C O 1
ATOM 9632 N N . ALA C 1 287 ? 51.447 -28.976 89.616 1.00 39.74 279 ALA C N 1
ATOM 9633 C CA . ALA C 1 287 ? 51.576 -30.361 90.049 1.00 39.81 279 ALA C CA 1
ATOM 9634 C C . ALA C 1 287 ? 51.824 -30.442 91.548 1.00 35.18 279 ALA C C 1
ATOM 9635 O O . ALA C 1 287 ? 51.243 -31.290 92.235 1.00 32.15 279 ALA C O 1
ATOM 9637 N N . VAL C 1 288 ? 52.664 -29.553 92.078 1.00 34.03 280 VAL C N 1
ATOM 9638 C CA . VAL C 1 288 ? 52.932 -29.567 93.512 1.00 34.08 280 VAL C CA 1
ATOM 9639 C C . VAL C 1 288 ? 51.654 -29.267 94.281 1.00 36.30 280 VAL C C 1
ATOM 9640 O O . VAL C 1 288 ? 51.275 -30.002 95.199 1.00 35.33 280 VAL C O 1
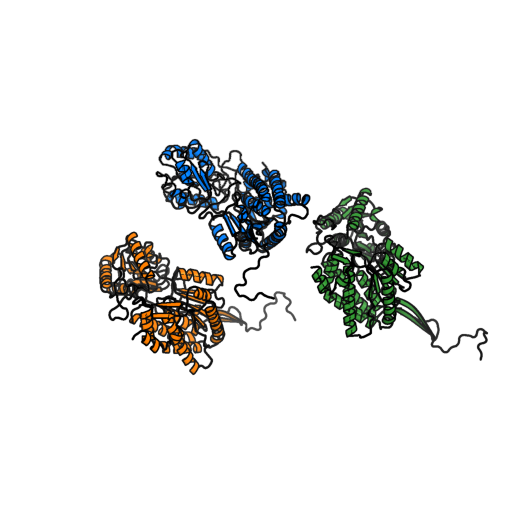ATOM 9644 N N . THR C 1 289 ? 50.962 -28.189 93.896 1.00 39.35 281 THR C N 1
ATOM 9645 C CA . THR C 1 289 ? 49.771 -27.753 94.621 1.00 40.21 281 THR C CA 1
ATOM 9646 C C . THR C 1 289 ? 48.707 -28.846 94.667 1.00 39.58 281 THR C C 1
ATOM 9647 O O . THR C 1 289 ? 48.200 -29.187 95.742 1.00 46.43 281 THR C O 1
ATOM 9651 N N . PHE C 1 290 ? 48.375 -29.431 93.518 1.00 38.81 282 PHE C N 1
ATOM 9652 C CA . PHE C 1 290 ? 47.283 -30.403 93.487 1.00 39.96 282 PHE C CA 1
ATOM 9653 C C . PHE C 1 290 ? 47.652 -31.689 94.217 1.00 39.21 282 PHE C C 1
ATOM 9654 O O . PHE C 1 290 ? 46.806 -32.290 94.891 1.00 36.29 282 PHE C O 1
ATOM 9662 N N . ALA C 1 291 ? 48.909 -32.129 94.098 1.00 33.78 283 ALA C N 1
ATOM 9663 C CA . ALA C 1 291 ? 49.318 -33.361 94.761 1.00 33.43 283 ALA C CA 1
ATOM 9664 C C . ALA C 1 291 ? 49.462 -33.177 96.266 1.00 39.25 283 ALA C C 1
ATOM 9665 O O . ALA C 1 291 ? 49.353 -34.152 97.018 1.00 39.04 283 ALA C O 1
ATOM 9667 N N . ALA C 1 292 ? 49.735 -31.956 96.723 1.00 38.34 284 ALA C N 1
ATOM 9668 C CA . ALA C 1 292 ? 49.950 -31.742 98.150 1.00 41.96 284 ALA C CA 1
ATOM 9669 C C . ALA C 1 292 ? 48.652 -31.499 98.911 1.00 38.91 284 ALA C C 1
ATOM 9670 O O . ALA C 1 292 ? 48.464 -32.054 99.997 1.00 43.33 284 ALA C O 1
ATOM 9672 N N . VAL C 1 293 ? 47.742 -30.696 98.353 1.00 38.26 285 VAL C N 1
ATOM 9673 C CA . VAL C 1 293 ? 46.521 -30.318 99.061 1.00 42.74 285 VAL C CA 1
ATOM 9674 C C . VAL C 1 293 ? 45.318 -31.151 98.644 1.00 46.82 285 VAL C C 1
ATOM 9675 O O . VAL C 1 293 ? 44.279 -31.097 99.321 1.00 45.98 285 VAL C O 1
ATOM 9679 N N . GLY C 1 294 ? 45.405 -31.887 97.537 1.00 44.96 286 GLY C N 1
ATOM 9680 C CA . GLY C 1 294 ? 44.292 -32.711 97.112 1.00 43.20 286 GLY C CA 1
ATOM 9681 C C . GLY C 1 294 ? 43.835 -33.650 98.208 1.00 46.16 286 GLY C C 1
ATOM 9682 O O . GLY C 1 294 ? 44.666 -34.212 98.928 1.00 39.48 286 GLY C O 1
ATOM 9683 N N . THR C 1 295 ? 42.515 -33.826 98.338 1.00 46.90 287 THR C N 1
ATOM 9684 C CA . THR C 1 295 ? 41.929 -34.718 99.332 1.00 35.20 287 THR C CA 1
ATOM 9685 C C . THR C 1 295 ? 42.348 -34.328 100.748 1.00 41.18 287 THR C C 1
ATOM 9686 O O . THR C 1 295 ? 42.395 -35.173 101.647 1.00 39.30 287 THR C O 1
ATOM 9690 N N . ALA C 1 296 ? 42.626 -33.036 100.953 1.00 36.68 288 ALA C N 1
ATOM 9691 C CA . ALA C 1 296 ? 43.115 -32.526 102.233 1.00 42.64 288 ALA C CA 1
ATOM 9692 C C . ALA C 1 296 ? 44.349 -33.294 102.695 1.00 48.54 288 ALA C C 1
ATOM 9693 O O . ALA C 1 296 ? 44.509 -33.596 103.880 1.00 47.10 288 ALA C O 1
ATOM 9695 N N . GLY C 1 297 ? 45.216 -33.643 101.740 1.00 41.50 289 GLY C N 1
ATOM 9696 C CA . GLY C 1 297 ? 46.438 -34.336 102.092 1.00 43.01 289 GLY C CA 1
ATOM 9697 C C . GLY C 1 297 ? 46.233 -35.725 102.641 1.00 43.66 289 GLY C C 1
ATOM 9698 O O . GLY C 1 297 ? 47.121 -36.250 103.327 1.00 40.41 289 GLY C O 1
ATOM 9699 N N . GLN C 1 298 ? 45.064 -36.320 102.392 1.00 40.51 290 GLN C N 1
ATOM 9700 C CA . GLN C 1 298 ? 44.708 -37.641 102.894 1.00 43.35 290 GLN C CA 1
ATOM 9701 C C . GLN C 1 298 ? 44.705 -38.687 101.783 1.00 45.41 290 GLN C C 1
ATOM 9702 O O . GLN C 1 298 ? 43.909 -39.632 101.807 1.00 41.65 290 GLN C O 1
ATOM 9708 N N . ARG C 1 299 ? 45.589 -38.541 100.803 1.00 39.55 291 ARG C N 1
ATOM 9709 C CA . ARG C 1 299 ? 45.887 -39.643 99.906 1.00 37.68 291 ARG C CA 1
ATOM 9710 C C . ARG C 1 299 ? 47.136 -40.318 100.431 1.00 41.12 291 ARG C C 1
ATOM 9711 O O . ARG C 1 299 ? 48.010 -39.676 101.012 1.00 37.46 291 ARG C O 1
ATOM 9719 N N . CYS C 1 300 ? 47.220 -41.621 100.237 1.00 41.76 292 CYS C N 1
ATOM 9720 C CA A CYS C 1 300 ? 48.447 -42.323 100.596 0.37 46.36 292 CYS C CA 1
ATOM 9721 C CA B CYS C 1 300 ? 48.446 -42.294 100.616 0.63 46.44 292 CYS C CA 1
ATOM 9722 C C . CYS C 1 300 ? 49.604 -41.907 99.704 1.00 44.38 292 CYS C C 1
ATOM 9723 O O . CYS C 1 300 ? 50.764 -42.024 100.115 1.00 37.68 292 CYS C O 1
ATOM 9728 N N . THR C 1 301 ? 49.304 -41.406 98.504 1.00 39.25 293 THR C N 1
ATOM 9729 C CA . THR C 1 301 ? 50.278 -40.857 97.573 1.00 35.58 293 THR C CA 1
ATOM 9730 C C . THR C 1 301 ? 50.413 -39.340 97.682 1.00 35.53 293 THR C C 1
ATOM 9731 O O . THR C 1 301 ? 51.019 -38.729 96.797 1.00 38.66 293 THR C O 1
ATOM 9735 N N . THR C 1 302 ? 49.834 -38.714 98.715 1.00 32.44 294 THR C N 1
ATOM 9736 C CA . THR C 1 302 ? 49.915 -37.261 98.855 1.00 33.28 294 THR C CA 1
ATOM 9737 C C . THR C 1 302 ? 51.370 -36.805 98.861 1.00 36.55 294 THR C C 1
ATOM 9738 O O . THR C 1 302 ? 52.241 -37.466 99.432 1.00 41.25 294 THR C O 1
ATOM 9742 N N . LEU C 1 303 ? 51.636 -35.676 98.205 1.00 31.38 295 LEU C N 1
ATOM 9743 C CA . LEU C 1 303 ? 52.966 -35.081 98.254 1.00 36.07 295 LEU C CA 1
ATOM 9744 C C . LEU C 1 303 ? 53.202 -34.467 99.631 1.00 34.97 295 LEU C C 1
ATOM 9745 O O . LEU C 1 303 ? 52.467 -33.565 100.049 1.00 34.68 295 LEU C O 1
ATOM 9750 N N . ARG C 1 304 ? 54.227 -34.955 100.340 1.00 33.78 296 ARG C N 1
ATOM 9751 C CA . ARG C 1 304 ? 54.526 -34.472 101.681 1.00 35.34 296 ARG C CA 1
ATOM 9752 C C . ARG C 1 304 ? 55.920 -33.894 101.828 1.00 41.92 296 ARG C C 1
ATOM 9753 O O . ARG C 1 304 ? 56.190 -33.245 102.843 1.00 36.34 296 ARG C O 1
ATOM 9761 N N . ARG C 1 305 ? 56.815 -34.125 100.867 1.00 34.77 297 ARG C N 1
ATOM 9762 C CA . ARG C 1 305 ? 58.176 -33.618 100.944 1.00 35.29 297 ARG C CA 1
ATOM 9763 C C . ARG C 1 305 ? 58.534 -33.030 99.589 1.00 42.32 297 ARG C C 1
ATOM 9764 O O . ARG C 1 305 ? 58.393 -33.701 98.560 1.00 41.86 297 ARG C O 1
ATOM 9772 N N . LEU C 1 306 ? 58.994 -31.785 99.590 1.00 38.31 298 LEU C N 1
ATOM 9773 C CA . LEU C 1 306 ? 59.437 -31.107 98.379 1.00 37.52 298 LEU C CA 1
ATOM 9774 C C . LEU C 1 306 ? 60.921 -30.811 98.526 1.00 38.04 298 LEU C C 1
ATOM 9775 O O . LEU C 1 306 ? 61.324 -30.082 99.440 1.00 33.10 298 LEU C O 1
ATOM 9780 N N . ILE C 1 307 ? 61.728 -31.372 97.630 1.00 39.28 299 ILE C N 1
ATOM 9781 C CA . ILE C 1 307 ? 63.182 -31.237 97.672 1.00 36.39 299 ILE C CA 1
ATOM 9782 C C . ILE C 1 307 ? 63.574 -30.416 96.449 1.00 33.44 299 ILE C C 1
ATOM 9783 O O . ILE C 1 307 ? 63.644 -30.936 95.328 1.00 30.26 299 ILE C O 1
ATOM 9788 N N . VAL C 1 308 ? 63.836 -29.125 96.658 1.00 32.33 300 VAL C N 1
ATOM 9789 C CA . VAL C 1 308 ? 63.865 -28.144 95.580 1.00 36.59 300 VAL C CA 1
ATOM 9790 C C . VAL C 1 308 ? 65.265 -27.554 95.452 1.00 37.47 300 VAL C C 1
ATOM 9791 O O . VAL C 1 308 ? 65.897 -27.195 96.453 1.00 32.97 300 VAL C O 1
ATOM 9795 N N . HIS C 1 309 ? 65.751 -27.450 94.217 1.00 34.57 301 HIS C N 1
ATOM 9796 C CA . HIS C 1 309 ? 67.093 -26.919 94.017 1.00 35.17 301 HIS C CA 1
ATOM 9797 C C . HIS C 1 309 ? 67.158 -25.465 94.471 1.00 40.20 301 HIS C C 1
ATOM 9798 O O . HIS C 1 309 ? 66.225 -24.684 94.253 1.00 35.29 301 HIS C O 1
ATOM 9805 N N . ARG C 1 310 ? 68.281 -25.117 95.111 1.00 38.45 302 ARG C N 1
ATOM 9806 C CA . ARG C 1 310 ? 68.456 -23.792 95.698 1.00 40.95 302 ARG C CA 1
ATOM 9807 C C . ARG C 1 310 ? 68.165 -22.678 94.703 1.00 41.03 302 ARG C C 1
ATOM 9808 O O . ARG C 1 310 ? 67.577 -21.655 95.069 1.00 35.16 302 ARG C O 1
ATOM 9816 N N . SER C 1 311 ? 68.564 -22.857 93.441 1.00 36.46 303 SER C N 1
ATOM 9817 C CA . SER C 1 311 ? 68.412 -21.787 92.459 1.00 37.11 303 SER C CA 1
ATOM 9818 C C . SER C 1 311 ? 66.955 -21.461 92.164 1.00 37.64 303 SER C C 1
ATOM 9819 O O . SER C 1 311 ? 66.675 -20.406 91.589 1.00 42.50 303 SER C O 1
ATOM 9822 N N . LEU C 1 312 ? 66.027 -22.330 92.544 1.00 35.30 304 LEU C N 1
ATOM 9823 C CA . LEU C 1 312 ? 64.622 -22.166 92.196 1.00 39.80 304 LEU C CA 1
ATOM 9824 C C . LEU C 1 312 ? 63.785 -21.606 93.335 1.00 43.49 304 LEU C C 1
ATOM 9825 O O . LEU C 1 312 ? 62.607 -21.288 93.123 1.00 43.70 304 LEU C O 1
ATOM 9830 N N . VAL C 1 313 ? 64.350 -21.526 94.538 1.00 41.57 305 VAL C N 1
ATOM 9831 C CA . VAL C 1 313 ? 63.552 -21.255 95.728 1.00 41.80 305 VAL C CA 1
ATOM 9832 C C . VAL C 1 313 ? 62.850 -19.905 95.624 1.00 46.18 305 VAL C C 1
ATOM 9833 O O . VAL C 1 313 ? 61.622 -19.820 95.735 1.00 47.20 305 VAL C O 1
ATOM 9837 N N . GLU C 1 314 ? 63.609 -18.833 95.365 1.00 46.74 306 GLU C N 1
ATOM 9838 C CA . GLU C 1 314 ? 63.008 -17.498 95.376 1.00 47.85 306 GLU C CA 1
ATOM 9839 C C . GLU C 1 314 ? 61.939 -17.342 94.300 1.00 47.59 306 GLU C C 1
ATOM 9840 O O . GLU C 1 314 ? 60.956 -16.626 94.506 1.00 48.53 306 GLU C O 1
ATOM 9842 N N . GLN C 1 315 ? 62.109 -18.003 93.156 1.00 47.37 307 GLN C N 1
ATOM 9843 C CA . GLN C 1 315 ? 61.140 -17.944 92.065 1.00 51.33 307 GLN C CA 1
ATOM 9844 C C . GLN C 1 315 ? 59.926 -18.829 92.339 1.00 52.90 307 GLN C C 1
ATOM 9845 O O . GLN C 1 315 ? 58.779 -18.393 92.181 1.00 56.56 307 GLN C O 1
ATOM 9851 N N . LEU C 1 316 ? 60.165 -20.078 92.746 1.00 45.20 308 LEU C N 1
ATOM 9852 C CA . LEU C 1 316 ? 59.109 -21.085 92.794 1.00 39.20 308 LEU C CA 1
ATOM 9853 C C . LEU C 1 316 ? 58.280 -20.998 94.072 1.00 37.93 308 LEU C C 1
ATOM 9854 O O . LEU C 1 316 ? 57.055 -21.129 94.023 1.00 39.50 308 LEU C O 1
ATOM 9859 N N . LEU C 1 317 ? 58.917 -20.795 95.221 1.00 38.48 309 LEU C N 1
ATOM 9860 C CA . LEU C 1 317 ? 58.183 -20.856 96.485 1.00 43.79 309 LEU C CA 1
ATOM 9861 C C . LEU C 1 317 ? 57.080 -19.808 96.627 1.00 46.24 309 LEU C C 1
ATOM 9862 O O . LEU C 1 317 ? 55.998 -20.163 97.131 1.00 44.49 309 LEU C O 1
ATOM 9867 N N . PRO C 1 318 ? 57.270 -18.536 96.248 1.00 46.39 310 PRO C N 1
ATOM 9868 C CA . PRO C 1 318 ? 56.149 -17.580 96.333 1.00 51.66 310 PRO C CA 1
ATOM 9869 C C . PRO C 1 318 ? 54.979 -17.934 95.434 1.00 51.22 310 PRO C C 1
ATOM 9870 O O . PRO C 1 318 ? 53.839 -17.564 95.746 1.00 42.51 310 PRO C O 1
ATOM 9874 N N . ARG C 1 319 ? 55.235 -18.592 94.298 1.00 50.24 311 ARG C N 1
ATOM 9875 C CA . ARG C 1 319 ? 54.147 -19.020 93.424 1.00 45.53 311 ARG C CA 1
ATOM 9876 C C . ARG C 1 319 ? 53.322 -20.115 94.085 1.00 45.48 311 ARG C C 1
ATOM 9877 O O . ARG C 1 319 ? 52.086 -20.106 94.007 1.00 47.09 311 ARG C O 1
ATOM 9885 N N . ILE C 1 320 ? 53.992 -21.067 94.742 1.00 43.66 312 ILE C N 1
ATOM 9886 C CA . ILE C 1 320 ? 53.275 -22.131 95.440 1.00 43.45 312 ILE C CA 1
ATOM 9887 C C . ILE C 1 320 ? 52.480 -21.557 96.597 1.00 41.61 312 ILE C C 1
ATOM 9888 O O . ILE C 1 320 ? 51.341 -21.967 96.851 1.00 44.22 312 ILE C O 1
ATOM 9893 N N . GLU C 1 321 ? 53.069 -20.597 97.319 1.00 41.40 313 GLU C N 1
ATOM 9894 C CA . GLU C 1 321 ? 52.356 -19.940 98.409 1.00 38.93 313 GLU C CA 1
ATOM 9895 C C . GLU C 1 321 ? 51.132 -19.195 97.891 1.00 48.53 313 GLU C C 1
ATOM 9896 O O . GLU C 1 321 ? 50.059 -19.238 98.508 1.00 46.32 313 GLU C O 1
ATOM 9902 N N . LYS C 1 322 ? 51.284 -18.484 96.771 1.00 46.71 314 LYS C N 1
ATOM 9903 C CA . LYS C 1 322 ? 50.156 -17.775 96.175 1.00 49.45 314 LYS C CA 1
ATOM 9904 C C . LYS C 1 322 ? 49.045 -18.742 95.794 1.00 50.03 314 LYS C C 1
ATOM 9905 O O . LYS C 1 322 ? 47.869 -18.491 96.070 1.00 45.09 314 LYS C O 1
ATOM 9911 N N . ALA C 1 323 ? 49.402 -19.851 95.141 1.00 47.42 315 ALA C N 1
ATOM 9912 C CA . ALA C 1 323 ? 48.398 -20.851 94.790 1.00 46.56 315 ALA C CA 1
ATOM 9913 C C . ALA C 1 323 ? 47.717 -21.391 96.039 1.00 46.23 315 ALA C C 1
ATOM 9914 O O . ALA C 1 323 ? 46.484 -21.440 96.114 1.00 47.98 315 ALA C O 1
ATOM 9916 N N . TYR C 1 324 ? 48.512 -21.762 97.048 1.00 44.17 316 TYR C N 1
ATOM 9917 C CA . TYR C 1 324 ? 47.969 -22.256 98.311 1.00 46.30 316 TYR C CA 1
ATOM 9918 C C . TYR C 1 324 ? 46.909 -21.314 98.872 1.00 45.88 316 TYR C C 1
ATOM 9919 O O . TYR C 1 324 ? 45.777 -21.726 99.148 1.00 47.58 316 TYR C O 1
ATOM 9928 N N . ALA C 1 325 ? 47.245 -20.031 99.003 1.00 48.34 317 ALA C N 1
ATOM 9929 C CA . ALA C 1 325 ? 46.328 -19.098 99.648 1.00 47.65 317 ALA C CA 1
ATOM 9930 C C . ALA C 1 325 ? 45.029 -18.948 98.866 1.00 52.01 317 ALA C C 1
ATOM 9931 O O . ALA C 1 325 ? 43.991 -18.627 99.450 1.00 57.10 317 ALA C O 1
ATOM 9933 N N . SER C 1 326 ? 45.061 -19.177 97.554 1.00 45.33 318 SER C N 1
ATOM 9934 C CA . SER C 1 326 ? 43.870 -19.030 96.729 1.00 45.59 318 SER C CA 1
ATOM 9935 C C . SER C 1 326 ? 43.019 -20.288 96.707 1.00 44.24 318 SER C C 1
ATOM 9936 O O . SER C 1 326 ? 41.938 -20.279 96.114 1.00 56.36 318 SER C O 1
ATOM 9939 N N . VAL C 1 327 ? 43.498 -21.367 97.311 1.00 45.19 319 VAL C N 1
ATOM 9940 C CA . VAL C 1 327 ? 42.758 -22.616 97.339 1.00 43.40 319 VAL C CA 1
ATOM 9941 C C . VAL C 1 327 ? 41.554 -22.456 98.251 1.00 50.42 319 VAL C C 1
ATOM 9942 O O . VAL C 1 327 ? 41.669 -21.935 99.369 1.00 47.42 319 VAL C O 1
ATOM 9946 N N . LYS C 1 328 ? 40.389 -22.884 97.768 1.00 50.06 320 LYS C N 1
ATOM 9947 C CA . LYS C 1 328 ? 39.160 -22.781 98.541 1.00 51.68 320 LYS C CA 1
ATOM 9948 C C . LYS C 1 328 ? 39.034 -23.985 99.467 1.00 52.53 320 LYS C C 1
ATOM 9949 O O . LYS C 1 328 ? 38.965 -25.128 99.002 1.00 52.65 320 LYS C O 1
ATOM 9955 N N . VAL C 1 329 ? 39.030 -23.728 100.771 1.00 52.41 321 VAL C N 1
ATOM 9956 C CA . VAL C 1 329 ? 38.744 -24.735 101.786 1.00 47.11 321 VAL C CA 1
ATOM 9957 C C . VAL C 1 329 ? 37.293 -24.563 102.196 1.00 53.90 321 VAL C C 1
ATOM 9958 O O . VAL C 1 329 ? 36.865 -23.445 102.504 1.00 53.96 321 VAL C O 1
ATOM 9962 N N . GLY C 1 330 ? 36.528 -25.651 102.187 1.00 54.72 322 GLY C N 1
ATOM 9963 C CA . GLY C 1 330 ? 35.121 -25.536 102.520 1.00 44.86 322 GLY C CA 1
ATOM 9964 C C . GLY C 1 330 ? 34.383 -26.848 102.335 1.00 44.37 322 GLY C C 1
ATOM 9965 O O . GLY C 1 330 ? 34.987 -27.916 102.256 1.00 55.56 322 GLY C O 1
ATOM 9966 N N . ASN C 1 331 ? 33.062 -26.732 102.284 1.00 53.68 323 ASN C N 1
ATOM 9967 C CA . ASN C 1 331 ? 32.154 -27.863 102.171 1.00 52.59 323 ASN C CA 1
ATOM 9968 C C . ASN C 1 331 ? 32.400 -28.607 100.867 1.00 51.68 323 ASN C C 1
ATOM 9969 O O . ASN C 1 331 ? 32.226 -28.024 99.787 1.00 55.39 323 ASN C O 1
ATOM 9974 N N . PRO C 1 332 ? 32.763 -29.891 100.912 1.00 55.19 324 PRO C N 1
ATOM 9975 C CA . PRO C 1 332 ? 33.176 -30.587 99.681 1.00 53.75 324 PRO C CA 1
ATOM 9976 C C . PRO C 1 332 ? 32.043 -30.821 98.696 1.00 52.49 324 PRO C C 1
ATOM 9977 O O . PRO C 1 332 ? 32.307 -31.211 97.549 1.00 56.41 324 PRO C O 1
ATOM 9981 N N . LEU C 1 333 ? 30.797 -30.604 99.100 1.00 51.82 325 LEU C N 1
ATOM 9982 C CA . LEU C 1 333 ? 29.694 -30.651 98.156 1.00 51.99 325 LEU C CA 1
ATOM 9983 C C . LEU C 1 333 ? 29.573 -29.368 97.353 1.00 54.15 325 LEU C C 1
ATOM 9984 O O . LEU C 1 333 ? 28.956 -29.376 96.283 1.00 61.57 325 LEU C O 1
ATOM 9989 N N . GLU C 1 334 ? 30.157 -28.277 97.835 1.00 53.18 326 GLU C N 1
ATOM 9990 C CA . GLU C 1 334 ? 29.938 -26.971 97.233 1.00 58.69 326 GLU C CA 1
ATOM 9991 C C . GLU C 1 334 ? 30.854 -26.757 96.037 1.00 61.88 326 GLU C C 1
ATOM 9992 O O . GLU C 1 334 ? 32.039 -27.107 96.070 1.00 60.04 326 GLU C O 1
ATOM 9994 N N . GLU C 1 335 ? 30.293 -26.178 94.976 1.00 65.99 327 GLU C N 1
ATOM 9995 C CA . GLU C 1 335 ? 31.094 -25.829 93.811 1.00 70.16 327 GLU C CA 1
ATOM 9996 C C . GLU C 1 335 ? 32.191 -24.850 94.209 1.00 64.75 327 GLU C C 1
ATOM 9997 O O . GLU C 1 335 ? 31.960 -23.897 94.959 1.00 67.19 327 GLU C O 1
ATOM 9999 N N . GLY C 1 336 ? 33.399 -25.100 93.720 1.00 53.36 328 GLY C N 1
ATOM 10000 C CA . GLY C 1 336 ? 34.529 -24.261 94.011 1.00 56.70 328 GLY C CA 1
ATOM 10001 C C . GLY C 1 336 ? 35.442 -24.803 95.090 1.00 53.97 328 GLY C C 1
ATOM 10002 O O . GLY C 1 336 ? 36.636 -24.468 95.101 1.00 55.37 328 GLY C O 1
ATOM 10003 N N . THR C 1 337 ? 34.912 -25.629 95.993 1.00 45.54 329 THR C N 1
ATOM 10004 C CA . THR C 1 337 ? 35.741 -26.245 97.021 1.00 49.49 329 THR C CA 1
ATOM 10005 C C . THR C 1 337 ? 36.786 -27.151 96.384 1.00 45.98 329 THR C C 1
ATOM 10006 O O . THR C 1 337 ? 36.456 -28.043 95.598 1.00 43.94 329 THR C O 1
ATOM 10010 N N . LEU C 1 338 ? 38.051 -26.926 96.736 1.00 44.67 330 LEU C N 1
ATOM 10011 C CA . LEU C 1 338 ? 39.108 -27.855 96.361 1.00 44.99 330 LEU C CA 1
ATOM 10012 C C . LEU C 1 338 ? 39.535 -28.746 97.518 1.00 46.76 330 LEU C C 1
ATOM 10013 O O . LEU C 1 338 ? 39.912 -29.901 97.300 1.00 49.99 330 LEU C O 1
ATOM 10018 N N . VAL C 1 339 ? 39.444 -28.250 98.746 1.00 46.66 331 VAL C N 1
ATOM 10019 C CA . VAL C 1 339 ? 39.892 -28.967 99.930 1.00 41.53 331 VAL C CA 1
ATOM 10020 C C . VAL C 1 339 ? 38.714 -29.089 100.883 1.00 43.71 331 VAL C C 1
ATOM 10021 O O . VAL C 1 339 ? 38.198 -28.079 101.378 1.00 45.32 331 VAL C O 1
ATOM 10025 N N . GLY C 1 340 ? 38.287 -30.319 101.141 1.00 42.58 332 GLY C N 1
ATOM 10026 C CA . GLY C 1 340 ? 37.285 -30.571 102.147 1.00 43.09 332 GLY C CA 1
ATOM 10027 C C . GLY C 1 340 ? 37.923 -30.718 103.514 1.00 44.88 332 GLY C C 1
ATOM 10028 O O . GLY C 1 340 ? 39.052 -30.283 103.740 1.00 43.74 332 GLY C O 1
ATOM 10029 N N . PRO C 1 341 ? 37.222 -31.344 104.449 1.00 42.90 333 PRO C N 1
ATOM 10030 C CA . PRO C 1 341 ? 37.724 -31.432 105.822 1.00 49.07 333 PRO C CA 1
ATOM 10031 C C . PRO C 1 341 ? 38.669 -32.609 106.032 1.00 45.96 333 PRO C C 1
ATOM 10032 O O . PRO C 1 341 ? 38.721 -33.552 105.243 1.00 44.81 333 PRO C O 1
ATOM 10036 N N . LEU C 1 342 ? 39.424 -32.530 107.128 1.00 44.03 334 LEU C N 1
ATOM 10037 C CA . LEU C 1 342 ? 40.075 -33.713 107.681 1.00 48.22 334 LEU C CA 1
ATOM 10038 C C . LEU C 1 342 ? 39.022 -34.674 108.242 1.00 49.46 334 LEU C C 1
ATOM 10039 O O . LEU C 1 342 ? 37.872 -34.300 108.490 1.00 43.67 334 LEU C O 1
ATOM 10044 N N . VAL C 1 343 ? 39.429 -35.933 108.433 1.00 42.29 335 VAL C N 1
ATOM 10045 C CA . VAL C 1 343 ? 38.459 -36.983 108.738 1.00 42.52 335 VAL C CA 1
ATOM 10046 C C . VAL C 1 343 ? 37.850 -36.803 110.128 1.00 60.70 335 VAL C C 1
ATOM 10047 O O . VAL C 1 343 ? 36.647 -37.029 110.320 1.00 59.21 335 VAL C O 1
ATOM 10051 N N . ASP C 1 344 ? 38.642 -36.391 111.114 1.00 50.94 336 ASP C N 1
ATOM 10052 C CA . ASP C 1 344 ? 38.111 -36.334 112.477 1.00 49.70 336 ASP C CA 1
ATOM 10053 C C . ASP C 1 344 ? 39.001 -35.436 113.330 1.00 52.53 336 ASP C C 1
ATOM 10054 O O . ASP C 1 344 ? 39.963 -34.831 112.841 1.00 48.25 336 ASP C O 1
ATOM 10059 N N . ARG C 1 345 ? 38.679 -35.369 114.624 1.00 49.22 337 ARG C N 1
ATOM 10060 C CA . ARG C 1 345 ? 39.451 -34.554 115.553 1.00 53.83 337 ARG C CA 1
ATOM 10061 C C . ARG C 1 345 ? 40.877 -35.074 115.705 1.00 52.94 337 ARG C C 1
ATOM 10062 O O . ARG C 1 345 ? 41.836 -34.292 115.713 1.00 50.83 337 ARG C O 1
ATOM 10070 N N . ALA C 1 346 ? 41.032 -36.390 115.860 1.00 48.35 338 ALA C N 1
ATOM 10071 C CA . ALA C 1 346 ? 42.360 -36.967 116.017 1.00 56.73 338 ALA C CA 1
ATOM 10072 C C . ALA C 1 346 ? 43.266 -36.582 114.853 1.00 56.07 338 ALA C C 1
ATOM 10073 O O . ALA C 1 346 ? 44.459 -36.309 115.046 1.00 57.96 338 ALA C O 1
ATOM 10075 N N . SER C 1 347 ? 42.711 -36.531 113.641 1.00 50.89 339 SER C N 1
ATOM 10076 C CA . SER C 1 347 ? 43.501 -36.131 112.481 1.00 50.22 339 SER C CA 1
ATOM 10077 C C . SER C 1 347 ? 43.959 -34.682 112.606 1.00 52.99 339 SER C C 1
ATOM 10078 O O . SER C 1 347 ? 45.132 -34.367 112.374 1.00 44.39 339 SER C O 1
ATOM 10081 N N . PHE C 1 348 ? 43.041 -33.785 112.986 1.00 54.75 340 PHE C N 1
ATOM 10082 C CA . PHE C 1 348 ? 43.403 -32.386 113.197 1.00 55.52 340 PHE C CA 1
ATOM 10083 C C . PHE C 1 348 ? 44.464 -32.252 114.280 1.00 57.64 340 PHE C C 1
ATOM 10084 O O . PHE C 1 348 ? 45.458 -31.532 114.113 1.00 53.70 340 PHE C O 1
ATOM 10092 N N . ASP C 1 349 ? 44.260 -32.934 115.406 1.00 61.50 341 ASP C N 1
ATOM 10093 C CA . ASP C 1 349 ? 45.224 -32.870 116.500 1.00 60.11 341 ASP C CA 1
ATOM 10094 C C . ASP C 1 349 ? 46.590 -33.383 116.057 1.00 60.90 341 ASP C C 1
ATOM 10095 O O . ASP C 1 349 ? 47.623 -32.782 116.382 1.00 48.29 341 ASP C O 1
ATOM 10100 N N . ALA C 1 350 ? 46.613 -34.485 115.299 1.00 52.45 342 ALA C N 1
ATOM 10101 C CA . ALA C 1 350 ? 47.882 -35.013 114.808 1.00 54.19 342 ALA C CA 1
ATOM 10102 C C . ALA C 1 350 ? 48.561 -34.017 113.880 1.00 56.29 342 ALA C C 1
ATOM 10103 O O . ALA C 1 350 ? 49.793 -33.904 113.868 1.00 57.56 342 ALA C O 1
ATOM 10105 N N . MET C 1 351 ? 47.773 -33.295 113.083 1.00 53.79 343 MET C N 1
ATOM 10106 C CA . MET C 1 351 ? 48.338 -32.270 112.215 1.00 49.97 343 MET C CA 1
ATOM 10107 C C . MET C 1 351 ? 48.978 -31.151 113.028 1.00 52.71 343 MET C C 1
ATOM 10108 O O . MET C 1 351 ? 50.143 -30.798 112.807 1.00 49.40 343 MET C O 1
ATOM 10113 N N . GLN C 1 352 ? 48.232 -30.589 113.986 1.00 53.98 344 GLN C N 1
ATOM 10114 C CA . GLN C 1 352 ? 48.761 -29.468 114.756 1.00 52.86 344 GLN C CA 1
ATOM 10115 C C . GLN C 1 352 ? 49.969 -29.874 115.586 1.00 54.25 344 GLN C C 1
ATOM 10116 O O . GLN C 1 352 ? 50.889 -29.068 115.769 1.00 50.38 344 GLN C O 1
ATOM 10122 N N . LYS C 1 353 ? 50.001 -31.115 116.077 1.00 53.17 345 LYS C N 1
ATOM 10123 C CA . LYS C 1 353 ? 51.195 -31.585 116.772 1.00 56.62 345 LYS C CA 1
ATOM 10124 C C . LYS C 1 353 ? 52.400 -31.611 115.832 1.00 52.29 345 LYS C C 1
ATOM 10125 O O . LYS C 1 353 ? 53.500 -31.195 116.216 1.00 49.68 345 LYS C O 1
ATOM 10131 N N . ALA C 1 354 ? 52.212 -32.093 114.594 1.00 52.88 346 ALA C N 1
ATOM 10132 C CA . ALA C 1 354 ? 53.307 -32.100 113.622 1.00 47.33 346 ALA C CA 1
ATOM 10133 C C . ALA C 1 354 ? 53.830 -30.693 113.353 1.00 48.66 346 ALA C C 1
ATOM 10134 O O . ALA C 1 354 ? 55.048 -30.478 113.267 1.00 49.07 346 ALA C O 1
ATOM 10136 N N . LEU C 1 355 ? 52.924 -29.724 113.192 1.00 48.23 347 LEU C N 1
ATOM 10137 C CA . LEU C 1 355 ? 53.353 -28.356 112.929 1.00 49.60 347 LEU C CA 1
ATOM 10138 C C . LEU C 1 355 ? 54.149 -27.796 114.101 1.00 50.55 347 LEU C C 1
ATOM 10139 O O . LEU C 1 355 ? 55.145 -27.089 113.904 1.00 48.78 347 LEU C O 1
ATOM 10144 N N . ALA C 1 356 ? 53.714 -28.095 115.327 1.00 52.10 348 ALA C N 1
ATOM 10145 C CA . ALA C 1 356 ? 54.447 -27.663 116.512 1.00 59.16 348 ALA C CA 1
ATOM 10146 C C . ALA C 1 356 ? 55.849 -28.258 116.536 1.00 57.52 348 ALA C C 1
ATOM 10147 O O . ALA C 1 356 ? 56.828 -27.559 116.827 1.00 55.88 348 ALA C O 1
ATOM 10149 N N . ASP C 1 357 ? 55.959 -29.561 116.246 1.00 52.39 349 ASP C N 1
ATOM 10150 C CA . ASP C 1 357 ? 57.271 -30.197 116.147 1.00 52.58 349 ASP C CA 1
ATOM 10151 C C . ASP C 1 357 ? 58.122 -29.515 115.089 1.00 47.01 349 ASP C C 1
ATOM 10152 O O . ASP C 1 357 ? 59.309 -29.243 115.311 1.00 47.15 349 ASP C O 1
ATOM 10157 N N . ALA C 1 358 ? 57.519 -29.225 113.936 1.00 46.56 350 ALA C N 1
ATOM 10158 C CA . ALA C 1 358 ? 58.246 -28.606 112.839 1.00 50.13 350 ALA C CA 1
ATOM 10159 C C . ALA C 1 358 ? 58.848 -27.276 113.266 1.00 56.06 350 ALA C C 1
ATOM 10160 O O . ALA C 1 358 ? 60.027 -27.006 113.011 1.00 55.82 350 ALA C O 1
ATOM 10162 N N . ARG C 1 359 ? 58.050 -26.430 113.925 1.00 53.09 351 ARG C N 1
ATOM 10163 C CA . ARG C 1 359 ? 58.576 -25.159 114.418 1.00 52.76 351 ARG C CA 1
ATOM 10164 C C . ARG C 1 359 ? 59.700 -25.387 115.418 1.00 54.01 351 ARG C C 1
ATOM 10165 O O . ARG C 1 359 ? 60.728 -24.701 115.371 1.00 50.05 351 ARG C O 1
ATOM 10173 N N . GLU C 1 360 ? 59.523 -26.349 116.332 1.00 54.86 352 GLU C N 1
ATOM 10174 C CA . GLU C 1 360 ? 60.585 -26.677 117.278 1.00 61.04 352 GLU C CA 1
ATOM 10175 C C . GLU C 1 360 ? 61.847 -27.124 116.561 1.00 58.77 352 GLU C C 1
ATOM 10176 O O . GLU C 1 360 ? 62.957 -26.925 117.070 1.00 54.93 352 GLU C O 1
ATOM 10182 N N . GLN C 1 361 ? 61.697 -27.738 115.391 1.00 51.62 353 GLN C N 1
ATOM 10183 C CA . GLN C 1 361 ? 62.823 -28.244 114.628 1.00 52.09 353 GLN C CA 1
ATOM 10184 C C . GLN C 1 361 ? 63.323 -27.234 113.599 1.00 53.32 353 GLN C C 1
ATOM 10185 O O . GLN C 1 361 ? 64.002 -27.614 112.640 1.00 52.89 353 GLN C O 1
ATOM 10191 N N . GLY C 1 362 ? 63.047 -25.951 113.815 1.00 54.83 354 GLY C N 1
ATOM 10192 C CA . GLY C 1 362 ? 63.541 -24.891 112.966 1.00 47.80 354 GLY C CA 1
ATOM 10193 C C . GLY C 1 362 ? 62.687 -24.587 111.759 1.00 51.17 354 GLY C C 1
ATOM 10194 O O . GLY C 1 362 ? 63.082 -23.754 110.938 1.00 50.06 354 GLY C O 1
ATOM 10195 N N . GLY C 1 363 ? 61.514 -25.200 111.643 1.00 44.95 355 GLY C N 1
ATOM 10196 C CA . GLY C 1 363 ? 60.681 -24.977 110.483 1.00 48.81 355 GLY C CA 1
ATOM 10197 C C . GLY C 1 363 ? 59.898 -23.679 110.566 1.00 52.53 355 GLY C C 1
ATOM 10198 O O . GLY C 1 363 ? 59.580 -23.176 111.644 1.00 46.16 355 GLY C O 1
ATOM 10199 N N . GLU C 1 364 ? 59.575 -23.149 109.387 1.00 48.73 356 GLU C N 1
ATOM 10200 C CA . GLU C 1 364 ? 58.800 -21.923 109.226 1.00 51.93 356 GLU C CA 1
ATOM 10201 C C . GLU C 1 364 ? 57.493 -22.272 108.525 1.00 53.28 356 GLU C C 1
ATOM 10202 O O . GLU C 1 364 ? 57.496 -22.615 107.336 1.00 45.15 356 GLU C O 1
ATOM 10208 N N . VAL C 1 365 ? 56.376 -22.158 109.251 1.00 53.83 357 VAL C N 1
ATOM 10209 C CA . VAL C 1 365 ? 55.075 -22.651 108.803 1.00 53.99 357 VAL C CA 1
ATOM 10210 C C . VAL C 1 365 ? 54.282 -21.522 108.162 1.00 54.04 357 VAL C C 1
ATOM 10211 O O . VAL C 1 365 ? 54.157 -20.433 108.735 1.00 45.90 357 VAL C O 1
ATOM 10215 N N . LYS C 1 366 ? 53.696 -21.802 107.003 1.00 53.21 358 LYS C N 1
ATOM 10216 C CA . LYS C 1 366 ? 52.659 -20.961 106.424 1.00 53.91 358 LYS C CA 1
ATOM 10217 C C . LYS C 1 366 ? 51.399 -21.797 106.220 1.00 44.27 358 LYS C C 1
ATOM 10218 O O . LYS C 1 366 ? 51.473 -22.983 105.886 1.00 42.64 358 LYS C O 1
ATOM 10224 N N . GLY C 1 367 ? 50.244 -21.190 106.470 1.00 45.22 359 GLY C N 1
ATOM 10225 C CA . GLY C 1 367 ? 49.029 -21.983 106.461 1.00 46.23 359 GLY C CA 1
ATOM 10226 C C . GLY C 1 367 ? 48.951 -22.909 107.672 1.00 51.68 359 GLY C C 1
ATOM 10227 O O . GLY C 1 367 ? 49.671 -22.764 108.661 1.00 48.71 359 GLY C O 1
ATOM 10228 N N . GLY C 1 368 ? 48.044 -23.881 107.578 1.00 53.86 360 GLY C N 1
ATOM 10229 C CA . GLY C 1 368 ? 47.870 -24.871 108.618 1.00 53.07 360 GLY C CA 1
ATOM 10230 C C . GLY C 1 368 ? 46.843 -24.546 109.683 1.00 53.47 360 GLY C C 1
ATOM 10231 O O . GLY C 1 368 ? 46.536 -25.420 110.505 1.00 49.68 360 GLY C O 1
ATOM 10232 N N . GLU C 1 369 ? 46.288 -23.336 109.691 1.00 50.68 361 GLU C N 1
ATOM 10233 C CA . GLU C 1 369 ? 45.333 -22.965 110.724 1.00 51.70 361 GLU C CA 1
ATOM 10234 C C . GLU C 1 369 ? 43.949 -23.530 110.410 1.00 55.05 361 GLU C C 1
ATOM 10235 O O . GLU C 1 369 ? 43.605 -23.840 109.261 1.00 51.20 361 GLU C O 1
ATOM 10241 N N . ARG C 1 370 ? 43.148 -23.662 111.460 1.00 53.01 362 ARG C N 1
ATOM 10242 C CA . ARG C 1 370 ? 41.807 -24.197 111.301 1.00 54.61 362 ARG C CA 1
ATOM 10243 C C . ARG C 1 370 ? 40.901 -23.177 110.626 1.00 53.85 362 ARG C C 1
ATOM 10244 O O . ARG C 1 370 ? 41.047 -21.965 110.806 1.00 54.63 362 ARG C O 1
ATOM 10252 N N . VAL C 1 371 ? 39.988 -23.679 109.807 1.00 54.44 363 VAL C N 1
ATOM 10253 C CA . VAL C 1 371 ? 39.010 -22.855 109.116 1.00 59.45 363 VAL C CA 1
ATOM 10254 C C . VAL C 1 371 ? 37.670 -23.141 109.773 1.00 62.20 363 VAL C C 1
ATOM 10255 O O . VAL C 1 371 ? 37.106 -24.231 109.605 1.00 57.49 363 VAL C O 1
ATOM 10259 N N . ASP C 1 372 ? 37.143 -22.159 110.502 1.00 70.01 364 ASP C N 1
ATOM 10260 C CA . ASP C 1 372 ? 35.888 -22.347 111.220 1.00 65.44 364 ASP C CA 1
ATOM 10261 C C . ASP C 1 372 ? 34.724 -22.318 110.237 1.00 66.86 364 ASP C C 1
ATOM 10262 O O . ASP C 1 372 ? 34.596 -21.383 109.441 1.00 73.79 364 ASP C O 1
ATOM 10264 N N . VAL C 1 373 ? 33.899 -23.366 110.260 1.00 61.23 365 VAL C N 1
ATOM 10265 C CA . VAL C 1 373 ? 32.724 -23.454 109.402 1.00 61.65 365 VAL C CA 1
ATOM 10266 C C . VAL C 1 373 ? 31.428 -23.563 110.195 1.00 71.83 365 VAL C C 1
ATOM 10267 O O . VAL C 1 373 ? 30.379 -23.850 109.618 1.00 75.28 365 VAL C O 1
ATOM 10271 N N . GLY C 1 374 ? 31.473 -23.342 111.508 1.00 73.80 366 GLY C N 1
ATOM 10272 C CA . GLY C 1 374 ? 30.271 -23.388 112.316 1.00 71.61 366 GLY C CA 1
ATOM 10273 C C . GLY C 1 374 ? 29.928 -24.742 112.900 1.00 73.05 366 GLY C C 1
ATOM 10274 O O . GLY C 1 374 ? 28.828 -24.899 113.445 1.00 72.32 366 GLY C O 1
ATOM 10275 N N . HIS C 1 375 ? 30.815 -25.732 112.784 1.00 73.60 367 HIS C N 1
ATOM 10276 C CA . HIS C 1 375 ? 30.583 -27.057 113.347 1.00 74.37 367 HIS C CA 1
ATOM 10277 C C . HIS C 1 375 ? 31.800 -27.428 114.178 1.00 68.37 367 HIS C C 1
ATOM 10278 O O . HIS C 1 375 ? 32.912 -27.514 113.646 1.00 69.37 367 HIS C O 1
ATOM 10285 N N . ALA C 1 376 ? 31.597 -27.637 115.479 1.00 64.73 368 ALA C N 1
ATOM 10286 C CA . ALA C 1 376 ? 32.717 -27.913 116.373 1.00 66.02 368 ALA C CA 1
ATOM 10287 C C . ALA C 1 376 ? 33.317 -29.301 116.176 1.00 62.14 368 ALA C C 1
ATOM 10288 O O . ALA C 1 376 ? 34.479 -29.505 116.545 1.00 56.89 368 ALA C O 1
ATOM 10290 N N . ASP C 1 377 ? 32.562 -30.265 115.635 1.00 63.91 369 ASP C N 1
ATOM 10291 C CA . ASP C 1 377 ? 33.108 -31.588 115.345 1.00 61.08 369 ASP C CA 1
ATOM 10292 C C . ASP C 1 377 ? 33.398 -31.789 113.861 1.00 59.39 369 ASP C C 1
ATOM 10293 O O . ASP C 1 377 ? 33.441 -32.933 113.391 1.00 59.21 369 ASP C O 1
ATOM 10298 N N . ALA C 1 378 ? 33.591 -30.709 113.111 1.00 62.28 370 ALA C N 1
ATOM 10299 C CA . ALA C 1 378 ? 34.117 -30.786 111.753 1.00 58.07 370 ALA C CA 1
ATOM 10300 C C . ALA C 1 378 ? 35.433 -30.029 111.714 1.00 55.53 370 ALA C C 1
ATOM 10301 O O . ALA C 1 378 ? 35.532 -28.921 112.254 1.00 51.96 370 ALA C O 1
ATOM 10303 N N . TYR C 1 379 ? 36.438 -30.624 111.082 1.00 55.40 371 TYR C N 1
ATOM 10304 C CA . TYR C 1 379 ? 37.806 -30.118 111.144 1.00 57.00 371 TYR C CA 1
ATOM 10305 C C . TYR C 1 379 ? 38.309 -29.783 109.741 1.00 56.03 371 TYR C C 1
ATOM 10306 O O . TYR C 1 379 ? 38.792 -30.657 109.016 1.00 58.59 371 TYR C O 1
ATOM 10315 N N . TYR C 1 380 ? 38.207 -28.502 109.383 1.00 55.41 372 TYR C N 1
ATOM 10316 C CA . TYR C 1 380 ? 38.742 -27.953 108.142 1.00 54.62 372 TYR C CA 1
ATOM 10317 C C . TYR C 1 380 ? 40.009 -27.158 108.449 1.00 56.62 372 TYR C C 1
ATOM 10318 O O . TYR C 1 380 ? 40.073 -26.444 109.457 1.00 53.64 372 TYR C O 1
ATOM 10327 N N . VAL C 1 381 ? 41.017 -27.280 107.582 1.00 49.27 373 VAL C N 1
ATOM 10328 C CA . VAL C 1 381 ? 42.293 -26.597 107.773 1.00 59.96 373 VAL C CA 1
ATOM 10329 C C . VAL C 1 381 ? 42.778 -25.994 106.462 1.00 61.95 373 VAL C C 1
ATOM 10330 O O . VAL C 1 381 ? 42.499 -26.503 105.371 1.00 60.54 373 VAL C O 1
ATOM 10334 N N . ARG C 1 382 ? 43.516 -24.897 106.582 1.00 59.36 374 ARG C N 1
ATOM 10335 C CA . ARG C 1 382 ? 44.318 -24.417 105.468 1.00 55.69 374 ARG C CA 1
ATOM 10336 C C . ARG C 1 382 ? 45.465 -25.393 105.232 1.00 49.61 374 ARG C C 1
ATOM 10337 O O . ARG C 1 382 ? 46.125 -25.808 106.191 1.00 54.54 374 ARG C O 1
ATOM 10345 N N . PRO C 1 383 ? 45.714 -25.811 103.998 1.00 47.24 375 PRO C N 1
ATOM 10346 C CA . PRO C 1 383 ? 46.940 -26.569 103.721 1.00 47.15 375 PRO C CA 1
ATOM 10347 C C . PRO C 1 383 ? 48.183 -25.810 104.184 1.00 47.37 375 PRO C C 1
ATOM 10348 O O . PRO C 1 383 ? 48.284 -24.587 104.050 1.00 43.57 375 PRO C O 1
ATOM 10352 N N . ALA C 1 384 ? 49.142 -26.551 104.728 1.00 44.29 376 ALA C N 1
ATOM 10353 C CA . ALA C 1 384 ? 50.350 -25.974 105.297 1.00 46.01 376 ALA C CA 1
ATOM 10354 C C . ALA C 1 384 ? 51.552 -26.272 104.411 1.00 47.83 376 ALA C C 1
ATOM 10355 O O . ALA C 1 384 ? 51.659 -27.360 103.840 1.00 38.69 376 ALA C O 1
ATOM 10357 N N . ILE C 1 385 ? 52.457 -25.301 104.313 1.00 42.83 377 ILE C N 1
ATOM 10358 C CA . ILE C 1 385 ? 53.734 -25.472 103.632 1.00 43.31 377 ILE C CA 1
ATOM 10359 C C . ILE C 1 385 ? 54.818 -24.958 104.567 1.00 43.84 377 ILE C C 1
ATOM 10360 O O . ILE C 1 385 ? 54.708 -23.851 105.109 1.00 44.48 377 ILE C O 1
ATOM 10365 N N . VAL C 1 386 ? 55.834 -25.780 104.803 1.00 43.37 378 VAL C N 1
ATOM 10366 C CA . VAL C 1 386 ? 56.786 -25.543 105.884 1.00 47.48 378 VAL C CA 1
ATOM 10367 C C . VAL C 1 386 ? 58.193 -25.553 105.307 1.00 45.47 378 VAL C C 1
ATOM 10368 O O . VAL C 1 386 ? 58.636 -26.571 104.763 1.00 48.73 378 VAL C O 1
ATOM 10372 N N . ARG C 1 387 ? 58.891 -24.425 105.420 1.00 48.59 379 ARG C N 1
ATOM 10373 C CA . ARG C 1 387 ? 60.299 -24.354 105.048 1.00 44.27 379 ARG C CA 1
ATOM 10374 C C . ARG C 1 387 ? 61.121 -25.036 106.142 1.00 49.47 379 ARG C C 1
ATOM 10375 O O . ARG C 1 387 ? 61.126 -24.583 107.293 1.00 54.25 379 ARG C O 1
ATOM 10383 N N . MET C 1 388 ? 61.808 -26.136 105.796 1.00 43.03 380 MET C N 1
ATOM 10384 C CA . MET C 1 388 ? 62.568 -26.854 106.816 1.00 42.32 380 MET C CA 1
ATOM 10385 C C . MET C 1 388 ? 64.069 -26.731 106.576 1.00 41.06 380 MET C C 1
ATOM 10386 O O . MET C 1 388 ? 64.523 -26.857 105.434 1.00 41.39 380 MET C O 1
ATOM 10391 N N . PRO C 1 389 ? 64.869 -26.514 107.624 1.00 43.74 381 PRO C N 1
ATOM 10392 C CA . PRO C 1 389 ? 66.325 -26.450 107.415 1.00 42.02 381 PRO C CA 1
ATOM 10393 C C . PRO C 1 389 ? 66.934 -27.799 107.081 1.00 44.17 381 PRO C C 1
ATOM 10394 O O . PRO C 1 389 ? 67.989 -27.848 106.439 1.00 47.87 381 PRO C O 1
ATOM 10398 N N . LYS C 1 390 ? 66.301 -28.893 107.497 1.00 43.72 382 LYS C N 1
ATOM 10399 C CA . LYS C 1 390 ? 66.746 -30.231 107.156 1.00 41.31 382 LYS C CA 1
ATOM 10400 C C . LYS C 1 390 ? 65.538 -31.155 107.200 1.00 43.60 382 LYS C C 1
ATOM 10401 O O . LYS C 1 390 ? 64.473 -30.800 107.716 1.00 44.15 382 LYS C O 1
ATOM 10403 N N . GLN C 1 391 ? 65.726 -32.363 106.673 1.00 39.75 383 GLN C N 1
ATOM 10404 C CA . GLN C 1 391 ? 64.705 -33.407 106.731 1.00 43.01 383 GLN C CA 1
ATOM 10405 C C . GLN C 1 391 ? 64.816 -34.069 108.103 1.00 43.74 383 GLN C C 1
ATOM 10406 O O . GLN C 1 391 ? 65.404 -35.137 108.279 1.00 49.68 383 GLN C O 1
ATOM 10412 N N . SER C 1 392 ? 64.252 -33.389 109.100 1.00 43.56 384 SER C N 1
ATOM 10413 C CA . SER C 1 392 ? 64.360 -33.766 110.502 1.00 42.53 384 SER C CA 1
ATOM 10414 C C . SER C 1 392 ? 63.278 -34.785 110.885 1.00 45.17 384 SER C C 1
ATOM 10415 O O . SER C 1 392 ? 62.557 -35.314 110.037 1.00 44.33 384 SER C O 1
ATOM 10418 N N . ALA C 1 393 ? 63.145 -35.047 112.190 1.00 41.28 385 ALA C N 1
ATOM 10419 C CA . ALA C 1 393 ? 62.354 -36.184 112.655 1.00 48.18 385 ALA C CA 1
ATOM 10420 C C . ALA C 1 393 ? 60.887 -36.072 112.254 1.00 43.79 385 ALA C C 1
ATOM 10421 O O . ALA C 1 393 ? 60.264 -37.074 111.890 1.00 47.09 385 ALA C O 1
ATOM 10423 N N . VAL C 1 394 ? 60.304 -34.873 112.354 1.00 45.97 386 VAL C N 1
ATOM 10424 C CA . VAL C 1 394 ? 58.888 -34.728 112.029 1.00 43.90 386 VAL C CA 1
ATOM 10425 C C . VAL C 1 394 ? 58.656 -34.999 110.551 1.00 42.95 386 VAL C C 1
ATOM 10426 O O . VAL C 1 394 ? 57.588 -35.489 110.163 1.00 42.97 386 VAL C O 1
ATOM 10430 N N . VAL C 1 395 ? 59.645 -34.699 109.704 1.00 39.21 387 VAL C N 1
ATOM 10431 C CA . VAL C 1 395 ? 59.489 -34.943 108.271 1.00 39.50 387 VAL C CA 1
ATOM 10432 C C . VAL C 1 395 ? 59.490 -36.437 107.984 1.00 38.77 387 VAL C C 1
ATOM 10433 O O . VAL C 1 395 ? 58.837 -36.894 107.038 1.00 36.75 387 VAL C O 1
ATOM 10437 N N . GLU C 1 396 ? 60.192 -37.228 108.803 1.00 44.03 388 GLU C N 1
ATOM 10438 C CA . GLU C 1 396 ? 60.242 -38.666 108.564 1.00 43.15 388 GLU C CA 1
ATOM 10439 C C . GLU C 1 396 ? 58.936 -39.373 108.916 1.00 47.09 388 GLU C C 1
ATOM 10440 O O . GLU C 1 396 ? 58.696 -40.472 108.404 1.00 44.23 388 GLU C O 1
ATOM 10446 N N . ARG C 1 397 ? 58.102 -38.779 109.773 1.00 38.04 389 ARG C N 1
ATOM 10447 C CA . ARG C 1 397 ? 56.785 -39.318 110.093 1.00 42.31 389 ARG C CA 1
ATOM 10448 C C . ARG C 1 397 ? 55.791 -39.024 108.987 1.00 43.15 389 ARG C C 1
ATOM 10449 O O . ARG C 1 397 ? 55.806 -37.939 108.400 1.00 49.77 389 ARG C O 1
ATOM 10457 N N . GLU C 1 398 ? 54.888 -39.974 108.746 1.00 42.38 390 GLU C N 1
ATOM 10458 C CA . GLU C 1 398 ? 53.712 -39.726 107.910 1.00 47.89 390 GLU C CA 1
ATOM 10459 C C . GLU C 1 398 ? 52.619 -39.098 108.764 1.00 51.13 390 GLU C C 1
ATOM 10460 O O . GLU C 1 398 ? 51.984 -39.785 109.570 1.00 54.33 390 GLU C O 1
ATOM 10466 N N . THR C 1 399 ? 52.383 -37.804 108.583 1.00 47.32 391 THR C N 1
ATOM 10467 C CA . THR C 1 399 ? 51.246 -37.136 109.202 1.00 47.69 391 THR C CA 1
ATOM 10468 C C . THR C 1 399 ? 50.151 -37.002 108.151 1.00 51.38 391 THR C C 1
ATOM 10469 O O . THR C 1 399 ? 50.335 -36.306 107.142 1.00 48.28 391 THR C O 1
ATOM 10473 N N . PHE C 1 400 ? 49.019 -37.669 108.386 1.00 47.39 392 PHE C N 1
ATOM 10474 C CA . PHE C 1 400 ? 47.976 -37.810 107.369 1.00 46.17 392 PHE C CA 1
ATOM 10475 C C . PHE C 1 400 ? 47.137 -36.533 107.313 1.00 48.41 392 PHE C C 1
ATOM 10476 O O . PHE C 1 400 ? 45.982 -36.470 107.743 1.00 42.75 392 PHE C O 1
ATOM 10484 N N . ALA C 1 401 ? 47.751 -35.505 106.734 1.00 38.30 393 ALA C N 1
ATOM 10485 C CA . ALA C 1 401 ? 47.223 -34.149 106.721 1.00 42.50 393 ALA C CA 1
ATOM 10486 C C . ALA C 1 401 ? 47.954 -33.362 105.638 1.00 44.47 393 ALA C C 1
ATOM 10487 O O . ALA C 1 401 ? 49.039 -33.768 105.192 1.00 41.06 393 ALA C O 1
ATOM 10489 N N . PRO C 1 402 ? 47.385 -32.238 105.180 1.00 44.31 394 PRO C N 1
ATOM 10490 C CA . PRO C 1 402 ? 48.067 -31.457 104.141 1.00 45.02 394 PRO C CA 1
ATOM 10491 C C . PRO C 1 402 ? 49.178 -30.604 104.732 1.00 46.69 394 PRO C C 1
ATOM 10492 O O . PRO C 1 402 ? 48.947 -29.477 105.185 1.00 43.53 394 PRO C O 1
ATOM 10496 N N . ILE C 1 403 ? 50.379 -31.174 104.792 1.00 48.50 395 ILE C N 1
ATOM 10497 C CA . ILE C 1 403 ? 51.587 -30.464 105.199 1.00 43.51 395 ILE C CA 1
ATOM 10498 C C . ILE C 1 403 ? 52.660 -30.799 104.178 1.00 44.85 395 ILE C C 1
ATOM 10499 O O . ILE C 1 403 ? 52.971 -31.978 103.969 1.00 38.25 395 ILE C O 1
ATOM 10504 N N . LEU C 1 404 ? 53.231 -29.780 103.552 1.00 41.85 396 LEU C N 1
ATOM 10505 C CA . LEU C 1 404 ? 54.303 -29.977 102.587 1.00 43.83 396 LEU C CA 1
ATOM 10506 C C . LEU C 1 404 ? 55.587 -29.435 103.199 1.00 41.86 396 LEU C C 1
ATOM 10507 O O . LEU C 1 404 ? 55.732 -28.219 103.367 1.00 43.92 396 LEU C O 1
ATOM 10512 N N . TYR C 1 405 ? 56.512 -30.337 103.540 1.00 46.48 397 TYR C N 1
ATOM 10513 C CA . TYR C 1 405 ? 57.825 -29.953 104.055 1.00 41.63 397 TYR C CA 1
ATOM 10514 C C . TYR C 1 405 ? 58.773 -29.695 102.889 1.00 43.87 397 TYR C C 1
ATOM 10515 O O . TYR C 1 405 ? 58.931 -30.546 102.006 1.00 43.14 397 TYR C O 1
ATOM 10524 N N . VAL C 1 406 ? 59.437 -28.544 102.918 1.00 46.28 398 VAL C N 1
ATOM 10525 C CA . VAL C 1 406 ? 60.265 -28.073 101.813 1.00 35.62 398 VAL C CA 1
ATOM 10526 C C . VAL C 1 406 ? 61.721 -28.057 102.269 1.00 35.86 398 VAL C C 1
ATOM 10527 O O . VAL C 1 406 ? 62.076 -27.343 103.212 1.00 40.30 398 VAL C O 1
ATOM 10531 N N . MET C 1 407 ? 62.566 -28.831 101.592 1.00 37.59 399 MET C N 1
ATOM 10532 C CA . MET C 1 407 ? 63.996 -28.869 101.858 1.00 36.32 399 MET C CA 1
ATOM 10533 C C . MET C 1 407 ? 64.742 -28.395 100.620 1.00 39.44 399 MET C C 1
ATOM 10534 O O . MET C 1 407 ? 64.360 -28.724 99.495 1.00 38.32 399 MET C O 1
ATOM 10539 N N . VAL C 1 408 ? 65.817 -27.657 100.826 1.00 36.23 400 VAL C N 1
ATOM 10540 C CA . VAL C 1 408 ? 66.627 -27.152 99.722 1.00 39.19 400 VAL C CA 1
ATOM 10541 C C . VAL C 1 408 ? 67.763 -28.128 99.444 1.00 40.95 400 VAL C C 1
ATOM 10542 O O . VAL C 1 408 ? 68.257 -28.800 100.352 1.00 40.32 400 VAL C O 1
ATOM 10546 N N . TYR C 1 409 ? 68.165 -28.245 98.177 1.00 36.38 401 TYR C N 1
ATOM 10547 C CA . TYR C 1 409 ? 69.327 -29.058 97.844 1.00 33.07 401 TYR C CA 1
ATOM 10548 C C . TYR C 1 409 ? 70.198 -28.337 96.824 1.00 33.93 401 TYR C C 1
ATOM 10549 O O . TYR C 1 409 ? 69.748 -27.441 96.105 1.00 34.62 401 TYR C O 1
ATOM 10558 N N . ASP C 1 410 ? 71.466 -28.739 96.785 1.00 32.39 402 ASP C N 1
ATOM 10559 C CA . ASP C 1 410 ? 72.425 -28.265 95.797 1.00 32.13 402 ASP C CA 1
ATOM 10560 C C . ASP C 1 410 ? 72.869 -29.359 94.838 1.00 31.67 402 ASP C C 1
ATOM 10561 O O . ASP C 1 410 ? 72.761 -29.201 93.621 1.00 33.88 402 ASP C O 1
ATOM 10566 N N . ASN C 1 411 ? 73.346 -30.479 95.366 1.00 32.20 403 ASN C N 1
ATOM 10567 C CA . ASN C 1 411 ? 73.910 -31.557 94.569 1.00 30.70 403 ASN C CA 1
ATOM 10568 C C . ASN C 1 411 ? 72.862 -32.646 94.346 1.00 29.81 403 ASN C C 1
ATOM 10569 O O . ASN C 1 411 ? 72.177 -33.060 95.284 1.00 30.58 403 ASN C O 1
ATOM 10574 N N . PHE C 1 412 ? 72.752 -33.114 93.103 1.00 33.02 404 PHE C N 1
ATOM 10575 C CA . PHE C 1 412 ? 71.680 -34.036 92.745 1.00 36.05 404 PHE C CA 1
ATOM 10576 C C . PHE C 1 412 ? 71.814 -35.374 93.466 1.00 34.85 404 PHE C C 1
ATOM 10577 O O . PHE C 1 412 ? 70.808 -35.958 93.887 1.00 29.49 404 PHE C O 1
ATOM 10585 N N . ASP C 1 413 ? 73.039 -35.889 93.608 1.00 31.31 405 ASP C N 1
ATOM 10586 C CA . ASP C 1 413 ? 73.209 -37.139 94.348 1.00 33.31 405 ASP C CA 1
ATOM 10587 C C . ASP C 1 413 ? 72.737 -36.988 95.789 1.00 29.88 405 ASP C C 1
ATOM 10588 O O . ASP C 1 413 ? 72.092 -37.887 96.338 1.00 35.84 405 ASP C O 1
ATOM 10593 N N . ASP C 1 414 ? 73.026 -35.842 96.408 1.00 31.11 406 ASP C N 1
ATOM 10594 C CA . ASP C 1 414 ? 72.572 -35.615 97.775 1.00 30.83 406 ASP C CA 1
ATOM 10595 C C . ASP C 1 414 ? 71.051 -35.556 97.846 1.00 38.89 406 ASP C C 1
ATOM 10596 O O . ASP C 1 414 ? 70.444 -36.059 98.799 1.00 42.59 406 ASP C O 1
ATOM 10601 N N . ALA C 1 415 ? 70.422 -34.934 96.851 1.00 33.03 407 ALA C N 1
ATOM 10602 C CA . ALA C 1 415 ? 68.967 -34.873 96.818 1.00 34.46 407 ALA C CA 1
ATOM 10603 C C . ALA C 1 415 ? 68.361 -36.270 96.802 1.00 36.98 407 ALA C C 1
ATOM 10604 O O . ALA C 1 415 ? 67.333 -36.515 97.448 1.00 30.79 407 ALA C O 1
ATOM 10606 N N . ILE C 1 416 ? 68.985 -37.200 96.070 1.00 32.79 408 ILE C N 1
ATOM 10607 C CA A ILE C 1 416 ? 68.463 -38.561 96.036 0.62 32.20 408 ILE C CA 1
ATOM 10608 C CA B ILE C 1 416 ? 68.500 -38.578 96.029 0.38 32.74 408 ILE C CA 1
ATOM 10609 C C . ILE C 1 416 ? 68.582 -39.210 97.410 1.00 36.60 408 ILE C C 1
ATOM 10610 O O . ILE C 1 416 ? 67.688 -39.959 97.829 1.00 35.12 408 ILE C O 1
ATOM 10619 N N . ASP C 1 417 ? 69.667 -38.920 98.137 1.00 29.71 409 ASP C N 1
ATOM 10620 C CA . ASP C 1 417 ? 69.835 -39.468 99.477 1.00 31.19 409 ASP C CA 1
ATOM 10621 C C . ASP C 1 417 ? 68.754 -38.941 100.409 1.00 33.46 409 ASP C C 1
ATOM 10622 O O . ASP C 1 417 ? 68.109 -39.709 101.131 1.00 41.47 409 ASP C O 1
ATOM 10627 N N . VAL C 1 418 ? 68.528 -37.624 100.383 1.00 34.94 410 VAL C N 1
ATOM 10628 C CA . VAL C 1 418 ? 67.464 -37.038 101.190 1.00 36.81 410 VAL C CA 1
ATOM 10629 C C . VAL C 1 418 ? 66.124 -37.644 100.807 1.00 38.79 410 VAL C C 1
ATOM 10630 O O . VAL C 1 418 ? 65.306 -37.979 101.673 1.00 41.18 410 VAL C O 1
ATOM 10634 N N . HIS C 1 419 ? 65.882 -37.806 99.503 1.00 30.50 411 HIS C N 1
ATOM 10635 C CA . HIS C 1 419 ? 64.631 -38.417 99.077 1.00 32.03 411 HIS C CA 1
ATOM 10636 C C . HIS C 1 419 ? 64.461 -39.814 99.662 1.00 37.68 411 HIS C C 1
ATOM 10637 O O . HIS C 1 419 ? 63.373 -40.167 100.128 1.00 36.08 411 HIS C O 1
ATOM 10644 N N . ASN C 1 420 ? 65.525 -40.620 99.656 1.00 29.87 412 ASN C N 1
ATOM 10645 C CA . ASN C 1 420 ? 65.430 -42.014 100.079 1.00 40.33 412 ASN C CA 1
ATOM 10646 C C . ASN C 1 420 ? 65.526 -42.214 101.593 1.00 40.88 412 ASN C C 1
ATOM 10647 O O . ASN C 1 420 ? 65.390 -43.354 102.055 1.00 35.96 412 ASN C O 1
ATOM 10652 N N . ALA C 1 421 ? 65.741 -41.154 102.375 1.00 37.97 413 ALA C N 1
ATOM 10653 C CA . ALA C 1 421 ? 66.106 -41.319 103.784 1.00 40.32 413 ALA C CA 1
ATOM 10654 C C . ALA C 1 421 ? 64.924 -41.552 104.725 1.00 43.22 413 ALA C C 1
ATOM 10655 O O . ALA C 1 421 ? 65.153 -41.799 105.912 1.00 53.05 413 ALA C O 1
ATOM 10657 N N . VAL C 1 422 ? 63.684 -41.465 104.256 1.00 36.29 414 VAL C N 1
ATOM 10658 C CA . VAL C 1 422 ? 62.520 -41.684 105.118 1.00 33.34 414 VAL C CA 1
ATOM 10659 C C . VAL C 1 422 ? 62.255 -43.187 105.187 1.00 38.76 414 VAL C C 1
ATOM 10660 O O . VAL C 1 422 ? 62.741 -43.931 104.324 1.00 40.20 414 VAL C O 1
ATOM 10664 N N . PRO C 1 423 ? 61.502 -43.691 106.173 1.00 37.11 415 PRO C N 1
ATOM 10665 C CA . PRO C 1 423 ? 61.274 -45.146 106.235 1.00 39.12 415 PRO C CA 1
ATOM 10666 C C . PRO C 1 423 ? 60.230 -45.669 105.254 1.00 37.55 415 PRO C C 1
ATOM 10667 O O . PRO C 1 423 ? 60.176 -46.888 105.037 1.00 42.48 415 PRO C O 1
ATOM 10671 N N . GLN C 1 424 ? 59.397 -44.811 104.669 1.00 34.51 416 GLN C N 1
ATOM 10672 C CA . GLN C 1 424 ? 58.364 -45.255 103.739 1.00 31.63 416 GLN C CA 1
ATOM 10673 C C . GLN C 1 424 ? 58.925 -45.318 102.320 1.00 36.72 416 GLN C C 1
ATOM 10674 O O . GLN C 1 424 ? 60.041 -44.869 102.043 1.00 36.67 416 GLN C O 1
ATOM 10680 N N . GLY C 1 425 ? 58.142 -45.897 101.409 1.00 33.26 417 GLY C N 1
ATOM 10681 C CA . GLY C 1 425 ? 58.602 -45.988 100.037 1.00 33.47 417 GLY C CA 1
ATOM 10682 C C . GLY C 1 425 ? 57.506 -46.208 99.020 1.00 33.14 417 GLY C C 1
ATOM 10683 O O . GLY C 1 425 ? 57.620 -47.109 98.188 1.00 32.51 417 GLY C O 1
ATOM 10684 N N . LEU C 1 426 ? 56.447 -45.398 99.061 1.00 35.03 418 LEU C N 1
ATOM 10685 C CA . LEU C 1 426 ? 55.300 -45.639 98.195 1.00 35.35 418 LEU C CA 1
ATOM 10686 C C . LEU C 1 426 ? 55.524 -44.981 96.836 1.00 34.89 418 LEU C C 1
ATOM 10687 O O . LEU C 1 426 ? 55.923 -45.657 95.888 1.00 34.24 418 LEU C O 1
ATOM 10692 N N . SER C 1 427 ? 55.300 -43.676 96.717 1.00 30.49 419 SER C N 1
ATOM 10693 C CA . SER C 1 427 ? 55.466 -43.018 95.430 1.00 27.99 419 SER C CA 1
ATOM 10694 C C . SER C 1 427 ? 56.449 -41.867 95.558 1.00 32.68 419 SER C C 1
ATOM 10695 O O . SER C 1 427 ? 56.778 -41.417 96.661 1.00 29.40 419 SER C O 1
ATOM 10698 N N . SER C 1 428 ? 56.908 -41.396 94.400 1.00 29.89 420 SER C N 1
ATOM 10699 C CA . SER C 1 428 ? 58.009 -40.445 94.317 1.00 30.41 420 SER C CA 1
ATOM 10700 C C . SER C 1 428 ? 57.991 -39.816 92.935 1.00 29.41 420 SER C C 1
ATOM 10701 O O . SER C 1 428 ? 57.458 -40.391 91.986 1.00 34.20 420 SER C O 1
ATOM 10704 N N . ALA C 1 429 ? 58.612 -38.645 92.813 1.00 27.55 421 ALA C N 1
ATOM 10705 C CA . ALA C 1 429 ? 58.616 -37.981 91.518 1.00 32.96 421 ALA C CA 1
ATOM 10706 C C . ALA C 1 429 ? 59.833 -37.085 91.391 1.00 28.27 421 ALA C C 1
ATOM 10707 O O . ALA C 1 429 ? 60.356 -36.582 92.391 1.00 28.39 421 ALA C O 1
ATOM 10709 N N . ILE C 1 430 ? 60.291 -36.888 90.155 1.00 25.85 422 ILE C N 1
ATOM 10710 C CA . ILE C 1 430 ? 61.266 -35.843 89.867 1.00 30.56 422 ILE C CA 1
ATOM 10711 C C . ILE C 1 430 ? 60.700 -34.946 88.776 1.00 33.05 422 ILE C C 1
ATOM 10712 O O . ILE C 1 430 ? 60.110 -35.425 87.799 1.00 26.44 422 ILE C O 1
ATOM 10717 N N . PHE C 1 431 ? 60.853 -33.641 88.951 1.00 33.28 423 PHE C N 1
ATOM 10718 C CA . PHE C 1 431 ? 60.489 -32.699 87.904 1.00 31.51 423 PHE C CA 1
ATOM 10719 C C . PHE C 1 431 ? 61.777 -32.125 87.332 1.00 34.13 423 PHE C C 1
ATOM 10720 O O . PHE C 1 431 ? 62.536 -31.452 88.036 1.00 29.02 423 PHE C O 1
ATOM 10728 N N . THR C 1 432 ? 62.025 -32.425 86.061 1.00 26.96 424 THR C N 1
ATOM 10729 C CA . THR C 1 432 ? 63.237 -32.008 85.375 1.00 31.26 424 THR C CA 1
ATOM 10730 C C . THR C 1 432 ? 62.974 -32.181 83.892 1.00 32.19 424 THR C C 1
ATOM 10731 O O . THR C 1 432 ? 62.114 -32.967 83.503 1.00 28.29 424 THR C O 1
ATOM 10735 N N . ASN C 1 433 ? 63.669 -31.406 83.072 1.00 25.25 425 ASN C N 1
ATOM 10736 C CA . ASN C 1 433 ? 63.665 -31.668 81.642 1.00 33.32 425 ASN C CA 1
ATOM 10737 C C . ASN C 1 433 ? 64.974 -32.271 81.169 1.00 36.36 425 ASN C C 1
ATOM 10738 O O . ASN C 1 433 ? 65.133 -32.513 79.971 1.00 35.55 425 ASN C O 1
ATOM 10743 N N . ASP C 1 434 ? 65.893 -32.555 82.091 1.00 31.70 426 ASP C N 1
ATOM 10744 C CA . ASP C 1 434 ? 67.176 -33.175 81.782 1.00 28.84 426 ASP C CA 1
ATOM 10745 C C . ASP C 1 434 ? 66.994 -34.694 81.784 1.00 28.56 426 ASP C C 1
ATOM 10746 O O . ASP C 1 434 ? 66.706 -35.294 82.825 1.00 28.59 426 ASP C O 1
ATOM 10751 N N . MET C 1 435 ? 67.147 -35.320 80.613 1.00 24.69 427 MET C N 1
ATOM 10752 C CA . MET C 1 435 ? 66.945 -36.762 80.527 1.00 23.11 427 MET C CA 1
ATOM 10753 C C . MET C 1 435 ? 67.919 -37.515 81.421 1.00 27.91 427 MET C C 1
ATOM 10754 O O . MET C 1 435 ? 67.592 -38.599 81.919 1.00 33.43 427 MET C O 1
ATOM 10759 N N . ARG C 1 436 ? 69.116 -36.966 81.643 1.00 25.07 428 ARG C N 1
ATOM 10760 C CA . ARG C 1 436 ? 70.077 -37.667 82.484 1.00 31.80 428 ARG C CA 1
ATOM 10761 C C . ARG C 1 436 ? 69.588 -37.751 83.928 1.00 27.55 428 ARG C C 1
ATOM 10762 O O . ARG C 1 436 ? 69.664 -38.813 84.551 1.00 25.78 428 ARG C O 1
ATOM 10770 N N . GLU C 1 437 ? 69.063 -36.653 84.470 1.00 30.93 429 GLU C N 1
ATOM 10771 C CA . GLU C 1 437 ? 68.535 -36.692 85.834 1.00 25.55 429 GLU C CA 1
ATOM 10772 C C . GLU C 1 437 ? 67.286 -37.556 85.917 1.00 31.78 429 GLU C C 1
ATOM 10773 O O . GLU C 1 437 ? 67.070 -38.246 86.920 1.00 27.20 429 GLU C O 1
ATOM 10779 N N . ALA C 1 438 ? 66.436 -37.507 84.887 1.00 26.77 430 ALA C N 1
ATOM 10780 C CA . ALA C 1 438 ? 65.228 -38.328 84.904 1.00 31.40 430 ALA C CA 1
ATOM 10781 C C . ALA C 1 438 ? 65.582 -39.809 84.943 1.00 30.48 430 ALA C C 1
ATOM 10782 O O . ALA C 1 438 ? 65.083 -40.554 85.790 1.00 30.23 430 ALA C O 1
ATOM 10784 N N . GLU C 1 439 ? 66.490 -40.244 84.065 1.00 30.93 431 GLU C N 1
ATOM 10785 C CA . GLU C 1 439 ? 66.874 -41.653 84.049 1.00 29.28 431 GLU C CA 1
ATOM 10786 C C . GLU C 1 439 ? 67.598 -42.060 85.331 1.00 31.49 431 GLU C C 1
ATOM 10787 O O . GLU C 1 439 ? 67.336 -43.143 85.873 1.00 23.74 431 GLU C O 1
ATOM 10793 N N . GLN C 1 440 ? 68.524 -41.226 85.826 1.00 23.45 432 GLN C N 1
ATOM 10794 C CA A GLN C 1 440 ? 69.183 -41.533 87.096 0.50 26.17 432 GLN C CA 1
ATOM 10795 C CA B GLN C 1 440 ? 69.180 -41.554 87.089 0.50 26.12 432 GLN C CA 1
ATOM 10796 C C . GLN C 1 440 ? 68.158 -41.744 88.207 1.00 28.57 432 GLN C C 1
ATOM 10797 O O . GLN C 1 440 ? 68.283 -42.669 89.017 1.00 28.54 432 GLN C O 1
ATOM 10808 N N . PHE C 1 441 ? 67.118 -40.906 88.244 1.00 30.63 433 PHE C N 1
ATOM 10809 C CA . PHE C 1 441 ? 66.097 -41.017 89.285 1.00 25.98 433 PHE C CA 1
ATOM 10810 C C . PHE C 1 441 ? 65.322 -42.328 89.194 1.00 29.95 433 PHE C C 1
ATOM 10811 O O . PHE C 1 441 ? 64.894 -42.867 90.223 1.00 30.78 433 PHE C O 1
ATOM 10819 N N . MET C 1 442 ? 65.106 -42.841 87.982 1.00 27.18 434 MET C N 1
ATOM 10820 C CA . MET C 1 442 ? 64.411 -44.106 87.795 1.00 29.72 434 MET C CA 1
ATOM 10821 C C . MET C 1 442 ? 65.348 -45.309 87.857 1.00 34.50 434 MET C C 1
ATOM 10822 O O . MET C 1 442 ? 64.864 -46.449 87.874 1.00 31.49 434 MET C O 1
ATOM 10827 N N . SER C 1 443 ? 66.664 -45.087 87.932 1.00 28.87 435 SER C N 1
ATOM 10828 C CA . SER C 1 443 ? 67.642 -46.167 87.870 1.00 24.01 435 SER C CA 1
ATOM 10829 C C . SER C 1 443 ? 67.764 -46.869 89.222 1.00 29.01 435 SER C C 1
ATOM 10830 O O . SER C 1 443 ? 67.160 -46.462 90.216 1.00 30.77 435 SER C O 1
ATOM 10833 N N . ALA C 1 444 ? 68.629 -47.892 89.276 1.00 24.83 436 ALA C N 1
ATOM 10834 C CA . ALA C 1 444 ? 68.742 -48.709 90.479 1.00 29.18 436 ALA C CA 1
ATOM 10835 C C . ALA C 1 444 ? 69.194 -47.883 91.674 1.00 36.31 436 ALA C C 1
ATOM 10836 O O . ALA C 1 444 ? 68.731 -48.101 92.799 1.00 37.79 436 ALA C O 1
ATOM 10838 N N . ALA C 1 445 ? 70.071 -46.911 91.447 1.00 32.40 437 ALA C N 1
ATOM 10839 C CA . ALA C 1 445 ? 70.564 -46.064 92.523 1.00 32.22 437 ALA C CA 1
ATOM 10840 C C . ALA C 1 445 ? 69.732 -44.803 92.689 1.00 32.73 437 ALA C C 1
ATOM 10841 O O . ALA C 1 445 ? 70.189 -43.853 93.330 1.00 33.12 437 ALA C O 1
ATOM 10843 N N . GLY C 1 446 ? 68.554 -44.745 92.079 1.00 28.59 438 GLY C N 1
ATOM 10844 C CA . GLY C 1 446 ? 67.715 -43.570 92.211 1.00 28.56 438 GLY C CA 1
ATOM 10845 C C . GLY C 1 446 ? 66.682 -43.716 93.309 1.00 27.64 438 GLY C C 1
ATOM 10846 O O . GLY C 1 446 ? 67.002 -44.159 94.419 1.00 28.67 438 GLY C O 1
ATOM 10847 N N . SER C 1 447 ? 65.442 -43.331 93.012 1.00 27.33 439 SER C N 1
ATOM 10848 C CA . SER C 1 447 ? 64.370 -43.438 93.998 1.00 31.94 439 SER C CA 1
ATOM 10849 C C . SER C 1 447 ? 64.179 -44.888 94.415 1.00 32.44 439 SER C C 1
ATOM 10850 O O . SER C 1 447 ? 64.162 -45.793 93.580 1.00 32.36 439 SER C O 1
ATOM 10853 N N . ASP C 1 448 ? 63.990 -45.105 95.711 1.00 28.84 440 ASP C N 1
ATOM 10854 C CA . ASP C 1 448 ? 63.819 -46.451 96.240 1.00 26.67 440 ASP C CA 1
ATOM 10855 C C . ASP C 1 448 ? 62.356 -46.868 96.333 1.00 29.61 440 ASP C C 1
ATOM 10856 O O . ASP C 1 448 ? 62.041 -47.852 97.021 1.00 32.83 440 ASP C O 1
ATOM 10861 N N . CYS C 1 449 ? 61.459 -46.151 95.666 1.00 30.70 441 CYS C N 1
ATOM 10862 C CA . CYS C 1 449 ? 60.033 -46.334 95.893 1.00 35.81 441 CYS C CA 1
ATOM 10863 C C . CYS C 1 449 ? 59.422 -47.338 94.916 1.00 35.73 441 CYS C C 1
ATOM 10864 O O . CYS C 1 449 ? 60.065 -47.813 93.980 1.00 31.92 441 CYS C O 1
ATOM 10867 N N . GLY C 1 450 ? 58.170 -47.715 95.189 1.00 33.97 442 GLY C N 1
ATOM 10868 C CA . GLY C 1 450 ? 57.462 -48.587 94.269 1.00 31.59 442 GLY C CA 1
ATOM 10869 C C . GLY C 1 450 ? 56.885 -47.864 93.075 1.00 29.88 442 GLY C C 1
ATOM 10870 O O . GLY C 1 450 ? 56.649 -48.486 92.031 1.00 30.84 442 GLY C O 1
ATOM 10871 N N . ILE C 1 451 ? 56.670 -46.558 93.199 1.00 30.13 443 ILE C N 1
ATOM 10872 C CA . ILE C 1 451 ? 56.183 -45.726 92.106 1.00 32.95 443 ILE C CA 1
ATOM 10873 C C . ILE C 1 451 ? 57.182 -44.589 91.943 1.00 34.95 443 ILE C C 1
ATOM 10874 O O . ILE C 1 451 ? 57.503 -43.899 92.920 1.00 29.52 443 ILE C O 1
ATOM 10879 N N . VAL C 1 452 ? 57.724 -44.447 90.732 1.00 26.99 444 VAL C N 1
ATOM 10880 C CA . VAL C 1 452 ? 58.805 -43.507 90.447 1.00 27.88 444 VAL C CA 1
ATOM 10881 C C . VAL C 1 452 ? 58.517 -42.771 89.143 1.00 32.48 444 VAL C C 1
ATOM 10882 O O . VAL C 1 452 ? 58.678 -43.336 88.056 1.00 28.85 444 VAL C O 1
ATOM 10886 N N . ASN C 1 453 ? 58.102 -41.512 89.246 1.00 31.15 445 ASN C N 1
ATOM 10887 C CA . ASN C 1 453 ? 57.544 -40.751 88.139 1.00 31.29 445 ASN C CA 1
ATOM 10888 C C . ASN C 1 453 ? 58.457 -39.604 87.723 1.00 34.34 445 ASN C C 1
ATOM 10889 O O . ASN C 1 453 ? 59.290 -39.125 88.493 1.00 27.66 445 ASN C O 1
ATOM 10894 N N . VAL C 1 454 ? 58.251 -39.146 86.493 1.00 30.06 446 VAL C N 1
ATOM 10895 C CA . VAL C 1 454 ? 58.996 -38.038 85.917 1.00 29.57 446 VAL C CA 1
ATOM 10896 C C . VAL C 1 454 ? 57.987 -37.033 85.393 1.00 33.60 446 VAL C C 1
ATOM 10897 O O . VAL C 1 454 ? 57.203 -37.355 84.492 1.00 31.01 446 VAL C O 1
ATOM 10901 N N . ASN C 1 455 ? 57.997 -35.827 85.962 1.00 31.42 447 ASN C N 1
ATOM 10902 C CA . ASN C 1 455 ? 57.159 -34.712 85.525 1.00 28.86 447 ASN C CA 1
ATOM 10903 C C . ASN C 1 455 ? 55.666 -34.986 85.704 1.00 30.33 447 ASN C C 1
ATOM 10904 O O . ASN C 1 455 ? 54.824 -34.274 85.144 1.00 30.72 447 ASN C O 1
ATOM 10909 N N . ILE C 1 456 ? 55.312 -35.984 86.500 1.00 33.13 448 ILE C N 1
ATOM 10910 C CA . ILE C 1 456 ? 53.952 -36.152 86.989 1.00 25.59 448 ILE C CA 1
ATOM 10911 C C . ILE C 1 456 ? 54.061 -36.416 88.484 1.00 36.70 448 ILE C C 1
ATOM 10912 O O . ILE C 1 456 ? 55.008 -37.071 88.935 1.00 38.12 448 ILE C O 1
ATOM 10917 N N . GLY C 1 457 ? 53.120 -35.876 89.254 1.00 32.27 449 GLY C N 1
ATOM 10918 C CA . GLY C 1 457 ? 53.219 -35.866 90.700 1.00 31.81 449 GLY C CA 1
ATOM 10919 C C . GLY C 1 457 ? 53.102 -37.251 91.311 1.00 27.02 449 GLY C C 1
ATOM 10920 O O . GLY C 1 457 ? 53.027 -38.274 90.632 1.00 31.71 449 GLY C O 1
ATOM 10921 N N . THR C 1 458 ? 53.066 -37.267 92.645 1.00 33.39 450 THR C N 1
ATOM 10922 C CA . THR C 1 458 ? 53.141 -38.515 93.399 1.00 28.89 450 THR C CA 1
ATOM 10923 C C . THR C 1 458 ? 51.834 -39.296 93.412 1.00 30.73 450 THR C C 1
ATOM 10924 O O . THR C 1 458 ? 51.840 -40.470 93.789 1.00 31.70 450 THR C O 1
ATOM 10928 N N . SER C 1 459 ? 50.726 -38.692 93.009 1.00 30.87 451 SER C N 1
ATOM 10929 C CA . SER C 1 459 ? 49.489 -39.427 92.802 1.00 33.98 451 SER C CA 1
ATOM 10930 C C . SER C 1 459 ? 49.377 -39.956 91.381 1.00 35.15 451 SER C C 1
ATOM 10931 O O . SER C 1 459 ? 48.289 -40.371 90.975 1.00 43.87 451 SER C O 1
ATOM 10934 N N . GLY C 1 460 ? 50.464 -39.900 90.605 1.00 35.34 452 GLY C N 1
ATOM 10935 C CA . GLY C 1 460 ? 50.471 -40.370 89.225 1.00 35.60 452 GLY C CA 1
ATOM 10936 C C . GLY C 1 460 ? 50.520 -41.878 89.095 1.00 36.50 452 GLY C C 1
ATOM 10937 O O . GLY C 1 460 ? 51.606 -42.469 89.090 1.00 36.06 452 GLY C O 1
ATOM 10938 N N . ALA C 1 461 ? 49.346 -42.505 88.994 1.00 38.68 453 ALA C N 1
ATOM 10939 C CA . ALA C 1 461 ? 49.203 -43.951 88.868 1.00 37.90 453 ALA C CA 1
ATOM 10940 C C . ALA C 1 461 ? 47.870 -44.259 88.204 1.00 37.07 453 ALA C C 1
ATOM 10941 O O . ALA C 1 461 ? 46.911 -43.492 88.310 1.00 38.74 453 ALA C O 1
ATOM 10943 N N . GLU C 1 462 ? 47.810 -45.411 87.555 1.00 33.59 454 GLU C N 1
ATOM 10944 C CA . GLU C 1 462 ? 46.606 -45.805 86.849 1.00 31.26 454 GLU C CA 1
ATOM 10945 C C . GLU C 1 462 ? 46.465 -47.317 86.924 1.00 30.72 454 GLU C C 1
ATOM 10946 O O . GLU C 1 462 ? 47.397 -48.038 87.295 1.00 28.78 454 GLU C O 1
ATOM 10952 N N . ILE C 1 463 ? 45.276 -47.776 86.527 1.00 26.16 455 ILE C N 1
ATOM 10953 C CA . ILE C 1 463 ? 44.861 -49.176 86.644 1.00 30.27 455 ILE C CA 1
ATOM 10954 C C . ILE C 1 463 ? 45.910 -50.130 86.080 1.00 30.97 455 ILE C C 1
ATOM 10955 O O . ILE C 1 463 ? 46.179 -51.191 86.656 1.00 33.10 455 ILE C O 1
ATOM 10960 N N . GLY C 1 464 ? 46.494 -49.788 84.929 1.00 25.80 456 GLY C N 1
ATOM 10961 C CA . GLY C 1 464 ? 47.344 -50.738 84.232 1.00 26.10 456 GLY C CA 1
ATOM 10962 C C . GLY C 1 464 ? 48.644 -51.061 84.937 1.00 30.24 456 GLY C C 1
ATOM 10963 O O . GLY C 1 464 ? 49.294 -52.054 84.587 1.00 31.30 456 GLY C O 1
ATOM 10964 N N . GLY C 1 465 ? 49.048 -50.249 85.906 1.00 28.68 457 GLY C N 1
ATOM 10965 C CA . GLY C 1 465 ? 50.292 -50.461 86.618 1.00 26.98 457 GLY C CA 1
ATOM 10966 C C . GLY C 1 465 ? 50.104 -51.153 87.958 1.00 28.57 457 GLY C C 1
ATOM 10967 O O . GLY C 1 465 ? 49.068 -51.009 88.615 1.00 27.62 457 GLY C O 1
ATOM 10968 N N . ALA C 1 466 ? 51.129 -51.896 88.372 1.00 27.88 458 ALA C N 1
ATOM 10969 C CA . ALA C 1 466 ? 51.122 -52.460 89.715 1.00 30.67 458 ALA C CA 1
ATOM 10970 C C . ALA C 1 466 ? 51.281 -51.336 90.733 1.00 31.22 458 ALA C C 1
ATOM 10971 O O . ALA C 1 466 ? 52.217 -50.531 90.648 1.00 30.72 458 ALA C O 1
ATOM 10973 N N . PHE C 1 467 ? 50.395 -51.302 91.725 1.00 34.34 459 PHE C N 1
ATOM 10974 C CA . PHE C 1 467 ? 50.339 -50.207 92.684 1.00 29.47 459 PHE C CA 1
ATOM 10975 C C . PHE C 1 467 ? 50.784 -50.695 94.058 1.00 37.23 459 PHE C C 1
ATOM 10976 O O . PHE C 1 467 ? 50.216 -51.655 94.590 1.00 29.90 459 PHE C O 1
ATOM 10984 N N . GLY C 1 468 ? 51.766 -50.016 94.639 1.00 34.49 460 GLY C N 1
ATOM 10985 C CA . GLY C 1 468 ? 52.301 -50.403 95.931 1.00 30.42 460 GLY C CA 1
ATOM 10986 C C . GLY C 1 468 ? 53.705 -49.854 96.101 1.00 29.64 460 GLY C C 1
ATOM 10987 O O . GLY C 1 468 ? 54.266 -49.241 95.197 1.00 31.58 460 GLY C O 1
ATOM 10988 N N . GLY C 1 469 ? 54.276 -50.093 97.288 1.00 31.31 461 GLY C N 1
ATOM 10989 C CA . GLY C 1 469 ? 55.554 -49.499 97.631 1.00 32.51 461 GLY C CA 1
ATOM 10990 C C . GLY C 1 469 ? 56.491 -50.464 98.331 1.00 37.07 461 GLY C C 1
ATOM 10991 O O . GLY C 1 469 ? 56.158 -51.626 98.566 1.00 35.86 461 GLY C O 1
ATOM 10992 N N . GLU C 1 470 ? 57.682 -49.951 98.658 1.00 32.63 462 GLU C N 1
ATOM 10993 C CA . GLU C 1 470 ? 58.751 -50.701 99.302 1.00 34.85 462 GLU C CA 1
ATOM 10994 C C . GLU C 1 470 ? 58.969 -50.175 100.722 1.00 33.09 462 GLU C C 1
ATOM 10995 O O . GLU C 1 470 ? 58.253 -49.292 101.201 1.00 34.75 462 GLU C O 1
ATOM 11001 N N . LYS C 1 471 ? 59.977 -50.730 101.389 1.00 29.76 463 LYS C N 1
ATOM 11002 C CA . LYS C 1 471 ? 60.372 -50.309 102.746 1.00 31.50 463 LYS C CA 1
ATOM 11003 C C . LYS C 1 471 ? 59.142 -50.490 103.644 1.00 37.33 463 LYS C C 1
ATOM 11004 O O . LYS C 1 471 ? 58.423 -51.492 103.497 1.00 42.54 463 LYS C O 1
ATOM 11010 N N . GLU C 1 472 ? 58.842 -49.543 104.538 1.00 37.83 464 GLU C N 1
ATOM 11011 C CA . GLU C 1 472 ? 57.713 -49.707 105.451 1.00 37.18 464 GLU C CA 1
ATOM 11012 C C . GLU C 1 472 ? 56.354 -49.725 104.747 1.00 35.52 464 GLU C C 1
ATOM 11013 O O . GLU C 1 472 ? 55.357 -50.085 105.383 1.00 37.65 464 GLU C O 1
ATOM 11019 N N . THR C 1 473 ? 56.287 -49.384 103.457 1.00 31.67 465 THR C N 1
ATOM 11020 C CA . THR C 1 473 ? 55.024 -49.488 102.730 1.00 34.42 465 THR C CA 1
ATOM 11021 C C . THR C 1 473 ? 54.568 -50.938 102.549 1.00 38.89 465 THR C C 1
ATOM 11022 O O . THR C 1 473 ? 53.378 -51.171 102.302 1.00 38.05 465 THR C O 1
ATOM 11026 N N . GLY C 1 474 ? 55.468 -51.919 102.690 1.00 37.89 466 GLY C N 1
ATOM 11027 C CA . GLY C 1 474 ? 55.068 -53.306 102.889 1.00 38.08 466 GLY C CA 1
ATOM 11028 C C . GLY C 1 474 ? 55.243 -54.261 101.716 1.00 36.87 466 GLY C C 1
ATOM 11029 O O . GLY C 1 474 ? 55.115 -55.473 101.922 1.00 39.77 466 GLY C O 1
ATOM 11030 N N . GLY C 1 475 ? 55.517 -53.778 100.500 1.00 36.64 467 GLY C N 1
ATOM 11031 C CA . GLY C 1 475 ? 55.888 -54.641 99.391 1.00 31.93 467 GLY C CA 1
ATOM 11032 C C . GLY C 1 475 ? 54.745 -55.181 98.550 1.00 34.98 467 GLY C C 1
ATOM 11033 O O . GLY C 1 475 ? 54.998 -55.733 97.467 1.00 34.32 467 GLY C O 1
ATOM 11034 N N . GLY C 1 476 ? 53.498 -55.035 98.993 1.00 34.39 468 GLY C N 1
ATOM 11035 C CA . GLY C 1 476 ? 52.382 -55.546 98.221 1.00 29.99 468 GLY C CA 1
ATOM 11036 C C . GLY C 1 476 ? 52.160 -54.761 96.943 1.00 30.28 468 GLY C C 1
ATOM 11037 O O . GLY C 1 476 ? 52.593 -53.620 96.787 1.00 30.37 468 GLY C O 1
ATOM 11038 N N . ARG C 1 477 ? 51.483 -55.397 95.991 1.00 32.17 469 ARG C N 1
ATOM 11039 C CA . ARG C 1 477 ? 51.088 -54.733 94.755 1.00 32.60 469 ARG C CA 1
ATOM 11040 C C . ARG C 1 477 ? 49.632 -55.038 94.450 1.00 31.68 469 ARG C C 1
ATOM 11041 O O . ARG C 1 477 ? 49.166 -56.158 94.664 1.00 34.12 469 ARG C O 1
ATOM 11049 N N . GLU C 1 478 ? 48.918 -54.034 93.953 1.00 27.65 470 GLU C N 1
ATOM 11050 C CA . GLU C 1 478 ? 47.531 -54.192 93.554 1.00 27.61 470 GLU C CA 1
ATOM 11051 C C . GLU C 1 478 ? 47.342 -53.717 92.119 1.00 34.69 470 GLU C C 1
ATOM 11052 O O . GLU C 1 478 ? 48.185 -53.007 91.556 1.00 26.32 470 GLU C O 1
ATOM 11058 N N . SER C 1 479 ? 46.211 -54.136 91.545 1.00 27.06 471 SER C N 1
ATOM 11059 C CA . SER C 1 479 ? 45.686 -53.660 90.267 1.00 32.16 471 SER C CA 1
ATOM 11060 C C . SER C 1 479 ? 46.413 -54.232 89.048 1.00 33.67 471 SER C C 1
ATOM 11061 O O . SER C 1 479 ? 46.097 -55.344 88.609 1.00 38.88 471 SER C O 1
ATOM 11064 N N . GLY C 1 480 ? 47.375 -53.494 88.484 1.00 33.24 472 GLY C N 1
ATOM 11065 C CA . GLY C 1 480 ? 47.851 -53.749 87.135 1.00 31.90 472 GLY C CA 1
ATOM 11066 C C . GLY C 1 480 ? 49.007 -54.732 87.037 1.00 30.97 472 GLY C C 1
ATOM 11067 O O . GLY C 1 480 ? 49.386 -55.402 87.999 1.00 26.13 472 GLY C O 1
ATOM 11068 N N . SER C 1 481 ? 49.582 -54.803 85.826 1.00 26.09 473 SER C N 1
ATOM 11069 C CA . SER C 1 481 ? 50.641 -55.760 85.519 1.00 28.02 473 SER C CA 1
ATOM 11070 C C . SER C 1 481 ? 50.196 -57.161 85.922 1.00 30.14 473 SER C C 1
ATOM 11071 O O . SER C 1 481 ? 49.043 -57.532 85.674 1.00 31.13 473 SER C O 1
ATOM 11074 N N . ASP C 1 482 ? 51.076 -57.941 86.557 1.00 27.43 474 ASP C N 1
ATOM 11075 C CA . ASP C 1 482 ? 50.707 -59.272 87.023 1.00 27.08 474 ASP C CA 1
ATOM 11076 C C . ASP C 1 482 ? 50.431 -59.300 88.521 1.00 28.20 474 ASP C C 1
ATOM 11077 O O . ASP C 1 482 ? 50.655 -60.323 89.176 1.00 30.44 474 ASP C O 1
ATOM 11082 N N . ALA C 1 483 ? 49.922 -58.196 89.070 1.00 27.65 475 ALA C N 1
ATOM 11083 C CA . ALA C 1 483 ? 49.493 -58.184 90.469 1.00 31.30 475 ALA C CA 1
ATOM 11084 C C . ALA C 1 483 ? 48.479 -59.285 90.753 1.00 33.12 475 ALA C C 1
ATOM 11085 O O . ALA C 1 483 ? 48.393 -59.773 91.891 1.00 28.38 475 ALA C O 1
ATOM 11087 N N . TRP C 1 484 ? 47.705 -59.693 89.734 1.00 25.96 476 TRP C N 1
ATOM 11088 C CA . TRP C 1 484 ? 46.687 -60.731 89.925 1.00 25.24 476 TRP C CA 1
ATOM 11089 C C . TRP C 1 484 ? 47.260 -62.030 90.502 1.00 24.51 476 TRP C C 1
ATOM 11090 O O . TRP C 1 484 ? 46.522 -62.810 91.119 1.00 28.81 476 TRP C O 1
ATOM 11101 N N . LYS C 1 485 ? 48.552 -62.303 90.296 1.00 27.86 477 LYS C N 1
ATOM 11102 C CA . LYS C 1 485 ? 49.131 -63.552 90.787 1.00 26.11 477 LYS C CA 1
ATOM 11103 C C . LYS C 1 485 ? 49.049 -63.678 92.308 1.00 33.52 477 LYS C C 1
ATOM 11104 O O . LYS C 1 485 ? 49.022 -64.796 92.837 1.00 27.49 477 LYS C O 1
ATOM 11110 N N . ALA C 1 486 ? 48.978 -62.560 93.026 1.00 30.11 478 ALA C N 1
ATOM 11111 C CA . ALA C 1 486 ? 48.851 -62.641 94.477 1.00 32.76 478 ALA C CA 1
ATOM 11112 C C . ALA C 1 486 ? 47.508 -63.205 94.923 1.00 37.38 478 ALA C C 1
ATOM 11113 O O . ALA C 1 486 ? 47.352 -63.528 96.105 1.00 34.54 478 ALA C O 1
ATOM 11115 N N . TYR C 1 487 ? 46.550 -63.366 94.011 1.00 29.97 479 TYR C N 1
ATOM 11116 C CA . TYR C 1 487 ? 45.249 -63.913 94.349 1.00 29.56 479 TYR C CA 1
ATOM 11117 C C . TYR C 1 487 ? 45.114 -65.363 93.925 1.00 32.11 479 TYR C C 1
ATOM 11118 O O . TYR C 1 487 ? 44.027 -65.935 94.047 1.00 27.02 479 TYR C O 1
ATOM 11127 N N . MET C 1 488 ? 46.198 -65.970 93.444 1.00 27.26 480 MET C N 1
ATOM 11128 C CA . MET C 1 488 ? 46.174 -67.338 92.957 1.00 33.86 480 MET C CA 1
ATOM 11129 C C . MET C 1 488 ? 47.402 -68.080 93.476 1.00 34.07 480 MET C C 1
ATOM 11130 O O . MET C 1 488 ? 48.336 -67.487 94.031 1.00 33.57 480 MET C O 1
ATOM 11135 N N . ARG C 1 489 ? 47.404 -69.397 93.300 1.00 28.58 481 ARG C N 1
ATOM 11136 C CA . ARG C 1 489 ? 48.551 -70.211 93.672 1.00 34.94 481 ARG C CA 1
ATOM 11137 C C . ARG C 1 489 ? 49.172 -70.807 92.416 1.00 33.72 481 ARG C C 1
ATOM 11138 O O . ARG C 1 489 ? 48.463 -71.245 91.505 1.00 33.11 481 ARG C O 1
ATOM 11146 N N . ARG C 1 490 ? 50.499 -70.756 92.357 1.00 33.25 482 ARG C N 1
ATOM 11147 C CA . ARG C 1 490 ? 51.258 -71.280 91.230 1.00 32.70 482 ARG C CA 1
ATOM 11148 C C . ARG C 1 490 ? 51.442 -72.788 91.364 1.00 28.77 482 ARG C C 1
ATOM 11149 O O . ARG C 1 490 ? 51.680 -73.311 92.458 1.00 26.48 482 ARG C O 1
ATOM 11157 N N . ALA C 1 491 ? 51.326 -73.496 90.247 1.00 26.26 483 ALA C N 1
ATOM 11158 C CA . ALA C 1 491 ? 51.682 -74.911 90.210 1.00 27.68 483 ALA C CA 1
ATOM 11159 C C . ALA C 1 491 ? 52.611 -75.151 89.028 1.00 28.50 483 ALA C C 1
ATOM 11160 O O . ALA C 1 491 ? 52.404 -74.598 87.941 1.00 27.97 483 ALA C O 1
ATOM 11162 N N . THR C 1 492 ? 53.648 -75.946 89.252 1.00 31.18 484 THR C N 1
ATOM 11163 C CA . THR C 1 492 ? 54.541 -76.404 88.192 1.00 28.76 484 THR C CA 1
ATOM 11164 C C . THR C 1 492 ? 54.184 -77.853 87.868 1.00 30.64 484 THR C C 1
ATOM 11165 O O . THR C 1 492 ? 54.133 -78.694 88.767 1.00 30.01 484 THR C O 1
ATOM 11169 N N . ASN C 1 493 ? 53.874 -78.129 86.607 1.00 25.76 485 ASN C N 1
ATOM 11170 C CA . ASN C 1 493 ? 53.414 -79.450 86.193 1.00 31.98 485 ASN C CA 1
ATOM 11171 C C . ASN C 1 493 ? 54.404 -80.058 85.214 1.00 30.67 485 ASN C C 1
ATOM 11172 O O . ASN C 1 493 ? 54.691 -79.458 84.174 1.00 27.17 485 ASN C O 1
ATOM 11177 N N . THR C 1 494 ? 54.891 -81.258 85.522 1.00 27.26 486 THR C N 1
ATOM 11178 C CA . THR C 1 494 ? 55.644 -82.062 84.564 1.00 27.93 486 THR C CA 1
ATOM 11179 C C . THR C 1 494 ? 54.831 -83.302 84.214 1.00 30.91 486 THR C C 1
ATOM 11180 O O . THR C 1 494 ? 54.312 -83.988 85.106 1.00 30.73 486 THR C O 1
ATOM 11184 N N . ILE C 1 495 ? 54.686 -83.558 82.916 1.00 33.34 487 ILE C N 1
ATOM 11185 C CA . ILE C 1 495 ? 53.836 -84.628 82.398 1.00 31.64 487 ILE C CA 1
ATOM 11186 C C . ILE C 1 495 ? 54.709 -85.574 81.589 1.00 29.27 487 ILE C C 1
ATOM 11187 O O . ILE C 1 495 ? 55.305 -85.166 80.581 1.00 32.17 487 ILE C O 1
ATOM 11192 N N . ASN C 1 496 ? 54.782 -86.825 82.023 1.00 28.60 488 ASN C N 1
ATOM 11193 C CA . ASN C 1 496 ? 55.541 -87.867 81.335 1.00 30.45 488 ASN C CA 1
ATOM 11194 C C . ASN C 1 496 ? 54.585 -88.670 80.460 1.00 29.07 488 ASN C C 1
ATOM 11195 O O . ASN C 1 496 ? 53.713 -89.378 80.972 1.00 29.49 488 ASN C O 1
ATOM 11200 N N . TYR C 1 497 ? 54.745 -88.577 79.145 1.00 28.88 489 TYR C N 1
ATOM 11201 C CA . TYR C 1 497 ? 53.938 -89.383 78.240 1.00 29.21 489 TYR C CA 1
ATOM 11202 C C . TYR C 1 497 ? 54.754 -90.443 77.518 1.00 36.81 489 TYR C C 1
ATOM 11203 O O . TYR C 1 497 ? 54.255 -91.063 76.572 1.00 32.91 489 TYR C O 1
ATOM 11212 N N . SER C 1 498 ? 55.980 -90.691 77.964 1.00 34.56 490 SER C N 1
ATOM 11213 C CA . SER C 1 498 ? 56.795 -91.740 77.379 1.00 40.41 490 SER C CA 1
ATOM 11214 C C . SER C 1 498 ? 56.461 -93.085 78.005 1.00 35.16 490 SER C C 1
ATOM 11215 O O . SER C 1 498 ? 56.016 -93.167 79.152 1.00 38.97 490 SER C O 1
ATOM 11218 N N . ARG C 1 499 ? 56.675 -94.153 77.245 1.00 41.97 491 ARG C N 1
ATOM 11219 C CA . ARG C 1 499 ? 56.525 -95.478 77.827 1.00 44.87 491 ARG C CA 1
ATOM 11220 C C . ARG C 1 499 ? 57.843 -96.017 78.358 1.00 42.17 491 ARG C C 1
ATOM 11221 O O . ARG C 1 499 ? 57.891 -97.155 78.827 1.00 51.82 491 ARG C O 1
ATOM 11229 N N . GLN C 1 500 ? 58.906 -95.230 78.304 1.00 39.08 492 GLN C N 1
ATOM 11230 C CA . GLN C 1 500 ? 60.225 -95.735 78.650 1.00 46.93 492 GLN C CA 1
ATOM 11231 C C . GLN C 1 500 ? 60.365 -95.876 80.163 1.00 44.93 492 GLN C C 1
ATOM 11232 O O . GLN C 1 500 ? 60.014 -94.964 80.917 1.00 43.53 492 GLN C O 1
ATOM 11238 N N . LEU C 1 501 ? 60.870 -97.029 80.604 1.00 41.23 493 LEU C N 1
ATOM 11239 C CA . LEU C 1 501 ? 61.096 -97.262 82.026 1.00 40.73 493 LEU C CA 1
ATOM 11240 C C . LEU C 1 501 ? 62.433 -96.660 82.456 1.00 45.78 493 LEU C C 1
ATOM 11241 O O . LEU C 1 501 ? 63.382 -96.648 81.674 1.00 46.25 493 LEU C O 1
ATOM 11246 N N . PRO C 1 502 ? 62.531 -96.128 83.673 1.00 51.07 494 PRO C N 1
ATOM 11247 C CA . PRO C 1 502 ? 63.841 -95.697 84.183 1.00 47.75 494 PRO C CA 1
ATOM 11248 C C . PRO C 1 502 ? 64.768 -96.895 84.329 1.00 45.08 494 PRO C C 1
ATOM 11249 O O . PRO C 1 502 ? 64.330 -98.047 84.341 1.00 42.47 494 PRO C O 1
ATOM 11253 N N . LEU C 1 503 ? 66.071 -96.616 84.385 1.00 44.18 495 LEU C N 1
ATOM 11254 C CA . LEU C 1 503 ? 67.057 -97.687 84.513 1.00 49.74 495 LEU C CA 1
ATOM 11255 C C . LEU C 1 503 ? 66.849 -98.461 85.816 1.00 52.19 495 LEU C C 1
ATOM 11256 O O . LEU C 1 503 ? 66.443 -97.899 86.837 1.00 53.68 495 LEU C O 1
ATOM 11261 N N . ALA C 1 504 ? 67.134 -99.771 85.774 1.00 45.12 496 ALA C N 1
ATOM 11262 C CA . ALA C 1 504 ? 66.881 -100.624 86.933 1.00 46.44 496 ALA C CA 1
ATOM 11263 C C . ALA C 1 504 ? 67.872 -100.366 88.067 1.00 48.34 496 ALA C C 1
ATOM 11264 O O . ALA C 1 504 ? 67.536 -100.591 89.236 1.00 51.83 496 ALA C O 1
ATOM 11266 N N . GLN C 1 505 ? 69.084 -99.903 87.747 1.00 47.73 497 GLN C N 1
ATOM 11267 C CA . GLN C 1 505 ? 70.127 -99.643 88.748 1.00 46.18 497 GLN C CA 1
ATOM 11268 C C . GLN C 1 505 ? 70.335 -100.846 89.668 1.00 48.63 497 GLN C C 1
ATOM 11269 O O . GLN C 1 505 ? 70.577 -100.705 90.868 1.00 52.21 497 GLN C O 1
ATOM 11275 N N . GLY C 1 506 ? 70.228 -102.045 89.102 1.00 49.40 498 GLY C N 1
ATOM 11276 C CA . GLY C 1 506 ? 70.423 -103.260 89.861 1.00 53.58 498 GLY C CA 1
ATOM 11277 C C . GLY C 1 506 ? 69.313 -103.612 90.824 1.00 56.76 498 GLY C C 1
ATOM 11278 O O . GLY C 1 506 ? 69.418 -104.632 91.510 1.00 54.85 498 GLY C O 1
ATOM 11279 N N . VAL C 1 507 ? 68.251 -102.819 90.896 1.00 55.13 499 VAL C N 1
ATOM 11280 C CA . VAL C 1 507 ? 67.099 -103.176 91.712 1.00 54.95 499 VAL C CA 1
ATOM 11281 C C . VAL C 1 507 ? 66.309 -104.262 90.989 1.00 52.01 499 VAL C C 1
ATOM 11282 O O . VAL C 1 507 ? 66.269 -104.302 89.752 1.00 52.02 499 VAL C O 1
ATOM 11286 N N . LYS C 1 508 ? 65.717 -105.181 91.751 1.00 47.43 500 LYS C N 1
ATOM 11287 C CA . LYS C 1 508 ? 64.985 -106.307 91.174 1.00 50.82 500 LYS C CA 1
ATOM 11288 C C . LYS C 1 508 ? 63.555 -105.862 90.878 1.00 51.21 500 LYS C C 1
ATOM 11289 O O . LYS C 1 508 ? 62.708 -105.805 91.775 1.00 54.12 500 LYS C O 1
ATOM 11291 N N . PHE C 1 509 ? 63.281 -105.545 89.612 1.00 49.79 501 PHE C N 1
ATOM 11292 C CA . PHE C 1 509 ? 61.948 -105.135 89.182 1.00 53.51 501 PHE C CA 1
ATOM 11293 C C . PHE C 1 509 ? 61.241 -106.198 88.358 1.00 60.54 501 PHE C C 1
ATOM 11294 O O . PHE C 1 509 ? 60.076 -106.001 87.992 1.00 63.51 501 PHE C O 1
ATOM 11302 N N . ASP C 1 510 ? 61.909 -107.308 88.047 1.00 64.98 502 ASP C N 1
ATOM 11303 C CA . ASP C 1 510 ? 61.302 -108.320 87.197 1.00 67.41 502 ASP C CA 1
ATOM 11304 C C . ASP C 1 510 ? 60.122 -108.986 87.880 1.00 71.66 502 ASP C C 1
ATOM 11305 O O . ASP C 1 510 ? 60.073 -109.134 89.104 1.00 64.02 502 ASP C O 1
ATOM 11310 N N . VAL C 1 511 ? 59.155 -109.365 87.059 1.00 83.40 503 VAL C N 1
ATOM 11311 C CA . VAL C 1 511 ? 58.021 -110.147 87.490 1.00 88.38 503 VAL C CA 1
ATOM 11312 C C . VAL C 1 511 ? 58.454 -111.603 87.368 1.00 91.70 503 VAL C C 1
ATOM 11313 O O . VAL C 1 511 ? 58.759 -112.277 88.349 1.00 92.31 503 VAL C O 1
#

B-factor: mean 34.86, std 12.09, range [13.83, 98.5]

CATH classification: 3.40.605.10 (+1 more: 3.40.309.10)

Sequence (1509 aa):
HMQFNDILAALDIDLAQWKGNALTARSPLDGATLATLAVDTPADAERKIDAAHDAFLKWRTVPAPVRGELVRVFGNVLREHKAELGRLVTLEAGKKITSEGLGEVQEMIDICDFAVGLSRQLYGLTIASERPGHRMMETWHPIGVCGVISAFNFPVAVWAWNAALAFVCGDSVVWKPSEKTPLTAIACHVLLQKALREFEKTHPGVAPAELGQLVLGMRDVGEVLTASKKVPVVSATGSVRMGQEVAKVLSQRLARGILELGGNNGMIVAPSADLDLVVRAVTFAAVGTAGQRCCTTLRRLIVVHRSLVEQLLPRIEKAYASVKVGNPLEEEGGTLVGPLVDRASFDAMQKALADAREQGGEVKGGERVDVGHADAYYVRPAIVRMPKQSAVVERETFAPILYVMVYDNFDDAIIDVHNAVPQGLSSAIFTNDMREAEQFMSAAGSDCGIVNVNIGTSGAEIGGAFGGEKETGGGRESGSDAWKAYMRRATNTINYSRQLPLAQGVKFDVMQFNDILAALDIDLAQWKGNALTARSPLDGATLATLAVDTPADAERKIDAAHDAFLKWRTVPAPVRGELVRVFGNVLREEHKAELGRLVTLEAGKITSEGLGEVQEMIDICDFAVGLSRQLYGLTIASERPGHRMMETWHPIGVCGVISAFNFPVAVWAWNAALAFVCGDSVVWKPSEKTPLTAIACHVLLQKALREFEKTHPGVAPAELGQLVLGMRDVGEVLTASKKVPVVSATGSVRMGQEVAKVLSQRLARGILELGGNNGMIVAPSADLDLVVRAVTFAAVGTAGQRCCTTLRRLIVVHRSLVEQLLPRIEKAYASVKVGNPLEEGTLVGPLVDRASFDAMQKALADAREQGGEVKGGERVDVGHADDAYYVRPAIVRMPKQSAVVERETFAPILYVMVYDNNFDDAIIDVHNAVPQGLSSAIFTNDMREAEQQFMSAAGSDCGIVNVNIGTSGAEIGGAFGGEKETGGGRESGSDAWKAYMRRATNTINYSRQLPLAQGVKFDVQFNDILAALDIDLAQWKGNALTARSPLDGATLATLAVDTPADAERKIDAAHDAFLKWRTVPAPVRGELVRVFGNVLREHKAELGRLVTLEAGKITSEGLGEVQEMIDICDFAVGLSRQLYGLTIASERPGHRMMETWHPIGVCGVISAFNFPVAVWAWNAALAFVCGDSVVWKPSEKTPLTAIACHVLLQKALREFEKTHPGVAPAELGQLVLGMRDVGEVLTASKKVPVVSATGSVRMGQEVAKVLSQRLARGILELGGNNGMIVAPSADLDLVVVRAVTFAAVGTAGQRCCTTLRRLIVHRSLVEQLLPRIEKAYASVKVGNPLEEGTLVGPLVDRASFDAMQKALADAREQGGEVKGGERVDVGHADAYYVRPAIVRMPKQSAVVERETFAPILYVMVYDNFDDAIIDVHNAVPQGLSSAIFTNDMREAEQQFMSAAGSDCGIVNVNIGTSGAEIGGAFGGEKETGGGRESGSDAWKAYMRRATNTINYSRQLPLAQGVKFDV

Nearest PDB structures (foldseek):
  6dbb-assembly1_A  TM=1.001E+00  e=0.000E+00  Burkholderia cenocepacia J2315
  6rts-assembly1_A  TM=9.868E-01  e=1.013E-79  Streptomyces clavuligerus
  6rtu-assembly1_B-2  TM=9.715E-01  e=7.173E-78  Streptomyces clavuligerus
  1t90-assembly1_D  TM=9.275E-01  e=4.221E-43  Bacillus subtilis
  4h7n-assembly1_D  TM=9.225E-01  e=7.637E-39  Trichormus variabilis ATCC 29413

InterPro domains:
  IPR015590 Aldehyde dehydrogenase domain [PF00171] (22-482)
  IPR016161 Aldehyde/histidinol dehydrogenase [SSF53720] (17-490)
  IPR016162 Aldehyde dehydrogenase, N-terminal [G3DSA:3.40.605.10] (21-480)
  IPR016163 Aldehyde dehydrogenase, C-terminal [G3DSA:3.40.309.10] (261-454)
  IPR044638 Aldehyde dehydrogenase family 7 member A1-like [PTHR43521] (18-501)

Radius of gyration: 47.56 Å; Cα contacts (8 Å, |Δi|>4): 3388; chains: 3; bounding box: 118×155×86 Å

Organism: Burkholderia cenocepacia (strain ATCC BAA-245 / DSM 16553 / LMG 16656 / NCTC 13227 / J2315 / CF5610) (NCBI:txid216591)